Protein AF-0000000081360089 (afdb_homodimer)

Organism: Iris pallida (NCBI:txid29817)

pLDDT: mean 93.0, std 11.01, range [40.81, 98.88]

Structure (mmCIF, N/CA/C/O backbone):
data_AF-0000000081360089-model_v1
#
loop_
_entity.id
_entity.type
_entity.pdbx_description
1 polymer 'Alliin lyase-like'
#
loop_
_atom_site.group_PDB
_atom_site.id
_atom_site.type_symbol
_atom_site.label_atom_id
_atom_site.label_alt_id
_atom_site.label_comp_id
_atom_site.label_asym_id
_atom_site.label_entity_id
_atom_site.label_seq_id
_atom_site.pdbx_PDB_ins_code
_atom_site.Cartn_x
_atom_site.Cartn_y
_atom_site.Cartn_z
_atom_site.occupancy
_atom_site.B_iso_or_equiv
_atom_site.auth_seq_id
_atom_site.auth_comp_id
_atom_site.auth_asym_id
_atom_site.auth_atom_id
_atom_site.pdbx_PDB_model_num
ATOM 1 N N . MET A 1 1 ? -73.75 -19.266 24.547 1 65.75 1 MET A N 1
ATOM 2 C CA . MET A 1 1 ? -72.562 -20.047 24.141 1 65.75 1 MET A CA 1
ATOM 3 C C . MET A 1 1 ? -71.812 -19.359 23 1 65.75 1 MET A C 1
ATOM 5 O O . MET A 1 1 ? -70.562 -19.297 23 1 65.75 1 MET A O 1
ATOM 9 N N . GLU A 1 2 ? -72.562 -18.625 22.344 1 74.5 2 GLU A N 1
ATOM 10 C CA . GLU A 1 2 ? -72 -18.016 21.156 1 74.5 2 GLU A CA 1
ATOM 11 C C . GLU A 1 2 ? -71.312 -16.703 21.5 1 74.5 2 GLU A C 1
ATOM 13 O O . GLU A 1 2 ? -70.188 -16.438 20.969 1 74.5 2 GLU A O 1
ATOM 18 N N . GLU A 1 3 ? -71.75 -16 22.484 1 76.94 3 GLU A N 1
ATOM 19 C CA . GLU A 1 3 ? -71.125 -14.727 22.844 1 76.94 3 GLU A CA 1
ATOM 20 C C . GLU A 1 3 ? -69.812 -14.93 23.594 1 76.94 3 GLU A C 1
ATOM 22 O O . GLU A 1 3 ? -68.875 -14.18 23.391 1 76.94 3 GLU A O 1
ATOM 27 N N . LYS A 1 4 ? -69.688 -15.945 24.281 1 77.31 4 LYS A N 1
ATOM 28 C CA . LYS A 1 4 ? -68.438 -16.266 25.031 1 77.31 4 LYS A CA 1
ATOM 29 C C . LYS A 1 4 ? -67.375 -16.734 24.094 1 77.31 4 LYS A C 1
ATOM 31 O O . LYS A 1 4 ? -66.188 -16.359 24.266 1 77.31 4 LYS A O 1
ATOM 36 N N . ARG A 1 5 ? -67.688 -17.438 23.094 1 76.12 5 ARG A N 1
ATOM 37 C CA . ARG A 1 5 ? -66.688 -17.875 22.094 1 76.12 5 ARG A CA 1
ATOM 38 C C . ARG A 1 5 ? -66.188 -16.703 21.297 1 76.12 5 ARG A C 1
ATOM 40 O O . ARG A 1 5 ? -64.938 -16.625 21.047 1 76.12 5 ARG A O 1
ATOM 47 N N . LEU A 1 6 ? -67.062 -15.805 21.047 1 78.62 6 LEU A N 1
ATOM 48 C CA . LEU A 1 6 ? -66.625 -14.625 20.297 1 78.62 6 LEU A CA 1
ATOM 49 C C . LEU A 1 6 ? -65.688 -13.758 21.125 1 78.62 6 LEU A C 1
ATOM 51 O O . LEU A 1 6 ? -64.688 -13.219 20.594 1 78.62 6 LEU A O 1
ATOM 55 N N . LYS A 1 7 ? -65.875 -13.617 22.297 1 79.62 7 LYS A N 1
ATOM 56 C CA . LYS A 1 7 ? -65.062 -12.844 23.203 1 79.62 7 LYS A CA 1
ATOM 57 C C . LYS A 1 7 ? -63.688 -13.508 23.391 1 79.62 7 LYS A C 1
ATOM 59 O O . LYS A 1 7 ? -62.656 -12.828 23.438 1 79.62 7 LYS A O 1
ATOM 64 N N . LEU A 1 8 ? -63.812 -14.773 23.391 1 82 8 LEU A N 1
ATOM 65 C CA . LEU A 1 8 ? -62.562 -15.516 23.516 1 82 8 LEU A CA 1
ATOM 66 C C . LEU A 1 8 ? -61.719 -15.367 22.266 1 82 8 LEU A C 1
ATOM 68 O O . LEU A 1 8 ? -60.5 -15.188 22.359 1 82 8 LEU A O 1
ATOM 72 N N . VAL A 1 9 ? -62.312 -15.445 21.156 1 79.88 9 VAL A N 1
ATOM 73 C CA . VAL A 1 9 ? -61.562 -15.289 19.906 1 79.88 9 VAL A CA 1
ATOM 74 C C . VAL A 1 9 ? -61.094 -13.852 19.766 1 79.88 9 VAL A C 1
ATOM 76 O O . VAL A 1 9 ? -59.969 -13.617 19.312 1 79.88 9 VAL A O 1
ATOM 79 N N . LEU A 1 10 ? -61.875 -12.969 20.188 1 81.62 10 LEU A N 1
ATOM 80 C CA . LEU A 1 10 ? -61.438 -11.57 20.172 1 81.62 10 LEU A CA 1
ATOM 81 C C . LEU A 1 10 ? -60.25 -11.352 21.109 1 81.62 10 LEU A C 1
ATOM 83 O O . LEU A 1 10 ? -59.312 -10.664 20.766 1 81.62 10 LEU A O 1
ATOM 87 N N . LEU A 1 11 ? -60.375 -11.82 22.219 1 81.56 11 LEU A N 1
ATOM 88 C CA . LEU A 1 11 ? -59.25 -11.695 23.172 1 81.56 11 LEU A CA 1
ATOM 89 C C . LEU A 1 11 ? -58 -12.305 22.594 1 81.56 11 LEU A C 1
ATOM 91 O O . LEU A 1 11 ? -56.906 -11.727 22.719 1 81.56 11 LEU A O 1
ATOM 95 N N . ALA A 1 12 ? -58.156 -13.461 22.031 1 79.62 12 ALA A N 1
ATOM 96 C CA . ALA A 1 12 ? -57 -14.094 21.406 1 79.62 12 ALA A CA 1
ATOM 97 C C . ALA A 1 12 ? -56.438 -13.227 20.281 1 79.62 12 ALA A C 1
ATOM 99 O O . ALA A 1 12 ? -55.219 -13.094 20.141 1 79.62 12 ALA A O 1
ATOM 100 N N . SER A 1 13 ? -57.344 -12.641 19.5 1 77.88 13 SER A N 1
ATOM 101 C CA . SER A 1 13 ? -56.906 -11.773 18.406 1 77.88 13 SER A CA 1
ATOM 102 C C . SER A 1 13 ? -56.25 -10.5 18.938 1 77.88 13 SER A C 1
ATOM 104 O O . SER A 1 13 ? -55.25 -10.039 18.391 1 77.88 13 SER A O 1
ATOM 106 N N . LEU A 1 14 ? -56.75 -10.008 19.953 1 78.94 14 LEU A N 1
ATOM 107 C CA . LEU A 1 14 ? -56.188 -8.812 20.562 1 78.94 14 LEU A CA 1
ATOM 108 C C . LEU A 1 14 ? -54.812 -9.109 21.203 1 78.94 14 LEU A C 1
ATOM 110 O O . LEU A 1 14 ? -53.906 -8.289 21.141 1 78.94 14 LEU A O 1
ATOM 114 N N . LEU A 1 15 ? -54.719 -10.203 21.75 1 78.06 15 LEU A N 1
ATOM 115 C CA . LEU A 1 15 ? -53.406 -10.617 22.297 1 78.06 15 LEU A CA 1
ATOM 116 C C . LEU A 1 15 ? -52.375 -10.805 21.172 1 78.06 15 LEU A C 1
ATOM 118 O O . LEU A 1 15 ? -51.219 -10.453 21.344 1 78.06 15 LEU A O 1
ATOM 122 N N . LEU A 1 16 ? -52.844 -11.328 20.125 1 79.25 16 LEU A N 1
ATOM 123 C CA . LEU A 1 16 ? -51.969 -11.477 18.969 1 79.25 16 LEU A CA 1
ATOM 124 C C . LEU A 1 16 ? -51.594 -10.117 18.406 1 79.25 16 LEU A C 1
ATOM 126 O O . LEU A 1 16 ? -50.438 -9.906 18.016 1 79.25 16 LEU A O 1
ATOM 130 N N . ASN A 1 17 ? -52.5 -9.266 18.375 1 75.88 17 ASN A N 1
ATOM 131 C CA . ASN A 1 17 ? -52.219 -7.891 17.984 1 75.88 17 ASN A CA 1
ATOM 132 C C . ASN A 1 17 ? -51.188 -7.242 18.922 1 75.88 17 ASN A C 1
ATOM 134 O O . ASN A 1 17 ? -50.281 -6.547 18.484 1 75.88 17 ASN A O 1
ATOM 138 N N . LEU A 1 18 ? -51.406 -7.43 20.094 1 76 18 LEU A N 1
ATOM 139 C CA . LEU A 1 18 ? -50.469 -6.906 21.094 1 76 18 LEU A CA 1
ATOM 140 C C . LEU A 1 18 ? -49.094 -7.547 20.938 1 76 18 LEU A C 1
ATOM 142 O O . LEU A 1 18 ? -48.094 -6.867 21.047 1 76 18 LEU A O 1
ATOM 146 N N . TYR A 1 19 ? -49.094 -8.766 20.766 1 71.88 19 TYR A N 1
ATOM 147 C CA . TYR A 1 19 ? -47.844 -9.477 20.531 1 71.88 19 TYR A CA 1
ATOM 148 C C . TYR A 1 19 ? -47.125 -8.922 19.312 1 71.88 19 TYR A C 1
ATOM 150 O O . TYR A 1 19 ? -45.906 -8.656 19.359 1 71.88 19 TYR A O 1
ATOM 158 N N . TYR A 1 20 ? -47.844 -8.773 18.25 1 70.12 20 TYR A N 1
ATOM 159 C CA . TYR A 1 20 ? -47.219 -8.25 17.031 1 70.12 20 TYR A CA 1
ATOM 160 C C . TYR A 1 20 ? -46.781 -6.801 17.219 1 70.12 20 TYR A C 1
ATOM 162 O O . TYR A 1 20 ? -45.719 -6.406 16.766 1 70.12 20 TYR A O 1
ATOM 170 N N . SER A 1 21 ? -47.5 -6.109 17.891 1 69.5 21 SER A N 1
ATOM 171 C CA . SER A 1 21 ? -47.156 -4.723 18.156 1 69.5 21 SER A CA 1
ATOM 172 C C . SER A 1 21 ? -45.906 -4.637 19.062 1 69.5 21 SER A C 1
ATOM 174 O O . SER A 1 21 ? -45.031 -3.801 18.844 1 69.5 21 SER A O 1
ATOM 176 N N . CYS A 1 22 ? -45.844 -5.453 19.953 1 65.19 22 CYS A N 1
ATOM 177 C CA . CYS A 1 22 ? -44.656 -5.504 20.828 1 65.19 22 CYS A CA 1
ATOM 178 C C . CYS A 1 22 ? -43.438 -6.039 20.078 1 65.19 22 CYS A C 1
ATOM 180 O O . CYS A 1 22 ? -42.344 -5.543 20.266 1 65.19 22 CYS A O 1
ATOM 182 N N . SER A 1 23 ? -43.656 -6.992 19.266 1 61.12 23 SER A N 1
ATOM 183 C CA . SER A 1 23 ? -42.562 -7.562 18.484 1 61.12 23 SER A CA 1
ATOM 184 C C . SER A 1 23 ? -42.031 -6.555 17.469 1 61.12 23 SER A C 1
ATOM 186 O O . SER A 1 23 ? -40.812 -6.453 17.281 1 61.12 23 SER A O 1
ATOM 188 N N . ILE A 1 24 ? -42.906 -5.949 16.828 1 56.25 24 ILE A N 1
ATOM 189 C CA . ILE A 1 24 ? -42.5 -4.883 15.914 1 56.25 24 ILE A CA 1
ATOM 190 C C . ILE A 1 24 ? -41.812 -3.758 16.703 1 56.25 24 ILE A C 1
ATOM 192 O O . ILE A 1 24 ? -40.812 -3.207 16.281 1 56.25 24 ILE A O 1
ATOM 196 N N . PHE A 1 25 ? -42.406 -3.457 17.766 1 55.53 25 PHE A N 1
ATOM 197 C CA . PHE A 1 25 ? -41.844 -2.445 18.641 1 55.53 25 PHE A CA 1
ATOM 198 C C . PHE A 1 25 ? -40.469 -2.904 19.188 1 55.53 25 PHE A C 1
ATOM 200 O O . PHE A 1 25 ? -39.531 -2.121 19.25 1 55.53 25 PHE A O 1
ATOM 207 N N . TRP A 1 26 ? -40.406 -4.102 19.594 1 51.5 26 TRP A N 1
ATOM 208 C CA . TRP A 1 26 ? -39.125 -4.645 20.078 1 51.5 26 TRP A CA 1
ATOM 209 C C . TRP A 1 26 ? -38.156 -4.848 18.938 1 51.5 26 TRP A C 1
ATOM 211 O O . TRP A 1 26 ? -36.969 -4.57 19.078 1 51.5 26 TRP A O 1
ATOM 221 N N . THR A 1 27 ? -38.625 -5.426 17.875 1 49.12 27 THR A N 1
ATOM 222 C CA . THR A 1 27 ? -37.75 -5.598 16.719 1 49.12 27 THR A CA 1
ATOM 223 C C . THR A 1 27 ? -37.375 -4.246 16.125 1 49.12 27 THR A C 1
ATOM 225 O O . THR A 1 27 ? -36.219 -4.039 15.719 1 49.12 27 THR A O 1
ATOM 228 N N . THR A 1 28 ? -38.375 -3.436 15.93 1 46.91 28 THR A N 1
ATOM 229 C CA . THR A 1 28 ? -38.094 -2.078 15.477 1 46.91 28 THR A CA 1
ATOM 230 C C . THR A 1 28 ? -37.281 -1.314 16.531 1 46.91 28 THR A C 1
ATOM 232 O O . THR A 1 28 ? -36.438 -0.488 16.203 1 46.91 28 THR A O 1
ATOM 235 N N . ASN A 1 29 ? -37.688 -1.449 17.766 1 44.44 29 ASN A N 1
ATOM 236 C CA . ASN A 1 29 ? -37 -0.773 18.859 1 44.44 29 ASN A CA 1
ATOM 237 C C . ASN A 1 29 ? -35.781 -1.553 19.312 1 44.44 29 ASN A C 1
ATOM 239 O O . ASN A 1 29 ? -34.938 -1.025 20.047 1 44.44 29 ASN A O 1
ATOM 243 N N . THR A 1 30 ? -35.844 -2.805 19.219 1 41.72 30 THR A N 1
ATOM 244 C CA . THR A 1 30 ? -34.656 -3.602 19.562 1 41.72 30 THR A CA 1
ATOM 245 C C . THR A 1 30 ? -33.844 -3.922 18.328 1 41.72 30 THR A C 1
ATOM 247 O O . THR A 1 30 ? -32.75 -4.504 18.438 1 41.72 30 THR A O 1
ATOM 250 N N . SER A 1 31 ? -34.5 -4.082 17.141 1 40.81 31 SER A N 1
ATOM 251 C CA . SER A 1 31 ? -33.625 -4.184 15.984 1 40.81 31 SER A CA 1
ATOM 252 C C . SER A 1 31 ? -32.719 -2.959 15.859 1 40.81 31 SER A C 1
ATOM 254 O O . SER A 1 31 ? -33.219 -1.828 15.797 1 40.81 31 SER A O 1
ATOM 256 N N . PRO A 1 32 ? -31.547 -2.988 16.281 1 41.12 32 PRO A N 1
ATOM 257 C CA . PRO A 1 32 ? -30.719 -1.795 16.109 1 41.12 32 PRO A CA 1
ATOM 258 C C . PRO A 1 32 ? -30.922 -1.108 14.766 1 41.12 32 PRO A C 1
ATOM 260 O O . PRO A 1 32 ? -31.062 -1.781 13.734 1 41.12 32 PRO A O 1
ATOM 263 N N . GLN A 1 33 ? -31.953 -0.147 14.523 1 45.19 33 GLN A N 1
ATOM 264 C CA . GLN A 1 33 ? -31.953 0.692 13.328 1 45.19 33 GLN A CA 1
ATOM 265 C C . GLN A 1 33 ? -30.594 0.674 12.641 1 45.19 33 GLN A C 1
ATOM 267 O O . GLN A 1 33 ? -29.562 0.865 13.289 1 45.19 33 GLN A O 1
ATOM 272 N N . PRO A 1 34 ? -30.609 -0.021 11.539 1 53.81 34 PRO A N 1
ATOM 273 C CA . PRO A 1 34 ? -29.297 -0.166 10.93 1 53.81 34 PRO A CA 1
ATOM 274 C C . PRO A 1 34 ? -28.5 1.145 10.891 1 53.81 34 PRO A C 1
ATOM 276 O O . PRO A 1 34 ? -29.047 2.182 10.5 1 53.81 34 PRO A O 1
ATOM 279 N N . GLY A 1 35 ? -27.453 1.36 11.789 1 79.38 35 GLY A N 1
ATOM 280 C CA . GLY A 1 35 ? -26.422 2.352 12.062 1 79.38 35 GLY A CA 1
ATOM 281 C C . GLY A 1 35 ? -25.797 2.932 10.812 1 79.38 35 GLY A C 1
ATOM 282 O O . GLY A 1 35 ? -26.406 2.893 9.734 1 79.38 35 GLY A O 1
ATOM 283 N N . TRP A 1 36 ? -24.938 3.719 10.773 1 93.5 36 TRP A N 1
ATOM 284 C CA . TRP A 1 36 ? -24.188 4.434 9.742 1 93.5 36 TRP A CA 1
ATOM 285 C C . TRP A 1 36 ? -23.641 3.469 8.703 1 93.5 36 TRP A C 1
ATOM 287 O O . TRP A 1 36 ? -23.172 3.891 7.641 1 93.5 36 TRP A O 1
ATOM 297 N N . SER A 1 37 ? -23.922 2.037 8.867 1 95.75 37 SER A N 1
ATOM 298 C CA . SER A 1 37 ? -23.312 1.031 8.008 1 95.75 37 SER A CA 1
ATOM 299 C C . SER A 1 37 ? -24.297 0.514 6.969 1 95.75 37 SER A C 1
ATOM 301 O O . SER A 1 37 ? -23.922 -0.252 6.078 1 95.75 37 SER A O 1
ATOM 303 N N . ARG A 1 38 ? -25.531 0.828 6.977 1 94.75 38 ARG A N 1
ATOM 304 C CA . ARG A 1 38 ? -26.594 0.222 6.191 1 94.75 38 ARG A CA 1
ATOM 305 C C . ARG A 1 38 ? -26.359 0.408 4.699 1 94.75 38 ARG A C 1
ATOM 307 O O . ARG A 1 38 ? -26.453 -0.547 3.924 1 94.75 38 ARG A O 1
ATOM 314 N N . GLU A 1 39 ? -26.078 1.614 4.34 1 95.56 39 GLU A N 1
ATOM 315 C CA . GLU A 1 39 ? -25.906 1.916 2.92 1 95.56 39 GLU A CA 1
ATOM 316 C C . GLU A 1 39 ? -24.719 1.172 2.332 1 95.56 39 GLU A C 1
ATOM 318 O O . GLU A 1 39 ? -24.797 0.652 1.217 1 95.56 39 GLU A O 1
ATOM 323 N N . ALA A 1 40 ? -23.656 1.159 3.061 1 97.12 40 ALA A N 1
ATOM 324 C CA . ALA A 1 40 ? -22.453 0.463 2.598 1 97.12 40 ALA A CA 1
ATOM 325 C C . ALA A 1 40 ? -22.719 -1.031 2.436 1 97.12 40 ALA A C 1
ATOM 327 O O . ALA A 1 40 ? -22.25 -1.648 1.476 1 97.12 40 ALA A O 1
ATOM 328 N N . SER A 1 41 ? -23.438 -1.614 3.389 1 96.25 41 SER A N 1
ATOM 329 C CA . SER A 1 41 ? -23.797 -3.025 3.322 1 96.25 41 SER A CA 1
ATOM 330 C C . SER A 1 41 ? -24.672 -3.311 2.104 1 96.25 41 SER A C 1
ATOM 332 O O . SER A 1 41 ? -24.453 -4.285 1.383 1 96.25 41 SER A O 1
ATOM 334 N N . ALA A 1 42 ? -25.641 -2.455 1.934 1 95.19 42 ALA A N 1
ATOM 335 C CA . ALA A 1 42 ? -26.547 -2.623 0.8 1 95.19 42 ALA A CA 1
ATOM 336 C C . ALA A 1 42 ? -25.781 -2.521 -0.523 1 95.19 42 ALA A C 1
ATOM 338 O O . ALA A 1 42 ? -26.047 -3.285 -1.455 1 95.19 42 ALA A O 1
ATOM 339 N N . GLU A 1 43 ? -24.922 -1.586 -0.6 1 95.88 43 GLU A N 1
ATOM 340 C CA . GLU A 1 43 ? -24.141 -1.39 -1.816 1 95.88 43 GLU A CA 1
ATOM 341 C C . GLU A 1 43 ? -23.281 -2.613 -2.123 1 95.88 43 GLU A C 1
ATOM 343 O O . GLU A 1 43 ? -23.203 -3.055 -3.273 1 95.88 43 GLU A O 1
ATOM 348 N N . ALA A 1 44 ? -22.625 -3.123 -1.131 1 97 44 ALA A N 1
ATOM 349 C CA . ALA A 1 44 ? -21.75 -4.289 -1.301 1 97 44 ALA A CA 1
ATOM 350 C C . ALA A 1 44 ? -22.562 -5.508 -1.743 1 97 44 ALA A C 1
ATOM 352 O O . ALA A 1 44 ? -22.141 -6.246 -2.639 1 97 44 ALA A O 1
ATOM 353 N N . GLU A 1 45 ? -23.703 -5.703 -1.14 1 95.75 45 GLU A N 1
ATOM 354 C CA . GLU A 1 45 ? -24.547 -6.84 -1.479 1 95.75 45 GLU A CA 1
ATOM 355 C C . GLU A 1 45 ? -25.141 -6.691 -2.883 1 95.75 45 GLU A C 1
ATOM 357 O O . GLU A 1 45 ? -25.234 -7.672 -3.623 1 95.75 45 GLU A O 1
ATOM 362 N N . ALA A 1 46 ? -25.484 -5.457 -3.195 1 94.88 46 ALA A N 1
ATOM 363 C CA . ALA A 1 46 ? -26.047 -5.207 -4.523 1 94.88 46 ALA A CA 1
ATOM 364 C C . ALA A 1 46 ? -25.016 -5.512 -5.613 1 94.88 46 ALA A C 1
ATOM 366 O O . ALA A 1 46 ? -25.344 -6.133 -6.625 1 94.88 46 ALA A O 1
ATOM 367 N N . ALA A 1 47 ? -23.781 -5.055 -5.445 1 95.19 47 ALA A N 1
ATOM 368 C CA . ALA A 1 47 ? -22.734 -5.324 -6.422 1 95.19 47 ALA A CA 1
ATOM 369 C C . ALA A 1 47 ? -22.469 -6.82 -6.562 1 95.19 47 ALA A C 1
ATOM 371 O O . ALA A 1 47 ? -22.359 -7.34 -7.676 1 95.19 47 ALA A O 1
ATOM 372 N N . ALA A 1 48 ? -22.422 -7.5 -5.449 1 93.75 48 ALA A N 1
ATOM 373 C CA . ALA A 1 48 ? -22.125 -8.93 -5.43 1 93.75 48 ALA A CA 1
ATOM 374 C C . ALA A 1 48 ? -23.234 -9.734 -6.082 1 93.75 48 ALA A C 1
ATOM 376 O O . ALA A 1 48 ? -23.016 -10.844 -6.559 1 93.75 48 ALA A O 1
ATOM 377 N N . ALA A 1 49 ? -24.453 -9.164 -6.148 1 92.69 49 ALA A N 1
ATOM 378 C CA . ALA A 1 49 ? -25.625 -9.898 -6.613 1 92.69 49 ALA A CA 1
ATOM 379 C C . ALA A 1 49 ? -25.797 -9.766 -8.125 1 92.69 49 ALA A C 1
ATOM 381 O O . ALA A 1 49 ? -26.562 -10.5 -8.742 1 92.69 49 ALA A O 1
ATOM 382 N N . ILE A 1 50 ? -25.094 -8.836 -8.734 1 94.06 50 ILE A N 1
ATOM 383 C CA . ILE A 1 50 ? -25.203 -8.656 -10.18 1 94.06 50 ILE A CA 1
ATOM 384 C C . ILE A 1 50 ? -24.688 -9.906 -10.891 1 94.06 50 ILE A C 1
ATOM 386 O O . ILE A 1 50 ? -23.547 -10.312 -10.695 1 94.06 50 ILE A O 1
ATOM 390 N N . PRO A 1 51 ? -25.484 -10.484 -11.719 1 93.88 51 PRO A N 1
ATOM 391 C CA . PRO A 1 51 ? -25.078 -11.727 -12.367 1 93.88 51 PRO A CA 1
ATOM 392 C C . PRO A 1 51 ? -24.109 -11.5 -13.523 1 93.88 51 PRO A C 1
ATOM 394 O O . PRO A 1 51 ? -24.359 -10.641 -14.375 1 93.88 51 PRO A O 1
ATOM 397 N N . CYS A 1 52 ? -23.078 -12.148 -13.508 1 97.12 52 CYS A N 1
ATOM 398 C CA . CYS A 1 52 ? -22.109 -12.141 -14.586 1 97.12 52 CYS A CA 1
ATOM 399 C C . CYS A 1 52 ? -21.812 -13.555 -15.07 1 97.12 52 CYS A C 1
ATOM 401 O O . CYS A 1 52 ? -20.656 -13.914 -15.305 1 97.12 52 CYS A O 1
ATOM 403 N N . SER A 1 53 ? -23.109 -14.328 -15.289 1 91.5 53 SER A N 1
ATOM 404 C CA . SER A 1 53 ? -23.078 -15.734 -15.672 1 91.5 53 SER A CA 1
ATOM 405 C C . SER A 1 53 ? -22.125 -16.531 -14.797 1 91.5 53 SER A C 1
ATOM 407 O O . SER A 1 53 ? -22.219 -16.469 -13.562 1 91.5 53 SER A O 1
ATOM 409 N N . THR A 1 54 ? -21 -16.812 -14.336 1 91.31 54 THR A N 1
ATOM 410 C CA . THR A 1 54 ? -19.906 -17.422 -13.586 1 91.31 54 THR A CA 1
ATOM 411 C C . THR A 1 54 ? -18.562 -17.078 -14.227 1 91.31 54 THR A C 1
ATOM 413 O O . THR A 1 54 ? -17.516 -17.469 -13.711 1 91.31 54 THR A O 1
ATOM 416 N N . HIS A 1 55 ? -18.641 -16.312 -15.25 1 97.06 55 HIS A N 1
ATOM 417 C CA . HIS A 1 55 ? -17.438 -16.016 -16 1 97.06 55 HIS A CA 1
ATOM 418 C C . HIS A 1 55 ? -17.047 -14.547 -15.875 1 97.06 55 HIS A C 1
ATOM 420 O O . HIS A 1 55 ? -16.375 -14 -16.75 1 97.06 55 HIS A O 1
ATOM 426 N N . GLY A 1 56 ? -17.484 -13.922 -14.867 1 96.12 56 GLY A N 1
ATOM 427 C CA . GLY A 1 56 ? -17.172 -12.539 -14.555 1 96.12 56 GLY A CA 1
ATOM 428 C C . GLY A 1 56 ? -17.609 -12.117 -13.172 1 96.12 56 GLY A C 1
ATOM 429 O O . GLY A 1 56 ? -18.188 -12.93 -12.43 1 96.12 56 GLY A O 1
ATOM 430 N N . ARG A 1 57 ? -17.266 -10.875 -12.836 1 96.12 57 ARG A N 1
ATOM 431 C CA . ARG A 1 57 ? -17.594 -10.328 -11.523 1 96.12 57 ARG A CA 1
ATOM 432 C C . ARG A 1 57 ? -17.906 -8.836 -11.609 1 96.12 57 ARG A C 1
ATOM 434 O O . ARG A 1 57 ? -17.453 -8.156 -12.539 1 96.12 57 ARG A O 1
ATOM 441 N N . VAL A 1 58 ? -18.734 -8.438 -10.688 1 97 58 VAL A N 1
ATOM 442 C CA . VAL A 1 58 ? -18.875 -7.008 -10.43 1 97 58 VAL A CA 1
ATOM 443 C C . VAL A 1 58 ? -18.312 -6.664 -9.055 1 97 58 VAL A C 1
ATOM 445 O O . VAL A 1 58 ? -18.531 -7.387 -8.086 1 97 58 VAL A O 1
ATOM 448 N N . PHE A 1 59 ? -17.5 -5.641 -9.016 1 97.56 59 PHE A N 1
ATOM 449 C CA . PHE A 1 59 ? -16.922 -5.129 -7.777 1 97.56 59 PHE A CA 1
ATOM 450 C C . PHE A 1 59 ? -17.422 -3.721 -7.484 1 97.56 59 PHE A C 1
ATOM 452 O O . PHE A 1 59 ? -18.031 -3.082 -8.344 1 97.56 59 PHE A O 1
ATOM 459 N N . LEU A 1 60 ? -17.188 -3.262 -6.277 1 97.31 60 LEU A N 1
ATOM 460 C CA . LEU A 1 60 ? -17.625 -1.938 -5.852 1 97.31 60 LEU A CA 1
ATOM 461 C C . LEU A 1 60 ? -16.953 -0.849 -6.684 1 97.31 60 LEU A C 1
ATOM 463 O O . LEU A 1 60 ? -17.484 0.25 -6.824 1 97.31 60 LEU A O 1
ATOM 467 N N . ASP A 1 61 ? -15.75 -1.149 -7.207 1 97.31 61 ASP A N 1
ATOM 468 C CA . ASP A 1 61 ? -15.008 -0.149 -7.973 1 97.31 61 ASP A CA 1
ATOM 469 C C . ASP A 1 61 ? -15.016 -0.486 -9.461 1 97.31 61 ASP A C 1
ATOM 471 O O . ASP A 1 61 ? -14.156 -0.015 -10.211 1 97.31 61 ASP A O 1
ATOM 475 N N . SER A 1 62 ? -15.891 -1.375 -9.914 1 98 62 SER A N 1
ATOM 476 C CA . SER A 1 62 ? -16.031 -1.634 -11.344 1 98 62 SER A CA 1
ATOM 477 C C . SER A 1 62 ? -16.484 -0.383 -12.086 1 98 62 SER A C 1
ATOM 479 O O . SER A 1 62 ? -17.125 0.495 -11.5 1 98 62 SER A O 1
ATOM 481 N N . PRO A 1 63 ? -16.109 -0.292 -13.367 1 96.94 63 PRO A N 1
ATOM 482 C CA . PRO A 1 63 ? -16.578 0.855 -14.141 1 96.94 63 PRO A CA 1
ATOM 483 C C . PRO A 1 63 ? -18.094 0.975 -14.156 1 96.94 63 PRO A C 1
ATOM 485 O O . PRO A 1 63 ? -18.797 -0.037 -14.219 1 96.94 63 PRO A O 1
ATOM 488 N N . VAL A 1 64 ? -18.562 2.195 -14.094 1 95.62 64 VAL A N 1
ATOM 489 C CA . VAL A 1 64 ? -20 2.469 -14.047 1 95.62 64 VAL A CA 1
ATOM 490 C C . VAL A 1 64 ? -20.484 2.928 -15.422 1 95.62 64 VAL A C 1
ATOM 492 O O . VAL A 1 64 ? -19.922 3.859 -16 1 95.62 64 VAL A O 1
ATOM 495 N N . VAL A 1 65 ? -21.406 2.23 -15.945 1 92.81 65 VAL A N 1
ATOM 496 C CA .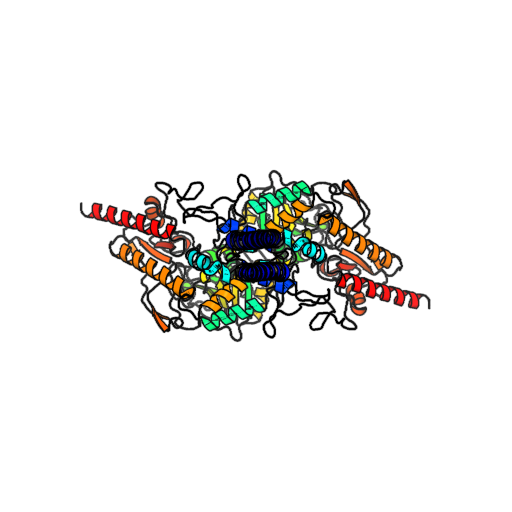 VAL A 1 65 ? -22.109 2.584 -17.188 1 92.81 65 VAL A CA 1
ATOM 497 C C . VAL A 1 65 ? -23.609 2.717 -16.906 1 92.81 65 VAL A C 1
ATOM 499 O O . VAL A 1 65 ? -24.219 1.806 -16.359 1 92.81 65 VAL A O 1
ATOM 502 N N . ASP A 1 66 ? -24.203 3.801 -17.219 1 90.94 66 ASP A N 1
ATOM 503 C CA . ASP A 1 66 ? -25.609 4.098 -17.031 1 90.94 66 ASP A CA 1
ATOM 504 C C . ASP A 1 66 ? -26 3.945 -15.555 1 90.94 66 ASP A C 1
ATOM 506 O O . ASP A 1 66 ? -27.016 3.32 -15.242 1 90.94 66 ASP A O 1
ATOM 510 N N . GLY A 1 67 ? -25.109 4.258 -14.68 1 88.69 67 GLY A N 1
ATOM 511 C CA . GLY A 1 67 ? -25.391 4.363 -13.258 1 88.69 67 GLY A CA 1
ATOM 512 C C . GLY A 1 67 ? -25.172 3.064 -12.5 1 88.69 67 GLY A C 1
ATOM 513 O O . GLY A 1 67 ? -25.375 3.002 -11.289 1 88.69 67 GLY A O 1
ATOM 514 N N . ALA A 1 68 ? -24.75 2.072 -13.234 1 90.62 68 ALA A N 1
ATOM 515 C CA . ALA A 1 68 ? -24.531 0.786 -12.578 1 90.62 68 ALA A CA 1
ATOM 516 C C . ALA A 1 68 ? -23.156 0.228 -12.906 1 90.62 68 ALA A C 1
ATOM 518 O O . ALA A 1 68 ? -22.656 0.41 -14.023 1 90.62 68 ALA A O 1
ATOM 519 N N . PRO A 1 69 ? -22.609 -0.448 -11.875 1 95.25 69 PRO A N 1
ATOM 520 C CA . PRO A 1 69 ? -21.344 -1.104 -12.188 1 95.25 69 PRO A CA 1
ATOM 521 C C . PRO A 1 69 ? -21.5 -2.229 -13.211 1 95.25 69 PRO A C 1
ATOM 523 O O . PRO A 1 69 ? -22.516 -2.908 -13.234 1 95.25 69 PRO A O 1
ATOM 526 N N . THR A 1 70 ? -20.469 -2.428 -14.016 1 96.19 70 THR A N 1
ATOM 527 C CA . THR A 1 70 ? -20.531 -3.396 -15.102 1 96.19 70 THR A CA 1
ATOM 528 C C . THR A 1 70 ? -19.688 -4.621 -14.781 1 96.19 70 THR A C 1
ATOM 530 O O . THR A 1 70 ? -18.734 -4.535 -14.008 1 96.19 70 THR A O 1
ATOM 533 N N . CYS A 1 71 ? -20.047 -5.73 -15.469 1 97.5 71 CYS A N 1
ATOM 534 C CA . CYS A 1 71 ? -19.328 -6.984 -15.305 1 97.5 71 CYS A CA 1
ATOM 535 C C . CYS A 1 71 ? -17.906 -6.867 -15.852 1 97.5 71 CYS A C 1
ATOM 537 O O . CYS A 1 71 ? -17.703 -6.371 -16.969 1 97.5 71 CYS A O 1
ATOM 539 N N . GLU A 1 72 ? -16.969 -7.25 -15.047 1 97.31 72 GLU A N 1
ATOM 540 C CA . GLU A 1 72 ? -15.609 -7.535 -15.5 1 97.31 72 GLU A CA 1
ATOM 541 C C . GLU A 1 72 ? -15.453 -9.008 -15.867 1 97.31 72 GLU A C 1
ATOM 543 O O . GLU A 1 72 ? -15.43 -9.875 -14.992 1 97.31 72 GLU A O 1
ATOM 548 N N . CYS A 1 73 ? -15.32 -9.242 -17.141 1 97.44 73 CYS A N 1
ATOM 549 C CA . CYS A 1 73 ? -15.367 -10.617 -17.625 1 97.44 73 CYS A CA 1
ATOM 550 C C . CYS A 1 73 ? -14.023 -11.312 -17.453 1 97.44 73 CYS A C 1
ATOM 552 O O . CYS A 1 73 ? -12.977 -10.664 -17.562 1 97.44 73 CYS A O 1
ATOM 554 N N . ASN A 1 74 ? -14.023 -12.656 -17.156 1 96.81 74 ASN A N 1
ATOM 555 C CA . ASN A 1 74 ? -12.82 -13.477 -17.219 1 96.81 74 ASN A CA 1
ATOM 556 C C . ASN A 1 74 ? -12.234 -13.516 -18.625 1 96.81 74 ASN A C 1
ATOM 558 O O . ASN A 1 74 ? -12.906 -13.164 -19.594 1 96.81 74 ASN A O 1
ATOM 562 N N . THR A 1 75 ? -10.984 -13.938 -18.672 1 94.81 75 THR A N 1
ATOM 563 C CA . THR A 1 75 ? -10.305 -14.07 -19.953 1 94.81 75 THR A CA 1
ATOM 564 C C . THR A 1 75 ? -11.164 -14.859 -20.938 1 94.81 75 THR A C 1
ATOM 566 O O . THR A 1 75 ? -11.727 -15.898 -20.594 1 94.81 75 THR A O 1
ATOM 569 N N . CYS A 1 76 ? -11.383 -14.414 -22.219 1 97.06 76 CYS A N 1
ATOM 570 C CA . CYS A 1 76 ? -12 -15.055 -23.375 1 97.06 76 CYS A CA 1
ATOM 571 C C . CYS A 1 76 ? -13.523 -14.984 -23.281 1 97.06 76 CYS A C 1
ATOM 573 O O . CYS A 1 76 ? -14.219 -15.516 -24.156 1 97.06 76 CYS A O 1
ATOM 575 N N . TYR A 1 77 ? -14.086 -14.367 -22.234 1 97.5 77 TYR A N 1
ATOM 576 C CA . TYR A 1 77 ? -15.531 -14.172 -22.141 1 97.5 77 TYR A CA 1
ATOM 577 C C . TYR A 1 77 ? -15.906 -12.711 -22.359 1 97.5 77 TYR A C 1
ATOM 579 O O . TYR A 1 77 ? -15.156 -11.812 -21.969 1 97.5 77 TYR A O 1
ATOM 587 N N . VAL A 1 78 ? -17 -12.562 -23.031 1 96.75 78 VAL A N 1
ATOM 588 C CA . VAL A 1 78 ? -17.438 -11.211 -23.375 1 96.75 78 VAL A CA 1
ATOM 589 C C . VAL A 1 78 ? -18.953 -11.102 -23.219 1 96.75 78 VAL A C 1
ATOM 591 O O . VAL A 1 78 ? -19.609 -12.047 -22.766 1 96.75 78 VAL A O 1
ATOM 594 N N . GLY A 1 79 ? -19.469 -9.859 -23.516 1 95.44 79 GLY A N 1
ATOM 595 C CA . GLY A 1 79 ? -20.891 -9.594 -23.359 1 95.44 79 GLY A CA 1
ATOM 596 C C . GLY A 1 79 ? -21.234 -8.875 -22.062 1 95.44 79 GLY A C 1
ATOM 597 O O . GLY A 1 79 ? -20.391 -8.797 -21.156 1 95.44 79 GLY A O 1
ATOM 598 N N . ALA A 1 80 ? -22.453 -8.477 -21.938 1 94.44 80 ALA A N 1
ATOM 599 C CA . ALA A 1 80 ? -22.891 -7.684 -20.797 1 94.44 80 ALA A CA 1
ATOM 600 C C . ALA A 1 80 ? -22.859 -8.516 -19.516 1 94.44 80 ALA A C 1
ATOM 602 O O . ALA A 1 80 ? -22.609 -7.988 -18.422 1 94.44 80 ALA A O 1
ATOM 603 N N . ASP A 1 81 ? -23.047 -9.82 -19.688 1 96.38 81 ASP A N 1
ATOM 604 C CA . ASP A 1 81 ? -23.062 -10.68 -18.5 1 96.38 81 ASP A CA 1
ATOM 605 C C . ASP A 1 81 ? -21.953 -11.711 -18.562 1 96.38 81 ASP A C 1
ATOM 607 O O . ASP A 1 81 ? -21.969 -12.703 -17.828 1 96.38 81 ASP A O 1
ATOM 611 N N . CYS A 1 82 ? -21.031 -11.539 -19.453 1 97.88 82 CYS A N 1
ATOM 612 C CA . CYS A 1 82 ? -19.859 -12.375 -19.609 1 97.88 82 CYS A CA 1
ATOM 613 C C . CYS A 1 82 ? -20.234 -13.797 -20 1 97.88 82 CYS A C 1
ATOM 615 O O . CYS A 1 82 ? -19.578 -14.758 -19.609 1 97.88 82 CYS A O 1
ATOM 617 N N . SER A 1 83 ? -21.328 -13.953 -20.781 1 97.06 83 SER A N 1
ATOM 618 C CA . SER A 1 83 ? -21.812 -15.289 -21.078 1 97.06 83 SER A CA 1
ATOM 619 C C . SER A 1 83 ? -21.281 -15.781 -22.422 1 97.06 83 SER A C 1
ATOM 621 O O . SER A 1 83 ? -21.391 -16.969 -22.75 1 97.06 83 SER A O 1
ATOM 623 N N . GLU A 1 84 ? -20.688 -14.875 -23.156 1 97.12 84 GLU A N 1
ATOM 624 C CA . GLU A 1 84 ? -20.25 -15.234 -24.5 1 97.12 84 GLU A CA 1
ATOM 625 C C . GLU A 1 84 ? -18.766 -15.547 -24.531 1 97.12 84 GLU A C 1
ATOM 627 O O . GLU A 1 84 ? -17.938 -14.75 -24.078 1 97.12 84 GLU A O 1
ATOM 632 N N . LEU A 1 85 ? -18.484 -16.719 -25.062 1 95.94 85 LEU A N 1
ATOM 633 C CA . LEU A 1 85 ? -17.094 -17.094 -25.25 1 95.94 85 LEU A CA 1
ATOM 634 C C . LEU A 1 85 ? -16.547 -16.547 -26.547 1 95.94 85 LEU A C 1
ATOM 636 O O . LEU A 1 85 ? -17.156 -16.719 -27.609 1 95.94 85 LEU A O 1
ATOM 640 N N . SER A 1 86 ? -15.43 -15.828 -26.5 1 95.44 86 SER A N 1
ATOM 641 C CA . SER A 1 86 ? -14.789 -15.305 -27.703 1 95.44 86 SER A CA 1
ATOM 642 C C . SER A 1 86 ? -14.18 -16.422 -28.547 1 95.44 86 SER A C 1
ATOM 644 O O . SER A 1 86 ? -13.453 -17.266 -28.016 1 95.44 86 SER A O 1
ATOM 646 N N . PRO A 1 87 ? -14.492 -16.375 -29.828 1 91.88 87 PRO A N 1
ATOM 647 C CA . PRO A 1 87 ? -13.914 -17.422 -30.672 1 91.88 87 PRO A CA 1
ATOM 648 C C . PRO A 1 87 ? -12.398 -17.297 -30.812 1 91.88 87 PRO A C 1
ATOM 650 O O . PRO A 1 87 ? -11.867 -16.188 -30.844 1 91.88 87 PRO A O 1
ATOM 653 N N . ASN A 1 88 ? -11.719 -18.359 -30.891 1 90.81 88 ASN A N 1
ATOM 654 C CA . ASN A 1 88 ? -10.289 -18.453 -31.156 1 90.81 88 ASN A CA 1
ATOM 655 C C . ASN A 1 88 ? -9.461 -17.75 -30.078 1 90.81 88 ASN A C 1
ATOM 657 O O . ASN A 1 88 ? -8.359 -17.281 -30.359 1 90.81 88 ASN A O 1
ATOM 661 N N . CYS A 1 89 ? -10.078 -17.531 -28.953 1 96.88 89 CYS A N 1
ATOM 662 C CA . CYS A 1 89 ? -9.344 -16.938 -27.844 1 96.88 89 CYS A CA 1
ATOM 663 C C . CYS A 1 89 ? -8.227 -17.844 -27.359 1 96.88 89 CYS A C 1
ATOM 665 O O . CYS A 1 89 ? -8.414 -19.062 -27.266 1 96.88 89 CYS A O 1
ATOM 667 N N . SER A 1 90 ? -7.062 -17.234 -27.031 1 97.94 90 SER A N 1
ATOM 668 C CA . SER A 1 90 ? -5.934 -18 -26.516 1 97.94 90 SER A CA 1
ATOM 669 C C . SER A 1 90 ? -6.098 -18.297 -25.031 1 97.94 90 SER A C 1
ATOM 671 O O . SER A 1 90 ? -6.668 -17.484 -24.297 1 97.94 90 SER A O 1
ATOM 673 N N . ALA A 1 91 ? -5.668 -19.484 -24.641 1 97.94 91 ALA A N 1
ATOM 674 C CA . ALA A 1 91 ? -5.555 -19.766 -23.203 1 97.94 91 ALA A CA 1
ATOM 675 C C . ALA A 1 91 ? -4.395 -18.984 -22.594 1 97.94 91 ALA A C 1
ATOM 677 O O . ALA A 1 91 ? -3.236 -19.188 -22.969 1 97.94 91 ALA A O 1
ATOM 678 N N . ASP A 1 92 ? -4.719 -18.109 -21.672 1 97.94 92 ASP A N 1
ATOM 679 C CA . ASP A 1 92 ? -3.674 -17.312 -21.047 1 97.94 92 ASP A CA 1
ATOM 680 C C . ASP A 1 92 ? -3.258 -17.922 -19.703 1 97.94 92 ASP A C 1
ATOM 682 O O . ASP A 1 92 ? -3.922 -17.703 -18.688 1 97.94 92 ASP A O 1
ATOM 686 N N . VAL A 1 93 ? -2.162 -18.531 -19.672 1 98.31 93 VAL A N 1
ATOM 687 C CA . VAL A 1 93 ? -1.649 -19.141 -18.453 1 98.31 93 VAL A CA 1
ATOM 688 C C . VAL A 1 93 ? -0.255 -18.594 -18.141 1 98.31 93 VAL A C 1
ATOM 690 O O . VAL A 1 93 ? 0.605 -19.312 -17.641 1 98.31 93 VAL A O 1
ATOM 693 N N . GLY A 1 94 ? -0.038 -17.312 -18.453 1 97.5 94 GLY A N 1
ATOM 694 C CA . GLY A 1 94 ? 1.268 -16.703 -18.281 1 97.5 94 GLY A CA 1
ATOM 695 C C . GLY A 1 94 ? 1.474 -16.125 -16.891 1 97.5 94 GLY A C 1
ATOM 696 O O . GLY A 1 94 ? 2.504 -16.375 -16.266 1 97.5 94 GLY A O 1
ATOM 697 N N . SER A 1 95 ? 0.5 -15.414 -16.422 1 95.75 95 SER A N 1
ATOM 698 C CA . SER A 1 95 ? 0.683 -14.656 -15.188 1 95.75 95 SER A CA 1
ATOM 699 C C . SER A 1 95 ? 0.522 -15.547 -13.961 1 95.75 95 SER A C 1
ATOM 701 O O . SER A 1 95 ? -0.043 -16.641 -14.047 1 95.75 95 SER A O 1
ATOM 703 N N . GLY A 1 96 ? 1.083 -15.117 -12.836 1 96.56 96 GLY A N 1
ATOM 704 C CA . GLY A 1 96 ? 0.906 -15.789 -11.562 1 96.56 96 GLY A CA 1
ATOM 705 C C . GLY A 1 96 ? -0.252 -15.242 -10.75 1 96.56 96 GLY A C 1
ATOM 706 O O . GLY A 1 96 ? -0.187 -15.188 -9.523 1 96.56 96 GLY A O 1
ATOM 707 N N . ASP A 1 97 ? -1.288 -14.789 -11.438 1 96.81 97 ASP A N 1
ATOM 708 C CA . ASP A 1 97 ? -2.459 -14.234 -10.766 1 96.81 97 ASP A CA 1
ATOM 709 C C . ASP A 1 97 ? -3.262 -15.32 -10.055 1 96.81 97 ASP A C 1
ATOM 711 O O . ASP A 1 97 ? -3.85 -16.188 -10.711 1 96.81 97 ASP A O 1
ATOM 715 N N . PRO A 1 98 ? -3.297 -15.258 -8.719 1 96.88 98 PRO A N 1
ATOM 716 C CA . PRO A 1 98 ? -3.805 -16.391 -7.957 1 96.88 98 PRO A CA 1
ATOM 717 C C . PRO A 1 98 ? -5.309 -16.312 -7.695 1 96.88 98 PRO A C 1
ATOM 719 O O . PRO A 1 98 ? -5.738 -16.328 -6.543 1 96.88 98 PRO A O 1
ATOM 722 N N . VAL A 1 99 ? -6.109 -16.516 -8.711 1 96.94 99 VAL A N 1
ATOM 723 C CA . VAL A 1 99 ? -7.543 -16.297 -8.539 1 96.94 99 VAL A CA 1
ATOM 724 C C . VAL A 1 99 ? -8.266 -17.625 -8.406 1 96.94 99 VAL A C 1
ATOM 726 O O . VAL A 1 99 ? -9.484 -17.672 -8.25 1 96.94 99 VAL A O 1
ATOM 729 N N . PHE A 1 100 ? -7.539 -18.734 -8.312 1 98.06 100 PHE A N 1
ATOM 730 C CA . PHE A 1 100 ? -8.164 -20.047 -8.18 1 98.06 100 PHE A CA 1
ATOM 731 C C . PHE A 1 100 ? -8.844 -20.188 -6.828 1 98.06 100 PHE A C 1
ATOM 733 O O . PHE A 1 100 ? -9.695 -21.062 -6.645 1 98.06 100 PHE A O 1
ATOM 740 N N . LEU A 1 101 ? -8.594 -19.312 -5.891 1 97.69 101 LEU A N 1
ATOM 741 C CA . LEU A 1 101 ? -9.164 -19.375 -4.547 1 97.69 101 LEU A CA 1
ATOM 742 C C . LEU A 1 101 ? -10.445 -18.562 -4.453 1 97.69 101 LEU A C 1
ATOM 744 O O . LEU A 1 101 ? -11.133 -18.578 -3.432 1 97.69 101 LEU A O 1
ATOM 748 N N . GLU A 1 102 ? -10.789 -17.844 -5.492 1 97.06 102 GLU A N 1
ATOM 749 C CA . GLU A 1 102 ? -11.945 -16.953 -5.48 1 97.06 102 GLU A CA 1
ATOM 750 C C . GLU A 1 102 ? -13.211 -17.688 -5.086 1 97.06 102 GLU A C 1
ATOM 752 O O . GLU A 1 102 ? -13.984 -17.219 -4.25 1 97.06 102 GLU A O 1
ATOM 757 N N . PRO A 1 103 ? -13.469 -18.938 -5.602 1 96.38 103 PRO A N 1
ATOM 758 C CA . PRO A 1 103 ? -14.688 -19.656 -5.207 1 96.38 103 PRO A CA 1
ATOM 759 C C . PRO A 1 103 ? -14.742 -19.938 -3.707 1 96.38 103 PRO A C 1
ATOM 761 O O . PRO A 1 103 ? -15.82 -19.906 -3.107 1 96.38 103 PRO A O 1
ATOM 764 N N . TYR A 1 104 ? -13.648 -20.234 -3.107 1 96.62 104 TYR A N 1
ATOM 765 C CA . TYR A 1 104 ? -13.609 -20.469 -1.668 1 96.62 104 TYR A CA 1
ATOM 766 C C . TYR A 1 104 ? -14.102 -19.234 -0.909 1 96.62 104 TYR A C 1
ATOM 768 O O . TYR A 1 104 ? -14.938 -19.344 -0.013 1 96.62 104 TYR A O 1
ATOM 776 N N . TRP A 1 105 ? -13.594 -18.078 -1.269 1 97.19 105 TRP A N 1
ATOM 777 C CA . TRP A 1 105 ? -13.906 -16.859 -0.547 1 97.19 105 TRP A CA 1
ATOM 778 C C . TRP A 1 105 ? -15.336 -16.406 -0.836 1 97.19 105 TRP A C 1
ATOM 780 O O . TRP A 1 105 ? -15.969 -15.75 -0.003 1 97.19 105 TRP A O 1
ATOM 790 N N . GLN A 1 106 ? -15.828 -16.75 -2.051 1 95.69 106 GLN A N 1
ATOM 791 C CA . GLN A 1 106 ? -17.234 -16.484 -2.332 1 95.69 106 GLN A CA 1
ATOM 792 C C . GLN A 1 106 ? -18.141 -17.234 -1.364 1 95.69 106 GLN A C 1
ATOM 794 O O . GLN A 1 106 ? -19.141 -16.688 -0.887 1 95.69 106 GLN A O 1
ATOM 799 N N . LYS A 1 107 ? -17.734 -18.453 -1.071 1 94.38 107 LYS A N 1
ATOM 800 C CA . LYS A 1 107 ? -18.5 -19.281 -0.132 1 94.38 107 LYS A CA 1
ATOM 801 C C . LYS A 1 107 ? -18.344 -18.766 1.296 1 94.38 107 LYS A C 1
ATOM 803 O O . LYS A 1 107 ? -19.188 -19.031 2.152 1 94.38 107 LYS A O 1
ATOM 808 N N . HIS A 1 108 ? -17.328 -18.031 1.521 1 95.25 108 HIS A N 1
ATOM 809 C CA . HIS A 1 108 ? -17.016 -17.547 2.865 1 95.25 108 HIS A CA 1
ATOM 810 C C . HIS A 1 108 ? -17.078 -16.031 2.938 1 95.25 108 HIS A C 1
ATOM 812 O O . HIS A 1 108 ? -16.25 -15.406 3.615 1 95.25 108 HIS A O 1
ATOM 818 N N . ALA A 1 109 ? -17.969 -15.461 2.209 1 96.69 109 ALA A N 1
ATOM 819 C CA . ALA A 1 109 ? -18.094 -14.008 2.135 1 96.69 109 ALA A CA 1
ATOM 820 C C . ALA A 1 109 ? -18.391 -13.414 3.508 1 96.69 109 ALA A C 1
ATOM 822 O O . ALA A 1 109 ? -17.781 -12.414 3.9 1 96.69 109 ALA A O 1
ATOM 823 N N . ALA A 1 110 ? -19.203 -14.023 4.289 1 96.19 110 ALA A N 1
ATOM 824 C CA . ALA A 1 110 ? -19.625 -13.469 5.566 1 96.19 110 ALA A CA 1
ATOM 825 C C . ALA A 1 110 ? -18.484 -13.445 6.57 1 96.19 110 ALA A C 1
ATOM 827 O O . ALA A 1 110 ? -18.219 -12.422 7.207 1 96.19 110 ALA A O 1
ATOM 828 N N . SER A 1 111 ? -17.75 -14.531 6.664 1 95.5 111 SER A N 1
ATOM 829 C CA . SER A 1 111 ? -16.719 -14.656 7.684 1 95.5 111 SER A CA 1
ATOM 830 C C . SER A 1 111 ? -15.5 -13.805 7.336 1 95.5 111 SER A C 1
ATOM 832 O O . SER A 1 111 ? -14.664 -13.516 8.203 1 95.5 111 SER A O 1
ATOM 834 N N . SER A 1 112 ? -15.43 -13.375 6.078 1 97.69 112 SER A N 1
ATOM 835 C CA . SER A 1 112 ? -14.242 -12.633 5.648 1 97.69 112 SER A CA 1
ATOM 836 C C . SER A 1 112 ? -14.586 -11.18 5.352 1 97.69 112 SER A C 1
ATOM 838 O O . SER A 1 112 ? -13.766 -10.445 4.793 1 97.69 112 SER A O 1
ATOM 840 N N . ALA A 1 113 ? -15.75 -10.711 5.676 1 98.31 113 ALA A N 1
ATOM 841 C CA . ALA A 1 113 ? -16.203 -9.359 5.348 1 98.31 113 ALA A CA 1
ATOM 842 C C . ALA A 1 113 ? -15.711 -8.352 6.375 1 98.31 113 ALA A C 1
ATOM 844 O O . ALA A 1 113 ? -15.602 -8.664 7.562 1 98.31 113 ALA A O 1
ATOM 845 N N . VAL A 1 114 ? -15.383 -7.168 5.93 1 98.38 114 VAL A N 1
ATOM 846 C CA . VAL A 1 114 ? -14.992 -6.059 6.797 1 98.38 114 VAL A CA 1
ATOM 847 C C . VAL A 1 114 ? -15.656 -4.77 6.312 1 98.38 114 VAL A C 1
ATOM 849 O O . VAL A 1 114 ? -15.805 -4.559 5.105 1 98.38 114 VAL A O 1
ATOM 852 N N . LEU A 1 115 ? -16.156 -3.98 7.211 1 98.12 115 LEU A N 1
ATOM 853 C CA . LEU A 1 115 ? -16.766 -2.686 6.922 1 98.12 115 LEU A CA 1
ATOM 854 C C . LEU A 1 115 ? -16.047 -1.57 7.676 1 98.12 115 LEU A C 1
ATOM 856 O O . LEU A 1 115 ? -15.797 -1.687 8.875 1 98.12 115 LEU A O 1
ATOM 860 N N . VAL A 1 116 ? -15.641 -0.51 6.91 1 97.62 116 VAL A N 1
ATOM 861 C CA . VAL A 1 116 ? -15.023 0.655 7.539 1 97.62 116 VAL A CA 1
ATOM 862 C C . VAL A 1 116 ? -15.703 1.93 7.035 1 97.62 116 VAL A C 1
ATOM 864 O O . VAL A 1 116 ? -16.281 1.947 5.941 1 97.62 116 VAL A O 1
ATOM 867 N N . SER A 1 117 ? -15.703 2.979 7.863 1 96.75 117 SER A N 1
ATOM 868 C CA . SER A 1 117 ? -16.109 4.305 7.418 1 96.75 117 SER A CA 1
ATOM 869 C C . SER A 1 117 ? -14.914 5.215 7.195 1 96.75 117 SER A C 1
ATOM 871 O O . SER A 1 117 ? -13.766 4.789 7.363 1 96.75 117 SER A O 1
ATOM 873 N N . GLY A 1 118 ? -15.227 6.488 6.789 1 96.56 118 GLY A N 1
ATOM 874 C CA . GLY A 1 118 ? -14.188 7.477 6.531 1 96.56 118 GLY A CA 1
ATOM 875 C C . GLY A 1 118 ? -13.398 7.852 7.77 1 96.56 118 GLY A C 1
ATOM 876 O O . GLY A 1 118 ? -12.273 8.344 7.668 1 96.56 118 GLY A O 1
ATOM 877 N N . TRP A 1 119 ? -13.906 7.637 8.914 1 96.75 119 TRP A N 1
ATOM 878 C CA . TRP A 1 119 ? -13.172 8.07 10.102 1 96.75 119 TRP A CA 1
ATOM 879 C C . TRP A 1 119 ? -12.336 6.934 10.672 1 96.75 119 TRP A C 1
ATOM 881 O O . TRP A 1 119 ? -11.555 7.137 11.609 1 96.75 119 TRP A O 1
ATOM 891 N N . HIS A 1 120 ? -12.477 5.738 10.109 1 97.31 120 HIS A N 1
ATOM 892 C CA . HIS A 1 120 ? -11.727 4.602 10.633 1 97.31 120 HIS A CA 1
ATOM 893 C C . HIS A 1 120 ? -10.219 4.801 10.453 1 97.31 120 HIS A C 1
ATOM 895 O O . HIS A 1 120 ? -9.742 4.922 9.32 1 97.31 120 HIS A O 1
ATOM 901 N N . ARG A 1 121 ? -9.461 4.809 11.516 1 97.19 121 ARG A N 1
ATOM 902 C CA . ARG A 1 121 ? -8.008 4.816 11.586 1 97.19 121 ARG A CA 1
ATOM 903 C C . ARG A 1 121 ? -7.414 5.719 10.508 1 97.19 121 ARG A C 1
ATOM 905 O O . ARG A 1 121 ? -6.715 5.242 9.609 1 97.19 121 ARG A O 1
ATOM 912 N N . MET A 1 122 ? -7.469 7.012 10.617 1 97.88 122 MET A N 1
ATOM 913 C CA . MET A 1 122 ? -7 8.008 9.664 1 97.88 122 MET A CA 1
ATOM 914 C C . MET A 1 122 ? -5.52 8.305 9.867 1 97.88 122 MET A C 1
ATOM 916 O O . MET A 1 122 ? -4.805 8.617 8.914 1 97.88 122 MET A O 1
ATOM 920 N N . SER A 1 123 ? -4.934 8.102 10.977 1 97.25 123 SER A N 1
ATOM 921 C CA . SER A 1 123 ? -3.605 8.492 11.43 1 97.25 123 SER A CA 1
ATOM 922 C C . SER A 1 123 ? -2.52 7.664 10.758 1 97.25 123 SER A C 1
ATOM 924 O O . SER A 1 123 ? -2.734 6.492 10.438 1 97.25 123 SER A O 1
ATOM 926 N N . TYR A 1 124 ? -1.312 8.281 10.633 1 95.88 124 TYR A N 1
ATOM 927 C CA . TYR A 1 124 ? -0.137 7.492 10.266 1 95.88 124 TYR A CA 1
ATOM 928 C C . TYR A 1 124 ? 0.124 6.398 11.289 1 95.88 124 TYR A C 1
ATOM 930 O O . TYR A 1 124 ? 0.677 5.348 10.953 1 95.88 124 TYR A O 1
ATOM 938 N N . LYS A 1 125 ? -0.259 6.652 12.445 1 92.56 125 LYS A N 1
ATOM 939 C CA . LYS A 1 125 ? 0.079 5.777 13.562 1 92.56 125 LYS A CA 1
ATOM 940 C C . LYS A 1 125 ? -0.722 4.477 13.508 1 92.56 125 LYS A C 1
ATOM 942 O O . LYS A 1 125 ? -1.909 4.488 13.172 1 92.56 125 LYS A O 1
ATOM 947 N N . ALA A 1 126 ? 0.039 3.439 13.734 1 93.25 126 ALA A N 1
ATOM 948 C CA . ALA A 1 126 ? -0.567 2.131 13.969 1 93.25 126 ALA A CA 1
ATOM 949 C C . ALA A 1 126 ? -0.424 1.711 15.43 1 93.25 126 ALA A C 1
ATOM 951 O O . ALA A 1 126 ? -0.003 2.506 16.266 1 93.25 126 ALA A O 1
ATOM 952 N N . THR A 1 127 ? -0.849 0.547 15.758 1 94.69 127 THR A N 1
ATOM 953 C CA . THR A 1 127 ? -0.834 0.074 17.141 1 94.69 127 THR A CA 1
ATOM 954 C C . THR A 1 127 ? 0.564 -0.389 17.531 1 94.69 127 THR A C 1
ATOM 956 O O . THR A 1 127 ? 0.912 -0.384 18.719 1 94.69 127 THR A O 1
ATOM 959 N N . GLY A 1 128 ? 1.308 -0.773 16.609 1 92.88 128 GLY A N 1
ATOM 960 C CA . GLY A 1 128 ? 2.674 -1.198 16.859 1 92.88 128 GLY A CA 1
ATOM 961 C C . GLY A 1 128 ? 3.713 -0.241 16.312 1 92.88 128 GLY A C 1
ATOM 962 O O . GLY A 1 128 ? 3.367 0.796 15.742 1 92.88 128 GLY A O 1
ATOM 963 N N . ASP A 1 129 ? 4.988 -0.558 16.469 1 91.81 129 ASP A N 1
ATOM 964 C CA . ASP A 1 129 ? 6.094 0.208 15.906 1 91.81 129 ASP A CA 1
ATOM 965 C C . ASP A 1 129 ? 6.148 0.052 14.391 1 91.81 129 ASP A C 1
ATOM 967 O O . ASP A 1 129 ? 5.566 -0.883 13.836 1 91.81 129 ASP A O 1
ATOM 971 N N . ASN A 1 130 ? 6.699 1.021 13.688 1 92.5 130 ASN A N 1
ATOM 972 C CA . ASN A 1 130 ? 6.973 0.959 12.258 1 92.5 130 ASN A CA 1
ATOM 973 C C . ASN A 1 130 ? 5.691 0.787 11.453 1 92.5 130 ASN A C 1
ATOM 975 O O . ASN A 1 130 ? 5.672 0.06 10.453 1 92.5 130 ASN A O 1
ATOM 979 N N . TYR A 1 131 ? 4.598 1.338 11.977 1 94.69 131 TYR A N 1
ATOM 980 C CA . TYR A 1 131 ? 3.32 1.446 11.281 1 94.69 131 TYR A CA 1
ATOM 981 C C . TYR A 1 131 ? 2.693 0.072 11.078 1 94.69 131 TYR A C 1
ATOM 983 O O . TYR A 1 131 ? 1.998 -0.157 10.086 1 94.69 131 TYR A O 1
ATOM 991 N N . ILE A 1 132 ? 2.959 -0.868 12.008 1 96.38 132 ILE A N 1
ATOM 992 C CA . ILE A 1 132 ? 2.439 -2.225 11.883 1 96.38 132 ILE A CA 1
ATOM 993 C C . ILE A 1 132 ? 1.29 -2.432 12.867 1 96.38 132 ILE A C 1
ATOM 995 O O . ILE A 1 132 ? 1.288 -1.861 13.961 1 96.38 132 ILE A O 1
ATOM 999 N N . SER A 1 133 ? 0.276 -3.17 12.492 1 97.44 133 SER A N 1
ATOM 1000 C CA . SER A 1 133 ? -0.792 -3.631 13.375 1 97.44 133 SER A CA 1
ATOM 1001 C C . SER A 1 133 ? -0.312 -4.762 14.273 1 97.44 133 SER A C 1
ATOM 1003 O O . SER A 1 133 ? 0.125 -5.809 13.789 1 97.44 133 SER A O 1
ATOM 1005 N N . VAL A 1 134 ? -0.43 -4.594 15.562 1 97.69 134 VAL A N 1
ATOM 1006 C CA . VAL A 1 134 ? 0.001 -5.621 16.5 1 97.69 134 VAL A CA 1
ATOM 1007 C C . VAL A 1 134 ? -0.872 -6.863 16.344 1 97.69 134 VAL A C 1
ATOM 1009 O O . VAL A 1 134 ? -0.382 -7.992 16.453 1 97.69 134 VAL A O 1
ATOM 1012 N N . GLU A 1 135 ? -2.152 -6.648 16.094 1 98.44 135 GLU A N 1
ATOM 1013 C CA . GLU A 1 135 ? -3.064 -7.773 15.914 1 98.44 135 GLU A CA 1
ATOM 1014 C C . GLU A 1 135 ? -2.732 -8.555 14.648 1 98.44 135 GLU A C 1
ATOM 1016 O O . GLU A 1 135 ? -2.822 -9.789 14.633 1 98.44 135 GLU A O 1
ATOM 1021 N N . LEU A 1 136 ? -2.414 -7.859 13.578 1 98.62 136 LEU A N 1
ATOM 1022 C CA . LEU A 1 136 ? -2.041 -8.562 12.352 1 98.62 136 LEU A CA 1
ATOM 1023 C C . LEU A 1 136 ? -0.758 -9.359 12.555 1 98.62 136 LEU A C 1
ATOM 1025 O O . LEU A 1 136 ? -0.663 -10.508 12.117 1 98.62 136 LEU A O 1
ATOM 1029 N N . GLU A 1 137 ? 0.261 -8.742 13.164 1 98.5 137 GLU A N 1
ATOM 1030 C CA . GLU A 1 137 ? 1.497 -9.469 13.453 1 98.5 137 GLU A CA 1
ATOM 1031 C C . GLU A 1 137 ? 1.224 -10.727 14.266 1 98.5 137 GLU A C 1
ATOM 1033 O O . GLU A 1 137 ? 1.767 -11.797 13.969 1 98.5 137 GLU A O 1
ATOM 1038 N N . LYS A 1 138 ? 0.384 -10.578 15.258 1 98.25 138 LYS A N 1
ATOM 1039 C CA . LYS A 1 138 ? -0.007 -11.711 16.094 1 98.25 138 LYS A CA 1
ATOM 1040 C C . LYS A 1 138 ? -0.635 -12.82 15.258 1 98.25 138 LYS A C 1
ATOM 1042 O O . LYS A 1 138 ? -0.3 -14 15.422 1 98.25 138 LYS A O 1
ATOM 1047 N N . HIS A 1 139 ? -1.472 -12.5 14.375 1 98.56 139 HIS A N 1
ATOM 1048 C CA . HIS A 1 139 ? -2.197 -13.5 13.602 1 98.56 139 HIS A CA 1
ATOM 1049 C C . HIS A 1 139 ? -1.304 -14.117 12.531 1 98.56 139 HIS A C 1
ATOM 1051 O O . HIS A 1 139 ? -1.515 -15.266 12.125 1 98.56 139 HIS A O 1
ATOM 1057 N N . ILE A 1 140 ? -0.28 -13.383 12.055 1 98.75 140 ILE A N 1
ATOM 1058 C CA . ILE A 1 140 ? 0.724 -13.977 11.18 1 98.75 140 ILE A CA 1
ATOM 1059 C C . ILE A 1 140 ? 1.451 -15.102 11.914 1 98.75 140 ILE A C 1
ATOM 1061 O O . ILE A 1 140 ? 1.609 -16.203 11.383 1 98.75 140 ILE A O 1
ATOM 1065 N N . ARG A 1 141 ? 1.859 -14.836 13.141 1 98.75 141 ARG A N 1
ATOM 1066 C CA . ARG A 1 141 ? 2.547 -15.836 13.945 1 98.75 141 ARG A CA 1
ATOM 1067 C C . ARG A 1 141 ? 1.634 -17.031 14.227 1 98.75 141 ARG A C 1
ATOM 1069 O O . ARG A 1 141 ? 2.064 -18.188 14.156 1 98.75 141 ARG A O 1
ATOM 1076 N N . LEU A 1 142 ? 0.365 -16.734 14.555 1 98.38 142 LEU A N 1
ATOM 1077 C CA . LEU A 1 142 ? -0.598 -17.797 14.812 1 98.38 142 LEU A CA 1
ATOM 1078 C C . LEU A 1 142 ? -0.785 -18.672 13.578 1 98.38 142 LEU A C 1
ATOM 1080 O O . LEU A 1 142 ? -0.887 -19.891 13.688 1 98.38 142 LEU A O 1
ATOM 1084 N N . LEU A 1 143 ? -0.857 -18.031 12.445 1 98.25 143 LEU A N 1
ATOM 1085 C CA . LEU A 1 143 ? -1.052 -18.766 11.203 1 98.25 143 LEU A CA 1
ATOM 1086 C C . LEU A 1 143 ? 0.131 -19.688 10.93 1 98.25 143 LEU A C 1
ATOM 1088 O O . LEU A 1 143 ? -0.055 -20.859 10.578 1 98.25 143 LEU A O 1
ATOM 1092 N N . HIS A 1 144 ? 1.359 -19.172 11.047 1 98.69 144 HIS A N 1
ATOM 1093 C CA . HIS A 1 144 ? 2.547 -20 10.852 1 98.69 144 HIS A CA 1
ATOM 1094 C C . HIS A 1 144 ? 2.582 -21.156 11.852 1 98.69 144 HIS A C 1
ATOM 1096 O O . HIS A 1 144 ? 2.951 -22.281 11.492 1 98.69 144 HIS A O 1
ATOM 1102 N N . ALA A 1 145 ? 2.236 -20.891 13.047 1 97.75 145 ALA A N 1
ATOM 1103 C CA . ALA A 1 145 ? 2.211 -21.922 14.078 1 97.75 145 ALA A CA 1
ATOM 1104 C C . ALA A 1 145 ? 1.19 -23 13.734 1 97.75 145 ALA A C 1
ATOM 1106 O O . ALA A 1 145 ? 1.466 -24.203 13.891 1 97.75 145 ALA A O 1
ATOM 1107 N N . ALA A 1 146 ? 0.033 -22.547 13.312 1 96.38 146 ALA A N 1
ATOM 1108 C CA . ALA A 1 146 ? -1.041 -23.484 12.984 1 96.38 146 ALA A CA 1
ATOM 1109 C C . ALA A 1 146 ? -0.66 -24.375 11.797 1 96.38 146 ALA A C 1
ATOM 1111 O O . ALA A 1 146 ? -0.987 -25.562 11.766 1 96.38 146 ALA A O 1
ATOM 1112 N N . VAL A 1 147 ? -0.019 -23.828 10.836 1 96.94 147 VAL A N 1
ATOM 1113 C CA . VAL A 1 147 ? 0.354 -24.547 9.633 1 96.94 147 VAL A CA 1
ATOM 1114 C C . VAL A 1 147 ? 1.612 -25.375 9.898 1 96.94 147 VAL A C 1
ATOM 1116 O O . VAL A 1 147 ? 1.763 -26.484 9.359 1 96.94 147 VAL A O 1
ATOM 1119 N N . GLY A 1 148 ? 2.539 -24.812 10.664 1 97.38 148 GLY A N 1
ATOM 1120 C CA . GLY A 1 148 ? 3.799 -25.469 10.969 1 97.38 148 GLY A CA 1
ATOM 1121 C C . GLY A 1 148 ? 4.824 -25.328 9.859 1 97.38 148 GLY A C 1
ATOM 1122 O O . GLY A 1 148 ? 5.648 -26.219 9.648 1 97.38 148 GLY A O 1
ATOM 1123 N N . ASN A 1 149 ? 4.766 -24.203 9.141 1 98.12 149 ASN A N 1
ATOM 1124 C CA . ASN A 1 149 ? 5.621 -24.125 7.961 1 98.12 149 ASN A CA 1
ATOM 1125 C C . ASN A 1 149 ? 6.84 -23.234 8.211 1 98.12 149 ASN A C 1
ATOM 1127 O O . ASN A 1 149 ? 7.789 -23.25 7.426 1 98.12 149 ASN A O 1
ATOM 1131 N N . ALA A 1 150 ? 6.859 -22.453 9.297 1 98.75 150 ALA A N 1
ATOM 1132 C CA . ALA A 1 150 ? 8.008 -21.578 9.547 1 98.75 150 ALA A CA 1
ATOM 1133 C C . ALA A 1 150 ? 8.188 -21.328 11.039 1 98.75 150 ALA A C 1
ATOM 1135 O O . ALA A 1 150 ? 7.203 -21.219 11.781 1 98.75 150 ALA A O 1
ATOM 1136 N N . VAL A 1 151 ? 9.414 -21.203 11.461 1 98.38 151 VAL A N 1
ATOM 1137 C CA . VAL A 1 151 ? 9.75 -20.781 12.82 1 98.38 151 VAL A CA 1
ATOM 1138 C C . VAL A 1 151 ? 9.602 -19.266 12.938 1 98.38 151 VAL A C 1
ATOM 1140 O O . VAL A 1 151 ? 10.211 -18.516 12.172 1 98.38 151 VAL A O 1
ATOM 1143 N N . THR A 1 152 ? 8.781 -18.844 13.898 1 98.44 152 THR A N 1
ATOM 1144 C CA . THR A 1 152 ? 8.594 -17.406 14.055 1 98.44 152 THR A CA 1
ATOM 1145 C C . THR A 1 152 ? 9.133 -16.938 15.398 1 98.44 152 THR A C 1
ATOM 1147 O O . THR A 1 152 ? 9.289 -15.727 15.617 1 98.44 152 THR A O 1
ATOM 1150 N N . ASP A 1 153 ? 9.438 -17.859 16.328 1 97.31 153 ASP A N 1
ATOM 1151 C CA . ASP A 1 153 ? 9.984 -17.469 17.625 1 97.31 153 ASP A CA 1
ATOM 1152 C C . ASP A 1 153 ? 11.312 -16.734 17.469 1 97.31 153 ASP A C 1
ATOM 1154 O O . ASP A 1 153 ? 12.164 -17.141 16.688 1 97.31 153 ASP A O 1
ATOM 1158 N N . ASP A 1 154 ? 11.516 -15.695 18.125 1 96.31 154 ASP A N 1
ATOM 1159 C CA . ASP A 1 154 ? 12.727 -14.883 18.156 1 96.31 154 ASP A CA 1
ATOM 1160 C C . ASP A 1 154 ? 13.008 -14.273 16.781 1 96.31 154 ASP A C 1
ATOM 1162 O O . ASP A 1 154 ? 14.172 -14.047 16.422 1 96.31 154 ASP A O 1
ATOM 1166 N N . MET A 1 155 ? 12.023 -14.227 15.969 1 98.12 155 MET A N 1
ATOM 1167 C CA . MET A 1 155 ? 12.141 -13.57 14.672 1 98.12 155 MET A CA 1
ATOM 1168 C C . MET A 1 155 ? 11.492 -12.188 14.703 1 98.12 155 MET A C 1
ATOM 1170 O O . MET A 1 155 ? 10.453 -12 15.328 1 98.12 155 MET A O 1
ATOM 1174 N N . PHE A 1 156 ? 12.125 -11.211 14.031 1 98.44 156 PHE A N 1
ATOM 1175 C CA . PHE A 1 156 ? 11.5 -9.922 13.758 1 98.44 156 PHE A CA 1
ATOM 1176 C C . PHE A 1 156 ? 10.648 -9.992 12.5 1 98.44 156 PHE A C 1
ATOM 1178 O O . PHE A 1 156 ? 10.938 -10.773 11.594 1 98.44 156 PHE A O 1
ATOM 1185 N N . ILE A 1 157 ? 9.586 -9.25 12.492 1 98.69 157 ILE A N 1
ATOM 1186 C CA . ILE A 1 157 ? 8.703 -9.25 11.328 1 98.69 157 ILE A CA 1
ATOM 1187 C C . ILE A 1 157 ? 8.672 -7.855 10.703 1 98.69 157 ILE A C 1
ATOM 1189 O O . ILE A 1 157 ? 8.516 -6.855 11.406 1 98.69 157 ILE A O 1
ATOM 1193 N N . VAL A 1 158 ? 8.859 -7.777 9.391 1 98.69 158 VAL A N 1
ATOM 1194 C CA . VAL A 1 158 ? 8.727 -6.551 8.617 1 98.69 158 VAL A CA 1
ATOM 1195 C C . VAL A 1 158 ? 7.605 -6.703 7.594 1 98.69 158 VAL A C 1
ATOM 1197 O O . VAL A 1 158 ? 7.531 -7.711 6.887 1 98.69 158 VAL A O 1
ATOM 1200 N N . PHE A 1 159 ? 6.684 -5.723 7.586 1 98.75 159 PHE A N 1
ATOM 1201 C CA . PHE A 1 159 ? 5.629 -5.707 6.582 1 98.75 159 PHE A CA 1
ATOM 1202 C C . PHE A 1 159 ? 6.102 -5 5.312 1 98.75 159 PHE A C 1
ATOM 1204 O O . PHE A 1 159 ? 6.93 -4.09 5.375 1 98.75 159 PHE A O 1
ATOM 1211 N N . GLY A 1 160 ? 5.555 -5.438 4.168 1 98.75 160 GLY A N 1
ATOM 1212 C CA . GLY A 1 160 ? 5.832 -4.773 2.906 1 98.75 160 GLY A CA 1
ATOM 1213 C C . GLY A 1 160 ? 4.613 -4.668 2.008 1 98.75 160 GLY A C 1
ATOM 1214 O O . GLY A 1 160 ? 3.662 -5.441 2.15 1 98.75 160 GLY A O 1
ATOM 1215 N N . THR A 1 161 ? 4.613 -3.637 1.117 1 98.56 161 THR A N 1
ATOM 1216 C CA . THR A 1 161 ? 3.623 -3.562 0.048 1 98.56 161 THR A CA 1
ATOM 1217 C C . THR A 1 161 ? 3.863 -4.66 -0.988 1 98.56 161 THR A C 1
ATOM 1219 O O . THR A 1 161 ? 4.441 -4.402 -2.047 1 98.56 161 THR A O 1
ATOM 1222 N N . GLY A 1 162 ? 3.316 -5.797 -0.607 1 97.69 162 GLY A N 1
ATOM 1223 C CA . GLY A 1 162 ? 3.723 -7.012 -1.3 1 97.69 162 GLY A CA 1
ATOM 1224 C C . GLY A 1 162 ? 5.129 -7.461 -0.945 1 97.69 162 GLY A C 1
ATOM 1225 O O . GLY A 1 162 ? 5.887 -6.707 -0.331 1 97.69 162 GLY A O 1
ATOM 1226 N N . SER A 1 163 ? 5.422 -8.734 -1.313 1 97.62 163 SER A N 1
ATOM 1227 C CA . SER A 1 163 ? 6.793 -9.195 -1.133 1 97.62 163 SER A CA 1
ATOM 1228 C C . SER A 1 163 ? 7.742 -8.492 -2.102 1 97.62 163 SER A C 1
ATOM 1230 O O . SER A 1 163 ? 8.953 -8.445 -1.87 1 97.62 163 SER A O 1
ATOM 1232 N N . THR A 1 164 ? 7.148 -7.926 -3.152 1 98 164 THR A N 1
ATOM 1233 C CA . THR A 1 164 ? 7.945 -7.23 -4.156 1 98 164 THR A CA 1
ATOM 1234 C C . THR A 1 164 ? 8.742 -6.098 -3.523 1 98 164 THR A C 1
ATOM 1236 O O . THR A 1 164 ? 9.938 -5.949 -3.787 1 98 164 THR A O 1
ATOM 1239 N N . GLN A 1 165 ? 8.148 -5.301 -2.676 1 98.69 165 GLN A N 1
ATOM 1240 C CA . GLN A 1 165 ? 8.852 -4.223 -1.995 1 98.69 165 GLN A CA 1
ATOM 1241 C C . GLN A 1 165 ? 9.938 -4.773 -1.071 1 98.69 165 GLN A C 1
ATOM 1243 O O . GLN A 1 165 ? 11.016 -4.18 -0.947 1 98.69 165 GLN A O 1
ATOM 1248 N N . LEU A 1 166 ? 9.656 -5.863 -0.437 1 98.81 166 LEU A N 1
ATOM 1249 C CA . LEU A 1 166 ? 10.555 -6.445 0.554 1 98.81 166 LEU A CA 1
ATOM 1250 C C . LEU A 1 166 ? 11.797 -7.031 -0.114 1 98.81 166 LEU A C 1
ATOM 1252 O O . LEU A 1 166 ? 12.875 -7.062 0.486 1 98.81 166 LEU A O 1
ATOM 1256 N N . ILE A 1 167 ? 11.664 -7.484 -1.379 1 98.75 167 ILE A N 1
ATOM 1257 C CA . ILE A 1 167 ? 12.805 -8.031 -2.107 1 98.75 167 ILE A CA 1
ATOM 1258 C C . ILE A 1 167 ? 13.938 -7.004 -2.121 1 98.75 167 ILE A C 1
ATOM 1260 O O . ILE A 1 167 ? 15.055 -7.297 -1.68 1 98.75 167 ILE A O 1
ATOM 1264 N N . ASN A 1 168 ? 13.664 -5.828 -2.52 1 97.69 168 ASN A N 1
ATOM 1265 C CA . ASN A 1 168 ? 14.719 -4.824 -2.602 1 97.69 168 ASN A CA 1
ATOM 1266 C C . ASN A 1 168 ? 15.109 -4.309 -1.22 1 97.69 168 ASN A C 1
ATOM 1268 O O . ASN A 1 168 ? 16.281 -3.982 -0.982 1 97.69 168 ASN A O 1
ATOM 1272 N N . ALA A 1 169 ? 14.117 -4.211 -0.326 1 98.56 169 ALA A N 1
ATOM 1273 C CA . ALA A 1 169 ? 14.43 -3.807 1.042 1 98.56 169 ALA A CA 1
ATOM 1274 C C . ALA A 1 169 ? 15.484 -4.723 1.656 1 98.56 169 ALA A C 1
ATOM 1276 O O . ALA A 1 169 ? 16.406 -4.258 2.316 1 98.56 169 ALA A O 1
ATOM 1277 N N . LEU A 1 170 ? 15.32 -6 1.415 1 98.69 170 LEU A N 1
ATOM 1278 C CA . LEU A 1 170 ? 16.219 -6.98 2.029 1 98.69 170 LEU A CA 1
ATOM 1279 C C . LEU A 1 170 ? 17.578 -6.98 1.35 1 98.69 170 LEU A C 1
ATOM 1281 O O . LEU A 1 170 ? 18.609 -7.145 2.012 1 98.69 170 LEU A O 1
ATOM 1285 N N . VAL A 1 171 ? 17.594 -6.828 0.015 1 98.06 171 VAL A N 1
ATOM 1286 C CA . VAL A 1 171 ? 18.875 -6.695 -0.681 1 98.06 171 VAL A CA 1
ATOM 1287 C C . VAL A 1 171 ? 19.656 -5.512 -0.115 1 98.06 171 VAL A C 1
ATOM 1289 O O . VAL A 1 171 ? 20.844 -5.633 0.199 1 98.06 171 VAL A O 1
ATOM 1292 N N . ARG A 1 172 ? 19 -4.402 0.038 1 96.88 172 ARG A N 1
ATOM 1293 C CA . ARG A 1 172 ? 19.656 -3.227 0.6 1 96.88 172 ARG A CA 1
ATOM 1294 C C . ARG A 1 172 ? 20.094 -3.479 2.037 1 96.88 172 ARG A C 1
ATOM 1296 O O . ARG A 1 172 ? 21.188 -3.078 2.436 1 96.88 172 ARG A O 1
ATOM 1303 N N . ALA A 1 173 ? 19.219 -4.07 2.803 1 97.31 173 ALA A N 1
ATOM 1304 C CA . ALA A 1 173 ? 19.484 -4.297 4.223 1 97.31 173 ALA A CA 1
ATOM 1305 C C . ALA A 1 173 ? 20.703 -5.184 4.418 1 97.31 173 ALA A C 1
ATOM 1307 O O . ALA A 1 173 ? 21.438 -5.035 5.402 1 97.31 173 ALA A O 1
ATOM 1308 N N . LEU A 1 174 ? 20.953 -6.094 3.516 1 96.81 174 LEU A N 1
ATOM 1309 C CA . LEU A 1 174 ? 22.031 -7.059 3.633 1 96.81 174 LEU A CA 1
ATOM 1310 C C . LEU A 1 174 ? 23.297 -6.543 2.951 1 96.81 174 LEU A C 1
ATOM 1312 O O . LEU A 1 174 ? 24.359 -7.16 3.055 1 96.81 174 LEU A O 1
ATOM 1316 N N . SER A 1 175 ? 23.188 -5.441 2.203 1 95.12 175 SER A N 1
ATOM 1317 C CA . SER A 1 175 ? 24.312 -4.867 1.484 1 95.12 175 SER A CA 1
ATOM 1318 C C . SER A 1 175 ? 25.188 -4.023 2.41 1 95.12 175 SER A C 1
ATOM 1320 O O . SER A 1 175 ? 24.719 -3.539 3.441 1 95.12 175 SER A O 1
ATOM 1322 N N . PRO A 1 176 ? 26.453 -3.896 2.018 1 89.69 176 PRO A N 1
ATOM 1323 C CA . PRO A 1 176 ? 27.312 -3.031 2.822 1 89.69 176 PRO A CA 1
ATOM 1324 C C . PRO A 1 176 ? 26.922 -1.558 2.729 1 89.69 176 PRO A C 1
ATOM 1326 O O . PRO A 1 176 ? 26.328 -1.134 1.735 1 89.69 176 PRO A O 1
ATOM 1329 N N . ASP A 1 177 ? 27.109 -0.826 3.873 1 77.31 177 ASP A N 1
ATOM 1330 C CA . ASP A 1 177 ? 26.891 0.617 3.836 1 77.31 177 ASP A CA 1
ATOM 1331 C C . ASP A 1 177 ? 27.938 1.311 2.979 1 77.31 177 ASP A C 1
ATOM 1333 O O . ASP A 1 177 ? 29.078 0.845 2.889 1 77.31 177 ASP A O 1
ATOM 1337 N N . ASN A 1 178 ? 27.547 2.156 1.952 1 64.25 178 ASN A N 1
ATOM 1338 C CA . ASN A 1 178 ? 28.453 2.84 1.024 1 64.25 178 ASN A CA 1
ATOM 1339 C C . ASN A 1 178 ? 29.641 3.449 1.746 1 64.25 178 ASN A C 1
ATOM 1341 O O . ASN A 1 178 ? 29.906 4.648 1.621 1 64.25 178 ASN A O 1
ATOM 1345 N N . THR A 1 179 ? 29.984 2.926 2.824 1 57.5 179 THR A N 1
ATOM 1346 C CA . THR A 1 179 ? 31.266 3.537 3.203 1 57.5 179 THR A CA 1
ATOM 1347 C C . THR A 1 179 ? 32.344 3.193 2.191 1 57.5 179 THR A C 1
ATOM 1349 O O . THR A 1 179 ? 32.25 2.178 1.499 1 57.5 179 THR A O 1
ATOM 1352 N N . SER A 1 180 ? 33.125 4.156 1.633 1 54.25 180 SER A N 1
ATOM 1353 C CA . SER A 1 180 ? 34.156 4.348 0.615 1 54.25 180 SER A CA 1
ATOM 1354 C C . SER A 1 180 ? 34.844 3.031 0.277 1 54.25 180 SER A C 1
ATOM 1356 O O . SER A 1 180 ? 35.438 2.895 -0.794 1 54.25 180 SER A O 1
ATOM 1358 N N . SER A 1 181 ? 34.906 2.08 1.195 1 59.88 181 SER A N 1
ATOM 1359 C CA . SER A 1 181 ? 35.938 1.123 0.837 1 59.88 181 SER A CA 1
ATOM 1360 C C . SER A 1 181 ? 35.344 -0.242 0.504 1 59.88 181 SER A C 1
ATOM 1362 O O . SER A 1 181 ? 36.062 -1.115 -0.021 1 59.88 181 SER A O 1
ATOM 1364 N N . SER A 1 182 ? 33.969 -0.35 0.482 1 72.69 182 SER A N 1
ATOM 1365 C CA . SER A 1 182 ? 33.531 -1.734 0.285 1 72.69 182 SER A CA 1
ATOM 1366 C C . SER A 1 182 ? 32.906 -1.93 -1.089 1 72.69 182 SER A C 1
ATOM 1368 O O . SER A 1 182 ? 32.219 -1.042 -1.592 1 72.69 182 SER A O 1
ATOM 1370 N N . SER A 1 183 ? 33.312 -2.986 -1.817 1 86.75 183 SER A N 1
ATOM 1371 C CA . SER A 1 183 ? 32.688 -3.385 -3.076 1 86.75 183 SER A CA 1
ATOM 1372 C C . SER A 1 183 ? 31.203 -3.666 -2.893 1 86.75 183 SER A C 1
ATOM 1374 O O . SER A 1 183 ? 30.781 -4.129 -1.83 1 86.75 183 SER A O 1
ATOM 1376 N N . PRO A 1 184 ? 30.344 -3.279 -3.863 1 92.5 184 PRO A N 1
ATOM 1377 C CA . PRO A 1 184 ? 28.922 -3.566 -3.773 1 92.5 184 PRO A CA 1
ATOM 1378 C C . PRO A 1 184 ? 28.625 -5.051 -3.549 1 92.5 184 PRO A C 1
ATOM 1380 O O . PRO A 1 184 ? 29.422 -5.906 -3.939 1 92.5 184 PRO A O 1
ATOM 1383 N N . ALA A 1 185 ? 27.578 -5.32 -2.873 1 94.88 185 ALA A N 1
ATOM 1384 C CA . ALA A 1 185 ? 27.125 -6.703 -2.752 1 94.88 185 ALA A CA 1
ATOM 1385 C C . ALA A 1 185 ? 26.719 -7.27 -4.109 1 94.88 185 ALA A C 1
ATOM 1387 O O . ALA A 1 185 ? 26.141 -6.562 -4.938 1 94.88 185 ALA A O 1
ATOM 1388 N N . ARG A 1 186 ? 27.078 -8.477 -4.289 1 95.44 186 ARG A N 1
ATOM 1389 C CA . ARG A 1 186 ? 26.719 -9.18 -5.516 1 95.44 186 ARG A CA 1
ATOM 1390 C C . ARG A 1 186 ? 25.5 -10.078 -5.293 1 95.44 186 ARG A C 1
ATOM 1392 O O . ARG A 1 186 ? 25.562 -11.023 -4.5 1 95.44 186 ARG A O 1
ATOM 1399 N N . VAL A 1 187 ? 24.406 -9.859 -5.996 1 97.56 187 VAL A N 1
ATOM 1400 C CA . VAL A 1 187 ? 23.141 -10.586 -5.844 1 97.56 187 VAL A CA 1
ATOM 1401 C C . VAL A 1 187 ? 23.062 -11.711 -6.871 1 97.56 187 VAL A C 1
ATOM 1403 O O . VAL A 1 187 ? 23.297 -11.484 -8.062 1 97.56 187 VAL A O 1
ATOM 1406 N N . VAL A 1 188 ? 22.734 -12.953 -6.441 1 97.56 188 VAL A N 1
ATOM 1407 C CA . VAL A 1 188 ? 22.734 -14.117 -7.328 1 97.56 188 VAL A CA 1
ATOM 1408 C C . VAL A 1 188 ? 21.547 -15.016 -6.988 1 97.56 188 VAL A C 1
ATOM 1410 O O . VAL A 1 188 ? 20.938 -14.875 -5.922 1 97.56 188 VAL A O 1
ATOM 1413 N N . ALA A 1 189 ? 21.219 -15.914 -7.859 1 98.12 189 ALA A N 1
ATOM 1414 C CA . ALA A 1 189 ? 20.219 -16.969 -7.672 1 98.12 189 ALA A CA 1
ATOM 1415 C C . ALA A 1 189 ? 20.547 -18.188 -8.539 1 98.12 189 ALA A C 1
ATOM 1417 O O . ALA A 1 189 ? 21.297 -18.078 -9.508 1 98.12 189 ALA A O 1
ATOM 1418 N N . SER A 1 190 ? 20.062 -19.312 -8.156 1 97.81 190 SER A N 1
ATOM 1419 C CA . SER A 1 190 ? 20.203 -20.5 -8.984 1 97.81 190 SER A CA 1
ATOM 1420 C C . SER A 1 190 ? 19.188 -20.5 -10.133 1 97.81 190 SER A C 1
ATOM 1422 O O . SER A 1 190 ? 18.031 -20.141 -9.938 1 97.81 190 SER A O 1
ATOM 1424 N N . ILE A 1 191 ? 19.562 -20.922 -11.281 1 97.81 191 ILE A N 1
ATOM 1425 C CA . ILE A 1 191 ? 18.734 -20.953 -12.484 1 97.81 191 ILE A CA 1
ATOM 1426 C C . ILE A 1 191 ? 17.906 -22.234 -12.516 1 97.81 191 ILE A C 1
ATOM 1428 O O . ILE A 1 191 ? 18.422 -23.312 -12.258 1 97.81 191 ILE A O 1
ATOM 1432 N N . PRO A 1 192 ? 16.656 -22.25 -12.906 1 98 192 PRO A N 1
ATOM 1433 C CA . PRO A 1 192 ? 15.859 -21.062 -13.234 1 98 192 PRO A CA 1
ATOM 1434 C C . PRO A 1 192 ? 15.375 -20.328 -11.992 1 98 192 PRO A C 1
ATOM 1436 O O . PRO A 1 192 ? 15.195 -20.938 -10.93 1 98 192 PRO A O 1
ATOM 1439 N N . PHE A 1 193 ? 15.203 -18.984 -12.07 1 98.12 193 PHE A N 1
ATOM 1440 C CA . PHE A 1 193 ? 14.766 -18.203 -10.914 1 98.12 193 PHE A CA 1
ATOM 1441 C C . PHE A 1 193 ? 13.719 -17.172 -11.312 1 98.12 193 PHE A C 1
ATOM 1443 O O . PHE A 1 193 ? 13.531 -16.906 -12.508 1 98.12 193 PHE A O 1
ATOM 1450 N N . TYR A 1 194 ? 12.992 -16.719 -10.367 1 97.75 194 TYR A N 1
ATOM 1451 C CA . TYR A 1 194 ? 12.016 -15.641 -10.516 1 97.75 194 TYR A CA 1
ATOM 1452 C C . TYR A 1 194 ? 12.688 -14.375 -11.031 1 97.75 194 TYR A C 1
ATOM 1454 O O . TYR A 1 194 ? 13.586 -13.836 -10.383 1 97.75 194 TYR A O 1
ATOM 1462 N N . PRO A 1 195 ? 12.227 -13.797 -12.148 1 97.38 195 PRO A N 1
ATOM 1463 C CA . PRO A 1 195 ? 12.977 -12.75 -12.852 1 97.38 195 PRO A CA 1
ATOM 1464 C C . PRO A 1 195 ? 13.008 -11.43 -12.094 1 97.38 195 PRO A C 1
ATOM 1466 O O . PRO A 1 195 ? 13.891 -10.602 -12.336 1 97.38 195 PRO A O 1
ATOM 1469 N N . GLU A 1 196 ? 12.086 -11.195 -11.195 1 97.62 196 GLU A N 1
ATOM 1470 C CA . GLU A 1 196 ? 11.969 -9.914 -10.492 1 97.62 196 GLU A CA 1
ATOM 1471 C C . GLU A 1 196 ? 13.227 -9.602 -9.695 1 97.62 196 GLU A C 1
ATOM 1473 O O . GLU A 1 196 ? 13.57 -8.438 -9.492 1 97.62 196 GLU A O 1
ATOM 1478 N N . TYR A 1 197 ? 13.992 -10.586 -9.219 1 98.25 197 TYR A N 1
ATOM 1479 C CA . TYR A 1 197 ? 15.219 -10.367 -8.453 1 98.25 197 TYR A CA 1
ATOM 1480 C C . TYR A 1 197 ? 16.234 -9.57 -9.266 1 98.25 197 TYR A C 1
ATOM 1482 O O . TYR A 1 197 ? 16.766 -8.57 -8.789 1 98.25 197 TYR A O 1
ATOM 1490 N N . GLU A 1 198 ? 16.422 -10.016 -10.461 1 98 198 GLU A N 1
ATOM 1491 C CA . GLU A 1 198 ? 17.359 -9.344 -11.359 1 98 198 GLU A CA 1
ATOM 1492 C C . GLU A 1 198 ? 16.797 -8.016 -11.852 1 98 198 GLU A C 1
ATOM 1494 O O . GLU A 1 198 ? 17.5 -7.004 -11.867 1 98 198 GLU A O 1
ATOM 1499 N N . LEU A 1 199 ? 15.547 -8.031 -12.25 1 97.5 199 LEU A N 1
ATOM 1500 C CA . LEU A 1 199 ? 14.93 -6.832 -12.812 1 97.5 199 LEU A CA 1
ATOM 1501 C C . LEU A 1 199 ? 14.984 -5.676 -11.82 1 97.5 199 LEU A C 1
ATOM 1503 O O . LEU A 1 199 ? 15.312 -4.551 -12.195 1 97.5 199 LEU A O 1
ATOM 1507 N N . GLN A 1 200 ? 14.68 -5.93 -10.555 1 97.31 200 GLN A N 1
ATOM 1508 C CA . GLN A 1 200 ? 14.719 -4.891 -9.531 1 97.31 200 GLN A CA 1
ATOM 1509 C C . GLN A 1 200 ? 16.156 -4.418 -9.289 1 97.31 200 GLN A C 1
ATOM 1511 O O . GLN A 1 200 ? 16.406 -3.217 -9.211 1 97.31 200 GLN A O 1
ATOM 1516 N N . THR A 1 201 ? 17.016 -5.402 -9.07 1 97.12 201 THR A N 1
ATOM 1517 C CA . THR A 1 201 ? 18.406 -5.07 -8.758 1 97.12 201 THR A CA 1
ATOM 1518 C C . THR A 1 201 ? 19 -4.168 -9.844 1 97.12 201 THR A C 1
ATOM 1520 O O . THR A 1 201 ? 19.656 -3.17 -9.539 1 97.12 201 THR A O 1
ATOM 1523 N N . ASP A 1 202 ? 18.703 -4.508 -11.109 1 95.5 202 ASP A N 1
ATOM 1524 C CA . ASP A 1 202 ? 19.219 -3.734 -12.234 1 95.5 202 ASP A CA 1
ATOM 1525 C C . ASP A 1 202 ? 18.547 -2.365 -12.32 1 95.5 202 ASP A C 1
ATOM 1527 O O . ASP A 1 202 ? 19.219 -1.354 -12.547 1 95.5 202 ASP A O 1
ATOM 1531 N N . PHE A 1 203 ? 17.328 -2.33 -12.117 1 95.75 203 PHE A N 1
ATOM 1532 C CA . PHE A 1 203 ? 16.547 -1.106 -12.297 1 95.75 203 PHE A CA 1
ATOM 1533 C C . PHE A 1 203 ? 16.938 -0.069 -11.25 1 95.75 203 PHE A C 1
ATOM 1535 O O . PHE A 1 203 ? 17.094 1.111 -11.562 1 95.75 203 PHE A O 1
ATOM 1542 N N . PHE A 1 204 ? 17 -0.438 -9.969 1 92.88 204 PHE A N 1
ATOM 1543 C CA . PHE A 1 204 ? 17.234 0.527 -8.898 1 92.88 204 PHE A CA 1
ATOM 1544 C C . PHE A 1 204 ? 18.703 0.969 -8.898 1 92.88 204 PHE A C 1
ATOM 1546 O O . PHE A 1 204 ? 19.031 2.027 -8.359 1 92.88 204 PHE A O 1
ATOM 1553 N N . ASP A 1 205 ? 19.578 0.17 -9.516 1 90.81 205 ASP A N 1
ATOM 1554 C CA . ASP A 1 205 ? 20.953 0.552 -9.859 1 90.81 205 ASP A CA 1
ATOM 1555 C C . ASP A 1 205 ? 21.625 1.282 -8.703 1 90.81 205 ASP A C 1
ATOM 1557 O O . ASP A 1 205 ? 22.125 2.396 -8.875 1 90.81 205 ASP A O 1
ATOM 1561 N N . SER A 1 206 ? 21.609 0.722 -7.535 1 91.88 206 SER A N 1
ATOM 1562 C CA . SER A 1 206 ? 22.203 1.272 -6.324 1 91.88 206 SER A CA 1
ATOM 1563 C C . SER A 1 206 ? 23.734 1.153 -6.352 1 91.88 206 SER A C 1
ATOM 1565 O O . SER A 1 206 ? 24.281 0.271 -7.016 1 91.88 206 SER A O 1
ATOM 1567 N N . ARG A 1 207 ? 24.391 2.045 -5.68 1 92.69 207 ARG A N 1
ATOM 1568 C CA . ARG A 1 207 ? 25.844 1.952 -5.508 1 92.69 207 ARG A CA 1
ATOM 1569 C C . ARG A 1 207 ? 26.203 0.815 -4.562 1 92.69 207 ARG A C 1
ATOM 1571 O O . ARG A 1 207 ? 27.344 0.335 -4.57 1 92.69 207 ARG A O 1
ATOM 1578 N N . GLU A 1 208 ? 25.234 0.255 -3.799 1 93.5 208 GLU A N 1
ATOM 1579 C CA . GLU A 1 208 ? 25.5 -0.679 -2.709 1 93.5 208 GLU A CA 1
ATOM 1580 C C . GLU A 1 208 ? 25.375 -2.125 -3.178 1 93.5 208 GLU A C 1
ATOM 1582 O O . GLU A 1 208 ? 25.828 -3.047 -2.502 1 93.5 208 GLU A O 1
ATOM 1587 N N . TYR A 1 209 ? 24.797 -2.432 -4.27 1 95.5 209 TYR A N 1
ATOM 1588 C CA . TYR A 1 209 ? 24.594 -3.791 -4.758 1 95.5 209 TYR A CA 1
ATOM 1589 C C . TYR A 1 209 ? 24.469 -3.812 -6.277 1 95.5 209 TYR A C 1
ATOM 1591 O O . TYR A 1 209 ? 24.188 -2.785 -6.902 1 95.5 209 TYR A O 1
ATOM 1599 N N . GLU A 1 210 ? 24.688 -4.977 -6.879 1 95.56 210 GLU A N 1
ATOM 1600 C CA . GLU A 1 210 ? 24.531 -5.219 -8.312 1 95.56 210 GLU A CA 1
ATOM 1601 C C . GLU A 1 210 ? 24.188 -6.68 -8.586 1 95.56 210 GLU A C 1
ATOM 1603 O O . GLU A 1 210 ? 24.484 -7.559 -7.777 1 95.56 210 GLU A O 1
ATOM 1608 N N . TRP A 1 211 ? 23.516 -6.922 -9.656 1 97 211 TRP A N 1
ATOM 1609 C CA . TRP A 1 211 ? 23.234 -8.289 -10.07 1 97 211 TRP A CA 1
ATOM 1610 C C . TRP A 1 211 ? 24.469 -8.961 -10.648 1 97 211 TRP A C 1
ATOM 1612 O O . TRP A 1 211 ? 25.172 -8.367 -11.484 1 97 211 TRP A O 1
ATOM 1622 N N . GLU A 1 212 ? 24.734 -10.133 -10.195 1 95 212 GLU A N 1
ATOM 1623 C CA . GLU A 1 212 ? 25.859 -10.898 -10.727 1 95 212 GLU A CA 1
ATOM 1624 C C . GLU A 1 212 ? 25.406 -11.891 -11.789 1 95 212 GLU A C 1
ATOM 1626 O O . GLU A 1 212 ? 24.578 -12.758 -11.516 1 95 212 GLU A O 1
ATOM 1631 N N . GLU A 1 213 ? 25.984 -11.703 -12.906 1 92.88 213 GLU A N 1
ATOM 1632 C CA . GLU A 1 213 ? 25.641 -12.625 -13.984 1 92.88 213 GLU A CA 1
ATOM 1633 C C . GLU A 1 213 ? 26.125 -14.031 -13.68 1 92.88 213 GLU A C 1
ATOM 1635 O O . GLU A 1 213 ? 27.219 -14.211 -13.133 1 92.88 213 GLU A O 1
ATOM 1640 N N . GLY A 1 214 ? 25.25 -15.031 -14.047 1 89.25 214 GLY A N 1
ATOM 1641 C CA . GLY A 1 214 ? 25.578 -16.422 -13.789 1 89.25 214 GLY A CA 1
ATOM 1642 C C . GLY A 1 214 ? 24.719 -17.062 -12.719 1 89.25 214 GLY A C 1
ATOM 1643 O O . GLY A 1 214 ? 23.891 -16.375 -12.102 1 89.25 214 GLY A O 1
ATOM 1644 N N . ALA A 1 215 ? 24.938 -18.359 -12.57 1 92.94 215 ALA A N 1
ATOM 1645 C CA . ALA A 1 215 ? 24.203 -19.094 -11.547 1 92.94 215 ALA A CA 1
ATOM 1646 C C . ALA A 1 215 ? 24.938 -19.031 -10.203 1 92.94 215 ALA A C 1
ATOM 1648 O O . ALA A 1 215 ? 26.172 -18.922 -10.164 1 92.94 215 ALA A O 1
ATOM 1649 N N . ALA A 1 216 ? 24.203 -19.141 -9.133 1 93.5 216 ALA A N 1
ATOM 1650 C CA . ALA A 1 216 ? 24.781 -19.125 -7.797 1 93.5 216 ALA A CA 1
ATOM 1651 C C . ALA A 1 216 ? 25.891 -20.172 -7.672 1 93.5 216 ALA A C 1
ATOM 1653 O O . ALA A 1 216 ? 26.891 -19.938 -7 1 93.5 216 ALA A O 1
ATOM 1654 N N . SER A 1 217 ? 25.703 -21.281 -8.312 1 92.69 217 SER A N 1
ATOM 1655 C CA . SER A 1 217 ? 26.656 -22.391 -8.234 1 92.69 217 SER A CA 1
ATOM 1656 C C . SER A 1 217 ? 28.031 -21.969 -8.781 1 92.69 217 SER A C 1
ATOM 1658 O O . SER A 1 217 ? 29.047 -22.547 -8.398 1 92.69 217 SER A O 1
ATOM 1660 N N . ASP A 1 218 ? 28.047 -21 -9.672 1 92.81 218 ASP A N 1
ATOM 1661 C CA . ASP A 1 218 ? 29.281 -20.516 -10.258 1 92.81 218 ASP A CA 1
ATOM 1662 C C . ASP A 1 218 ? 30.172 -19.859 -9.203 1 92.81 218 ASP A C 1
ATOM 1664 O O . ASP A 1 218 ? 31.375 -19.672 -9.414 1 92.81 218 ASP A O 1
ATOM 1668 N N . PHE A 1 219 ? 29.578 -19.594 -8.055 1 90.75 219 PHE A N 1
ATOM 1669 C CA . PHE A 1 219 ? 30.297 -18.828 -7.039 1 90.75 219 PHE A CA 1
ATOM 1670 C C . PHE A 1 219 ? 30.406 -19.625 -5.742 1 90.75 219 PHE A C 1
ATOM 1672 O O . PHE A 1 219 ? 30.75 -19.078 -4.695 1 90.75 219 PHE A O 1
ATOM 1679 N N . ALA A 1 220 ? 30.094 -20.859 -5.77 1 88.19 220 ALA A N 1
ATOM 1680 C CA . ALA A 1 220 ? 30.062 -21.688 -4.578 1 88.19 220 ALA A CA 1
ATOM 1681 C C . ALA A 1 220 ? 31.438 -21.766 -3.926 1 88.19 220 ALA A C 1
ATOM 1683 O O . ALA A 1 220 ? 31.562 -21.906 -2.707 1 88.19 220 ALA A O 1
ATOM 1684 N N . ASN A 1 221 ? 32.469 -21.594 -4.73 1 82 221 ASN A N 1
ATOM 1685 C CA . ASN A 1 221 ? 33.812 -21.719 -4.203 1 82 221 ASN A CA 1
ATOM 1686 C C . ASN A 1 221 ? 34.5 -20.359 -4.105 1 82 221 ASN A C 1
ATOM 1688 O O . ASN A 1 221 ? 35.719 -20.297 -3.885 1 82 221 ASN A O 1
ATOM 1692 N N . ALA A 1 222 ? 33.688 -19.422 -4.332 1 78.5 222 ALA A N 1
ATOM 1693 C CA . ALA A 1 222 ? 34.281 -18.094 -4.273 1 78.5 222 ALA A CA 1
ATOM 1694 C C . ALA A 1 222 ? 34.594 -17.688 -2.836 1 78.5 222 ALA A C 1
ATOM 1696 O O . ALA A 1 222 ? 33.75 -17.859 -1.942 1 78.5 222 ALA A O 1
ATOM 1697 N N . SER A 1 223 ? 35.812 -17.578 -2.477 1 65.94 223 SER A N 1
ATOM 1698 C CA . SER A 1 223 ? 36.25 -17.281 -1.12 1 65.94 223 SER A CA 1
ATOM 1699 C C . SER A 1 223 ? 36.031 -15.812 -0.778 1 65.94 223 SER A C 1
ATOM 1701 O O . SER A 1 223 ? 35.938 -15.453 0.397 1 65.94 223 SER A O 1
ATOM 1703 N N . ASN A 1 224 ? 36 -14.953 -1.79 1 65.44 224 ASN A N 1
ATOM 1704 C CA . ASN A 1 224 ? 36.031 -13.516 -1.558 1 65.44 224 ASN A CA 1
ATOM 1705 C C . ASN A 1 224 ? 34.844 -12.812 -2.205 1 65.44 224 ASN A C 1
ATOM 1707 O O . ASN A 1 224 ? 34.344 -13.266 -3.24 1 65.44 224 ASN A O 1
ATOM 1711 N N . GLY A 1 225 ? 33.688 -12.523 -1.429 1 75.31 225 GLY A N 1
ATOM 1712 C CA . GLY A 1 225 ? 32.656 -11.68 -2.021 1 75.31 225 GLY A CA 1
ATOM 1713 C C . GLY A 1 225 ? 31.438 -11.484 -1.129 1 75.31 225 GLY A C 1
ATOM 1714 O O . GLY A 1 225 ? 31.188 -12.297 -0.237 1 75.31 225 GLY A O 1
ATOM 1715 N N . ASN A 1 226 ? 31.062 -10.367 -1.185 1 88.44 226 ASN A N 1
ATOM 1716 C CA . ASN A 1 226 ? 29.797 -10.031 -0.533 1 88.44 226 ASN A CA 1
ATOM 1717 C C . ASN A 1 226 ? 28.609 -10.438 -1.389 1 88.44 226 ASN A C 1
ATOM 1719 O O . ASN A 1 226 ? 28.203 -9.695 -2.281 1 88.44 226 ASN A O 1
ATOM 1723 N N . PHE A 1 227 ? 28.203 -11.758 -1.127 1 94.25 227 PHE A N 1
ATOM 1724 C CA . PHE A 1 227 ? 27.109 -12.258 -1.946 1 94.25 227 PHE A CA 1
ATOM 1725 C C . PHE A 1 227 ? 25.797 -12.242 -1.167 1 94.25 227 PHE A C 1
ATOM 1727 O O . PHE A 1 227 ? 25.781 -12.5 0.039 1 94.25 227 PHE A O 1
ATOM 1734 N N . ILE A 1 228 ? 24.781 -11.922 -1.816 1 97.12 228 ILE A N 1
ATOM 1735 C CA . ILE A 1 228 ? 23.406 -12.117 -1.377 1 97.12 228 ILE A CA 1
ATOM 1736 C C . ILE A 1 228 ? 22.703 -13.117 -2.297 1 97.12 228 ILE A C 1
ATOM 1738 O O . ILE A 1 228 ? 22.594 -12.883 -3.502 1 97.12 228 ILE A O 1
ATOM 1742 N N . GLU A 1 229 ? 22.281 -14.234 -1.812 1 97.81 229 GLU A N 1
ATOM 1743 C CA . GLU A 1 229 ? 21.672 -15.289 -2.613 1 97.81 229 GLU A CA 1
ATOM 1744 C C . GLU A 1 229 ? 20.156 -15.336 -2.396 1 97.81 229 GLU A C 1
ATOM 1746 O O . GLU A 1 229 ? 19.688 -15.398 -1.257 1 97.81 229 GLU A O 1
ATOM 1751 N N . PHE A 1 230 ? 19.406 -15.289 -3.482 1 98.56 230 PHE A N 1
ATOM 1752 C CA . PHE A 1 230 ? 17.984 -15.602 -3.414 1 98.56 230 PHE A CA 1
ATOM 1753 C C . PHE A 1 230 ? 17.75 -17.094 -3.58 1 98.56 230 PHE A C 1
ATOM 1755 O O . PHE A 1 230 ? 18.297 -17.719 -4.488 1 98.56 230 PHE A O 1
ATOM 1762 N N . VAL A 1 231 ? 16.938 -17.656 -2.734 1 98.5 231 VAL A N 1
ATOM 1763 C CA . VAL A 1 231 ? 16.5 -19.047 -2.828 1 98.5 231 VAL A CA 1
ATOM 1764 C C . VAL A 1 231 ? 14.984 -19.125 -2.744 1 98.5 231 VAL A C 1
ATOM 1766 O O . VAL A 1 231 ? 14.406 -19.016 -1.659 1 98.5 231 VAL A O 1
ATOM 1769 N N . THR A 1 232 ? 14.367 -19.328 -3.867 1 98.12 232 THR A N 1
ATOM 1770 C CA . THR A 1 232 ? 12.93 -19.547 -3.869 1 98.12 232 THR A CA 1
ATOM 1771 C C . THR A 1 232 ? 12.609 -21.031 -3.66 1 98.12 232 THR A C 1
ATOM 1773 O O . THR A 1 232 ? 13.07 -21.891 -4.414 1 98.12 232 THR A O 1
ATOM 1776 N N . SER A 1 233 ? 11.797 -21.328 -2.645 1 97.88 233 SER A N 1
ATOM 1777 C CA . SER A 1 233 ? 11.5 -22.719 -2.285 1 97.88 233 SER A CA 1
ATOM 1778 C C . SER A 1 233 ? 10.102 -22.844 -1.687 1 97.88 233 SER A C 1
ATOM 1780 O O . SER A 1 233 ? 9.859 -22.406 -0.557 1 97.88 233 SER A O 1
ATOM 1782 N N . PRO A 1 234 ? 9.148 -23.531 -2.43 1 97.62 234 PRO A N 1
ATOM 1783 C CA . PRO A 1 234 ? 9.234 -24.109 -3.773 1 97.62 234 PRO A CA 1
ATOM 1784 C C . PRO A 1 234 ? 9.555 -23.062 -4.844 1 97.62 234 PRO A C 1
ATOM 1786 O O . PRO A 1 234 ? 9.062 -21.938 -4.777 1 97.62 234 PRO A O 1
ATOM 1789 N N . ASN A 1 235 ? 10.328 -23.453 -5.789 1 98.25 235 ASN A N 1
ATOM 1790 C CA . ASN A 1 235 ? 10.883 -22.516 -6.762 1 98.25 235 ASN A CA 1
ATOM 1791 C C . ASN A 1 235 ? 9.859 -22.141 -7.824 1 98.25 235 ASN A C 1
ATOM 1793 O O . ASN A 1 235 ? 8.984 -22.938 -8.164 1 98.25 235 ASN A O 1
ATOM 1797 N N . ASN A 1 236 ? 9.805 -20.953 -8.242 1 98.06 236 ASN A N 1
ATOM 1798 C CA . ASN A 1 236 ? 9.211 -20.438 -9.469 1 98.06 236 ASN A CA 1
ATOM 1799 C C . ASN A 1 236 ? 10.242 -20.328 -10.594 1 98.06 236 ASN A C 1
ATOM 1801 O O . ASN A 1 236 ? 11.117 -19.469 -10.555 1 98.06 236 ASN A O 1
ATOM 1805 N N . PRO A 1 237 ? 10.227 -21.281 -11.5 1 98.12 237 PRO A N 1
ATOM 1806 C CA . PRO A 1 237 ? 8.992 -21.812 -12.07 1 98.12 237 PRO A CA 1
ATOM 1807 C C . PRO A 1 237 ? 8.828 -23.312 -11.844 1 98.12 237 PRO A C 1
ATOM 1809 O O . PRO A 1 237 ? 7.758 -23.859 -12.094 1 98.12 237 PRO A O 1
ATOM 1812 N N . ASP A 1 238 ? 9.812 -23.984 -11.344 1 98 238 ASP A N 1
ATOM 1813 C CA . ASP A 1 238 ? 9.828 -25.438 -11.484 1 98 238 ASP A CA 1
ATOM 1814 C C . ASP A 1 238 ? 9.258 -26.125 -10.25 1 98 238 ASP A C 1
ATOM 1816 O O . ASP A 1 238 ? 9.188 -27.344 -10.18 1 98 238 ASP A O 1
ATOM 1820 N N . SER A 1 239 ? 8.859 -25.359 -9.211 1 97.44 239 SER A N 1
ATOM 1821 C CA . SER A 1 239 ? 8.133 -25.781 -8.016 1 97.44 239 SER A CA 1
ATOM 1822 C C . SER A 1 239 ? 8.961 -26.75 -7.18 1 97.44 239 SER A C 1
ATOM 1824 O O . SER A 1 239 ? 8.422 -27.469 -6.336 1 97.44 239 SER A O 1
ATOM 1826 N N . LEU A 1 240 ? 10.258 -26.781 -7.414 1 96.94 240 LEU A N 1
ATOM 1827 C CA . LEU A 1 240 ? 11.125 -27.672 -6.645 1 96.94 240 LEU A CA 1
ATOM 1828 C C . LEU A 1 240 ? 11.516 -27.031 -5.32 1 96.94 240 LEU A C 1
ATOM 1830 O O . LEU A 1 240 ? 11.688 -25.812 -5.242 1 96.94 240 LEU A O 1
ATOM 1834 N N . LEU A 1 241 ? 11.617 -27.875 -4.25 1 96.75 241 LEU A N 1
ATOM 1835 C CA . LEU A 1 241 ? 12.211 -27.406 -3.002 1 96.75 241 LEU A CA 1
ATOM 1836 C C . LEU A 1 241 ? 13.719 -27.234 -3.154 1 96.75 241 LEU A C 1
ATOM 1838 O O . LEU A 1 241 ? 14.406 -28.125 -3.666 1 96.75 241 LEU A O 1
ATOM 1842 N N . ARG A 1 242 ? 14.211 -26.062 -2.807 1 97.06 242 ARG A N 1
ATOM 1843 C CA . ARG A 1 242 ? 15.617 -25.734 -3.016 1 97.06 242 ARG A CA 1
ATOM 1844 C C . ARG A 1 242 ? 16.281 -25.297 -1.71 1 97.06 242 ARG A C 1
ATOM 1846 O O . ARG A 1 242 ? 15.594 -24.906 -0.763 1 97.06 242 ARG A O 1
ATOM 1853 N N . ARG A 1 243 ? 17.578 -25.453 -1.677 1 96.19 243 ARG A N 1
ATOM 1854 C CA . ARG A 1 243 ? 18.422 -24.938 -0.604 1 96.19 243 ARG A CA 1
ATOM 1855 C C . ARG A 1 243 ? 19.484 -23.984 -1.146 1 96.19 243 ARG A C 1
ATOM 1857 O O . ARG A 1 243 ? 19.719 -23.938 -2.354 1 96.19 243 ARG A O 1
ATOM 1864 N N . SER A 1 244 ? 20.031 -23.25 -0.241 1 97.06 244 SER A N 1
ATOM 1865 C CA . SER A 1 244 ? 21.094 -22.344 -0.639 1 97.06 244 SER A CA 1
ATOM 1866 C C . SER A 1 244 ? 22.312 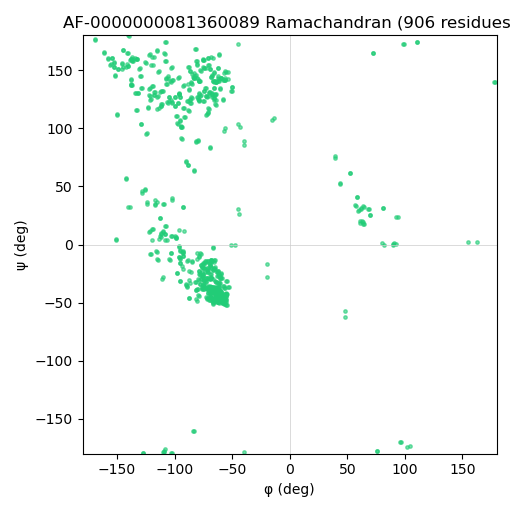-23.109 -1.137 1 97.06 244 SER A C 1
ATOM 1868 O O . SER A 1 244 ? 22.656 -24.156 -0.598 1 97.06 244 SER A O 1
ATOM 1870 N N . VAL A 1 245 ? 22.906 -22.547 -2.174 1 95.81 245 VAL A N 1
ATOM 1871 C CA . VAL A 1 245 ? 24.141 -23.109 -2.699 1 95.81 245 VAL A CA 1
ATOM 1872 C C . VAL A 1 245 ? 25.344 -22.469 -2.008 1 95.81 245 VAL A C 1
ATOM 1874 O O . VAL A 1 245 ? 26.359 -23.125 -1.771 1 95.81 245 VAL A O 1
ATOM 1877 N N . LEU A 1 246 ? 25.234 -21.219 -1.677 1 93.44 246 LEU A N 1
ATOM 1878 C CA . LEU A 1 246 ? 26.344 -20.453 -1.106 1 93.44 246 LEU A CA 1
ATOM 1879 C C . LEU A 1 246 ? 26.344 -20.578 0.414 1 93.44 246 LEU A C 1
ATOM 1881 O O . LEU A 1 246 ? 27.422 -20.547 1.034 1 93.44 246 LEU A O 1
ATOM 1885 N N . GLY A 1 247 ? 25.203 -20.625 0.99 1 88.19 247 GLY A N 1
ATOM 1886 C CA . GLY A 1 247 ? 25.109 -20.672 2.441 1 88.19 247 GLY A CA 1
ATOM 1887 C C . GLY A 1 247 ? 25.375 -19.328 3.102 1 88.19 247 GLY A C 1
ATOM 1888 O O . GLY A 1 247 ? 25.422 -18.297 2.428 1 88.19 247 GLY A O 1
ATOM 1889 N N . GLY A 1 248 ? 25.344 -19.375 4.43 1 84.69 248 GLY A N 1
ATOM 1890 C CA . GLY A 1 248 ? 25.641 -18.172 5.195 1 84.69 248 GLY A CA 1
ATOM 1891 C C . GLY A 1 248 ? 24.391 -17.406 5.605 1 84.69 248 GLY A C 1
ATOM 1892 O O . GLY A 1 248 ? 23.281 -17.891 5.457 1 84.69 248 GLY A O 1
ATOM 1893 N N . SER A 1 249 ? 24.672 -16.188 6.121 1 82.31 249 SER A N 1
ATOM 1894 C CA . SER A 1 249 ? 23.594 -15.383 6.695 1 82.31 249 SER A CA 1
ATOM 1895 C C . SER A 1 249 ? 23 -14.43 5.668 1 82.31 249 SER A C 1
ATOM 1897 O O . SER A 1 249 ? 21.984 -13.781 5.926 1 82.31 249 SER A O 1
ATOM 1899 N N . SER A 1 250 ? 23.578 -14.344 4.516 1 93.69 250 SER A N 1
ATOM 1900 C CA . SER A 1 250 ? 23.094 -13.422 3.498 1 93.69 250 SER A CA 1
ATOM 1901 C C . SER A 1 250 ? 22.281 -14.156 2.428 1 93.69 250 SER A C 1
ATOM 1903 O O . SER A 1 250 ? 22.5 -13.953 1.231 1 93.69 250 SER A O 1
ATOM 1905 N N . VAL A 1 251 ? 21.516 -15.125 2.885 1 97.5 251 VAL A N 1
ATOM 1906 C CA . VAL A 1 251 ? 20.578 -15.844 2.029 1 97.5 251 VAL A CA 1
ATOM 1907 C C . VAL A 1 251 ? 19.156 -15.352 2.297 1 97.5 251 VAL A C 1
ATOM 1909 O O . VAL A 1 251 ? 18.703 -15.305 3.449 1 97.5 251 VAL A O 1
ATOM 1912 N N . ILE A 1 252 ? 18.484 -14.906 1.274 1 98.69 252 ILE A N 1
ATOM 1913 C CA . ILE A 1 252 ? 17.078 -14.562 1.348 1 98.69 252 ILE A CA 1
ATOM 1914 C C . ILE A 1 252 ? 16.234 -15.719 0.815 1 98.69 252 ILE A C 1
ATOM 1916 O O . ILE A 1 252 ? 16.219 -15.992 -0.388 1 98.69 252 ILE A O 1
ATOM 1920 N N . TYR A 1 253 ? 15.531 -16.375 1.669 1 98.75 253 TYR A N 1
ATOM 1921 C CA . TYR A 1 253 ? 14.617 -17.438 1.249 1 98.75 253 TYR A CA 1
ATOM 1922 C C . TYR A 1 253 ? 13.258 -16.859 0.874 1 98.75 253 TYR A C 1
ATOM 1924 O O . TYR A 1 253 ? 12.617 -16.172 1.681 1 98.75 253 TYR A O 1
ATOM 1932 N N . ASP A 1 254 ? 12.844 -17.094 -0.313 1 98.75 254 ASP A N 1
ATOM 1933 C CA . ASP A 1 254 ? 11.516 -16.734 -0.787 1 98.75 254 ASP A CA 1
ATOM 1934 C C . ASP A 1 254 ? 10.547 -17.906 -0.673 1 98.75 254 ASP A C 1
ATOM 1936 O O . ASP A 1 254 ? 10.562 -18.812 -1.511 1 98.75 254 ASP A O 1
ATOM 1940 N N . HIS A 1 255 ? 9.648 -17.781 0.306 1 98.75 255 HIS A N 1
ATOM 1941 C CA . HIS A 1 255 ? 8.734 -18.875 0.645 1 98.75 255 HIS A CA 1
ATOM 1942 C C . HIS A 1 255 ? 7.305 -18.531 0.249 1 98.75 255 HIS A C 1
ATOM 1944 O O . HIS A 1 255 ? 6.355 -18.938 0.925 1 98.75 255 HIS A O 1
ATOM 1950 N N . CYS A 1 256 ? 7.168 -17.812 -0.844 1 98.06 256 CYS A N 1
ATOM 1951 C CA . CYS A 1 256 ? 5.855 -17.406 -1.335 1 98.06 256 CYS A CA 1
ATOM 1952 C C . CYS A 1 256 ? 4.941 -18.609 -1.522 1 98.06 256 CYS A C 1
ATOM 1954 O O . CYS A 1 256 ? 3.73 -18.516 -1.33 1 98.06 256 CYS A O 1
ATOM 1956 N N . TYR A 1 257 ? 5.496 -19.781 -1.863 1 98.5 257 TYR A N 1
ATOM 1957 C CA . TYR A 1 257 ? 4.691 -20.938 -2.203 1 98.5 257 TYR A CA 1
ATOM 1958 C C . TYR A 1 257 ? 4.836 -22.031 -1.147 1 98.5 257 TYR A C 1
ATOM 1960 O O . TYR A 1 257 ? 4.348 -23.156 -1.328 1 98.5 257 TYR A O 1
ATOM 1968 N N . TYR A 1 258 ? 5.508 -21.766 -0.053 1 98.62 258 TYR A N 1
ATOM 1969 C CA . TYR A 1 258 ? 5.738 -22.766 0.976 1 98.62 258 TYR A CA 1
ATOM 1970 C C . TYR A 1 258 ? 4.539 -22.875 1.91 1 98.62 258 TYR A C 1
ATOM 1972 O O . TYR A 1 258 ? 4.664 -22.656 3.117 1 98.62 258 TYR A O 1
ATOM 1980 N N . TRP A 1 259 ? 3.453 -23.297 1.337 1 98.31 259 TRP A N 1
ATOM 1981 C CA . TRP A 1 259 ? 2.158 -23.484 1.983 1 98.31 259 TRP A CA 1
ATOM 1982 C C . TRP A 1 259 ? 1.513 -24.781 1.539 1 98.31 259 TRP A C 1
ATOM 1984 O O . TRP A 1 259 ? 1.778 -25.281 0.437 1 98.31 259 TRP A O 1
ATOM 1994 N N . PRO A 1 260 ? 0.595 -25.375 2.273 1 96 260 PRO A N 1
ATOM 1995 C CA . PRO A 1 260 ? 0.092 -26.734 2.049 1 96 260 PRO A CA 1
ATOM 1996 C C . PRO A 1 260 ? -0.625 -26.875 0.708 1 96 260 PRO A C 1
ATOM 1998 O O . PRO A 1 260 ? -0.703 -27.984 0.165 1 96 260 PRO A O 1
ATOM 2001 N N . HIS A 1 261 ? -1.165 -25.812 0.096 1 95.12 261 HIS A N 1
ATOM 2002 C CA . HIS A 1 261 ? -1.877 -25.953 -1.17 1 95.12 261 HIS A CA 1
ATOM 2003 C C . HIS A 1 261 ? -0.906 -26.156 -2.328 1 95.12 261 HIS A C 1
ATOM 2005 O O . HIS A 1 261 ? -1.287 -26.672 -3.377 1 95.12 261 HIS A O 1
ATOM 2011 N N . TYR A 1 262 ? 0.375 -25.766 -2.121 1 98.12 262 TYR A N 1
ATOM 2012 C CA . TYR A 1 262 ? 1.276 -25.734 -3.268 1 98.12 262 TYR A CA 1
ATOM 2013 C C . TYR A 1 262 ? 2.328 -26.828 -3.154 1 98.12 262 TYR A C 1
ATOM 2015 O O . TYR A 1 262 ? 2.871 -27.297 -4.164 1 98.12 262 TYR A O 1
ATOM 2023 N N . THR A 1 263 ? 2.662 -27.172 -1.917 1 98.12 263 THR A N 1
ATOM 2024 C CA . THR A 1 263 ? 3.719 -28.156 -1.688 1 98.12 263 THR A CA 1
ATOM 2025 C C . THR A 1 263 ? 3.535 -28.844 -0.338 1 98.12 263 THR A C 1
ATOM 2027 O O . THR A 1 263 ? 2.852 -28.312 0.544 1 98.12 263 THR A O 1
ATOM 2030 N N . ALA A 1 264 ? 4.086 -30.062 -0.264 1 97.38 264 ALA A N 1
ATOM 2031 C CA . ALA A 1 264 ? 4.172 -30.703 1.049 1 97.38 264 ALA A CA 1
ATOM 2032 C C . ALA A 1 264 ? 5.117 -29.922 1.968 1 97.38 264 ALA A C 1
ATOM 2034 O O . ALA A 1 264 ? 6.18 -29.484 1.536 1 97.38 264 ALA A O 1
ATOM 2035 N N . ILE A 1 265 ? 4.652 -29.719 3.211 1 97.38 265 ILE A N 1
ATOM 2036 C CA . ILE A 1 265 ? 5.492 -29.078 4.223 1 97.38 265 ILE A CA 1
ATOM 2037 C C . ILE A 1 265 ? 6.203 -30.156 5.043 1 97.38 265 ILE A C 1
ATOM 2039 O O . ILE A 1 265 ? 5.633 -30.703 5.988 1 97.38 265 ILE A O 1
ATOM 2043 N N . PRO A 1 266 ? 7.457 -30.359 4.719 1 95.12 266 PRO A N 1
ATOM 2044 C CA . PRO A 1 266 ? 8.148 -31.422 5.465 1 95.12 266 PRO A CA 1
ATOM 2045 C C . PRO A 1 266 ? 8.539 -30.984 6.875 1 95.12 266 PRO A C 1
ATOM 2047 O O . PRO A 1 266 ? 8.555 -31.812 7.797 1 95.12 266 PRO A O 1
ATOM 2050 N N . ALA A 1 267 ? 8.938 -29.766 7.043 1 96.38 267 ALA A N 1
ATOM 2051 C CA . ALA A 1 267 ? 9.367 -29.188 8.312 1 96.38 267 ALA A CA 1
ATOM 2052 C C . ALA A 1 267 ? 9.242 -27.656 8.281 1 96.38 267 ALA A C 1
ATOM 2054 O O . ALA A 1 267 ? 9.117 -27.062 7.207 1 96.38 267 ALA A O 1
ATOM 2055 N N . PRO A 1 268 ? 9.195 -27.062 9.484 1 98.06 268 PRO A N 1
ATOM 2056 C CA . PRO A 1 268 ? 9.188 -25.594 9.492 1 98.06 268 PRO A CA 1
ATOM 2057 C C . PRO A 1 268 ? 10.477 -25 8.945 1 98.06 268 PRO A C 1
ATOM 2059 O O . PRO A 1 268 ? 11.57 -25.438 9.305 1 98.06 268 PRO A O 1
ATOM 2062 N N . ALA A 1 269 ? 10.312 -24.062 7.992 1 98.19 269 ALA A N 1
ATOM 2063 C CA . ALA A 1 269 ? 11.477 -23.312 7.512 1 98.19 269 ALA A CA 1
ATOM 2064 C C . ALA A 1 269 ? 12.102 -22.5 8.641 1 98.19 269 ALA A C 1
ATOM 2066 O O . ALA A 1 269 ? 11.398 -21.953 9.484 1 98.19 269 ALA A O 1
ATOM 2067 N N . ASP A 1 270 ? 13.445 -22.375 8.633 1 97.56 270 ASP A N 1
ATOM 2068 C CA . ASP A 1 270 ? 14.148 -21.719 9.727 1 97.56 270 ASP A CA 1
ATOM 2069 C C . ASP A 1 270 ? 15.289 -20.859 9.203 1 97.56 270 ASP A C 1
ATOM 2071 O O . ASP A 1 270 ? 16.344 -20.766 9.82 1 97.56 270 ASP A O 1
ATOM 2075 N N . GLY A 1 271 ? 15.133 -20.281 8.023 1 97.19 271 GLY A N 1
ATOM 2076 C CA . GLY A 1 271 ? 16.141 -19.406 7.461 1 97.19 271 GLY A CA 1
ATOM 2077 C C . GLY A 1 271 ? 16.312 -18.109 8.234 1 97.19 271 GLY A C 1
ATOM 2078 O O . GLY A 1 271 ? 15.43 -17.719 9 1 97.19 271 GLY A O 1
ATOM 2079 N N . ASP A 1 272 ? 17.484 -17.422 8.047 1 97.69 272 ASP A N 1
ATOM 2080 C CA . ASP A 1 272 ? 17.781 -16.172 8.742 1 97.69 272 ASP A CA 1
ATOM 2081 C C . ASP A 1 272 ? 16.906 -15.039 8.227 1 97.69 272 ASP A C 1
ATOM 2083 O O . ASP A 1 272 ? 16.594 -14.102 8.969 1 97.69 272 ASP A O 1
ATOM 2087 N N . VAL A 1 273 ? 16.641 -15.062 6.953 1 98.56 273 VAL A N 1
ATOM 2088 C CA . VAL A 1 273 ? 15.773 -14.102 6.273 1 98.56 273 VAL A CA 1
ATOM 2089 C C . VAL A 1 273 ? 14.797 -14.844 5.363 1 98.56 273 VAL A C 1
ATOM 2091 O O . VAL A 1 273 ? 15.211 -15.523 4.418 1 98.56 273 VAL A O 1
ATOM 2094 N N . MET A 1 274 ? 13.477 -14.734 5.676 1 98.81 274 MET A N 1
ATOM 2095 C CA . MET A 1 274 ? 12.461 -15.453 4.918 1 98.81 274 MET A CA 1
ATOM 2096 C C . MET A 1 274 ? 11.352 -14.508 4.465 1 98.81 274 MET A C 1
ATOM 2098 O O . MET A 1 274 ? 10.867 -13.688 5.25 1 98.81 274 MET A O 1
ATOM 2102 N N . LEU A 1 275 ? 10.961 -14.633 3.213 1 98.69 275 LEU A N 1
ATOM 2103 C CA . LEU A 1 275 ? 9.922 -13.805 2.605 1 98.69 275 LEU A CA 1
ATOM 2104 C C . LEU A 1 275 ? 8.641 -14.609 2.402 1 98.69 275 LEU A C 1
ATOM 2106 O O . LEU A 1 275 ? 8.688 -15.766 1.988 1 98.69 275 LEU A O 1
ATOM 2110 N N . PHE A 1 276 ? 7.539 -13.945 2.715 1 98.75 276 PHE A N 1
ATOM 2111 C CA . PHE A 1 276 ? 6.215 -14.5 2.463 1 98.75 276 PHE A CA 1
ATOM 2112 C C . PHE A 1 276 ? 5.312 -13.469 1.796 1 98.75 276 PHE A C 1
ATOM 2114 O O . PHE A 1 276 ? 5.602 -12.273 1.823 1 98.75 276 PHE A O 1
ATOM 2121 N N . SER A 1 277 ? 4.27 -13.914 1.148 1 97.56 277 SER A N 1
ATOM 2122 C CA . SER A 1 277 ? 3.324 -13.055 0.442 1 97.56 277 SER A CA 1
ATOM 2123 C C . SER A 1 277 ? 1.887 -13.508 0.673 1 97.56 277 SER A C 1
ATOM 2125 O O . SER A 1 277 ? 1.597 -14.711 0.633 1 97.56 277 SER A O 1
ATOM 2127 N N . ASN A 1 278 ? 1.03 -12.562 0.898 1 97.31 278 ASN A N 1
ATOM 2128 C CA . ASN A 1 278 ? -0.377 -12.914 1.06 1 97.31 278 ASN A CA 1
ATOM 2129 C C . ASN A 1 278 ? -1.033 -13.234 -0.28 1 97.31 278 ASN A C 1
ATOM 2131 O O . ASN A 1 278 ? -2.084 -13.875 -0.323 1 97.31 278 ASN A O 1
ATOM 2135 N N . SER A 1 279 ? -0.466 -12.82 -1.385 1 97.81 279 SER A N 1
ATOM 2136 C CA . SER A 1 279 ? -1.03 -13.078 -2.707 1 97.81 279 SER A CA 1
ATOM 2137 C C . SER A 1 279 ? -1.227 -14.57 -2.947 1 97.81 279 SER A C 1
ATOM 2139 O O . SER A 1 279 ? -2.199 -14.977 -3.586 1 97.81 279 SER A O 1
ATOM 2141 N N . LYS A 1 280 ? -0.284 -15.328 -2.447 1 97.62 280 LYS A N 1
ATOM 2142 C CA . LYS A 1 280 ? -0.31 -16.734 -2.822 1 97.62 280 LYS A CA 1
ATOM 2143 C C . LYS A 1 280 ? -0.977 -17.578 -1.739 1 97.62 280 LYS A C 1
ATOM 2145 O O . LYS A 1 280 ? -1.506 -18.656 -2.021 1 97.62 280 LYS A O 1
ATOM 2150 N N . ILE A 1 281 ? -0.995 -17.156 -0.542 1 97.38 281 ILE A N 1
ATOM 2151 C CA . ILE A 1 281 ? -1.561 -17.969 0.526 1 97.38 281 ILE A CA 1
ATOM 2152 C C . ILE A 1 281 ? -3.084 -17.875 0.494 1 97.38 281 ILE A C 1
ATOM 2154 O O . ILE A 1 281 ? -3.775 -18.906 0.573 1 97.38 281 ILE A O 1
ATOM 2158 N N . SER A 1 282 ? -3.6 -16.688 0.334 1 97.94 282 SER A N 1
ATOM 2159 C CA . SER A 1 282 ? -5.047 -16.516 0.396 1 97.94 282 SER A CA 1
ATOM 2160 C C . SER A 1 282 ? -5.605 -16.047 -0.944 1 97.94 282 SER A C 1
ATOM 2162 O O . SER A 1 282 ? -6.824 -15.953 -1.118 1 97.94 282 SER A O 1
ATOM 2164 N N . GLY A 1 283 ? -4.762 -15.766 -1.875 1 98.31 283 GLY A N 1
ATOM 2165 C CA . GLY A 1 283 ? -5.199 -15.336 -3.193 1 98.31 283 GLY A CA 1
ATOM 2166 C C . GLY A 1 283 ? -5.363 -13.828 -3.305 1 98.31 283 GLY A C 1
ATOM 2167 O O . GLY A 1 283 ? -5.676 -13.312 -4.379 1 98.31 283 GLY A O 1
ATOM 2168 N N . HIS A 1 284 ? -5.105 -13.117 -2.27 1 98.5 284 HIS A N 1
ATOM 2169 C CA . HIS A 1 284 ? -5.375 -11.68 -2.232 1 98.5 284 HIS A CA 1
ATOM 2170 C C . HIS A 1 284 ? -4.188 -10.883 -2.754 1 98.5 284 HIS A C 1
ATOM 2172 O O . HIS A 1 284 ? -3.594 -10.086 -2.018 1 98.5 284 HIS A O 1
ATOM 2178 N N . ALA A 1 285 ? -3.943 -11.008 -4.059 1 98.31 285 ALA A N 1
ATOM 2179 C CA . ALA A 1 285 ? -2.84 -10.312 -4.719 1 98.31 285 ALA A CA 1
ATOM 2180 C C . ALA A 1 285 ? -3.086 -8.812 -4.758 1 98.31 285 ALA A C 1
ATOM 2182 O O . ALA A 1 285 ? -2.143 -8.016 -4.668 1 98.31 285 ALA A O 1
ATOM 2183 N N . SER A 1 286 ? -4.309 -8.367 -4.789 1 97.88 286 SER A N 1
ATOM 2184 C CA . SER A 1 286 ? -4.676 -6.961 -4.938 1 97.88 286 SER A CA 1
ATOM 2185 C C . SER A 1 286 ? -4.348 -6.168 -3.678 1 97.88 286 SER A C 1
ATOM 2187 O O . SER A 1 286 ? -4.164 -4.953 -3.734 1 97.88 286 SER A O 1
ATOM 2189 N N . SER A 1 287 ? -4.266 -6.832 -2.551 1 98.5 287 SER A N 1
ATOM 2190 C CA . SER A 1 287 ? -4.055 -6.137 -1.287 1 98.5 287 SER A CA 1
ATOM 2191 C C . SER A 1 287 ? -2.607 -5.676 -1.146 1 98.5 287 SER A C 1
ATOM 2193 O O . SER A 1 287 ? -2.303 -4.812 -0.32 1 98.5 287 SER A O 1
ATOM 2195 N N . ARG A 1 288 ? -1.678 -6.242 -1.962 1 98.25 288 ARG A N 1
ATOM 2196 C CA . ARG A 1 288 ? -0.267 -5.867 -1.938 1 98.25 288 ARG A CA 1
ATOM 2197 C C . ARG A 1 288 ? 0.297 -5.949 -0.523 1 98.25 288 ARG A C 1
ATOM 2199 O O . ARG A 1 288 ? 0.775 -4.953 0.021 1 98.25 288 ARG A O 1
ATOM 2206 N N . PHE A 1 289 ? 0.25 -7.16 0.017 1 98.75 289 PHE A N 1
ATOM 2207 C CA . PHE A 1 289 ? 0.759 -7.348 1.37 1 98.75 289 PHE A CA 1
ATOM 2208 C C . PHE A 1 289 ? 1.697 -8.547 1.436 1 98.75 289 PHE A C 1
ATOM 2210 O O . PHE A 1 289 ? 1.388 -9.609 0.901 1 98.75 289 PHE A O 1
ATOM 2217 N N . GLY A 1 290 ? 2.838 -8.367 2.008 1 98.75 290 GLY A N 1
ATOM 2218 C CA . GLY A 1 290 ? 3.816 -9.391 2.328 1 98.75 290 GLY A CA 1
ATOM 2219 C C . GLY A 1 290 ? 4.562 -9.125 3.621 1 98.75 290 GLY A C 1
ATOM 2220 O O . GLY A 1 290 ? 4.41 -8.055 4.223 1 98.75 290 GLY A O 1
ATOM 2221 N N . TRP A 1 291 ? 5.262 -10.102 4.102 1 98.88 291 TRP A N 1
ATOM 2222 C CA . TRP A 1 291 ? 6.051 -9.906 5.312 1 98.88 291 TRP A CA 1
ATOM 2223 C C . TRP A 1 291 ? 7.34 -10.719 5.262 1 98.88 291 TRP A C 1
ATOM 2225 O O . TRP A 1 291 ? 7.457 -11.664 4.48 1 98.88 291 TRP A O 1
ATOM 2235 N N . ALA A 1 292 ? 8.312 -10.305 5.984 1 98.88 292 ALA A N 1
ATOM 2236 C CA . ALA A 1 292 ? 9.586 -11.008 6.141 1 98.88 292 ALA A CA 1
ATOM 2237 C C . ALA A 1 292 ? 9.828 -11.375 7.602 1 98.88 292 ALA A C 1
ATOM 2239 O O . ALA A 1 292 ? 9.508 -10.602 8.508 1 98.88 292 ALA A O 1
ATOM 2240 N N . LEU A 1 293 ? 10.273 -12.539 7.836 1 98.88 293 LEU A N 1
ATOM 2241 C CA . LEU A 1 293 ? 10.828 -12.977 9.109 1 98.88 293 LEU A CA 1
ATOM 2242 C C . LEU A 1 293 ? 12.344 -12.852 9.117 1 98.88 293 LEU A C 1
ATOM 2244 O O . LEU A 1 293 ? 13.023 -13.359 8.219 1 98.88 293 LEU A O 1
ATOM 2248 N N . ILE A 1 294 ? 12.883 -12.188 10.094 1 98.81 294 ILE A N 1
ATOM 2249 C CA . ILE A 1 294 ? 14.305 -11.852 10.109 1 98.81 294 ILE A CA 1
ATOM 2250 C C . ILE A 1 294 ? 14.891 -12.164 11.492 1 98.81 294 ILE A C 1
ATOM 2252 O O . ILE A 1 294 ? 14.352 -11.734 12.508 1 98.81 294 ILE A O 1
ATOM 2256 N N . LYS A 1 295 ? 16.016 -12.883 11.562 1 98.19 295 LYS A N 1
ATOM 2257 C CA . LYS A 1 295 ? 16.656 -13.234 12.828 1 98.19 295 LYS A CA 1
ATOM 2258 C C . LYS A 1 295 ? 17.484 -12.07 13.367 1 98.19 295 LYS A C 1
ATOM 2260 O O . LYS A 1 295 ? 17.391 -11.727 14.547 1 98.19 295 LYS A O 1
ATOM 2265 N N . ASP A 1 296 ? 18.312 -11.484 12.484 1 98.06 296 ASP A N 1
ATOM 2266 C CA . ASP A 1 296 ? 19.297 -10.484 12.883 1 98.06 296 ASP A CA 1
ATOM 2267 C C . ASP A 1 296 ? 18.641 -9.109 13.062 1 98.06 296 ASP A C 1
ATOM 2269 O O . ASP A 1 296 ? 18.016 -8.594 12.141 1 98.06 296 ASP A O 1
ATOM 2273 N N . LYS A 1 297 ? 18.844 -8.516 14.195 1 98.19 297 LYS A N 1
ATOM 2274 C CA . LYS A 1 297 ? 18.234 -7.238 14.539 1 98.19 297 LYS A CA 1
ATOM 2275 C C . LYS A 1 297 ? 18.703 -6.133 13.602 1 98.19 297 LYS A C 1
ATOM 2277 O O . LYS A 1 297 ? 17.938 -5.258 13.227 1 98.19 297 LYS A O 1
ATOM 2282 N N . ARG A 1 298 ? 19.969 -6.129 13.281 1 97.38 298 ARG A N 1
ATOM 2283 C CA . ARG A 1 298 ? 20.516 -5.098 12.406 1 97.38 298 ARG A CA 1
ATOM 2284 C C . ARG A 1 298 ? 19.844 -5.145 11.031 1 97.38 298 ARG A C 1
ATOM 2286 O O . ARG A 1 298 ? 19.531 -4.105 10.453 1 97.38 298 ARG A O 1
ATOM 2293 N N . VAL A 1 299 ? 19.688 -6.34 10.453 1 98.12 299 VAL A N 1
ATOM 2294 C CA . VAL A 1 299 ? 19.016 -6.52 9.164 1 98.12 299 VAL A CA 1
ATOM 2295 C C . VAL A 1 299 ? 17.578 -6.039 9.266 1 98.12 299 VAL A C 1
ATOM 2297 O O . VAL A 1 299 ? 17.078 -5.34 8.375 1 98.12 299 VAL A O 1
ATOM 2300 N N . TYR A 1 300 ? 16.953 -6.387 10.383 1 98.5 300 TYR A N 1
ATOM 2301 C CA . TYR A 1 300 ? 15.578 -5.965 10.648 1 98.5 300 TYR A CA 1
ATOM 2302 C C . TYR A 1 300 ? 15.469 -4.445 10.648 1 98.5 300 TYR A C 1
ATOM 2304 O O . TYR A 1 300 ? 14.586 -3.881 9.992 1 98.5 300 TYR A O 1
ATOM 2312 N N . GLU A 1 301 ? 16.297 -3.766 11.352 1 98.31 301 GLU A N 1
ATOM 2313 C CA . GLU A 1 301 ? 16.25 -2.312 11.484 1 98.31 301 GLU A CA 1
ATOM 2314 C C . GLU A 1 301 ? 16.516 -1.63 10.141 1 98.31 301 GLU A C 1
ATOM 2316 O O . GLU A 1 301 ? 15.867 -0.635 9.812 1 98.31 301 GLU A O 1
ATOM 2321 N N . ARG A 1 302 ? 17.422 -2.145 9.352 1 97.69 302 ARG A N 1
ATOM 2322 C CA . ARG A 1 302 ? 17.734 -1.578 8.039 1 97.69 302 ARG A CA 1
ATOM 2323 C C . ARG A 1 302 ? 16.578 -1.779 7.07 1 97.69 302 ARG A C 1
ATOM 2325 O O . ARG A 1 302 ? 16.266 -0.886 6.281 1 97.69 302 ARG A O 1
ATOM 2332 N N . ALA A 1 303 ? 15.969 -3 7.129 1 98.5 303 ALA A N 1
ATOM 2333 C CA . ALA A 1 303 ? 14.805 -3.256 6.289 1 98.5 303 ALA A CA 1
ATOM 2334 C C . ALA A 1 303 ? 13.648 -2.328 6.656 1 98.5 303 ALA A C 1
ATOM 2336 O O . ALA A 1 303 ? 12.969 -1.796 5.773 1 98.5 303 ALA A O 1
ATOM 2337 N N . THR A 1 304 ? 13.477 -2.125 7.918 1 98.38 304 THR A N 1
ATOM 2338 C CA . THR A 1 304 ? 12.406 -1.251 8.406 1 98.38 304 THR A CA 1
ATOM 2339 C C . THR A 1 304 ? 12.656 0.191 7.969 1 98.38 304 THR A C 1
ATOM 2341 O O . THR A 1 304 ? 11.719 0.899 7.598 1 98.38 304 THR A O 1
ATOM 2344 N N . LYS A 1 305 ? 13.875 0.621 8.023 1 97.94 305 LYS A N 1
ATOM 2345 C CA . LYS A 1 305 ? 14.227 1.964 7.57 1 97.94 305 LYS A CA 1
ATOM 2346 C C . LYS A 1 305 ? 13.938 2.135 6.082 1 97.94 305 LYS A C 1
ATOM 2348 O O . LYS A 1 305 ? 13.461 3.188 5.652 1 97.94 305 LYS A O 1
ATOM 2353 N N . TYR A 1 306 ? 14.25 1.119 5.281 1 98.06 306 TYR A N 1
ATOM 2354 C CA . TYR A 1 306 ? 13.914 1.138 3.863 1 98.06 306 TYR A CA 1
ATOM 2355 C C . TYR A 1 306 ? 12.422 1.338 3.656 1 98.06 306 TYR A C 1
ATOM 2357 O O . TYR A 1 306 ? 12.008 2.189 2.865 1 98.06 306 TYR A O 1
ATOM 2365 N N . ILE A 1 307 ? 11.633 0.527 4.383 1 98.56 307 ILE A N 1
ATOM 2366 C CA . ILE A 1 307 ? 10.18 0.6 4.238 1 98.56 307 ILE A CA 1
ATOM 2367 C C . ILE A 1 307 ? 9.695 1.994 4.625 1 98.56 307 ILE A C 1
ATOM 2369 O O . ILE A 1 307 ? 8.867 2.584 3.93 1 98.56 307 ILE A O 1
ATOM 2373 N N . GLU A 1 308 ? 10.18 2.488 5.672 1 97.94 308 GLU A N 1
ATOM 2374 C CA . GLU A 1 308 ? 9.789 3.803 6.172 1 97.94 308 GLU A CA 1
ATOM 2375 C C . GLU A 1 308 ? 10.078 4.895 5.145 1 97.94 308 GLU A C 1
ATOM 2377 O O . GLU A 1 308 ? 9.203 5.703 4.828 1 97.94 308 GLU A O 1
ATOM 2382 N N . LEU A 1 309 ? 11.25 4.922 4.59 1 97.94 309 LEU A N 1
ATOM 2383 C CA . LEU A 1 309 ? 11.664 5.996 3.693 1 97.94 309 LEU A CA 1
ATOM 2384 C C . LEU A 1 309 ? 11.07 5.797 2.301 1 97.94 309 LEU A C 1
ATOM 2386 O O . LEU A 1 309 ? 10.898 6.762 1.552 1 97.94 309 LEU A O 1
ATOM 2390 N N . ASN A 1 310 ? 10.734 4.547 2.025 1 98.25 310 ASN A N 1
ATOM 2391 C CA . ASN A 1 310 ? 10.195 4.246 0.705 1 98.25 310 ASN A CA 1
ATOM 2392 C C . ASN A 1 310 ? 8.703 4.578 0.622 1 98.25 310 ASN A C 1
ATOM 2394 O O . ASN A 1 310 ? 8.234 5.098 -0.392 1 98.25 310 ASN A O 1
ATOM 2398 N N . SER A 1 311 ? 7.949 4.285 1.718 1 97.88 311 SER A N 1
ATOM 2399 C CA . SER A 1 311 ? 6.504 4.43 1.599 1 97.88 311 SER A CA 1
ATOM 2400 C C . SER A 1 311 ? 5.871 4.777 2.941 1 97.88 311 SER A C 1
ATOM 2402 O O . SER A 1 311 ? 4.648 4.922 3.041 1 97.88 311 SER A O 1
ATOM 2404 N N . MET A 1 312 ? 6.645 4.992 4 1 96.5 312 MET A N 1
ATOM 2405 C CA . MET A 1 312 ? 6.164 5.227 5.359 1 96.5 312 MET A CA 1
ATOM 2406 C C . MET A 1 312 ? 5.332 4.051 5.852 1 96.5 312 MET A C 1
ATOM 2408 O O . MET A 1 312 ? 4.332 4.238 6.551 1 96.5 312 MET A O 1
ATOM 2412 N N . GLY A 1 313 ? 5.613 2.867 5.359 1 96.81 313 GLY A N 1
ATOM 2413 C CA . GLY A 1 313 ? 4.922 1.66 5.789 1 96.81 313 GLY A CA 1
ATOM 2414 C C . GLY A 1 313 ? 3.908 1.16 4.777 1 96.81 313 GLY A C 1
ATOM 2415 O O . GLY A 1 313 ? 3.861 1.646 3.645 1 96.81 313 GLY A O 1
ATOM 2416 N N . VAL A 1 314 ? 3.135 0.111 5.219 1 98.06 314 VAL A N 1
ATOM 2417 C CA . VAL A 1 314 ? 2.094 -0.51 4.406 1 98.06 314 VAL A CA 1
ATOM 2418 C C . VAL A 1 314 ? 0.733 0.079 4.773 1 98.06 314 VAL A C 1
ATOM 2420 O O . VAL A 1 314 ? 0.478 0.387 5.941 1 98.06 314 VAL A O 1
ATOM 2423 N N . SER A 1 315 ? -0.147 0.25 3.764 1 97.94 315 SER A N 1
ATOM 2424 C CA . SER A 1 315 ? -1.488 0.775 3.998 1 97.94 315 SER A CA 1
ATOM 2425 C C . SER A 1 315 ? -2.186 0.026 5.129 1 97.94 315 SER A C 1
ATOM 2427 O O . SER A 1 315 ? -2.141 -1.205 5.184 1 97.94 315 SER A O 1
ATOM 2429 N N . ARG A 1 316 ? -2.828 0.747 6.023 1 98.06 316 ARG A N 1
ATOM 2430 C CA . ARG A 1 316 ? -3.561 0.091 7.102 1 98.06 316 ARG A CA 1
ATOM 2431 C C . ARG A 1 316 ? -4.883 -0.476 6.598 1 98.06 316 ARG A C 1
ATOM 2433 O O . ARG A 1 316 ? -5.473 -1.354 7.23 1 98.06 316 ARG A O 1
ATOM 2440 N N . ASP A 1 317 ? -5.352 0.014 5.402 1 98.25 317 ASP A N 1
ATOM 2441 C CA . ASP A 1 317 ? -6.492 -0.624 4.754 1 98.25 317 ASP A CA 1
ATOM 2442 C C . ASP A 1 317 ? -6.191 -2.086 4.426 1 98.25 317 ASP A C 1
ATOM 2444 O O . ASP A 1 317 ? -6.996 -2.971 4.727 1 98.25 317 ASP A O 1
ATOM 2448 N N . SER A 1 318 ? -5.027 -2.268 3.84 1 98.44 318 SER A N 1
ATOM 2449 C CA . SER A 1 318 ? -4.613 -3.619 3.477 1 98.44 318 SER A CA 1
ATOM 2450 C C . SER A 1 318 ? -4.355 -4.469 4.715 1 98.44 318 SER A C 1
ATOM 2452 O O . SER A 1 318 ? -4.711 -5.648 4.75 1 98.44 318 SER A O 1
ATOM 2454 N N . GLN A 1 319 ? -3.719 -3.844 5.719 1 98.69 319 GLN A N 1
ATOM 2455 C CA . GLN A 1 319 ? -3.441 -4.594 6.938 1 98.69 319 GLN A CA 1
ATOM 2456 C C . GLN A 1 319 ? -4.73 -5.078 7.594 1 98.69 319 GLN A C 1
ATOM 2458 O O . GLN A 1 319 ? -4.801 -6.207 8.078 1 98.69 319 GLN A O 1
ATOM 2463 N N . LEU A 1 320 ? -5.738 -4.227 7.594 1 98.69 320 LEU A N 1
ATOM 2464 C CA . LEU A 1 320 ? -7.02 -4.605 8.18 1 98.69 320 LEU A CA 1
ATOM 2465 C C . LEU A 1 320 ? -7.672 -5.73 7.383 1 98.69 320 LEU A C 1
ATOM 2467 O O . LEU A 1 320 ? -8.195 -6.688 7.961 1 98.69 320 LEU A O 1
ATOM 2471 N N . ARG A 1 321 ? -7.699 -5.605 6.074 1 98.56 321 ARG A N 1
ATOM 2472 C CA . ARG A 1 321 ? -8.297 -6.648 5.246 1 98.56 321 ARG A CA 1
ATOM 2473 C C . ARG A 1 321 ? -7.602 -7.988 5.461 1 98.56 321 ARG A C 1
ATOM 2475 O O . ARG A 1 321 ? -8.258 -9.016 5.645 1 98.56 321 ARG A O 1
ATOM 2482 N N . ILE A 1 322 ? -6.289 -7.973 5.473 1 98.75 322 ILE A N 1
ATOM 2483 C CA . ILE A 1 322 ? -5.516 -9.203 5.602 1 98.75 322 ILE A CA 1
ATOM 2484 C C . ILE A 1 322 ? -5.703 -9.789 7 1 98.75 322 ILE A C 1
ATOM 2486 O O . ILE A 1 322 ? -5.758 -11.008 7.168 1 98.75 322 ILE A O 1
ATOM 2490 N N . LEU A 1 323 ? -5.797 -8.875 7.996 1 98.75 323 LEU A N 1
ATOM 2491 C CA . LEU A 1 323 ? -6.121 -9.352 9.336 1 98.75 323 LEU A CA 1
ATOM 2492 C C . LEU A 1 323 ? -7.422 -10.148 9.328 1 98.75 323 LEU A C 1
ATOM 2494 O O . LEU A 1 323 ? -7.488 -11.242 9.891 1 98.75 323 LEU A O 1
ATOM 2498 N N . LYS A 1 324 ? -8.445 -9.617 8.695 1 98.62 324 LYS A N 1
ATOM 2499 C CA . LYS A 1 324 ? -9.742 -10.297 8.633 1 98.62 324 LYS A CA 1
ATOM 2500 C C . LYS A 1 324 ? -9.625 -11.625 7.883 1 98.62 324 LYS A C 1
ATOM 2502 O O . LYS A 1 324 ? -10.195 -12.625 8.305 1 98.62 324 LYS A O 1
ATOM 2507 N N . VAL A 1 325 ? -8.938 -11.641 6.824 1 98.38 325 VAL A N 1
ATOM 2508 C CA . VAL A 1 325 ? -8.742 -12.836 6.02 1 98.38 325 VAL A CA 1
ATOM 2509 C C . VAL A 1 325 ? -8.031 -13.906 6.848 1 98.38 325 VAL A C 1
ATOM 2511 O O . VAL A 1 325 ? -8.445 -15.07 6.859 1 98.38 325 VAL A O 1
ATOM 2514 N N . MET A 1 326 ? -6.988 -13.523 7.582 1 98.25 326 MET A N 1
ATOM 2515 C CA . MET A 1 326 ? -6.23 -14.477 8.383 1 98.25 326 MET A CA 1
ATOM 2516 C C . MET A 1 326 ? -7.074 -15.008 9.539 1 98.25 326 MET A C 1
ATOM 2518 O O . MET A 1 326 ? -6.98 -16.188 9.891 1 98.25 326 MET A O 1
ATOM 2522 N N . LYS A 1 327 ? -7.863 -14.117 10.117 1 97.19 327 LYS A N 1
ATOM 2523 C CA . LYS A 1 327 ? -8.789 -14.578 11.148 1 97.19 327 LYS A CA 1
ATOM 2524 C C . LYS A 1 327 ? -9.742 -15.641 10.594 1 97.19 327 LYS A C 1
ATOM 2526 O O . LYS A 1 327 ?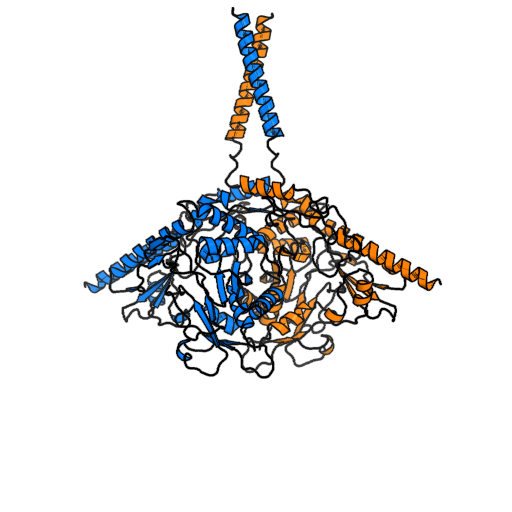 -9.992 -16.656 11.242 1 97.19 327 LYS A O 1
ATOM 2531 N N . ALA A 1 328 ? -10.258 -15.383 9.414 1 96.88 328 ALA A N 1
ATOM 2532 C CA . ALA A 1 328 ? -11.164 -16.328 8.773 1 96.88 328 ALA A CA 1
ATOM 2533 C C . ALA A 1 328 ? -10.453 -17.656 8.484 1 96.88 328 ALA A C 1
ATOM 2535 O O . ALA A 1 328 ? -11.016 -18.734 8.703 1 96.88 328 ALA A O 1
ATOM 2536 N N . MET A 1 329 ? -9.25 -17.594 8.008 1 97.38 329 MET A N 1
ATOM 2537 C CA . MET A 1 329 ? -8.469 -18.781 7.715 1 97.38 329 MET A CA 1
ATOM 2538 C C . MET A 1 329 ? -8.242 -19.609 8.977 1 97.38 329 MET A C 1
ATOM 2540 O O . MET A 1 329 ? -8.422 -20.828 8.969 1 97.38 329 MET A O 1
ATOM 2544 N N . LEU A 1 330 ? -7.828 -18.938 10.016 1 96.88 330 LEU A N 1
ATOM 2545 C CA . LEU A 1 330 ? -7.535 -19.609 11.281 1 96.88 330 LEU A CA 1
ATOM 2546 C C . LEU A 1 330 ? -8.789 -20.25 11.867 1 96.88 330 LEU A C 1
ATOM 2548 O O . LEU A 1 330 ? -8.734 -21.344 12.414 1 96.88 330 LEU A O 1
ATOM 2552 N N . ALA A 1 331 ? -9.883 -19.578 11.688 1 94.5 331 ALA A N 1
ATOM 2553 C CA . ALA A 1 331 ? -11.148 -20.094 12.219 1 94.5 331 ALA A CA 1
ATOM 2554 C C . ALA A 1 331 ? -11.594 -21.344 11.461 1 94.5 331 ALA A C 1
ATOM 2556 O O . ALA A 1 331 ? -12.188 -22.25 12.039 1 94.5 331 ALA A O 1
ATOM 2557 N N . GLU A 1 332 ? -11.258 -21.438 10.266 1 88.44 332 GLU A N 1
ATOM 2558 C CA . GLU A 1 332 ? -11.766 -22.516 9.406 1 88.44 332 GLU A CA 1
ATOM 2559 C C . GLU A 1 332 ? -10.789 -23.688 9.359 1 88.44 332 GLU A C 1
ATOM 2561 O O . GLU A 1 332 ? -11.117 -24.75 8.844 1 88.44 332 GLU A O 1
ATOM 2566 N N . MET A 1 333 ? -9.641 -23.531 9.812 1 84.56 333 MET A N 1
ATOM 2567 C CA . MET A 1 333 ? -8.648 -24.594 9.781 1 84.56 333 MET A CA 1
ATOM 2568 C C . MET A 1 333 ? -9.078 -25.766 10.656 1 84.56 333 MET A C 1
ATOM 2570 O O . MET A 1 333 ? -8.648 -26.906 10.438 1 84.56 333 MET A O 1
ATOM 2574 N N . LYS A 1 334 ? -9.953 -25.578 11.539 1 68.94 334 LYS A N 1
ATOM 2575 C CA . LYS A 1 334 ? -10.445 -26.609 12.43 1 68.94 334 LYS A CA 1
ATOM 2576 C C . LYS A 1 334 ? -11.492 -27.484 11.734 1 68.94 334 LYS A C 1
ATOM 2578 O O . LYS A 1 334 ? -11.727 -28.625 12.141 1 68.94 334 LYS A O 1
ATOM 2583 N N . GLY A 1 335 ? -11.867 -26.969 10.648 1 66.56 335 GLY A N 1
ATOM 2584 C CA . GLY A 1 335 ? -12.898 -27.719 9.945 1 66.56 335 GLY A CA 1
ATOM 2585 C C . GLY A 1 335 ? -12.391 -28.391 8.68 1 66.56 335 GLY A C 1
ATOM 2586 O O . GLY A 1 335 ? -11.211 -28.281 8.344 1 66.56 335 GLY A O 1
ATOM 2587 N N . GLU A 1 336 ? -13.172 -29.344 8.148 1 64.88 336 GLU A N 1
ATOM 2588 C CA . GLU A 1 336 ? -12.836 -30.125 6.957 1 64.88 336 GLU A CA 1
ATOM 2589 C C . GLU A 1 336 ? -12.805 -29.234 5.711 1 64.88 336 GLU A C 1
ATOM 2591 O O . GLU A 1 336 ? -12.312 -29.656 4.66 1 64.88 336 GLU A O 1
ATOM 2596 N N . GLU A 1 337 ? -13.133 -28 5.926 1 82.44 337 GLU A N 1
ATOM 2597 C CA . GLU A 1 337 ? -13.273 -27.234 4.688 1 82.44 337 GLU A CA 1
ATOM 2598 C C . GLU A 1 337 ? -12.461 -25.938 4.738 1 82.44 337 GLU A C 1
ATOM 2600 O O . GLU A 1 337 ? -12.922 -24.891 4.289 1 82.44 337 GLU A O 1
ATOM 2605 N N . GLY A 1 338 ? -11.234 -26.078 5.188 1 93.31 338 GLY A N 1
ATOM 2606 C CA . GLY A 1 338 ? -10.414 -24.875 5.254 1 93.31 338 GLY A CA 1
ATOM 2607 C C . GLY A 1 338 ? -9.781 -24.516 3.922 1 93.31 338 GLY A C 1
ATOM 2608 O O . GLY A 1 338 ? -9.867 -25.281 2.957 1 93.31 338 GLY A O 1
ATOM 2609 N N . VAL A 1 339 ? -9.242 -23.359 3.846 1 95.81 339 VAL A N 1
ATOM 2610 C CA . VAL A 1 339 ? -8.719 -22.812 2.6 1 95.81 339 VAL A CA 1
ATOM 2611 C C . VAL A 1 339 ? -7.598 -23.703 2.07 1 95.81 339 VAL A C 1
ATOM 2613 O O . VAL A 1 339 ? -7.453 -23.875 0.858 1 95.81 339 VAL A O 1
ATOM 2616 N N . PHE A 1 340 ? -6.785 -24.344 2.945 1 96.44 340 PHE A N 1
ATOM 2617 C CA . PHE A 1 340 ? -5.664 -25.172 2.523 1 96.44 340 PHE A CA 1
ATOM 2618 C C . PHE A 1 340 ? -6.152 -26.484 1.928 1 96.44 340 PHE A C 1
ATOM 2620 O O . PHE A 1 340 ? -5.562 -27 0.976 1 96.44 340 PHE A O 1
ATOM 2627 N N . GLU A 1 341 ? -7.203 -27.062 2.471 1 95.44 341 GLU A N 1
ATOM 2628 C CA . GLU A 1 341 ? -7.809 -28.25 1.893 1 95.44 341 GLU A CA 1
ATOM 2629 C C . GLU A 1 341 ? -8.398 -27.969 0.517 1 95.44 341 GLU A C 1
ATOM 2631 O O . GLU A 1 341 ? -8.18 -28.719 -0.433 1 95.44 341 GLU A O 1
ATOM 2636 N N . PHE A 1 342 ? -9.148 -26.891 0.485 1 96.56 342 PHE A N 1
ATOM 2637 C CA . PHE A 1 342 ? -9.742 -26.484 -0.783 1 96.56 342 PHE A CA 1
ATOM 2638 C C . PHE A 1 342 ? -8.664 -26.25 -1.835 1 96.56 342 PHE A C 1
ATOM 2640 O O . PHE A 1 342 ? -8.766 -26.75 -2.959 1 96.56 342 PHE A O 1
ATOM 2647 N N . GLY A 1 343 ? -7.652 -25.453 -1.435 1 97 343 GLY A N 1
ATOM 2648 C CA . GLY A 1 343 ? -6.562 -25.156 -2.352 1 97 343 GLY A CA 1
ATOM 2649 C C . GLY A 1 343 ? -5.82 -26.406 -2.82 1 97 343 GLY A C 1
ATOM 2650 O O . GLY A 1 343 ? -5.566 -26.562 -4.016 1 97 343 GLY A O 1
ATOM 2651 N N . TYR A 1 344 ? -5.516 -27.25 -1.902 1 97 344 TYR A N 1
ATOM 2652 C CA . TYR A 1 344 ? -4.801 -28.469 -2.242 1 97 344 TYR A CA 1
ATOM 2653 C C . TYR A 1 344 ? -5.621 -29.344 -3.188 1 97 344 TYR A C 1
ATOM 2655 O O . TYR A 1 344 ? -5.098 -29.859 -4.184 1 97 344 TYR A O 1
ATOM 2663 N N . ALA A 1 345 ? -6.832 -29.5 -2.883 1 96.94 345 ALA A N 1
ATOM 2664 C CA . ALA A 1 345 ? -7.695 -30.328 -3.723 1 96.94 345 ALA A CA 1
ATOM 2665 C C . ALA A 1 345 ? -7.758 -29.781 -5.148 1 96.94 345 ALA A C 1
ATOM 2667 O O . ALA A 1 345 ? -7.68 -30.547 -6.113 1 96.94 345 ALA A O 1
ATOM 2668 N N . THR A 1 346 ? -7.906 -28.5 -5.25 1 98.25 346 THR A N 1
ATOM 2669 C CA . THR A 1 346 ? -7.996 -27.844 -6.555 1 98.25 346 THR A CA 1
ATOM 2670 C C . THR A 1 346 ? -6.691 -28.016 -7.328 1 98.25 346 THR A C 1
ATOM 2672 O O . THR A 1 346 ? -6.699 -28.438 -8.492 1 98.25 346 THR A O 1
ATOM 2675 N N . MET A 1 347 ? -5.602 -27.734 -6.691 1 98.44 347 MET A N 1
ATOM 2676 C CA . MET A 1 347 ? -4.301 -27.75 -7.355 1 98.44 347 MET A CA 1
ATOM 2677 C C . MET A 1 347 ? -3.879 -29.172 -7.703 1 98.44 347 MET A C 1
ATOM 2679 O O . MET A 1 347 ? -3.264 -29.406 -8.75 1 98.44 347 MET A O 1
ATOM 2683 N N . ARG A 1 348 ? -4.18 -30.062 -6.844 1 98.5 348 ARG A N 1
ATOM 2684 C CA . ARG A 1 348 ? -3.879 -31.469 -7.109 1 98.5 348 ARG A CA 1
ATOM 2685 C C . ARG A 1 348 ? -4.625 -31.969 -8.344 1 98.5 348 ARG A C 1
ATOM 2687 O O . ARG A 1 348 ? -4.047 -32.656 -9.188 1 98.5 348 ARG A O 1
ATOM 2694 N N . GLU A 1 349 ? -5.84 -31.641 -8.398 1 98.75 349 GLU A N 1
ATOM 2695 C CA . GLU A 1 349 ? -6.648 -32.062 -9.539 1 98.75 349 GLU A CA 1
ATOM 2696 C C . GLU A 1 349 ? -6.129 -31.453 -10.836 1 98.75 349 GLU A C 1
ATOM 2698 O O . GLU A 1 349 ? -6.027 -32.125 -11.859 1 98.75 349 GLU A O 1
ATOM 2703 N N . ARG A 1 350 ? -5.852 -30.203 -10.82 1 98.88 350 ARG A N 1
ATOM 2704 C CA . ARG A 1 350 ? -5.32 -29.531 -12 1 98.88 350 ARG A CA 1
ATOM 2705 C C . ARG A 1 350 ? -4 -30.156 -12.438 1 98.88 350 ARG A C 1
ATOM 2707 O O . ARG A 1 350 ? -3.785 -30.391 -13.633 1 98.88 350 ARG A O 1
ATOM 2714 N N . TRP A 1 351 ? -3.15 -30.453 -11.5 1 98.81 351 TRP A N 1
ATOM 2715 C CA . TRP A 1 351 ? -1.867 -31.078 -11.812 1 98.81 351 TRP A CA 1
ATOM 2716 C C . TRP A 1 351 ? -2.066 -32.469 -12.391 1 98.81 351 TRP A C 1
ATOM 2718 O O . TRP A 1 351 ? -1.427 -32.844 -13.383 1 98.81 351 TRP A O 1
ATOM 2728 N N . ARG A 1 352 ? -2.9 -33.219 -11.773 1 98.62 352 ARG A N 1
ATOM 2729 C CA . ARG A 1 352 ? -3.176 -34.594 -12.242 1 98.62 352 ARG A CA 1
ATOM 2730 C C . ARG A 1 352 ? -3.658 -34.562 -13.688 1 98.62 352 ARG A C 1
ATOM 2732 O O . ARG A 1 352 ? -3.176 -35.344 -14.516 1 98.62 352 ARG A O 1
ATOM 2739 N N . ARG A 1 353 ? -4.57 -33.719 -14.008 1 98.81 353 ARG A N 1
ATOM 2740 C CA . ARG A 1 353 ? -5.125 -33.625 -15.352 1 98.81 353 ARG A CA 1
ATOM 2741 C C . ARG A 1 353 ? -4.062 -33.219 -16.359 1 98.81 353 ARG A C 1
ATOM 2743 O O . ARG A 1 353 ? -3.949 -33.812 -17.438 1 98.81 353 ARG A O 1
ATOM 2750 N N . LEU A 1 354 ? -3.314 -32.188 -16.016 1 98.81 354 LEU A N 1
ATOM 2751 C CA . LEU A 1 354 ? -2.279 -31.719 -16.922 1 98.81 354 LEU A CA 1
ATOM 2752 C C . LEU A 1 354 ? -1.208 -32.781 -17.141 1 98.81 354 LEU A C 1
ATOM 2754 O O . LEU A 1 354 ? -0.787 -33.031 -18.281 1 98.81 354 LEU A O 1
ATOM 2758 N N . SER A 1 355 ? -0.766 -33.375 -16.031 1 98.56 355 SER A N 1
ATOM 2759 C CA . SER A 1 355 ? 0.282 -34.375 -16.109 1 98.56 355 SER A CA 1
ATOM 2760 C C . SER A 1 355 ? -0.162 -35.562 -16.938 1 98.56 355 SER A C 1
ATOM 2762 O O . SER A 1 355 ? 0.629 -36.125 -17.703 1 98.56 355 SER A O 1
ATOM 2764 N N . SER A 1 356 ? -1.352 -35.969 -16.734 1 98.38 356 SER A N 1
ATOM 2765 C CA . SER A 1 356 ? -1.896 -37.094 -17.5 1 98.38 356 SER A CA 1
ATOM 2766 C C . SER A 1 356 ? -1.938 -36.75 -19 1 98.38 356 SER A C 1
ATOM 2768 O O . SER A 1 356 ? -1.548 -37.594 -19.828 1 98.38 356 SER A O 1
ATOM 2770 N N . LEU A 1 357 ? -2.416 -35.594 -19.281 1 98.19 357 LEU A N 1
ATOM 2771 C CA . LEU A 1 357 ? -2.504 -35.188 -20.688 1 98.19 357 LEU A CA 1
ATOM 2772 C C . LEU A 1 357 ? -1.119 -35.125 -21.312 1 98.19 357 LEU A C 1
ATOM 2774 O O . LEU A 1 357 ? -0.909 -35.625 -22.422 1 98.19 357 LEU A O 1
ATOM 2778 N N . VAL A 1 358 ? -0.169 -34.531 -20.703 1 97.94 358 VAL A N 1
ATOM 2779 C CA . VAL A 1 358 ? 1.187 -34.344 -21.219 1 97.94 358 VAL A CA 1
ATOM 2780 C C . VAL A 1 358 ? 1.852 -35.719 -21.406 1 97.94 358 VAL A C 1
ATOM 2782 O O . VAL A 1 358 ? 2.57 -35.906 -22.391 1 97.94 358 VAL A O 1
ATOM 2785 N N . SER A 1 359 ? 1.578 -36.625 -20.5 1 96.56 359 SER A N 1
ATOM 2786 C CA . SER A 1 359 ? 2.201 -37.938 -20.531 1 96.56 359 SER A CA 1
ATOM 2787 C C . SER A 1 359 ? 1.628 -38.781 -21.656 1 96.56 359 SER A C 1
ATOM 2789 O O . SER A 1 359 ? 2.205 -39.812 -22.016 1 96.56 359 SER A O 1
ATOM 2791 N N . SER A 1 360 ? 0.592 -38.406 -22.203 1 95.69 360 SER A N 1
ATOM 2792 C CA . SER A 1 360 ? -0.053 -39.188 -23.25 1 95.69 360 SER A CA 1
ATOM 2793 C C . SER A 1 360 ? 0.637 -38.969 -24.594 1 95.69 360 SER A C 1
ATOM 2795 O O . SER A 1 360 ? 0.316 -39.625 -25.578 1 95.69 360 SER A O 1
ATOM 2797 N N . SER A 1 361 ? 1.553 -38.062 -24.641 1 92.62 361 SER A N 1
ATOM 2798 C CA . SER A 1 361 ? 2.289 -37.781 -25.875 1 92.62 361 SER A CA 1
ATOM 2799 C C . SER A 1 361 ? 3.773 -37.594 -25.609 1 92.62 361 SER A C 1
ATOM 2801 O O . SER A 1 361 ? 4.168 -37.312 -24.469 1 92.62 361 SER A O 1
ATOM 2803 N N . ASN A 1 362 ? 4.574 -37.719 -26.641 1 93.94 362 ASN A N 1
ATOM 2804 C CA . ASN A 1 362 ? 6.012 -37.531 -26.5 1 93.94 362 ASN A CA 1
ATOM 2805 C C . ASN A 1 362 ? 6.406 -36.094 -26.891 1 93.94 362 ASN A C 1
ATOM 2807 O O . ASN A 1 362 ? 7.594 -35.781 -26.969 1 93.94 362 ASN A O 1
ATOM 2811 N N . LEU A 1 363 ? 5.441 -35.25 -27.031 1 95.56 363 LEU A N 1
ATOM 2812 C CA . LEU A 1 363 ? 5.688 -33.906 -27.484 1 95.56 363 LEU A CA 1
ATOM 2813 C C . LEU A 1 363 ? 6.238 -33.031 -26.359 1 95.56 363 LEU A C 1
ATOM 2815 O O . LEU A 1 363 ? 6.996 -32.094 -26.594 1 95.56 363 LEU A O 1
ATOM 2819 N N . PHE A 1 364 ? 5.746 -33.344 -25.188 1 97.75 364 PHE A N 1
ATOM 2820 C CA . PHE A 1 364 ? 6.051 -32.5 -24.031 1 97.75 364 PHE A CA 1
ATOM 2821 C C . PHE A 1 364 ? 6.449 -33.375 -22.828 1 97.75 364 PHE A C 1
ATOM 2823 O O . PHE A 1 364 ? 6.199 -34.594 -22.812 1 97.75 364 PHE A O 1
ATOM 2830 N N . SER A 1 365 ? 7.105 -32.781 -21.906 1 98.25 365 SER A N 1
ATOM 2831 C CA . SER A 1 365 ? 7.332 -33.344 -20.578 1 98.25 365 SER A CA 1
ATOM 2832 C C . SER A 1 365 ? 7.184 -32.281 -19.5 1 98.25 365 SER A C 1
ATOM 2834 O O . SER A 1 365 ? 7.199 -31.078 -19.797 1 98.25 365 SER A O 1
ATOM 2836 N N . LEU A 1 366 ? 6.949 -32.688 -18.328 1 98.5 366 LEU A N 1
ATOM 2837 C CA . LEU A 1 366 ? 6.844 -31.828 -17.156 1 98.5 366 LEU A CA 1
ATOM 2838 C C . LEU A 1 366 ? 7.91 -32.156 -16.125 1 98.5 366 LEU A C 1
ATOM 2840 O O . LEU A 1 366 ? 8.508 -33.25 -16.172 1 98.5 366 LEU A O 1
ATOM 2844 N N . GLN A 1 367 ? 8.117 -31.172 -15.219 1 98.06 367 GLN A N 1
ATOM 2845 C CA . GLN A 1 367 ? 9.016 -31.438 -14.102 1 98.06 367 GLN A CA 1
ATOM 2846 C C . GLN A 1 367 ? 8.562 -32.656 -13.305 1 98.06 367 GLN A C 1
ATOM 2848 O O . GLN A 1 367 ? 7.359 -32.938 -13.211 1 98.06 367 GLN A O 1
ATOM 2853 N N . ARG A 1 368 ? 9.531 -33.375 -12.75 1 96.12 368 ARG A N 1
ATOM 2854 C CA . ARG A 1 368 ? 9.242 -34.562 -11.945 1 96.12 368 ARG A CA 1
ATOM 2855 C C . ARG A 1 368 ? 9.008 -34.188 -10.484 1 96.12 368 ARG A C 1
ATOM 2857 O O . ARG A 1 368 ? 9.898 -33.656 -9.828 1 96.12 368 ARG A O 1
ATOM 2864 N N . LEU A 1 369 ? 7.812 -34.406 -10.055 1 97.06 369 LEU A N 1
ATOM 2865 C CA . LEU A 1 369 ? 7.426 -34.188 -8.664 1 97.06 369 LEU A CA 1
ATOM 2866 C C . LEU A 1 369 ? 6.895 -35.5 -8.039 1 97.06 369 LEU A C 1
ATOM 2868 O O . LEU A 1 369 ? 6.168 -36.25 -8.688 1 97.06 369 LEU A O 1
ATOM 2872 N N . SER A 1 370 ? 7.316 -35.812 -6.867 1 95.75 370 SER A N 1
ATOM 2873 C CA . SER A 1 370 ? 6.887 -37.031 -6.188 1 95.75 370 SER A CA 1
ATOM 2874 C C . SER A 1 370 ? 6.066 -36.719 -4.945 1 95.75 370 SER A C 1
ATOM 2876 O O . SER A 1 370 ? 6.234 -35.656 -4.336 1 95.75 370 SER A O 1
ATOM 2878 N N . PRO A 1 371 ? 5.145 -37.594 -4.648 1 96.94 371 PRO A N 1
ATOM 2879 C CA . PRO A 1 371 ? 4.434 -37.438 -3.383 1 96.94 371 PRO A CA 1
ATOM 2880 C C . PRO A 1 371 ? 5.375 -37.344 -2.186 1 96.94 371 PRO A C 1
ATOM 2882 O O . PRO A 1 371 ? 6.426 -37.969 -2.162 1 96.94 371 PRO A O 1
ATOM 2885 N N . GLN A 1 372 ? 5.031 -36.531 -1.264 1 96.62 372 GLN A N 1
ATOM 2886 C CA . GLN A 1 372 ? 5.84 -36.312 -0.07 1 96.62 372 GLN A CA 1
ATOM 2887 C C . GLN A 1 372 ? 4.961 -36.125 1.163 1 96.62 372 GLN A C 1
ATOM 2889 O O . GLN A 1 372 ? 3.822 -35.656 1.057 1 96.62 372 GLN A O 1
ATOM 2894 N N . TYR A 1 373 ? 5.496 -36.469 2.301 1 97.31 373 TYR A N 1
ATOM 2895 C CA . TYR A 1 373 ? 4.781 -36.25 3.555 1 97.31 373 TYR A CA 1
ATOM 2896 C C . TYR A 1 373 ? 4.625 -34.781 3.871 1 97.31 373 TYR A C 1
ATOM 2898 O O . TYR A 1 373 ? 5.566 -34 3.701 1 97.31 373 TYR A O 1
ATOM 2906 N N . CYS A 1 374 ? 3.428 -34.406 4.188 1 97.06 374 CYS A N 1
ATOM 2907 C CA . CYS A 1 374 ? 3.109 -33.062 4.586 1 97.06 374 CYS A CA 1
ATOM 2908 C C . CYS A 1 374 ? 2.721 -33 6.059 1 97.06 374 CYS A C 1
ATOM 2910 O O . CYS A 1 374 ? 1.721 -33.594 6.465 1 97.06 374 CYS A O 1
ATOM 2912 N N . THR A 1 375 ? 3.42 -32.25 6.859 1 95.88 375 THR A N 1
ATOM 2913 C CA . THR A 1 375 ? 3.193 -32.156 8.297 1 95.88 375 THR A CA 1
ATOM 2914 C C . THR A 1 375 ? 1.834 -31.531 8.602 1 95.88 375 THR A C 1
ATOM 2916 O O . THR A 1 375 ? 1.181 -31.906 9.578 1 95.88 375 THR A O 1
ATOM 2919 N N . TYR A 1 376 ? 1.382 -30.672 7.777 1 95.31 376 TYR A N 1
ATOM 2920 C CA . TYR A 1 376 ? 0.094 -30.031 8 1 95.31 376 TYR A CA 1
ATOM 2921 C C . TYR A 1 376 ? -1.051 -31.016 7.824 1 95.31 376 TYR A C 1
ATOM 2923 O O . TYR A 1 376 ? -1.949 -31.094 8.664 1 95.31 376 TYR A O 1
ATOM 2931 N N . PHE A 1 377 ? -0.929 -31.719 6.734 1 94.12 377 PHE A N 1
ATOM 2932 C CA . PHE A 1 377 ? -1.988 -32.688 6.434 1 94.12 377 PHE A CA 1
ATOM 2933 C C . PHE A 1 377 ? -1.742 -34 7.148 1 94.12 377 PHE A C 1
ATOM 2935 O O . PHE A 1 377 ? -2.617 -34.875 7.18 1 94.12 377 PHE A O 1
ATOM 2942 N N . ARG A 1 378 ? -0.631 -34.375 7.703 1 94.5 378 ARG A N 1
ATOM 2943 C CA . ARG A 1 378 ? -0.237 -35.594 8.43 1 94.5 378 ARG A CA 1
ATOM 2944 C C . ARG A 1 378 ? -0.426 -36.844 7.566 1 94.5 378 ARG A C 1
ATOM 2946 O O . ARG A 1 378 ? -0.952 -37.844 8.031 1 94.5 378 ARG A O 1
ATOM 2953 N N . LYS A 1 379 ? -0.016 -36.562 6.32 1 96.06 379 LYS A N 1
ATOM 2954 C CA . LYS A 1 379 ? -0.059 -37.656 5.359 1 96.06 379 LYS A CA 1
ATOM 2955 C C . LYS A 1 379 ? 0.818 -37.375 4.148 1 96.06 379 LYS A C 1
ATOM 2957 O O . LYS A 1 379 ? 1.264 -36.25 3.959 1 96.06 379 LYS A O 1
ATOM 2962 N N . ILE A 1 380 ? 1.044 -38.438 3.42 1 97.38 380 ILE A N 1
ATOM 2963 C CA . ILE A 1 380 ? 1.687 -38.281 2.123 1 97.38 380 ILE A CA 1
ATOM 2964 C C . ILE A 1 380 ? 0.701 -37.656 1.139 1 97.38 380 ILE A C 1
ATOM 2966 O O . ILE A 1 380 ? -0.437 -38.094 1.013 1 97.38 380 ILE A O 1
ATOM 2970 N N . ARG A 1 381 ? 1.079 -36.688 0.562 1 95.31 381 ARG A N 1
ATOM 2971 C CA . ARG A 1 381 ? 0.178 -36.031 -0.378 1 95.31 381 ARG A CA 1
ATOM 2972 C C . ARG A 1 381 ? 0.764 -36 -1.786 1 95.31 381 ARG A C 1
ATOM 2974 O O . ARG A 1 381 ? 1.984 -35.969 -1.956 1 95.31 381 ARG A O 1
ATOM 2981 N N . ASP A 1 382 ? -0.042 -35.938 -2.748 1 97.75 382 ASP A N 1
ATOM 2982 C CA . ASP A 1 382 ? 0.337 -35.844 -4.152 1 97.75 382 ASP A CA 1
ATOM 2983 C C . ASP A 1 382 ? 0.814 -34.438 -4.488 1 97.75 382 ASP A C 1
ATOM 2985 O O . ASP A 1 382 ? 0.504 -33.469 -3.77 1 97.75 382 ASP A O 1
ATOM 2989 N N . PRO A 1 383 ? 1.579 -34.312 -5.574 1 98.19 383 PRO A N 1
ATOM 2990 C CA . PRO A 1 383 ? 2.029 -33 -6 1 98.19 383 PRO A CA 1
ATOM 2991 C C . PRO A 1 383 ? 0.871 -32.062 -6.355 1 98.19 383 PRO A C 1
ATOM 2993 O O . PRO A 1 383 ? -0.124 -32.5 -6.938 1 98.19 383 PRO A O 1
ATOM 2996 N N . SER A 1 384 ? 0.976 -30.812 -6 1 98.62 384 SER A N 1
ATOM 2997 C CA . SER A 1 384 ? 0.013 -29.75 -6.301 1 98.62 384 SER A CA 1
ATOM 2998 C C . SER A 1 384 ? 0.714 -28.438 -6.605 1 98.62 384 SER A C 1
ATOM 3000 O O . SER A 1 384 ? 0.395 -27.406 -6.012 1 98.62 384 SER A O 1
ATOM 3002 N N . PRO A 1 385 ? 1.617 -28.453 -7.613 1 98.62 385 PRO A N 1
ATOM 3003 C CA . PRO A 1 385 ? 2.438 -27.266 -7.867 1 98.62 385 PRO A CA 1
ATOM 3004 C C . PRO A 1 385 ? 1.624 -26.094 -8.422 1 98.62 385 PRO A C 1
ATOM 3006 O O . PRO A 1 385 ? 0.617 -26.297 -9.102 1 98.62 385 PRO A O 1
ATOM 3009 N N . ALA A 1 386 ? 2.078 -24.891 -8.133 1 98.62 386 ALA A N 1
ATOM 3010 C CA . ALA A 1 386 ? 1.447 -23.688 -8.656 1 98.62 386 ALA A CA 1
ATOM 3011 C C . ALA A 1 386 ? 1.659 -23.578 -10.164 1 98.62 386 ALA A C 1
ATOM 3013 O O . ALA A 1 386 ? 0.854 -22.969 -10.867 1 98.62 386 ALA A O 1
ATOM 3014 N N . TYR A 1 387 ? 2.768 -24.219 -10.656 1 98.81 387 TYR A N 1
ATOM 3015 C CA . TYR A 1 387 ? 3.15 -24.047 -12.055 1 98.81 387 TYR A CA 1
ATOM 3016 C C . TYR A 1 387 ? 3.584 -25.375 -12.664 1 98.81 387 TYR A C 1
ATOM 3018 O O . TYR A 1 387 ? 4.203 -26.203 -11.992 1 98.81 387 TYR A O 1
ATOM 3026 N N . GLY A 1 388 ? 3.193 -25.547 -13.914 1 98.81 388 GLY A N 1
ATOM 3027 C CA . GLY A 1 388 ? 3.836 -26.562 -14.734 1 98.81 388 GLY A CA 1
ATOM 3028 C C . GLY A 1 388 ? 5.059 -26.047 -15.469 1 98.81 388 GLY A C 1
ATOM 3029 O O . GLY A 1 388 ? 5 -25 -16.141 1 98.81 388 GLY A O 1
ATOM 3030 N N . TRP A 1 389 ? 6.152 -26.688 -15.25 1 98.81 389 TRP A N 1
ATOM 3031 C CA . TRP A 1 389 ? 7.379 -26.391 -15.984 1 98.81 389 TRP A CA 1
ATOM 3032 C C . TRP A 1 389 ? 7.523 -27.328 -17.188 1 98.81 389 TRP A C 1
ATOM 3034 O O . TRP A 1 389 ? 8.148 -28.375 -17.078 1 98.81 389 TRP A O 1
ATOM 3044 N N . LEU A 1 390 ? 7 -26.859 -18.312 1 98.81 390 LEU A N 1
ATOM 3045 C CA . LEU A 1 390 ? 6.809 -27.688 -19.484 1 98.81 390 LEU A CA 1
ATOM 3046 C C . LEU A 1 390 ? 8.016 -27.609 -20.422 1 98.81 390 LEU A C 1
ATOM 3048 O O . LEU A 1 390 ? 8.555 -26.516 -20.641 1 98.81 390 LEU A O 1
ATOM 3052 N N . LYS A 1 391 ? 8.445 -28.703 -20.938 1 98.62 391 LYS A N 1
ATOM 3053 C CA . LYS A 1 391 ? 9.516 -28.781 -21.922 1 98.62 391 LYS A CA 1
ATOM 3054 C C . LYS A 1 391 ? 9 -29.312 -23.25 1 98.62 391 LYS A C 1
ATOM 3056 O O . LYS A 1 391 ? 8.305 -30.312 -23.312 1 98.62 391 LYS A O 1
ATOM 3061 N N . CYS A 1 392 ? 9.266 -28.578 -24.266 1 98.12 392 CYS A N 1
ATOM 3062 C CA . CYS A 1 392 ? 9.031 -29.094 -25.625 1 98.12 392 CYS A CA 1
ATOM 3063 C C . CYS A 1 392 ? 10.148 -30.031 -26.047 1 98.12 392 CYS A C 1
ATOM 3065 O O . CYS A 1 392 ? 11.305 -29.625 -26.156 1 98.12 392 CYS A O 1
ATOM 3067 N N . GLU A 1 393 ? 9.789 -31.25 -26.438 1 96.94 393 GLU A N 1
ATOM 3068 C CA . GLU A 1 393 ? 10.797 -32.281 -26.656 1 96.94 393 GLU A CA 1
ATOM 3069 C C . GLU A 1 393 ? 11.242 -32.344 -28.109 1 96.94 393 GLU A C 1
ATOM 3071 O O . GLU A 1 393 ? 12.328 -32.812 -28.422 1 96.94 393 GLU A O 1
ATOM 3076 N N . MET A 1 394 ? 10.477 -31.797 -28.984 1 94.88 394 MET A N 1
ATOM 3077 C CA . MET A 1 394 ? 10.805 -31.859 -30.406 1 94.88 394 MET A CA 1
ATOM 3078 C C . MET A 1 394 ? 11.703 -30.688 -30.812 1 94.88 394 MET A C 1
ATOM 3080 O O . MET A 1 394 ? 11.445 -29.547 -30.422 1 94.88 394 MET A O 1
ATOM 3084 N N . GLU A 1 395 ? 12.68 -30.969 -31.625 1 93.5 395 GLU A N 1
ATOM 3085 C CA . GLU A 1 395 ? 13.648 -29.969 -32.031 1 93.5 395 GLU A CA 1
ATOM 3086 C C . GLU A 1 395 ? 12.969 -28.844 -32.844 1 93.5 395 GLU A C 1
ATOM 3088 O O . GLU A 1 395 ? 13.367 -27.688 -32.75 1 93.5 395 GLU A O 1
ATOM 3093 N N . GLN A 1 396 ? 11.969 -29.156 -33.562 1 92.38 396 GLN A N 1
ATOM 3094 C CA . GLN A 1 396 ? 11.273 -28.172 -34.406 1 92.38 396 GLN A CA 1
ATOM 3095 C C . GLN A 1 396 ? 10.508 -27.172 -33.531 1 92.38 396 GLN A C 1
ATOM 3097 O O . GLN A 1 396 ? 10.125 -26.109 -34 1 92.38 396 GLN A O 1
ATOM 3102 N N . HIS A 1 397 ? 10.336 -27.547 -32.281 1 94.06 397 HIS A N 1
ATOM 3103 C CA . HIS A 1 397 ? 9.602 -26.703 -31.359 1 94.06 397 HIS A CA 1
ATOM 3104 C C . HIS A 1 397 ? 10.5 -26.234 -30.219 1 94.06 397 HIS A C 1
ATOM 3106 O O . HIS A 1 397 ? 10.07 -26.172 -29.062 1 94.06 397 HIS A O 1
ATOM 3112 N N . ARG A 1 398 ? 11.719 -25.938 -30.531 1 94.44 398 ARG A N 1
ATOM 3113 C CA . ARG A 1 398 ? 12.711 -25.594 -29.516 1 94.44 398 ARG A CA 1
ATOM 3114 C C . ARG A 1 398 ? 12.305 -24.344 -28.75 1 94.44 398 ARG A C 1
ATOM 3116 O O . ARG A 1 398 ? 12.508 -24.266 -27.531 1 94.44 398 ARG A O 1
ATOM 3123 N N . ASP A 1 399 ? 11.758 -23.375 -29.484 1 98 399 ASP A N 1
ATOM 3124 C CA . ASP A 1 399 ? 11.141 -22.234 -28.812 1 98 399 ASP A CA 1
ATOM 3125 C C . ASP A 1 399 ? 9.719 -22.578 -28.359 1 98 399 ASP A C 1
ATOM 3127 O O . ASP A 1 399 ? 8.75 -22.234 -29.047 1 98 399 ASP A O 1
ATOM 3131 N N . CYS A 1 400 ? 9.648 -23.109 -27.172 1 98.5 400 CYS A N 1
ATOM 3132 C CA . CYS A 1 400 ? 8.406 -23.703 -26.672 1 98.5 400 CYS A CA 1
ATOM 3133 C C . CYS A 1 400 ? 7.328 -22.641 -26.516 1 98.5 400 CYS A C 1
ATOM 3135 O O . CYS A 1 400 ? 6.156 -22.875 -26.812 1 98.5 400 CYS A O 1
ATOM 3137 N N . GLU A 1 401 ? 7.691 -21.453 -25.984 1 98.56 401 GLU A N 1
ATOM 3138 C CA . GLU A 1 401 ? 6.734 -20.375 -25.812 1 98.56 401 GLU A CA 1
ATOM 3139 C C . GLU A 1 401 ? 6.121 -19.953 -27.156 1 98.56 401 GLU A C 1
ATOM 3141 O O . GLU A 1 401 ? 4.906 -19.781 -27.266 1 98.56 401 GLU A O 1
ATOM 3146 N N . ALA A 1 402 ? 6.957 -19.75 -28.156 1 98.31 402 ALA A N 1
ATOM 3147 C CA . ALA A 1 402 ? 6.484 -19.359 -29.484 1 98.31 402 ALA A CA 1
ATOM 3148 C C . ALA A 1 402 ? 5.582 -20.422 -30.094 1 98.31 402 ALA A C 1
ATOM 3150 O O . ALA A 1 402 ? 4.566 -20.109 -30.719 1 98.31 402 ALA A O 1
ATOM 3151 N N . PHE A 1 403 ? 6.031 -21.688 -29.969 1 97.81 403 PHE A N 1
ATOM 3152 C CA . PHE A 1 403 ? 5.25 -22.797 -30.5 1 97.81 403 PHE A CA 1
ATOM 3153 C C . PHE A 1 403 ? 3.855 -22.812 -29.891 1 97.81 403 PHE A C 1
ATOM 3155 O O . PHE A 1 403 ? 2.855 -22.812 -30.609 1 97.81 403 PHE A O 1
ATOM 3162 N N . LEU A 1 404 ? 3.793 -22.75 -28.531 1 98.38 404 LEU A N 1
ATOM 3163 C CA . LEU A 1 404 ? 2.506 -22.797 -27.859 1 98.38 404 LEU A CA 1
ATOM 3164 C C . LEU A 1 404 ? 1.661 -21.578 -28.188 1 98.38 404 LEU A C 1
ATOM 3166 O O . LEU A 1 404 ? 0.439 -21.672 -28.328 1 98.38 404 LEU A O 1
ATOM 3170 N N . ARG A 1 405 ? 2.312 -20.453 -28.266 1 98.38 405 ARG A N 1
ATOM 3171 C CA . ARG A 1 405 ? 1.591 -19.25 -28.656 1 98.38 405 ARG A CA 1
ATOM 3172 C C . ARG A 1 405 ? 0.922 -19.406 -30.016 1 98.38 405 ARG A C 1
ATOM 3174 O O . ARG A 1 405 ? -0.215 -18.984 -30.219 1 98.38 405 ARG A O 1
ATOM 3181 N N . SER A 1 406 ? 1.646 -20 -31.016 1 97.38 406 SER A N 1
ATOM 3182 C CA . SER A 1 406 ? 1.096 -20.219 -32.344 1 97.38 406 SER A CA 1
ATOM 3183 C C . SER A 1 406 ? -0.098 -21.172 -32.281 1 97.38 406 SER A C 1
ATOM 3185 O O . SER A 1 406 ? -0.948 -21.156 -33.188 1 97.38 406 SER A O 1
ATOM 3187 N N . GLU A 1 407 ? -0.133 -21.969 -31.25 1 96.44 407 GLU A N 1
ATOM 3188 C CA . GLU A 1 407 ? -1.224 -22.922 -31.094 1 96.44 407 GLU A CA 1
ATOM 3189 C C . GLU A 1 407 ? -2.287 -22.391 -30.141 1 96.44 407 GLU A C 1
ATOM 3191 O O . GLU A 1 407 ? -3.17 -23.141 -29.703 1 96.44 407 GLU A O 1
ATOM 3196 N N . GLY A 1 408 ? -2.168 -21.156 -29.703 1 97.69 408 GLY A N 1
ATOM 3197 C CA . GLY A 1 408 ? -3.217 -20.5 -28.938 1 97.69 408 GLY A CA 1
ATOM 3198 C C . GLY A 1 408 ? -3.041 -20.625 -27.438 1 97.69 408 GLY A C 1
ATOM 3199 O O . GLY A 1 408 ? -4.02 -20.578 -26.688 1 97.69 408 GLY A O 1
ATOM 3200 N N . VAL A 1 409 ? -1.878 -20.844 -26.953 1 98.56 409 VAL A N 1
ATOM 3201 C CA . VAL A 1 409 ? -1.597 -20.906 -25.516 1 98.56 409 VAL A CA 1
ATOM 3202 C C . VAL A 1 409 ? -0.52 -19.891 -25.156 1 98.56 409 VAL A C 1
ATOM 3204 O O . VAL A 1 409 ? 0.606 -19.969 -25.656 1 98.56 409 VAL A O 1
ATOM 3207 N N . ILE A 1 410 ? -0.859 -18.922 -24.312 1 98.69 410 ILE A N 1
ATOM 3208 C CA . ILE A 1 410 ? 0.073 -17.891 -23.875 1 98.69 410 ILE A CA 1
ATOM 3209 C C . ILE A 1 410 ? 0.762 -18.328 -22.578 1 98.69 410 ILE A C 1
ATOM 3211 O O . ILE A 1 410 ? 0.1 -18.609 -21.578 1 98.69 410 ILE A O 1
ATOM 3215 N N . THR A 1 411 ? 2.014 -18.484 -22.609 1 98.62 411 THR A N 1
ATOM 3216 C CA . THR A 1 411 ? 2.826 -18.938 -21.484 1 98.62 411 THR A CA 1
ATOM 3217 C C . THR A 1 411 ? 3.979 -17.984 -21.219 1 98.62 411 THR A C 1
ATOM 3219 O O . THR A 1 411 ? 4.035 -16.891 -21.797 1 98.62 411 THR A O 1
ATOM 3222 N N . ARG A 1 412 ? 4.801 -18.266 -20.25 1 98.38 412 ARG A N 1
ATOM 3223 C CA . ARG A 1 412 ? 6.047 -17.547 -20.016 1 98.38 412 ARG A CA 1
ATOM 3224 C C . ARG A 1 412 ? 7.254 -18.438 -20.297 1 98.38 412 ARG A C 1
ATOM 3226 O O . ARG A 1 412 ? 7.5 -19.406 -19.594 1 98.38 412 ARG A O 1
ATOM 3233 N N . GLY A 1 413 ? 8.031 -18.016 -21.219 1 98.44 413 GLY A N 1
ATOM 3234 C CA . GLY A 1 413 ? 9.109 -18.844 -21.719 1 98.44 413 GLY A CA 1
ATOM 3235 C C . GLY A 1 413 ? 10.281 -18.953 -20.766 1 98.44 413 GLY A C 1
ATOM 3236 O O . GLY A 1 413 ? 10.477 -18.078 -19.922 1 98.44 413 GLY A O 1
ATOM 3237 N N . GLY A 1 414 ? 11.055 -20 -20.969 1 98.12 414 GLY A N 1
ATOM 3238 C CA . GLY A 1 414 ? 12.188 -20.281 -20.109 1 98.12 414 GLY A CA 1
ATOM 3239 C C . GLY A 1 414 ? 13.219 -19.172 -20.078 1 98.12 414 GLY A C 1
ATOM 3240 O O . GLY A 1 414 ? 13.898 -18.969 -19.078 1 98.12 414 GLY A O 1
ATOM 3241 N N . ALA A 1 415 ? 13.289 -18.391 -21.094 1 96.75 415 ALA A N 1
ATOM 3242 C CA . ALA A 1 415 ? 14.32 -17.359 -21.234 1 96.75 415 ALA A CA 1
ATOM 3243 C C . ALA A 1 415 ? 14.203 -16.312 -20.125 1 96.75 415 ALA A C 1
ATOM 3245 O O . ALA A 1 415 ? 15.211 -15.82 -19.625 1 96.75 415 ALA A O 1
ATOM 3246 N N . ILE A 1 416 ? 12.984 -15.945 -19.75 1 96.94 416 ILE A N 1
ATOM 3247 C CA . ILE A 1 416 ? 12.797 -14.906 -18.734 1 96.94 416 ILE A CA 1
ATOM 3248 C C . ILE A 1 416 ? 13.273 -15.406 -17.375 1 96.94 416 ILE A C 1
ATOM 3250 O O . ILE A 1 416 ? 13.562 -14.609 -16.484 1 96.94 416 ILE A O 1
ATOM 3254 N N . PHE A 1 417 ? 13.383 -16.703 -17.203 1 98.06 417 PHE A N 1
ATOM 3255 C CA . PHE A 1 417 ? 13.875 -17.344 -15.984 1 98.06 417 PHE A CA 1
ATOM 3256 C C . PHE A 1 417 ? 15.336 -17.734 -16.141 1 98.06 417 PHE A C 1
ATOM 3258 O O . PHE A 1 417 ? 15.867 -18.516 -15.328 1 98.06 417 PHE A O 1
ATOM 3265 N N . HIS A 1 418 ? 15.984 -17.344 -17.266 1 96.81 418 HIS A N 1
ATOM 3266 C CA . HIS A 1 418 ? 17.375 -17.625 -17.594 1 96.81 418 HIS A CA 1
ATOM 3267 C C . HIS A 1 418 ? 17.594 -19.109 -17.891 1 96.81 418 HIS A C 1
ATOM 3269 O O . HIS A 1 418 ? 18.672 -19.641 -17.641 1 96.81 418 HIS A O 1
ATOM 3275 N N . SER A 1 419 ? 16.578 -19.719 -18.297 1 97.19 419 SER A N 1
ATOM 3276 C CA . SER A 1 419 ? 16.625 -21.141 -18.656 1 97.19 419 SER A CA 1
ATOM 3277 C C . SER A 1 419 ? 16.516 -21.328 -20.156 1 97.19 419 SER A C 1
ATOM 3279 O O . SER A 1 419 ? 16.359 -20.344 -20.906 1 97.19 419 SER A O 1
ATOM 3281 N N . ASP A 1 420 ? 16.672 -22.578 -20.578 1 96.94 420 ASP A N 1
ATOM 3282 C CA . ASP A 1 420 ? 16.578 -22.953 -22 1 96.94 420 ASP A CA 1
ATOM 3283 C C . ASP A 1 420 ? 15.211 -22.609 -22.578 1 96.94 420 ASP A C 1
ATOM 3285 O O . ASP A 1 420 ? 14.195 -22.781 -21.891 1 96.94 420 ASP A O 1
ATOM 3289 N N . SER A 1 421 ? 15.18 -22.188 -23.828 1 97.69 421 SER A N 1
ATOM 3290 C CA . SER A 1 421 ? 13.945 -21.781 -24.5 1 97.69 421 SER A CA 1
ATOM 3291 C C . SER A 1 421 ? 13.023 -22.984 -24.719 1 97.69 421 SER A C 1
ATOM 3293 O O . SER A 1 421 ? 11.844 -22.812 -25.031 1 97.69 421 SER A O 1
ATOM 3295 N N . ARG A 1 422 ? 13.578 -24.156 -24.547 1 98.12 422 ARG A N 1
ATOM 3296 C CA . ARG A 1 422 ? 12.758 -25.359 -24.688 1 98.12 422 ARG A CA 1
ATOM 3297 C C . ARG A 1 422 ? 11.734 -25.453 -23.562 1 98.12 422 ARG A C 1
ATOM 3299 O O . ARG A 1 422 ? 10.781 -26.234 -23.656 1 98.12 422 ARG A O 1
ATOM 3306 N N . TYR A 1 423 ? 11.945 -24.672 -22.547 1 98.56 423 TYR A N 1
ATOM 3307 C CA . TYR A 1 423 ? 11.047 -24.703 -21.406 1 98.56 423 TYR A CA 1
ATOM 3308 C C . TYR A 1 423 ? 10.078 -23.531 -21.422 1 98.56 423 TYR A C 1
ATOM 3310 O O . TYR A 1 423 ? 10.375 -22.484 -22 1 98.56 423 TYR A O 1
ATOM 3318 N N . THR A 1 424 ? 8.906 -23.703 -20.828 1 98.75 424 THR A N 1
ATOM 3319 C CA . THR A 1 424 ? 7.961 -22.625 -20.578 1 98.75 424 THR A CA 1
ATOM 3320 C C . THR A 1 424 ? 7.148 -22.906 -19.312 1 98.75 424 THR A C 1
ATOM 3322 O O . THR A 1 424 ? 6.977 -24.062 -18.938 1 98.75 424 THR A O 1
ATOM 3325 N N . ARG A 1 425 ? 6.723 -21.906 -18.641 1 98.88 425 ARG A N 1
ATOM 3326 C CA . ARG A 1 425 ? 5.938 -22.031 -17.422 1 98.88 425 ARG A CA 1
ATOM 3327 C C . ARG A 1 425 ? 4.445 -21.922 -17.719 1 98.88 425 ARG A C 1
ATOM 3329 O O . ARG A 1 425 ? 4.004 -20.984 -18.375 1 98.88 425 ARG A O 1
ATOM 3336 N N . LEU A 1 426 ? 3.684 -22.828 -17.25 1 98.88 426 LEU A N 1
ATOM 3337 C CA . LEU A 1 426 ? 2.227 -22.797 -17.297 1 98.88 426 LEU A CA 1
ATOM 3338 C C . LEU A 1 426 ? 1.653 -22.5 -15.906 1 98.88 426 LEU A C 1
ATOM 3340 O O . LEU A 1 426 ? 1.871 -23.266 -14.961 1 98.88 426 LEU A O 1
ATOM 3344 N N . SER A 1 427 ? 0.904 -21.484 -15.812 1 98.75 427 SER A N 1
ATOM 3345 C CA . SER A 1 427 ? 0.28 -21.141 -14.539 1 98.75 427 SER A CA 1
ATOM 3346 C C . SER A 1 427 ? -0.942 -22.016 -14.266 1 98.75 427 SER A C 1
ATOM 3348 O O . SER A 1 427 ? -1.831 -22.125 -15.117 1 98.75 427 SER A O 1
ATOM 3350 N N . LEU A 1 428 ? -1.008 -22.594 -13.086 1 98.81 428 LEU A N 1
ATOM 3351 C CA . LEU A 1 428 ? -2.146 -23.422 -12.703 1 98.81 428 LEU A CA 1
ATOM 3352 C C . LEU A 1 428 ? -3.008 -22.703 -11.664 1 98.81 428 LEU A C 1
ATOM 3354 O O . LEU A 1 428 ? -4.008 -23.25 -11.203 1 98.81 428 LEU A O 1
ATOM 3358 N N . ILE A 1 429 ? -2.658 -21.453 -11.336 1 98.62 429 ILE A N 1
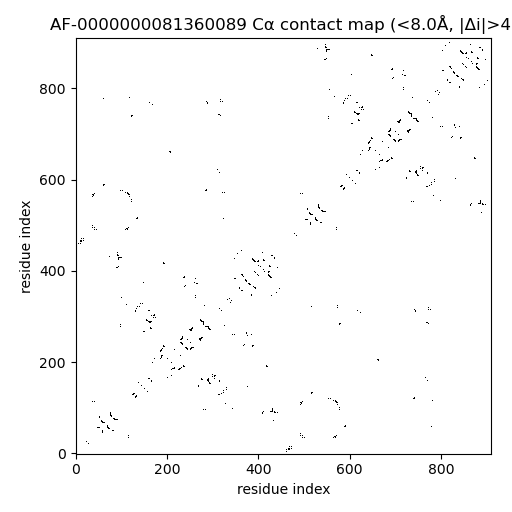ATOM 3359 C CA . ILE A 1 429 ? -3.285 -20.828 -10.18 1 98.62 429 ILE A CA 1
ATOM 3360 C C . ILE A 1 429 ? -4.223 -19.719 -10.641 1 98.62 429 ILE A C 1
ATOM 3362 O O . ILE A 1 429 ? -4.652 -18.875 -9.836 1 98.62 429 ILE A O 1
ATOM 3366 N N . LYS A 1 430 ? -4.516 -19.625 -11.938 1 98.06 430 LYS A N 1
ATOM 3367 C CA . LYS A 1 430 ? -5.492 -18.656 -12.445 1 98.06 430 LYS A CA 1
ATOM 3368 C C . LYS A 1 430 ? -6.914 -19.203 -12.305 1 98.06 430 LYS A C 1
ATOM 3370 O O . LYS A 1 430 ? -7.18 -20.062 -11.469 1 98.06 430 LYS A O 1
ATOM 3375 N N . THR A 1 431 ? -7.906 -18.688 -13.023 1 97.06 431 THR A N 1
ATOM 3376 C CA . THR A 1 431 ? -9.305 -19.078 -12.891 1 97.06 431 THR A CA 1
ATOM 3377 C C . THR A 1 431 ? -9.523 -20.484 -13.453 1 97.06 431 THR A C 1
ATOM 3379 O O . THR A 1 431 ? -8.688 -21 -14.203 1 97.06 431 THR A O 1
ATOM 3382 N N . GLN A 1 432 ? -10.641 -21.062 -13 1 97.38 432 GLN A N 1
ATOM 3383 C CA . GLN A 1 432 ? -11.039 -22.344 -13.586 1 97.38 432 GLN A CA 1
ATOM 3384 C C . GLN A 1 432 ? -11.219 -22.219 -15.102 1 97.38 432 GLN A C 1
ATOM 3386 O O . GLN A 1 432 ? -10.898 -23.141 -15.844 1 97.38 432 GLN A O 1
ATOM 3391 N N . ASP A 1 433 ? -11.719 -21.047 -15.523 1 97.38 433 ASP A N 1
ATOM 3392 C CA . ASP A 1 433 ? -11.883 -20.797 -16.953 1 97.38 433 ASP A CA 1
ATOM 3393 C C . ASP A 1 433 ? -10.547 -20.891 -17.688 1 97.38 433 ASP A C 1
ATOM 3395 O O . ASP A 1 433 ? -10.461 -21.5 -18.75 1 97.38 433 ASP A O 1
ATOM 3399 N N . ASP A 1 434 ? -9.547 -20.281 -17.141 1 97.88 434 ASP A N 1
ATOM 3400 C CA . ASP A 1 434 ? -8.227 -20.312 -17.75 1 97.88 434 ASP A CA 1
ATOM 3401 C C . ASP A 1 434 ? -7.688 -21.734 -17.828 1 97.88 434 ASP A C 1
ATOM 3403 O O . ASP A 1 434 ? -7.102 -22.125 -18.828 1 97.88 434 ASP A O 1
ATOM 3407 N N . PHE A 1 435 ? -7.914 -22.516 -16.812 1 98.44 435 PHE A N 1
ATOM 3408 C CA . PHE A 1 435 ? -7.398 -23.875 -16.781 1 98.44 435 PHE A CA 1
ATOM 3409 C C . PHE A 1 435 ? -8.102 -24.75 -17.797 1 98.44 435 PHE A C 1
ATOM 3411 O O . PHE A 1 435 ? -7.461 -25.531 -18.516 1 98.44 435 PHE A O 1
ATOM 3418 N N . GLU A 1 436 ? -9.383 -24.625 -17.828 1 97.81 436 GLU A N 1
ATOM 3419 C CA . GLU A 1 436 ? -10.141 -25.438 -18.766 1 97.81 436 GLU A CA 1
ATOM 3420 C C . GLU A 1 436 ? -9.742 -25.109 -20.203 1 97.81 436 GLU A C 1
ATOM 3422 O O . GLU A 1 436 ? -9.648 -26 -21.047 1 97.81 436 GLU A O 1
ATOM 3427 N N . LEU A 1 437 ? -9.555 -23.859 -20.484 1 97.75 437 LEU A N 1
ATOM 3428 C CA . LEU A 1 437 ? -9.133 -23.469 -21.828 1 97.75 437 LEU A CA 1
ATOM 3429 C C . LEU A 1 437 ? -7.738 -24 -22.125 1 97.75 437 LEU A C 1
ATOM 3431 O O . LEU A 1 437 ? -7.453 -24.406 -23.266 1 97.75 437 LEU A O 1
ATOM 3435 N N . LEU A 1 438 ? -6.863 -23.969 -21.156 1 98.69 438 LEU A N 1
ATOM 3436 C CA . LEU A 1 438 ? -5.547 -24.578 -21.328 1 98.69 438 LEU A CA 1
ATOM 3437 C C . LEU A 1 438 ? -5.676 -26.047 -21.719 1 98.69 438 LEU A C 1
ATOM 3439 O O . LEU A 1 438 ? -5.047 -26.5 -22.672 1 98.69 438 LEU A O 1
ATOM 3443 N N . MET A 1 439 ? -6.469 -26.812 -21 1 98.44 439 MET A N 1
ATOM 3444 C CA . MET A 1 439 ? -6.629 -28.234 -21.234 1 98.44 439 MET A CA 1
ATOM 3445 C C . MET A 1 439 ? -7.199 -28.5 -22.625 1 98.44 439 MET A C 1
ATOM 3447 O O . MET A 1 439 ? -6.75 -29.406 -23.328 1 98.44 439 MET A O 1
ATOM 3451 N N . LEU A 1 440 ? -8.125 -27.688 -22.969 1 97.31 440 LEU A N 1
ATOM 3452 C CA . LEU A 1 440 ? -8.742 -27.828 -24.281 1 97.31 440 LEU A CA 1
ATOM 3453 C C . LEU A 1 440 ? -7.707 -27.609 -25.375 1 97.31 440 LEU A C 1
ATOM 3455 O O . LEU A 1 440 ? -7.633 -28.406 -26.328 1 97.31 440 LEU A O 1
ATOM 3459 N N . LYS A 1 441 ? -6.969 -26.562 -25.297 1 97.75 441 LYS A N 1
ATOM 3460 C CA . LYS A 1 441 ? -5.977 -26.234 -26.312 1 97.75 441 LYS A CA 1
ATOM 3461 C C . LYS A 1 441 ? -4.863 -27.266 -26.359 1 97.75 441 LYS A C 1
ATOM 3463 O O . LYS A 1 441 ? -4.418 -27.656 -27.438 1 97.75 441 LYS A O 1
ATOM 3468 N N . MET A 1 442 ? -4.41 -27.734 -25.25 1 98 442 MET A N 1
ATOM 3469 C CA . MET A 1 442 ? -3.338 -28.719 -25.188 1 98 442 MET A CA 1
ATOM 3470 C C . MET A 1 442 ? -3.795 -30.047 -25.75 1 98 442 MET A C 1
ATOM 3472 O O . MET A 1 442 ? -3.027 -30.734 -26.438 1 98 442 MET A O 1
ATOM 3476 N N . GLU A 1 443 ? -4.984 -30.422 -25.422 1 97.38 443 GLU A N 1
ATOM 3477 C CA . GLU A 1 443 ? -5.531 -31.656 -25.984 1 97.38 443 GLU A CA 1
ATOM 3478 C C . GLU A 1 443 ? -5.598 -31.609 -27.5 1 97.38 443 GLU A C 1
ATOM 3480 O O . GLU A 1 443 ? -5.227 -32.562 -28.172 1 97.38 443 GLU A O 1
ATOM 3485 N N . ALA A 1 444 ? -6.086 -30.531 -27.984 1 96.25 444 ALA A N 1
ATOM 3486 C CA . ALA A 1 444 ? -6.168 -30.344 -29.422 1 96.25 444 ALA A CA 1
ATOM 3487 C C . ALA A 1 444 ? -4.785 -30.406 -30.062 1 96.25 444 ALA A C 1
ATOM 3489 O O . ALA A 1 444 ? -4.613 -31 -31.141 1 96.25 444 ALA A O 1
ATOM 3490 N N . LEU A 1 445 ? -3.918 -29.766 -29.453 1 95.56 445 LEU A N 1
ATOM 3491 C CA . LEU A 1 445 ? -2.547 -29.734 -29.938 1 95.56 445 LEU A CA 1
ATOM 3492 C C . LEU A 1 445 ? -1.938 -31.125 -29.969 1 95.56 445 LEU A C 1
ATOM 3494 O O . LEU A 1 445 ? -1.316 -31.516 -30.969 1 95.56 445 LEU A O 1
ATOM 3498 N N . ILE A 1 446 ? -2.102 -31.875 -28.984 1 94.94 446 ILE A N 1
ATOM 3499 C CA . ILE A 1 446 ? -1.535 -33.219 -28.875 1 94.94 446 ILE A CA 1
ATOM 3500 C C . ILE A 1 446 ? -2.193 -34.156 -29.891 1 94.94 446 ILE A C 1
ATOM 3502 O O . ILE A 1 446 ? -1.515 -34.938 -30.547 1 94.94 446 ILE A O 1
ATOM 3506 N N . ASN A 1 447 ? -3.438 -34 -30.078 1 93.31 447 ASN A N 1
ATOM 3507 C CA . ASN A 1 447 ? -4.156 -34.812 -31.047 1 93.31 447 ASN A CA 1
ATOM 3508 C C . ASN A 1 447 ? -3.734 -34.469 -32.469 1 93.31 447 ASN A C 1
ATOM 3510 O O . ASN A 1 447 ? -3.65 -35.375 -33.344 1 93.31 447 ASN A O 1
ATOM 3514 N N . LYS A 1 448 ? -3.574 -33.25 -32.688 1 90.56 448 LYS A N 1
ATOM 3515 C CA . LYS A 1 448 ? -3.143 -32.812 -34 1 90.56 448 LYS A CA 1
ATOM 3516 C C . LYS A 1 448 ? -1.767 -33.344 -34.375 1 90.56 448 LYS A C 1
ATOM 3518 O O . LYS A 1 448 ? -1.541 -33.781 -35.5 1 90.56 448 LYS A O 1
ATOM 3523 N N . GLU A 1 449 ? -0.866 -33.375 -33.531 1 83.06 449 GLU A N 1
ATOM 3524 C CA . GLU A 1 449 ? 0.516 -33.75 -33.75 1 83.06 449 GLU A CA 1
ATOM 3525 C C . GLU A 1 449 ? 0.647 -35.281 -33.812 1 83.06 449 GLU A C 1
ATOM 3527 O O . GLU A 1 449 ? 1.525 -35.812 -34.5 1 83.06 449 GLU A O 1
ATOM 3532 N N . THR A 1 450 ? -0.179 -35.969 -33.125 1 76.62 450 THR A N 1
ATOM 3533 C CA . THR A 1 450 ? -0.149 -37.406 -33.156 1 76.62 450 THR A CA 1
ATOM 3534 C C . THR A 1 450 ? -0.731 -37.938 -34.438 1 76.62 450 THR A C 1
ATOM 3536 O O . THR A 1 450 ? -0.312 -39 -34.938 1 76.62 450 THR A O 1
ATOM 3539 N N . SER A 1 451 ? -1.644 -37.219 -34.969 1 74.06 451 SER A N 1
ATOM 3540 C CA . SER A 1 451 ? -2.207 -37.594 -36.25 1 74.06 451 SER A CA 1
ATOM 3541 C C . SER A 1 451 ? -1.213 -37.344 -37.406 1 74.06 451 SER A C 1
ATOM 3543 O O . SER A 1 451 ? -1.202 -38.094 -38.375 1 74.06 451 SER A O 1
ATOM 3545 N N . HIS A 1 452 ? -0.426 -36.375 -37.25 1 66.88 452 HIS A N 1
ATOM 3546 C CA . HIS A 1 452 ? 0.564 -36.062 -38.25 1 66.88 452 HIS A CA 1
ATOM 3547 C C . HIS A 1 452 ? 1.718 -37.062 -38.219 1 66.88 452 HIS A C 1
ATOM 3549 O O . HIS A 1 452 ? 2.342 -37.344 -39.25 1 66.88 452 HIS A O 1
ATOM 3555 N N . THR A 1 453 ? 2.07 -37.562 -37.062 1 57.34 453 THR A N 1
ATOM 3556 C CA . THR A 1 453 ? 3.162 -38.531 -36.969 1 57.34 453 THR A CA 1
ATOM 3557 C C . THR A 1 453 ? 2.713 -39.906 -37.469 1 57.34 453 THR A C 1
ATOM 3559 O O . THR A 1 453 ? 3.543 -40.781 -37.75 1 57.34 453 THR A O 1
ATOM 3562 N N . SER A 1 454 ? 1.435 -40.25 -37.406 1 50.88 454 SER A N 1
ATOM 3563 C CA . SER A 1 454 ? 0.938 -41.531 -37.875 1 50.88 454 SER A CA 1
ATOM 3564 C C . SER A 1 454 ? 0.84 -41.531 -39.406 1 50.88 454 SER A C 1
ATOM 3566 O O . SER A 1 454 ? 0.56 -42.594 -40 1 50.88 454 SER A O 1
ATOM 3568 N N . PHE A 1 455 ? 1.036 -40.438 -40 1 41.47 455 PHE A N 1
ATOM 3569 C CA . PHE A 1 455 ? 1.105 -40.5 -41.469 1 41.47 455 PHE A CA 1
ATOM 3570 C C . PHE A 1 455 ? 2.553 -40.469 -41.938 1 41.47 455 PHE A C 1
ATOM 3572 O O . PHE A 1 455 ? 3.375 -39.75 -41.406 1 41.47 455 PHE A O 1
ATOM 3579 N N . MET B 1 1 ? -77.375 -5.195 20 1 65.75 1 MET B N 1
ATOM 3580 C CA . MET B 1 1 ? -76.438 -4.078 19.781 1 65.75 1 MET B CA 1
ATOM 3581 C C . MET B 1 1 ? -75.062 -4.422 20.297 1 65.75 1 MET B C 1
ATOM 3583 O O . MET B 1 1 ? -74.062 -4.137 19.625 1 65.75 1 MET B O 1
ATOM 3587 N N . GLU B 1 2 ? -75.062 -5.277 21.172 1 74.5 2 GLU B N 1
ATOM 3588 C CA . GLU B 1 2 ? -73.812 -5.602 21.828 1 74.5 2 GLU B CA 1
ATOM 3589 C C . GLU B 1 2 ? -73.062 -6.664 21.031 1 74.5 2 GLU B C 1
ATOM 3591 O O . GLU B 1 2 ? -71.812 -6.566 20.875 1 74.5 2 GLU B O 1
ATOM 3596 N N . GLU B 1 3 ? -73.688 -7.574 20.375 1 76.56 3 GLU B N 1
ATOM 3597 C CA . GLU B 1 3 ? -73.062 -8.648 19.641 1 76.56 3 GLU B CA 1
ATOM 3598 C C . GLU B 1 3 ? -72.5 -8.133 18.328 1 76.56 3 GLU B C 1
ATOM 3600 O O . GLU B 1 3 ? -71.375 -8.555 17.906 1 76.56 3 GLU B O 1
ATOM 3605 N N . LYS B 1 4 ? -73 -7.184 17.781 1 77.38 4 LYS B N 1
ATOM 3606 C CA . LYS B 1 4 ? -72.562 -6.586 16.531 1 77.38 4 LYS B CA 1
ATOM 3607 C C . LYS B 1 4 ? -71.312 -5.746 16.766 1 77.38 4 LYS B C 1
ATOM 3609 O O . LYS B 1 4 ? -70.375 -5.773 15.953 1 77.38 4 LYS B O 1
ATOM 3614 N N . ARG B 1 5 ? -71.25 -5.074 17.828 1 76 5 ARG B N 1
ATOM 3615 C CA . ARG B 1 5 ? -70.062 -4.281 18.172 1 76 5 ARG B CA 1
ATOM 3616 C C . ARG B 1 5 ? -68.875 -5.18 18.453 1 76 5 ARG B C 1
ATOM 3618 O O . ARG B 1 5 ? -67.75 -4.883 18 1 76 5 ARG B O 1
ATOM 3625 N N . LEU B 1 6 ? -69.125 -6.289 19.078 1 78.81 6 LEU B N 1
ATOM 3626 C CA . LEU B 1 6 ? -68.062 -7.234 19.375 1 78.81 6 LEU B CA 1
ATOM 3627 C C . LEU B 1 6 ? -67.5 -7.863 18.109 1 78.81 6 LEU B C 1
ATOM 3629 O O . LEU B 1 6 ? -66.312 -8.039 17.969 1 78.81 6 LEU B O 1
ATOM 3633 N N . LYS B 1 7 ? -68.312 -8.148 17.219 1 79.56 7 LYS B N 1
ATOM 3634 C CA . LYS B 1 7 ? -67.875 -8.719 15.938 1 79.56 7 LYS B CA 1
ATOM 3635 C C . LYS B 1 7 ? -67.062 -7.711 15.109 1 79.56 7 LYS B C 1
ATOM 3637 O O . LYS B 1 7 ? -66.125 -8.07 14.445 1 79.56 7 LYS B O 1
ATOM 3642 N N . LEU B 1 8 ? -67.562 -6.551 15.289 1 82.12 8 LEU B N 1
ATOM 3643 C CA . LEU B 1 8 ? -66.875 -5.488 14.578 1 82.12 8 LEU B CA 1
ATOM 3644 C C . LEU B 1 8 ? -65.5 -5.277 15.148 1 82.12 8 LEU B C 1
ATOM 3646 O O . LEU B 1 8 ? -64.5 -5.105 14.398 1 82.12 8 LEU B O 1
ATOM 3650 N N . VAL B 1 9 ? -65.375 -5.266 16.391 1 80 9 VAL B N 1
ATOM 3651 C CA . VAL B 1 9 ? -64.062 -5.098 17.031 1 80 9 VAL B CA 1
ATOM 3652 C C . VAL B 1 9 ? -63.188 -6.312 16.75 1 80 9 VAL B C 1
ATOM 3654 O O . VAL B 1 9 ? -61.969 -6.176 16.5 1 80 9 VAL B O 1
ATOM 3657 N N . LEU B 1 10 ? -63.781 -7.422 16.734 1 81.81 10 LEU B N 1
ATOM 3658 C CA . LEU B 1 10 ? -63.031 -8.633 16.391 1 81.81 10 LEU B CA 1
ATOM 3659 C C . LEU B 1 10 ? -62.531 -8.578 14.945 1 81.81 10 LEU B C 1
ATOM 3661 O O . LEU B 1 10 ? -61.406 -8.93 14.664 1 81.81 10 LEU B O 1
ATOM 3665 N N . LEU B 1 11 ? -63.375 -8.25 14.117 1 81.75 11 LEU B N 1
ATOM 3666 C CA . LEU B 1 11 ? -62.969 -8.125 12.719 1 81.75 11 LEU B CA 1
ATOM 3667 C C . LEU B 1 11 ? -61.812 -7.125 12.562 1 81.75 11 LEU B C 1
ATOM 3669 O O . LEU B 1 11 ? -60.875 -7.379 11.82 1 81.75 11 LEU B O 1
ATOM 3673 N N . ALA B 1 12 ? -61.969 -6.039 13.242 1 79.44 12 ALA B N 1
ATOM 3674 C CA . ALA B 1 12 ? -60.906 -5.047 13.203 1 79.44 12 ALA B CA 1
ATOM 3675 C C . ALA B 1 12 ? -59.625 -5.613 13.766 1 79.44 12 ALA B C 1
ATOM 3677 O O . ALA B 1 12 ? -58.531 -5.383 13.219 1 79.44 12 ALA B O 1
ATOM 3678 N N . SER B 1 13 ? -59.688 -6.367 14.836 1 78 13 SER B N 1
ATOM 3679 C CA . SER B 1 13 ? -58.531 -6.984 15.445 1 78 13 SER B CA 1
ATOM 3680 C C . SER B 1 13 ? -57.938 -8.047 14.539 1 78 13 SER B C 1
ATOM 3682 O O . SER B 1 13 ? -56.719 -8.156 14.422 1 78 13 SER B O 1
ATOM 3684 N N . LEU B 1 14 ? -58.719 -8.734 13.898 1 78.94 14 LEU B N 1
ATOM 3685 C CA . LEU B 1 14 ? -58.281 -9.773 12.977 1 78.94 14 LEU B CA 1
ATOM 3686 C C . LEU B 1 14 ? -57.625 -9.148 11.742 1 78.94 14 LEU B C 1
ATOM 3688 O O . LEU B 1 14 ? -56.625 -9.664 11.227 1 78.94 14 LEU B O 1
ATOM 3692 N N . LEU B 1 15 ? -58.156 -8.125 11.328 1 78 15 LEU B N 1
ATOM 3693 C CA . LEU B 1 15 ? -57.531 -7.402 10.211 1 78 15 LEU B CA 1
ATOM 3694 C C . LEU B 1 15 ? -56.188 -6.832 10.609 1 78 15 LEU B C 1
ATOM 3696 O O . LEU B 1 15 ? -55.25 -6.848 9.812 1 78 15 LEU B O 1
ATOM 3700 N N . LEU B 1 16 ? -56.125 -6.367 11.781 1 79.12 16 LEU B N 1
ATOM 3701 C CA . LEU B 1 16 ? -54.844 -5.871 12.289 1 79.12 16 LEU B CA 1
ATOM 3702 C C . LEU B 1 16 ? -53.844 -7.012 12.438 1 79.12 16 LEU B C 1
ATOM 3704 O O . LEU B 1 16 ? -52.656 -6.848 12.125 1 79.12 16 LEU B O 1
ATOM 3708 N N . ASN B 1 17 ? -54.312 -8.086 12.883 1 76 17 ASN B N 1
ATOM 3709 C CA . ASN B 1 17 ? -53.469 -9.273 12.93 1 76 17 ASN B CA 1
ATOM 3710 C C . ASN B 1 17 ? -53 -9.688 11.539 1 76 17 ASN B C 1
ATOM 3712 O O . ASN B 1 17 ? -51.844 -10.047 11.359 1 76 17 ASN B O 1
ATOM 3716 N N . LEU B 1 18 ? -53.844 -9.656 10.672 1 75.88 18 LEU B N 1
ATOM 3717 C CA . LEU B 1 18 ? -53.5 -9.977 9.297 1 75.88 18 LEU B CA 1
ATOM 3718 C C . LEU B 1 18 ? -52.5 -8.961 8.742 1 75.88 18 LEU B C 1
ATOM 3720 O O . LEU B 1 18 ? -51.562 -9.32 8.039 1 75.88 18 LEU B O 1
ATOM 3724 N N . TYR B 1 19 ? -52.719 -7.773 8.992 1 70.75 19 TYR B N 1
ATOM 3725 C CA . TYR B 1 19 ? -51.781 -6.719 8.578 1 70.75 19 TYR B CA 1
ATOM 3726 C C . TYR B 1 19 ? -50.406 -6.945 9.164 1 70.75 19 TYR B C 1
ATOM 3728 O O . TYR B 1 19 ? -49.406 -6.859 8.453 1 70.75 19 TYR B O 1
ATOM 3736 N N . TYR B 1 20 ? -50.375 -7.191 10.445 1 69.81 20 TYR B N 1
ATOM 3737 C CA . TYR B 1 20 ? -49.094 -7.422 11.094 1 69.81 20 TYR B CA 1
ATOM 3738 C C . TYR B 1 20 ? -48.438 -8.695 10.57 1 69.81 20 TYR B C 1
ATOM 3740 O O . TYR B 1 20 ? -47.219 -8.727 10.344 1 69.81 20 TYR B O 1
ATOM 3748 N N . SER B 1 21 ? -49.156 -9.609 10.328 1 69.62 21 SER B N 1
ATOM 3749 C CA . SER B 1 21 ? -48.625 -10.852 9.781 1 69.62 21 SER B CA 1
ATOM 3750 C C . SER B 1 21 ? -48.125 -10.656 8.359 1 69.62 21 SER B C 1
ATOM 3752 O O . SER B 1 21 ? -47.062 -11.188 7.992 1 69.62 21 SER B O 1
ATOM 3754 N N . CYS B 1 22 ? -48.781 -9.914 7.648 1 65.19 22 CYS B N 1
ATOM 3755 C CA . CYS B 1 22 ? -48.344 -9.609 6.293 1 65.19 22 CYS B CA 1
ATOM 3756 C C . CYS B 1 22 ? -47.125 -8.688 6.309 1 65.19 22 CYS B C 1
ATOM 3758 O O . CYS B 1 22 ? -46.188 -8.859 5.516 1 65.19 22 CYS B O 1
ATOM 3760 N N . SER B 1 23 ? -47.094 -7.77 7.191 1 60.97 23 SER B N 1
ATOM 3761 C CA . SER B 1 23 ? -45.969 -6.852 7.316 1 60.97 23 SER B CA 1
ATOM 3762 C C . SER B 1 23 ? -44.719 -7.578 7.773 1 60.97 23 SER B C 1
ATOM 3764 O O . SER B 1 23 ? -43.625 -7.324 7.266 1 60.97 23 SER B O 1
ATOM 3766 N N . ILE B 1 24 ? -44.906 -8.352 8.742 1 56.5 24 ILE B N 1
ATOM 3767 C CA . ILE B 1 24 ? -43.781 -9.188 9.188 1 56.5 24 ILE B CA 1
ATOM 3768 C C . ILE B 1 24 ? -43.375 -10.133 8.062 1 56.5 24 ILE B C 1
ATOM 3770 O O . ILE B 1 24 ? -42.188 -10.336 7.82 1 56.5 24 ILE B O 1
ATOM 3774 N N . PHE B 1 25 ? -44.312 -10.664 7.465 1 55.56 25 PHE B N 1
ATOM 3775 C CA . PHE B 1 25 ? -44.031 -11.531 6.328 1 55.56 25 PHE B CA 1
ATOM 3776 C C . PHE B 1 25 ? -43.406 -10.75 5.188 1 55.56 25 PHE B C 1
ATOM 3778 O O . PHE B 1 25 ? -42.469 -11.242 4.547 1 55.56 25 PHE B O 1
ATOM 3785 N N . TRP B 1 26 ? -43.875 -9.625 4.922 1 51.28 26 TRP B N 1
ATOM 3786 C CA . TRP B 1 26 ? -43.312 -8.789 3.883 1 51.28 26 TRP B CA 1
ATOM 3787 C C . TRP B 1 26 ? -41.969 -8.227 4.332 1 51.28 26 TRP B C 1
ATOM 3789 O O . TRP B 1 26 ? -41 -8.156 3.545 1 51.28 26 TRP B O 1
ATOM 3799 N N . THR B 1 27 ? -41.906 -7.707 5.523 1 49 27 THR B N 1
ATOM 3800 C CA . THR B 1 27 ? -40.625 -7.207 6.039 1 49 27 THR B CA 1
ATOM 3801 C C . THR B 1 27 ? -39.625 -8.344 6.207 1 49 27 THR B C 1
ATOM 3803 O O . THR B 1 27 ? -38.438 -8.18 5.914 1 49 27 THR B O 1
ATOM 3806 N N . THR B 1 28 ? -40.094 -9.398 6.82 1 46.97 28 THR B N 1
ATOM 3807 C CA . THR B 1 28 ? -39.25 -10.578 6.91 1 46.97 28 THR B CA 1
ATOM 3808 C C . THR B 1 28 ? -38.969 -11.148 5.523 1 46.97 28 THR B C 1
ATOM 3810 O O . THR B 1 28 ? -37.875 -11.672 5.266 1 46.97 28 THR B O 1
ATOM 3813 N N . ASN B 1 29 ? -40 -11.227 4.727 1 44.81 29 ASN B N 1
ATOM 3814 C CA . ASN B 1 29 ? -39.844 -11.742 3.371 1 44.81 29 ASN B CA 1
ATOM 3815 C C . ASN B 1 29 ? -39.312 -10.672 2.42 1 44.81 29 ASN B C 1
ATOM 3817 O O . ASN B 1 29 ? -38.875 -10.977 1.306 1 44.81 29 ASN B O 1
ATOM 3821 N N . THR B 1 30 ? -39.656 -9.508 2.658 1 41.53 30 THR 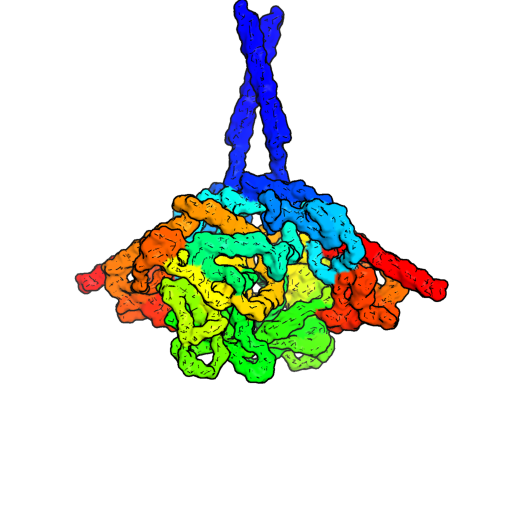B N 1
ATOM 3822 C CA . THR B 1 30 ? -39.156 -8.422 1.837 1 41.53 30 THR B CA 1
ATOM 3823 C C . THR B 1 30 ? -37.938 -7.789 2.496 1 41.53 30 THR B C 1
ATOM 3825 O O . THR B 1 30 ? -37.281 -6.918 1.909 1 41.53 30 THR B O 1
ATOM 3828 N N . SER B 1 31 ? -37.875 -7.781 3.861 1 40.97 31 SER B N 1
ATOM 3829 C CA . SER B 1 31 ? -36.625 -7.344 4.422 1 40.97 31 SER B CA 1
ATOM 3830 C C . SER B 1 31 ? -35.469 -8.195 3.896 1 40.97 31 SER B C 1
ATOM 3832 O O . SER B 1 31 ? -35.469 -9.422 4.023 1 40.97 31 SER B O 1
ATOM 3834 N N . PRO B 1 32 ? -34.719 -7.777 2.967 1 41.69 32 PRO B N 1
ATOM 3835 C CA . PRO B 1 32 ? -33.625 -8.609 2.49 1 41.69 32 PRO B CA 1
ATOM 3836 C C . PRO B 1 32 ? -32.906 -9.336 3.621 1 41.69 32 PRO B C 1
ATOM 3838 O O . PRO B 1 32 ? -32.688 -8.766 4.695 1 41.69 32 PRO B O 1
ATOM 3841 N N . GLN B 1 33 ? -33.312 -10.633 4.105 1 45.41 33 GLN B N 1
ATOM 3842 C CA . GLN B 1 33 ? -32.438 -11.438 4.973 1 45.41 33 GLN B CA 1
ATOM 3843 C C . GLN B 1 33 ? -31.016 -10.891 4.992 1 45.41 33 GLN B C 1
ATOM 3845 O O . GLN B 1 33 ? -30.438 -10.609 3.941 1 45.41 33 GLN B O 1
ATOM 3850 N N . PRO B 1 34 ? -30.719 -10.32 6.156 1 54.28 34 PRO B N 1
ATOM 3851 C CA . PRO B 1 34 ? -29.391 -9.695 6.191 1 54.28 34 PRO B CA 1
ATOM 3852 C C . PRO B 1 34 ? -28.312 -10.562 5.551 1 54.28 34 PRO B C 1
ATOM 3854 O O . PRO B 1 34 ? -28.203 -11.75 5.859 1 54.28 34 PRO B O 1
ATOM 3857 N N . GLY B 1 35 ? -27.844 -10.312 4.25 1 80.25 35 GLY B N 1
ATOM 3858 C CA . GLY B 1 35 ? -26.859 -10.859 3.342 1 80.25 35 GLY B CA 1
ATOM 3859 C C . GLY B 1 35 ? -25.531 -11.148 4.008 1 80.25 35 GLY B C 1
ATOM 3860 O O . GLY B 1 35 ? -25.453 -11.242 5.234 1 80.25 35 GLY B O 1
ATOM 3861 N N . TRP B 1 36 ? -24.625 -11.695 3.518 1 93.81 36 TRP B N 1
ATOM 3862 C CA . TRP B 1 36 ? -23.281 -12.078 3.932 1 93.81 36 TRP B CA 1
ATOM 3863 C C . TRP B 1 36 ? -22.562 -10.914 4.602 1 93.81 36 TRP B C 1
ATOM 3865 O O . TRP B 1 36 ? -21.516 -11.102 5.223 1 93.81 36 TRP B O 1
ATOM 3875 N N . SER B 1 37 ? -23.297 -9.656 4.719 1 95.94 37 SER B N 1
ATOM 3876 C CA . SER B 1 37 ? -22.641 -8.445 5.203 1 95.94 37 SER B CA 1
ATOM 3877 C C . SER B 1 37 ? -23.031 -8.148 6.648 1 95.94 37 SER B C 1
ATOM 3879 O O . SER B 1 37 ? -22.484 -7.234 7.266 1 95.94 37 SER B O 1
ATOM 3881 N N . ARG B 1 38 ? -23.922 -8.805 7.262 1 94.88 38 ARG B N 1
ATOM 3882 C CA . ARG B 1 38 ? -24.531 -8.469 8.539 1 94.88 38 ARG B CA 1
ATOM 3883 C C . ARG B 1 38 ? -23.5 -8.445 9.664 1 94.88 38 ARG B C 1
ATOM 3885 O O . ARG B 1 38 ? -23.438 -7.5 10.445 1 94.88 38 ARG B O 1
ATOM 3892 N N . GLU B 1 39 ? -22.75 -9.484 9.711 1 95.69 39 GLU B N 1
ATOM 3893 C CA . GLU B 1 39 ? -21.781 -9.602 10.797 1 95.69 39 GLU B CA 1
ATOM 3894 C C . GLU B 1 39 ? -20.719 -8.5 10.727 1 95.69 39 GLU B C 1
ATOM 3896 O O . GLU B 1 39 ? -20.344 -7.934 11.75 1 95.69 39 GLU B O 1
ATOM 3901 N N . ALA B 1 40 ? -20.266 -8.258 9.562 1 97.19 40 ALA B N 1
ATOM 3902 C CA . ALA B 1 40 ? -19.266 -7.211 9.375 1 97.19 40 ALA B CA 1
ATOM 3903 C C . ALA B 1 40 ? -19.812 -5.844 9.773 1 97.19 40 ALA B C 1
ATOM 3905 O O . ALA B 1 40 ? -19.109 -5.039 10.391 1 97.19 40 ALA B O 1
ATOM 3906 N N . SER B 1 41 ? -21.047 -5.566 9.391 1 96.25 41 SER B N 1
ATOM 3907 C CA . SER B 1 41 ? -21.719 -4.32 9.758 1 96.25 41 SER B CA 1
ATOM 3908 C C . SER B 1 41 ? -21.844 -4.191 11.273 1 96.25 41 SER B C 1
ATOM 3910 O O . SER B 1 41 ? -21.562 -3.135 11.836 1 96.25 41 SER B O 1
ATOM 3912 N N . ALA B 1 42 ? -22.266 -5.262 11.852 1 95.19 42 ALA B N 1
ATOM 3913 C CA . ALA B 1 42 ? -22.453 -5.266 13.297 1 95.19 42 ALA B CA 1
ATOM 3914 C C . ALA B 1 42 ? -21.109 -5.035 14.016 1 95.19 42 ALA B C 1
ATOM 3916 O O . ALA B 1 42 ? -21.062 -4.305 15.008 1 95.19 42 ALA B O 1
ATOM 3917 N N . GLU B 1 43 ? -20.125 -5.68 13.547 1 95.94 43 GLU B N 1
ATOM 3918 C CA . GLU B 1 43 ? -18.797 -5.543 14.148 1 95.94 43 GLU B CA 1
ATOM 3919 C C . GLU B 1 43 ? -18.297 -4.102 14.062 1 95.94 43 GLU B C 1
ATOM 3921 O O . GLU B 1 43 ? -17.75 -3.566 15.031 1 95.94 43 GLU B O 1
ATOM 3926 N N . ALA B 1 44 ? -18.438 -3.512 12.906 1 97 44 ALA B N 1
ATOM 3927 C CA . ALA B 1 44 ? -17.984 -2.139 12.695 1 97 44 ALA B CA 1
ATOM 3928 C C . ALA B 1 44 ? -18.75 -1.168 13.594 1 97 44 ALA B C 1
ATOM 3930 O O . ALA B 1 44 ? -18.156 -0.271 14.188 1 97 44 ALA B O 1
ATOM 3931 N N . GLU B 1 45 ? -20.031 -1.362 13.703 1 95.75 45 GLU B N 1
ATOM 3932 C CA . GLU B 1 45 ? -20.844 -0.49 14.539 1 95.75 45 GLU B CA 1
ATOM 3933 C C . GLU B 1 45 ? -20.531 -0.68 16.016 1 95.75 45 GLU B C 1
ATOM 3935 O O . GLU B 1 45 ? -20.5 0.288 16.781 1 95.75 45 GLU B O 1
ATOM 3940 N N . ALA B 1 46 ? -20.297 -1.931 16.359 1 94.94 46 ALA B N 1
ATOM 3941 C CA . ALA B 1 46 ? -19.984 -2.217 17.766 1 94.94 46 ALA B CA 1
ATOM 3942 C C . ALA B 1 46 ? -18.672 -1.546 18.172 1 94.94 46 ALA B C 1
ATOM 3944 O O . ALA B 1 46 ? -18.578 -0.963 19.25 1 94.94 46 ALA B O 1
ATOM 3945 N N . ALA B 1 47 ? -17.641 -1.65 17.344 1 95.19 47 ALA B N 1
ATOM 3946 C CA . ALA B 1 47 ? -16.359 -1.014 17.641 1 95.19 47 ALA B CA 1
ATOM 3947 C C . ALA B 1 47 ? -16.516 0.501 17.75 1 95.19 47 ALA B C 1
ATOM 3949 O O . ALA B 1 47 ? -15.977 1.12 18.672 1 95.19 47 ALA B O 1
ATOM 3950 N N . ALA B 1 48 ? -17.25 1.078 16.828 1 93.69 48 ALA B N 1
ATOM 3951 C CA . ALA B 1 48 ? -17.422 2.525 16.781 1 93.69 48 ALA B CA 1
ATOM 3952 C C . ALA B 1 48 ? -18.203 3.025 18 1 93.69 48 ALA B C 1
ATOM 3954 O O . ALA B 1 48 ? -18.094 4.191 18.375 1 93.69 48 ALA B O 1
ATOM 3955 N N . ALA B 1 49 ? -18.984 2.139 18.641 1 92.62 49 ALA B N 1
ATOM 3956 C CA . ALA B 1 49 ? -19.875 2.539 19.719 1 92.62 49 ALA B CA 1
ATOM 3957 C C . ALA B 1 49 ? -19.172 2.494 21.062 1 92.62 49 ALA B C 1
ATOM 3959 O O . ALA B 1 49 ? -19.672 3.031 22.062 1 92.62 49 ALA B O 1
ATOM 3960 N N . ILE B 1 50 ? -18.016 1.871 21.141 1 94.12 50 ILE B N 1
ATOM 3961 C CA . ILE B 1 50 ? -17.297 1.795 22.406 1 94.12 50 ILE B CA 1
ATOM 3962 C C . ILE B 1 50 ? -16.859 3.193 22.828 1 94.12 50 ILE B C 1
ATOM 3964 O O . ILE B 1 50 ? -16.156 3.887 22.094 1 94.12 50 ILE B O 1
ATOM 3968 N N . PRO B 1 51 ? -17.234 3.604 23.984 1 93.94 51 PRO B N 1
ATOM 3969 C CA . PRO B 1 51 ? -16.906 4.965 24.422 1 93.94 51 PRO B CA 1
ATOM 3970 C C . PRO B 1 51 ? -15.461 5.113 24.875 1 93.94 51 PRO B C 1
ATOM 3972 O O . PRO B 1 51 ? -14.969 4.297 25.641 1 93.94 51 PRO B O 1
ATOM 3975 N N . CYS B 1 52 ? -14.828 6.027 24.375 1 97.19 52 CYS B N 1
ATOM 3976 C CA . CYS B 1 52 ? -13.477 6.387 24.766 1 97.19 52 CYS B CA 1
ATOM 3977 C C . CYS B 1 52 ? -13.391 7.859 25.141 1 97.19 52 CYS B C 1
ATOM 3979 O O . CYS B 1 52 ? -12.445 8.547 24.766 1 97.19 52 CYS B O 1
ATOM 3981 N N . SER B 1 53 ? -14.539 8.266 26.078 1 91.62 53 SER B N 1
ATOM 3982 C CA . SER B 1 53 ? -14.711 9.641 26.516 1 91.62 53 SER B CA 1
ATOM 3983 C C . SER B 1 53 ? -14.633 10.609 25.344 1 91.62 53 SER B C 1
ATOM 3985 O O . SER B 1 53 ? -15.438 10.539 24.422 1 91.62 53 SER B O 1
ATOM 3987 N N . THR B 1 54 ? -14.039 11.109 24.359 1 91.31 54 THR B N 1
ATOM 3988 C CA . THR B 1 54 ? -13.727 11.938 23.203 1 91.31 54 THR B CA 1
ATOM 3989 C C . THR B 1 54 ? -12.219 12.062 23.016 1 91.31 54 THR B C 1
ATOM 3991 O O . THR B 1 54 ? -11.758 12.695 22.062 1 91.31 54 THR B O 1
ATOM 3994 N N . HIS B 1 55 ? -11.539 11.391 23.859 1 97.12 55 HIS B N 1
ATOM 3995 C CA . HIS B 1 55 ? -10.086 11.516 23.828 1 97.12 55 HIS B CA 1
ATOM 3996 C C . HIS B 1 55 ? -9.43 10.211 23.391 1 97.12 55 HIS B C 1
ATOM 3998 O O . HIS B 1 55 ? -8.273 9.953 23.734 1 97.12 55 HIS B O 1
ATOM 4004 N N . GLY B 1 56 ? -10.141 9.414 22.719 1 96.19 56 GLY B N 1
ATOM 4005 C CA . GLY B 1 56 ? -9.656 8.156 22.172 1 96.19 56 GLY B CA 1
ATOM 4006 C C . GLY B 1 56 ? -10.633 7.512 21.188 1 96.19 56 GLY B C 1
ATOM 4007 O O . GLY B 1 56 ? -11.703 8.055 20.938 1 96.19 56 GLY B O 1
ATOM 4008 N N . ARG B 1 57 ? -10.172 6.398 20.625 1 96.19 57 ARG B N 1
ATOM 4009 C CA . ARG B 1 57 ? -10.977 5.672 19.641 1 96.19 57 ARG B CA 1
ATOM 4010 C C . ARG B 1 57 ? -10.758 4.168 19.766 1 96.19 57 ARG B C 1
ATOM 4012 O O . ARG B 1 57 ? -9.719 3.723 20.266 1 96.19 57 ARG B O 1
ATOM 4019 N N . VAL B 1 58 ? -11.789 3.477 19.375 1 97.06 58 VAL B N 1
ATOM 4020 C CA . VAL B 1 58 ? -11.648 2.045 19.125 1 97.06 58 VAL B CA 1
ATOM 4021 C C . VAL B 1 58 ? -11.82 1.761 17.641 1 97.06 58 VAL B C 1
ATOM 4023 O O . VAL B 1 58 ? -12.719 2.309 17 1 97.06 58 VAL B O 1
ATOM 4026 N N . PHE B 1 59 ? -10.906 1 17.094 1 97.56 59 PHE B N 1
ATOM 4027 C CA . PHE B 1 59 ? -10.953 0.571 15.695 1 97.56 59 PHE B CA 1
ATOM 4028 C C . PHE B 1 59 ? -11.117 -0.942 15.602 1 97.56 59 PHE B C 1
ATOM 4030 O O . PHE B 1 59 ? -10.961 -1.651 16.594 1 97.56 59 PHE B O 1
ATOM 4037 N N . LEU B 1 60 ? -11.422 -1.409 14.414 1 97.31 60 LEU B N 1
ATOM 4038 C CA . LEU B 1 60 ? -11.617 -2.834 14.172 1 97.31 60 LEU B CA 1
ATOM 4039 C C . LEU B 1 60 ? -10.328 -3.611 14.43 1 97.31 60 LEU B C 1
ATOM 4041 O O . LEU B 1 60 ? -10.375 -4.801 14.75 1 97.31 60 LEU B O 1
ATOM 4045 N N . ASP B 1 61 ? -9.18 -2.945 14.273 1 97.38 61 ASP B N 1
ATOM 4046 C CA . ASP B 1 61 ? -7.898 -3.625 14.453 1 97.38 61 ASP B CA 1
ATOM 4047 C C . ASP B 1 61 ? -7.207 -3.176 15.734 1 97.38 61 ASP B C 1
ATOM 4049 O O . ASP B 1 61 ? -5.992 -3.314 15.875 1 97.38 61 ASP B O 1
ATOM 4053 N N . SER B 1 62 ? -7.922 -2.535 16.656 1 98 62 SER B N 1
ATOM 4054 C CA . SER B 1 62 ? -7.359 -2.209 17.953 1 98 62 SER B CA 1
ATOM 4055 C C . SER B 1 62 ? -6.977 -3.471 18.719 1 98 62 SER B C 1
ATOM 4057 O O . SER B 1 62 ? -7.543 -4.539 18.5 1 98 62 SER B O 1
ATOM 4059 N N . PRO B 1 63 ? -5.969 -3.344 19.594 1 96.94 63 PRO B N 1
ATOM 4060 C CA . PRO B 1 63 ? -5.605 -4.508 20.406 1 96.94 63 PRO B CA 1
ATOM 4061 C C . PRO B 1 63 ? -6.781 -5.059 21.203 1 96.94 63 PRO B C 1
ATOM 4063 O O . PRO B 1 63 ? -7.602 -4.289 21.719 1 96.94 63 PRO B O 1
ATOM 4066 N N . VAL B 1 64 ? -6.844 -6.363 21.297 1 95.62 64 VAL B N 1
ATOM 4067 C CA . VAL B 1 64 ? -7.938 -7.035 22 1 95.62 64 VAL B CA 1
ATOM 4068 C C . VAL B 1 64 ? -7.465 -7.496 23.375 1 95.62 64 VAL B C 1
ATOM 4070 O O . VAL B 1 64 ? -6.445 -8.18 23.5 1 95.62 64 VAL B O 1
ATOM 4073 N N . VAL B 1 65 ? -8.133 -7.051 24.359 1 92.88 65 VAL B N 1
ATOM 4074 C CA . VAL B 1 65 ? -7.938 -7.48 25.75 1 92.88 65 VAL B CA 1
ATOM 4075 C C . VAL B 1 65 ? -9.242 -8.055 26.297 1 92.88 65 VAL B C 1
ATOM 4077 O O . VAL B 1 65 ? -10.289 -7.414 26.219 1 92.88 65 VAL B O 1
ATOM 4080 N N . ASP B 1 66 ? -9.242 -9.234 26.781 1 91.06 66 ASP B N 1
ATOM 4081 C CA . ASP B 1 66 ? -10.398 -9.938 27.344 1 91.06 66 ASP B CA 1
ATOM 4082 C C . ASP B 1 66 ? -11.523 -10.031 26.312 1 91.06 66 ASP B C 1
ATOM 4084 O O . ASP B 1 66 ? -12.688 -9.758 26.641 1 91.06 66 ASP B O 1
ATOM 4088 N N . GLY B 1 67 ? -11.18 -10.141 25.078 1 88.81 67 GLY B N 1
ATOM 4089 C CA . GLY B 1 67 ? -12.125 -10.445 24.016 1 88.81 67 GLY B CA 1
ATOM 4090 C C . GLY B 1 67 ? -12.711 -9.203 23.359 1 88.81 67 GLY B C 1
ATOM 4091 O O . GLY B 1 67 ? -13.531 -9.305 22.453 1 88.81 67 GLY B O 1
ATOM 4092 N N . ALA B 1 68 ? -12.281 -8.07 23.828 1 90.62 68 ALA B N 1
ATOM 4093 C CA . ALA B 1 68 ? -12.82 -6.836 23.266 1 90.62 68 ALA B CA 1
ATOM 4094 C C . ALA B 1 68 ? -11.695 -5.883 22.875 1 90.62 68 ALA B C 1
ATOM 4096 O O . ALA B 1 68 ? -10.656 -5.82 23.531 1 90.62 68 ALA B O 1
ATOM 4097 N N . PRO B 1 69 ? -12 -5.172 21.766 1 95.31 69 PRO B N 1
ATOM 4098 C CA . PRO B 1 69 ? -11.008 -4.156 21.422 1 95.31 69 PRO B CA 1
ATOM 4099 C C . PRO B 1 69 ? -10.906 -3.043 22.453 1 95.31 69 PRO B C 1
ATOM 4101 O O . PRO B 1 69 ? -11.914 -2.678 23.078 1 95.31 69 PRO B O 1
ATOM 4104 N N . THR B 1 70 ? -9.727 -2.492 22.625 1 96.31 70 THR B N 1
ATOM 4105 C CA . THR B 1 70 ? -9.484 -1.493 23.656 1 96.31 70 THR B CA 1
ATOM 4106 C C . THR B 1 70 ? -9.305 -0.108 23.047 1 96.31 70 THR B C 1
ATOM 4108 O O . THR B 1 70 ? -8.922 0.016 21.875 1 96.31 70 THR B O 1
ATOM 4111 N N . CYS B 1 71 ? -9.547 0.894 23.906 1 97.56 71 CYS B N 1
ATOM 4112 C CA . CYS B 1 71 ? -9.414 2.283 23.484 1 97.56 71 CYS B CA 1
ATOM 4113 C C . CYS B 1 71 ? -7.953 2.621 23.188 1 97.56 71 CYS B C 1
ATOM 4115 O O . CYS B 1 71 ? -7.066 2.299 23.969 1 97.56 71 CYS B O 1
ATOM 4117 N N . GLU B 1 72 ? -7.738 3.195 22.047 1 97.31 72 GLU B N 1
ATOM 4118 C CA . GLU B 1 72 ? -6.492 3.891 21.734 1 97.31 72 GLU B CA 1
ATOM 4119 C C . GLU B 1 72 ? -6.59 5.375 22.078 1 97.31 72 GLU B C 1
ATOM 4121 O O . GLU B 1 72 ? -7.285 6.133 21.406 1 97.31 72 GLU B O 1
ATOM 4126 N N . CYS B 1 73 ? -5.883 5.75 23.094 1 97.5 73 CYS B N 1
ATOM 4127 C CA . CYS B 1 73 ? -6.059 7.086 23.656 1 97.5 73 CYS B CA 1
ATOM 4128 C C . CYS B 1 73 ? -5.262 8.117 22.859 1 97.5 73 CYS B C 1
ATOM 4130 O O . CYS B 1 73 ? -4.188 7.805 22.344 1 97.5 73 CYS B O 1
ATOM 4132 N N . ASN B 1 74 ? -5.797 9.367 22.719 1 96.88 74 ASN B N 1
ATOM 4133 C CA . ASN B 1 74 ? -5.035 10.5 22.203 1 96.88 74 ASN B CA 1
ATOM 4134 C C . ASN B 1 74 ? -3.836 10.82 23.094 1 96.88 74 ASN B C 1
ATOM 4136 O O . ASN B 1 74 ? -3.768 10.375 24.234 1 96.88 74 ASN B O 1
ATOM 4140 N N . THR B 1 75 ? -2.941 11.602 22.516 1 94.88 75 THR B N 1
ATOM 4141 C CA . THR B 1 75 ? -1.758 12.023 23.25 1 94.88 75 THR B CA 1
ATOM 4142 C C . THR B 1 75 ? -2.146 12.609 24.609 1 94.88 75 THR B C 1
ATOM 4144 O O . THR B 1 75 ? -3.076 13.414 24.688 1 94.88 75 THR B O 1
ATOM 4147 N N . CYS B 1 76 ? -1.522 12.227 25.766 1 97.06 76 CYS B N 1
ATOM 4148 C CA . CYS B 1 76 ? -1.59 12.766 27.109 1 97.06 76 CYS B CA 1
ATOM 4149 C C . CYS B 1 76 ? -2.826 12.25 27.844 1 97.06 76 CYS B C 1
ATOM 4151 O O . CYS B 1 76 ? -3.074 12.617 29 1 97.06 76 CYS B O 1
ATOM 4153 N N . TYR B 1 77 ? -3.672 11.406 27.203 1 97.56 77 TYR B N 1
ATOM 4154 C CA . TYR B 1 77 ? -4.816 10.805 27.875 1 97.56 77 TYR B CA 1
ATOM 4155 C C . TYR B 1 77 ? -4.578 9.32 28.125 1 97.56 77 TYR B C 1
ATOM 4157 O O . TYR B 1 77 ? -3.926 8.641 27.328 1 97.56 77 TYR B O 1
ATOM 4165 N N . VAL B 1 78 ? -5.059 8.906 29.25 1 96.75 78 VAL B N 1
ATOM 4166 C CA . VAL B 1 78 ? -4.848 7.52 29.656 1 96.75 78 VAL B CA 1
ATOM 4167 C C . VAL B 1 78 ? -6.113 6.973 30.312 1 96.75 78 VAL B C 1
ATOM 4169 O O . VAL B 1 78 ? -7.137 7.656 30.359 1 96.75 78 VAL B O 1
ATOM 4172 N N . GLY B 1 79 ? -6.02 5.66 30.734 1 95.5 79 GLY B N 1
ATOM 4173 C CA . GLY B 1 79 ? -7.164 4.988 31.328 1 95.5 79 GLY B CA 1
ATOM 4174 C C . GLY B 1 79 ? -7.914 4.105 30.344 1 95.5 79 GLY B C 1
ATOM 4175 O O . GLY B 1 79 ? -7.699 4.195 29.125 1 95.5 79 GLY B O 1
ATOM 4176 N N . ALA B 1 80 ? -8.844 3.363 30.844 1 94.56 80 ALA B N 1
ATOM 4177 C CA . ALA B 1 80 ? -9.578 2.389 30.031 1 94.56 80 ALA B CA 1
ATOM 4178 C C . ALA B 1 80 ? -10.469 3.086 29.016 1 94.56 80 ALA B C 1
ATOM 4180 O O . ALA B 1 80 ? -10.688 2.564 27.922 1 94.56 80 ALA B O 1
ATOM 4181 N N . ASP B 1 81 ? -10.898 4.293 29.375 1 96.38 81 ASP B N 1
ATOM 4182 C CA . ASP B 1 81 ? -11.773 5.016 28.453 1 96.38 81 ASP B CA 1
ATOM 4183 C C . ASP B 1 81 ? -11.141 6.328 28.016 1 96.38 81 ASP B C 1
ATOM 4185 O O . ASP B 1 81 ? -11.82 7.207 27.484 1 96.38 81 ASP B O 1
ATOM 4189 N N . CYS B 1 82 ? -9.883 6.496 28.266 1 97.94 82 CYS B N 1
ATOM 4190 C CA . CYS B 1 82 ? -9.102 7.648 27.844 1 97.94 82 CYS B CA 1
ATOM 4191 C C . CYS B 1 82 ? -9.602 8.922 28.516 1 97.94 82 CYS B C 1
ATOM 4193 O O . CYS B 1 82 ? -9.555 10 27.922 1 97.94 82 CYS B O 1
ATOM 4195 N N . SER B 1 83 ? -10.109 8.836 29.75 1 97.06 83 SER B N 1
ATOM 4196 C CA . SER B 1 83 ? -10.727 9.992 30.391 1 97.06 83 SER B CA 1
ATOM 4197 C C . SER B 1 83 ? -9.734 10.727 31.281 1 97.06 83 SER B C 1
ATOM 4199 O O . SER B 1 83 ? -9.984 11.852 31.719 1 97.06 83 SER B O 1
ATOM 4201 N N . GLU B 1 84 ? -8.609 10.086 31.5 1 97.19 84 GLU B N 1
ATOM 4202 C CA . GLU B 1 84 ? -7.648 10.656 32.438 1 97.19 84 GLU B CA 1
ATOM 4203 C C . GLU B 1 84 ? -6.531 11.383 31.703 1 97.19 84 GLU B C 1
ATOM 4205 O O . GLU B 1 84 ? -5.887 10.82 30.812 1 97.19 84 GLU B O 1
ATOM 4210 N N . LEU B 1 85 ? -6.371 12.617 32.125 1 95.94 85 LEU B N 1
ATOM 4211 C CA . LEU B 1 85 ? -5.266 13.398 31.562 1 95.94 85 LEU B CA 1
ATOM 4212 C C . LEU B 1 85 ? -3.979 13.141 32.344 1 95.94 85 LEU B C 1
ATOM 4214 O O . LEU B 1 85 ? -3.965 13.211 33.562 1 95.94 85 LEU B O 1
ATOM 4218 N N . SER B 1 86 ? -2.908 12.781 31.656 1 95.44 86 SER B N 1
ATOM 4219 C CA . SER B 1 86 ? -1.609 12.57 32.281 1 95.44 86 SER B CA 1
ATOM 4220 C C . SER B 1 86 ? -1.006 13.891 32.75 1 95.44 86 SER B C 1
ATOM 4222 O O . SER B 1 86 ? -0.949 14.859 32 1 95.44 86 SER B O 1
ATOM 4224 N N . PRO B 1 87 ? -0.555 13.859 34 1 91.94 87 PRO B N 1
ATOM 4225 C CA . PRO B 1 87 ? 0.05 15.102 34.5 1 91.94 87 PRO B CA 1
ATOM 4226 C C . PRO B 1 87 ? 1.375 15.422 33.812 1 91.94 87 PRO B C 1
ATOM 4228 O O . PRO B 1 87 ? 2.133 14.508 33.469 1 91.94 87 PRO B O 1
ATOM 4231 N N . ASN B 1 88 ? 1.647 16.625 33.594 1 90.94 88 ASN B N 1
ATOM 4232 C CA . ASN B 1 88 ? 2.904 17.156 33.062 1 90.94 88 ASN B CA 1
ATOM 4233 C C . ASN B 1 88 ? 3.203 16.625 31.672 1 90.94 88 ASN B C 1
ATOM 4235 O O . ASN B 1 88 ? 4.367 16.516 31.281 1 90.94 88 ASN B O 1
ATOM 4239 N N . CYS B 1 89 ? 2.174 16.156 31.016 1 96.94 89 CYS B N 1
ATOM 4240 C CA . CYS B 1 89 ? 2.352 15.688 29.656 1 96.94 89 CYS B CA 1
ATOM 4241 C C . CYS B 1 89 ? 2.729 16.844 28.734 1 96.94 89 CYS B C 1
ATOM 4243 O O . CYS B 1 89 ? 2.189 17.938 28.859 1 96.94 89 CYS B O 1
ATOM 4245 N N . SER B 1 90 ? 3.67 16.578 27.797 1 97.94 90 SER B N 1
ATOM 4246 C CA . SER B 1 90 ? 4.082 17.578 26.828 1 97.94 90 SER B CA 1
ATOM 4247 C C . SER B 1 90 ? 3.084 17.688 25.672 1 97.94 90 SER B C 1
ATOM 4249 O O . SER B 1 90 ? 2.471 16.688 25.297 1 97.94 90 SER B O 1
ATOM 4251 N N . ALA B 1 91 ? 2.879 18.906 25.219 1 98 91 ALA B N 1
ATOM 4252 C CA . ALA B 1 91 ? 2.141 19.094 23.969 1 98 91 ALA B CA 1
ATOM 4253 C C . ALA B 1 91 ? 2.965 18.625 22.766 1 98 91 ALA B C 1
ATOM 4255 O O . ALA B 1 91 ? 4.031 19.172 22.5 1 98 91 ALA B O 1
ATOM 4256 N N . ASP B 1 92 ? 2.475 17.625 22.094 1 97.94 92 ASP B N 1
ATOM 4257 C CA . ASP B 1 92 ? 3.205 17.109 20.938 1 97.94 92 ASP B CA 1
ATOM 4258 C C . ASP B 1 92 ? 2.658 17.688 19.641 1 97.94 92 ASP B C 1
ATOM 4260 O O . ASP B 1 92 ? 1.647 17.219 19.125 1 97.94 92 ASP B O 1
ATOM 4264 N N . VAL B 1 93 ? 3.348 18.594 19.094 1 98.38 93 VAL B N 1
ATOM 4265 C CA . VAL B 1 93 ? 2.941 19.203 17.828 1 98.38 93 VAL B CA 1
ATOM 4266 C C . VAL B 1 93 ? 4.055 19.062 16.797 1 98.38 93 VAL B C 1
ATOM 4268 O O . VAL B 1 93 ? 4.27 19.953 15.977 1 98.38 93 VAL B O 1
ATOM 4271 N N . GLY B 1 94 ? 4.746 17.922 16.844 1 97.56 94 GLY B N 1
ATOM 4272 C CA . GLY B 1 94 ? 5.871 17.688 15.961 1 97.56 94 GLY B CA 1
ATOM 4273 C C . GLY B 1 94 ? 5.465 17.078 14.625 1 97.56 94 GLY B C 1
ATOM 4274 O O . GLY B 1 94 ? 5.898 17.547 13.57 1 97.56 94 GLY B O 1
ATOM 4275 N N . SER B 1 95 ? 4.629 16.094 14.68 1 95.94 95 SER B N 1
ATOM 4276 C CA . SER B 1 95 ? 4.34 15.312 13.477 1 95.94 95 SER B CA 1
ATOM 4277 C C . SER B 1 95 ? 3.312 16.016 12.602 1 95.94 95 SER B C 1
ATOM 4279 O O . SER B 1 95 ? 2.6 16.906 13.062 1 95.94 95 SER B O 1
ATOM 4281 N N . GLY B 1 96 ? 3.287 15.672 11.32 1 96.69 96 GLY B N 1
ATOM 4282 C CA . GLY B 1 96 ? 2.281 16.156 10.391 1 96.69 96 GLY B CA 1
ATOM 4283 C C . GLY B 1 96 ? 1.081 15.242 10.266 1 96.69 96 GLY B C 1
ATOM 4284 O O . GLY B 1 96 ? 0.5 15.109 9.188 1 96.69 96 GLY B O 1
ATOM 4285 N N . ASP B 1 97 ? 0.737 14.57 11.359 1 96.88 97 ASP B N 1
ATOM 4286 C CA . ASP B 1 97 ? -0.393 13.641 11.367 1 96.88 97 ASP B CA 1
ATOM 4287 C C . ASP B 1 97 ? -1.719 14.398 11.281 1 96.88 97 ASP B C 1
ATOM 4289 O O . ASP B 1 97 ? -2.096 15.109 12.211 1 96.88 97 ASP B O 1
ATOM 4293 N N . PRO B 1 98 ? -2.434 14.227 10.156 1 96.94 98 PRO B N 1
ATOM 4294 C CA . PRO B 1 98 ? -3.566 15.109 9.875 1 96.94 98 PRO B CA 1
ATOM 4295 C C . PRO B 1 98 ? -4.883 14.578 10.438 1 96.94 98 PRO B C 1
ATOM 4297 O O . PRO B 1 98 ? -5.852 14.398 9.695 1 96.94 98 PRO B O 1
ATOM 4300 N N . VAL B 1 99 ? -5.039 14.594 11.734 1 97 99 VAL B N 1
ATOM 4301 C CA . VAL B 1 99 ? -6.211 13.953 12.328 1 97 99 VAL B CA 1
ATOM 4302 C C . VAL B 1 99 ? -7.238 15.023 12.711 1 97 99 VAL B C 1
ATOM 4304 O O . VAL B 1 99 ? -8.312 14.703 13.227 1 97 99 VAL B O 1
ATOM 4307 N N . PHE B 1 100 ? -7.016 16.281 12.344 1 98.12 100 PHE B N 1
ATOM 4308 C CA . PHE B 1 100 ? -7.957 17.344 12.672 1 98.12 100 PHE B CA 1
ATOM 4309 C C . PHE B 1 100 ? -9.258 17.172 11.898 1 98.12 100 PHE B C 1
ATOM 4311 O O . PHE B 1 100 ? -10.281 17.75 12.258 1 98.12 100 PHE B O 1
ATOM 4318 N N . LEU B 1 101 ? -9.305 16.328 10.898 1 97.69 101 LEU B N 1
ATOM 4319 C CA . LEU B 1 101 ? -10.484 16.109 10.062 1 97.69 101 LEU B CA 1
ATOM 4320 C C . LEU B 1 101 ? -11.32 14.953 10.594 1 97.69 101 LEU B C 1
ATOM 4322 O O . LEU B 1 101 ? -12.422 14.703 10.086 1 97.69 101 LEU B O 1
ATOM 4326 N N . GLU B 1 102 ? -10.852 14.266 11.602 1 97.06 102 GLU B N 1
ATOM 4327 C CA . GLU B 1 102 ? -11.531 13.078 12.125 1 97.06 102 GLU B CA 1
ATOM 4328 C C . GLU B 1 102 ? -12.969 13.398 12.523 1 97.06 102 GLU B C 1
ATOM 4330 O O . GLU B 1 102 ? -13.891 12.648 12.18 1 97.06 102 GLU B O 1
ATOM 4335 N N . PRO B 1 103 ? -13.266 14.562 13.195 1 96.31 103 PRO B N 1
ATOM 4336 C CA . PRO B 1 103 ? -14.648 14.867 13.562 1 96.31 103 PRO B CA 1
ATOM 4337 C C . PRO B 1 103 ? -15.562 15 12.352 1 96.31 103 PRO B C 1
ATOM 4339 O O . PRO B 1 103 ? -16.734 14.609 12.406 1 96.31 103 PRO B O 1
ATOM 4342 N N . TYR B 1 104 ? -15.086 15.539 11.289 1 96.56 104 TYR B N 1
ATOM 4343 C CA . TYR B 1 104 ? -15.883 15.648 10.07 1 96.56 104 TYR B CA 1
ATOM 4344 C C . TYR B 1 104 ? -16.328 14.273 9.586 1 96.56 104 TYR B C 1
ATOM 4346 O O . TYR B 1 104 ? -17.5 14.062 9.273 1 96.56 104 TYR B O 1
ATOM 4354 N N . TRP B 1 105 ? -15.391 13.344 9.523 1 97.19 105 TRP B N 1
ATOM 4355 C CA . TRP B 1 105 ? -15.672 12.016 8.977 1 97.19 105 TRP B CA 1
ATOM 4356 C C . TRP B 1 105 ? -16.531 11.203 9.938 1 97.19 105 TRP B C 1
ATOM 4358 O O . TRP B 1 105 ? -17.297 10.336 9.516 1 97.19 105 TRP B O 1
ATOM 4368 N N . GLN B 1 106 ? -16.391 11.5 11.25 1 95.62 106 GLN B N 1
ATOM 4369 C CA . GLN B 1 106 ? -17.281 10.867 12.211 1 95.62 106 GLN B CA 1
ATOM 4370 C C . GLN B 1 106 ? -18.734 11.25 11.93 1 95.62 106 GLN B C 1
ATOM 4372 O O . GLN B 1 106 ? -19.641 10.406 12.008 1 95.62 106 GLN B O 1
ATOM 4377 N N . LYS B 1 107 ? -18.922 12.5 11.578 1 94.25 107 LYS B N 1
ATOM 4378 C CA . LYS B 1 107 ? -20.266 12.992 11.25 1 94.25 107 LYS B CA 1
ATOM 4379 C C . LYS B 1 107 ? -20.75 12.43 9.914 1 94.25 107 LYS B C 1
ATOM 4381 O O . LYS B 1 107 ? -21.953 12.375 9.656 1 94.25 107 LYS B O 1
ATOM 4386 N N . HIS B 1 108 ? -19.828 11.992 9.117 1 95.19 108 HIS B N 1
ATOM 4387 C CA . HIS B 1 108 ? -20.156 11.516 7.777 1 95.19 108 HIS B CA 1
ATOM 4388 C C . HIS B 1 108 ? -19.812 10.039 7.617 1 95.19 108 HIS B C 1
ATOM 4390 O O . HIS B 1 108 ? -19.312 9.625 6.562 1 95.19 108 HIS B O 1
ATOM 4396 N N . ALA B 1 109 ? -19.969 9.312 8.664 1 96.69 109 ALA B N 1
ATOM 4397 C CA . ALA B 1 109 ? -19.625 7.895 8.68 1 96.69 109 ALA B CA 1
ATOM 4398 C C . ALA B 1 109 ? -20.406 7.125 7.617 1 96.69 109 ALA B C 1
ATOM 4400 O O . ALA B 1 109 ? -19.844 6.316 6.879 1 96.69 109 ALA B O 1
ATOM 4401 N N . ALA B 1 110 ? -21.656 7.406 7.441 1 96.19 110 ALA B N 1
ATOM 4402 C CA . ALA B 1 110 ? -22.516 6.645 6.539 1 96.19 110 ALA B CA 1
ATOM 4403 C C . ALA B 1 110 ? -22.109 6.867 5.082 1 96.19 110 ALA B C 1
ATOM 4405 O O . ALA B 1 110 ? -21.938 5.906 4.328 1 96.19 110 ALA B O 1
ATOM 4406 N N . SER B 1 111 ? -21.891 8.102 4.707 1 95.5 111 SER B N 1
ATOM 4407 C CA . SER B 1 111 ? -21.625 8.43 3.311 1 95.5 111 SER B CA 1
ATOM 4408 C C . SER B 1 111 ? -20.234 7.996 2.895 1 95.5 111 SER B C 1
ATOM 4410 O O . SER B 1 111 ? -19.938 7.879 1.702 1 95.5 111 SER B O 1
ATOM 4412 N N . SER B 1 112 ? -19.391 7.711 3.883 1 97.69 112 SER B N 1
ATOM 4413 C CA . SER B 1 112 ? -18 7.375 3.564 1 97.69 112 SER B CA 1
ATOM 4414 C C . SER B 1 112 ? -17.703 5.91 3.865 1 97.69 112 SER B C 1
ATOM 4416 O O . SER B 1 112 ? -16.547 5.484 3.826 1 97.69 112 SER B O 1
ATOM 4418 N N . ALA B 1 113 ? -18.688 5.113 4.18 1 98.31 113 ALA B N 1
ATOM 4419 C CA . ALA B 1 113 ? -18.5 3.723 4.582 1 98.31 113 ALA B CA 1
ATOM 4420 C C . ALA B 1 113 ? -18.359 2.814 3.365 1 98.31 113 ALA B C 1
ATOM 4422 O O . ALA B 1 113 ? -18.984 3.051 2.328 1 98.31 113 ALA B O 1
ATOM 4423 N N . VAL B 1 114 ? -17.516 1.817 3.469 1 98.38 114 VAL B N 1
ATOM 4424 C CA . VAL B 1 114 ? -17.359 0.796 2.441 1 98.38 114 VAL B CA 1
ATOM 4425 C C . VAL B 1 114 ? -17.25 -0.582 3.092 1 98.38 114 VAL B C 1
ATOM 4427 O O . VAL B 1 114 ? -16.688 -0.727 4.172 1 98.38 114 VAL B O 1
ATOM 4430 N N . LEU B 1 115 ? -17.906 -1.549 2.523 1 98.12 115 LEU B N 1
ATOM 4431 C CA . LEU B 1 115 ? -17.875 -2.934 2.98 1 98.12 115 LEU B CA 1
ATOM 4432 C C . LEU B 1 115 ? -17.391 -3.859 1.871 1 98.12 115 LEU B C 1
ATOM 4434 O O . LEU B 1 115 ? -17.859 -3.779 0.735 1 98.12 115 LEU B O 1
ATOM 4438 N N . VAL B 1 116 ? -16.375 -4.703 2.223 1 97.69 116 VAL B N 1
ATOM 4439 C CA . VAL B 1 116 ? -15.875 -5.691 1.267 1 97.69 116 VAL B CA 1
ATOM 4440 C C . VAL B 1 116 ? -15.797 -7.059 1.936 1 97.69 116 VAL B C 1
ATOM 4442 O O . VAL B 1 116 ? -15.672 -7.156 3.158 1 97.69 116 VAL B O 1
ATOM 4445 N N . SER B 1 117 ? -15.945 -8.117 1.144 1 96.81 117 SER B N 1
ATOM 4446 C CA . SER B 1 117 ? -15.672 -9.469 1.622 1 96.81 117 SER B CA 1
ATOM 4447 C C . SER B 1 117 ? -14.32 -9.969 1.119 1 96.81 117 SER B C 1
ATOM 4449 O O . SER B 1 117 ? -13.609 -9.25 0.412 1 96.81 117 SER B O 1
ATOM 4451 N N . GLY B 1 118 ? -14 -11.242 1.525 1 96.62 118 GLY B N 1
ATOM 4452 C CA . GLY B 1 118 ? -12.742 -11.859 1.13 1 96.62 118 GLY B CA 1
ATOM 4453 C C . GLY B 1 118 ? -12.641 -12.109 -0.364 1 96.62 118 GLY B C 1
ATOM 4454 O O . GLY B 1 118 ? -11.539 -12.266 -0.9 1 96.62 118 GLY B O 1
ATOM 4455 N N . TRP B 1 119 ? -13.703 -12.148 -1.061 1 96.94 119 TRP B N 1
ATOM 4456 C CA . TRP B 1 119 ? -13.609 -12.453 -2.484 1 96.94 119 TRP B CA 1
ATOM 4457 C C . TRP B 1 119 ? -13.578 -11.18 -3.318 1 96.94 119 TRP B C 1
ATOM 4459 O O . TRP B 1 119 ? -13.406 -11.234 -4.539 1 96.94 119 TRP B O 1
ATOM 4469 N N . HIS B 1 120 ? -13.734 -10.031 -2.666 1 97.31 120 HIS B N 1
ATOM 4470 C CA . HIS B 1 120 ? -13.742 -8.773 -3.414 1 97.31 120 HIS B CA 1
ATOM 4471 C C . HIS B 1 120 ? -12.383 -8.523 -4.066 1 97.31 120 HIS B C 1
ATOM 4473 O O . HIS B 1 120 ? -11.367 -8.406 -3.375 1 97.31 120 HIS B O 1
ATOM 4479 N N . ARG B 1 121 ? -12.352 -8.406 -5.367 1 97.19 121 ARG B N 1
ATOM 4480 C CA . ARG B 1 121 ? -11.211 -8.008 -6.195 1 97.19 121 ARG B CA 1
ATOM 4481 C C . ARG B 1 121 ? -9.914 -8.609 -5.668 1 97.19 121 ARG B C 1
ATOM 4483 O O . ARG B 1 121 ? -9.023 -7.887 -5.211 1 97.19 121 ARG B O 1
ATOM 4490 N N . MET B 1 122 ? -9.633 -9.859 -5.863 1 97.81 122 MET B N 1
ATOM 4491 C CA . MET B 1 122 ? -8.469 -10.602 -5.383 1 97.81 122 MET B CA 1
ATOM 4492 C C . MET B 1 122 ? -7.305 -10.484 -6.359 1 97.81 122 MET B C 1
ATOM 4494 O O . MET B 1 122 ? -6.141 -10.508 -5.953 1 97.81 122 MET B O 1
ATOM 4498 N N . SER B 1 123 ? -7.469 -10.195 -7.59 1 97.19 123 SER B N 1
ATOM 4499 C CA . SER B 1 123 ? -6.527 -10.234 -8.703 1 97.19 123 SER B CA 1
ATOM 4500 C C . SER B 1 123 ? -5.543 -9.078 -8.641 1 97.19 123 SER B C 1
ATOM 4502 O O . SER B 1 123 ? -5.883 -7.992 -8.156 1 97.19 123 SER B O 1
ATOM 4504 N N . TYR B 1 124 ? -4.328 -9.312 -9.211 1 95.81 124 TYR B N 1
ATOM 4505 C CA . TYR B 1 124 ? -3.42 -8.195 -9.453 1 95.81 124 TYR B CA 1
ATOM 4506 C C . TYR B 1 124 ? -4.062 -7.16 -10.367 1 95.81 124 TYR B C 1
ATOM 4508 O O . TYR B 1 124 ? -3.746 -5.973 -10.289 1 95.81 124 TYR B O 1
ATOM 4516 N N . LYS B 1 125 ? -4.902 -7.605 -11.164 1 92.31 125 LYS B N 1
ATOM 4517 C CA . LYS B 1 125 ? -5.469 -6.766 -12.219 1 92.31 125 LYS B CA 1
ATOM 4518 C C . LYS B 1 125 ? -6.457 -5.758 -11.648 1 92.31 125 LYS B C 1
ATOM 4520 O O . LYS B 1 125 ? -7.234 -6.082 -10.742 1 92.31 125 LYS B O 1
ATOM 4525 N N . ALA B 1 126 ? -6.266 -4.574 -12.148 1 93.12 126 ALA B N 1
ATOM 4526 C CA . ALA B 1 126 ? -7.254 -3.52 -11.922 1 93.12 126 ALA B CA 1
ATOM 4527 C C . ALA B 1 126 ? -8.016 -3.197 -13.203 1 93.12 126 ALA B C 1
ATOM 4529 O O . ALA B 1 126 ? -7.859 -3.889 -14.219 1 93.12 126 ALA B O 1
ATOM 4530 N N . THR B 1 127 ? -8.883 -2.246 -13.156 1 94.5 127 THR B N 1
ATOM 4531 C CA . THR B 1 127 ? -9.719 -1.909 -14.297 1 94.5 127 THR B CA 1
ATOM 4532 C C . THR B 1 127 ? -8.938 -1.095 -15.328 1 94.5 127 THR B C 1
ATOM 4534 O O . THR B 1 127 ? -9.273 -1.102 -16.516 1 94.5 127 THR B O 1
ATOM 4537 N N . GLY B 1 128 ? -7.977 -0.424 -14.875 1 92.75 128 GLY B N 1
ATOM 4538 C CA . GLY B 1 128 ? -7.141 0.357 -15.773 1 92.75 128 GLY B CA 1
ATOM 4539 C C . GLY B 1 128 ? -5.746 -0.218 -15.938 1 92.75 128 GLY B C 1
ATOM 4540 O O . GLY B 1 128 ? -5.426 -1.258 -15.359 1 92.75 128 GLY B O 1
ATOM 4541 N N . ASP B 1 129 ? -4.898 0.422 -16.703 1 91.81 129 ASP B N 1
ATOM 4542 C CA . ASP B 1 129 ? -3.498 0.05 -16.875 1 91.81 129 ASP B CA 1
ATOM 4543 C C . ASP B 1 129 ? -2.695 0.334 -15.617 1 91.81 129 ASP B C 1
ATOM 4545 O O . ASP B 1 129 ? -3.131 1.104 -14.758 1 91.81 129 ASP B O 1
ATOM 4549 N N . ASN B 1 130 ? -1.615 -0.369 -15.406 1 92.5 130 ASN B N 1
ATOM 4550 C CA . ASN B 1 130 ? -0.656 -0.115 -14.336 1 92.5 130 ASN B CA 1
ATOM 4551 C C . ASN B 1 130 ? -1.301 -0.251 -12.961 1 92.5 130 ASN B C 1
ATOM 4553 O O . ASN B 1 130 ? -0.998 0.521 -12.055 1 92.5 130 ASN B O 1
ATOM 4557 N N . TYR B 1 131 ? -2.295 -1.129 -12.883 1 94.75 131 TYR B N 1
ATOM 4558 C CA . TYR B 1 131 ? -2.914 -1.543 -11.625 1 94.75 131 TYR B CA 1
ATOM 4559 C C . TYR B 1 131 ? -3.705 -0.398 -11 1 94.75 131 TYR B C 1
ATOM 4561 O O . TYR B 1 131 ? -3.812 -0.302 -9.781 1 94.75 131 TYR B O 1
ATOM 4569 N N . ILE B 1 132 ? -4.254 0.503 -11.859 1 96.44 132 ILE B N 1
ATOM 4570 C CA . ILE B 1 132 ? -4.992 1.651 -11.344 1 96.44 132 ILE B CA 1
ATOM 4571 C C . ILE B 1 132 ? -6.492 1.441 -11.555 1 96.44 132 ILE B C 1
ATOM 4573 O O . ILE B 1 132 ? -6.898 0.795 -12.523 1 96.44 132 ILE B O 1
ATOM 4577 N N . SER B 1 133 ? -7.32 1.899 -10.656 1 97.44 133 SER B N 1
ATOM 4578 C CA . SER B 1 133 ? -8.773 1.965 -10.812 1 97.44 133 SER B CA 1
ATOM 4579 C C . SER B 1 133 ? -9.18 3.109 -11.734 1 97.44 133 SER B C 1
ATOM 4581 O O . SER B 1 133 ? -8.875 4.27 -11.461 1 97.44 133 SER B O 1
ATOM 4583 N N . VAL B 1 134 ? -9.898 2.814 -12.781 1 97.69 134 VAL B N 1
ATOM 4584 C CA . VAL B 1 134 ? -10.336 3.842 -13.711 1 97.69 134 VAL B CA 1
ATOM 4585 C C . VAL B 1 134 ? -11.305 4.793 -13.016 1 97.69 134 VAL B C 1
ATOM 4587 O O . VAL B 1 134 ? -11.289 6 -13.266 1 97.69 134 VAL B O 1
ATOM 4590 N N . GLU B 1 135 ? -12.141 4.234 -12.141 1 98.44 135 GLU B N 1
ATOM 4591 C CA . GLU B 1 135 ? -13.094 5.066 -11.414 1 98.44 135 GLU B CA 1
ATOM 4592 C C . GLU B 1 135 ? -12.391 6.012 -10.453 1 98.44 135 GLU B C 1
ATOM 4594 O O . GLU B 1 135 ? -12.797 7.164 -10.289 1 98.44 135 GLU B O 1
ATOM 4599 N N . LEU B 1 136 ? -11.367 5.527 -9.773 1 98.62 136 LEU B N 1
ATOM 4600 C CA . LEU B 1 136 ? -10.625 6.402 -8.883 1 98.62 136 LEU B CA 1
ATOM 4601 C C . LEU B 1 136 ? -9.93 7.516 -9.656 1 98.62 136 LEU B C 1
ATOM 4603 O O . LEU B 1 136 ? -9.953 8.68 -9.242 1 98.62 136 LEU B O 1
ATOM 4607 N N . GLU B 1 137 ? -9.266 7.168 -10.766 1 98.5 137 GLU B N 1
ATOM 4608 C CA . GLU B 1 137 ? -8.633 8.188 -11.594 1 98.5 137 GLU B CA 1
ATOM 4609 C C . GLU B 1 137 ? -9.641 9.25 -12.031 1 98.5 137 GLU B C 1
ATOM 4611 O O . GLU B 1 137 ? -9.352 10.445 -11.977 1 98.5 137 GLU B O 1
ATOM 4616 N N . LYS B 1 138 ? -10.789 8.789 -12.438 1 98.19 138 LYS B N 1
ATOM 4617 C CA . LYS B 1 138 ? -11.867 9.695 -12.844 1 98.19 138 LYS B CA 1
ATOM 4618 C C . LYS B 1 138 ? -12.242 10.641 -11.711 1 98.19 138 LYS B C 1
ATOM 4620 O O . LYS B 1 138 ? -12.398 11.844 -11.93 1 98.19 138 LYS B O 1
ATOM 4625 N N . HIS B 1 139 ? -12.359 10.156 -10.555 1 98.56 139 HIS B N 1
ATOM 4626 C CA . HIS B 1 139 ? -12.812 10.969 -9.43 1 98.56 139 HIS B CA 1
ATOM 4627 C C . HIS B 1 139 ? -11.711 11.906 -8.945 1 98.56 139 HIS B C 1
ATOM 4629 O O . HIS B 1 139 ? -12 12.969 -8.398 1 98.56 139 HIS B O 1
ATOM 4635 N N . ILE B 1 140 ? -10.438 11.531 -9.156 1 98.75 140 ILE B N 1
ATOM 4636 C CA . ILE B 1 140 ? -9.336 12.461 -8.898 1 98.75 140 ILE B CA 1
ATOM 4637 C C . ILE B 1 140 ? -9.469 13.68 -9.805 1 98.75 140 ILE B C 1
ATOM 4639 O O . ILE B 1 140 ? -9.367 14.82 -9.344 1 98.75 140 ILE B O 1
ATOM 4643 N N . ARG B 1 141 ? -9.711 13.445 -11.062 1 98.75 141 ARG B N 1
ATOM 4644 C CA . ARG B 1 141 ? -9.867 14.539 -12.023 1 98.75 141 ARG B CA 1
ATOM 4645 C C . ARG B 1 141 ? -11.094 15.391 -11.68 1 98.75 141 ARG B C 1
ATOM 4647 O O . ARG B 1 141 ? -11.039 16.609 -11.758 1 98.75 141 ARG B O 1
ATOM 4654 N N . LEU B 1 142 ? -12.188 14.711 -11.32 1 98.38 142 LEU B N 1
ATOM 4655 C CA . LEU B 1 142 ? -13.398 15.43 -10.938 1 98.38 142 LEU B CA 1
ATOM 4656 C C . LEU B 1 142 ? -13.148 16.312 -9.719 1 98.38 142 LEU B C 1
ATOM 4658 O O . LEU B 1 142 ? -13.633 17.453 -9.664 1 98.38 142 LEU B O 1
ATOM 4662 N N . LEU B 1 143 ? -12.422 15.781 -8.781 1 98.25 143 LEU B N 1
ATOM 4663 C CA . LEU B 1 143 ? -12.133 16.531 -7.57 1 98.25 143 LEU B CA 1
ATOM 4664 C C . LEU B 1 143 ? -11.305 17.781 -7.887 1 98.25 143 LEU B C 1
ATOM 4666 O O . LEU B 1 143 ? -11.602 18.859 -7.391 1 98.25 143 LEU B O 1
ATOM 4670 N N . HIS B 1 144 ? -10.242 17.625 -8.68 1 98.69 144 HIS B N 1
ATOM 4671 C CA . HIS B 1 144 ? -9.422 18.766 -9.07 1 98.69 144 HIS B CA 1
ATOM 4672 C C . HIS B 1 144 ? -10.25 19.797 -9.836 1 98.69 144 HIS B C 1
ATOM 4674 O O . HIS B 1 144 ? -10.086 21 -9.633 1 98.69 144 HIS B O 1
ATOM 4680 N N . ALA B 1 145 ? -11.078 19.328 -10.688 1 97.62 145 ALA B N 1
ATOM 4681 C CA . ALA B 1 145 ? -11.938 20.234 -11.453 1 97.62 145 ALA B CA 1
ATOM 4682 C C . ALA B 1 145 ? -12.883 21 -10.539 1 97.62 145 ALA B C 1
ATOM 4684 O O . ALA B 1 145 ? -13.086 22.203 -10.711 1 97.62 145 ALA B O 1
ATOM 4685 N N . ALA B 1 146 ? -13.453 20.281 -9.609 1 96.25 146 ALA B N 1
ATOM 4686 C CA . ALA B 1 146 ? -14.406 20.891 -8.688 1 96.25 146 ALA B CA 1
ATOM 4687 C C . ALA B 1 146 ? -13.727 21.938 -7.809 1 96.25 146 ALA B C 1
ATOM 4689 O O . ALA B 1 146 ? -14.312 22.984 -7.508 1 96.25 146 ALA B O 1
ATOM 4690 N N . VAL B 1 147 ? -12.562 21.672 -7.379 1 96.88 147 VAL B N 1
ATOM 4691 C CA . VAL B 1 147 ? -11.828 22.578 -6.496 1 96.88 147 VAL B CA 1
ATOM 4692 C C . VAL B 1 147 ? -11.195 23.703 -7.316 1 96.88 147 VAL B C 1
ATOM 4694 O O . VAL B 1 147 ? -11.109 24.844 -6.852 1 96.88 147 VAL B O 1
ATOM 4697 N N . GLY B 1 148 ? -10.703 23.375 -8.508 1 97.25 148 GLY B N 1
ATOM 4698 C CA . GLY B 1 148 ? -10.047 24.328 -9.375 1 97.25 148 GLY B CA 1
ATOM 4699 C C . GLY B 1 148 ? -8.594 24.578 -9 1 97.25 148 GLY B C 1
ATOM 4700 O O . GLY B 1 148 ? -8.086 25.688 -9.172 1 97.25 148 GLY B O 1
ATOM 4701 N N . ASN B 1 149 ? -7.941 23.547 -8.461 1 98.12 149 ASN B N 1
ATOM 4702 C CA . ASN B 1 149 ? -6.613 23.812 -7.918 1 98.12 149 ASN B CA 1
ATOM 4703 C C . ASN B 1 149 ? -5.516 23.281 -8.844 1 98.12 149 ASN B C 1
ATOM 4705 O O . ASN B 1 149 ? -4.344 23.625 -8.68 1 98.12 149 ASN B O 1
ATOM 4709 N N . ALA B 1 150 ? -5.848 22.453 -9.836 1 98.69 150 ALA B N 1
ATOM 4710 C CA . ALA B 1 150 ? -4.816 21.922 -10.727 1 98.69 150 ALA B CA 1
ATOM 4711 C C . ALA B 1 150 ? -5.391 21.609 -12.109 1 98.69 150 ALA B C 1
ATOM 4713 O O . ALA B 1 150 ? -6.531 21.156 -12.219 1 98.69 150 ALA B O 1
ATOM 4714 N N . VAL B 1 151 ? -4.59 21.812 -13.125 1 98.38 151 VAL B N 1
ATOM 4715 C CA . VAL B 1 151 ? -4.914 21.391 -14.477 1 98.38 151 VAL B CA 1
ATOM 4716 C C . VAL B 1 151 ? -4.664 19.891 -14.633 1 98.38 151 VAL B C 1
ATOM 4718 O O . VAL B 1 151 ? -3.559 19.406 -14.367 1 98.38 151 VAL B O 1
ATOM 4721 N N . THR B 1 152 ? -5.707 19.188 -15.039 1 98.38 152 THR B N 1
ATOM 4722 C CA . THR B 1 152 ? -5.527 17.734 -15.188 1 98.38 152 THR B CA 1
ATOM 4723 C C . THR B 1 152 ? -5.668 17.328 -16.641 1 98.38 152 THR B C 1
ATOM 4725 O O . THR B 1 152 ? -5.312 16.203 -17.016 1 98.38 152 THR B O 1
ATOM 4728 N N . ASP B 1 153 ? -6.176 18.203 -17.516 1 97.31 153 ASP B N 1
ATOM 4729 C CA . ASP B 1 153 ? -6.32 17.891 -18.938 1 97.31 153 ASP B CA 1
ATOM 4730 C C . ASP B 1 153 ? -4.965 17.578 -19.562 1 97.31 153 ASP B C 1
ATOM 4732 O O . ASP B 1 153 ? -3.982 18.281 -19.312 1 97.31 153 ASP B O 1
ATOM 4736 N N . ASP B 1 154 ? -4.852 16.578 -20.312 1 96.25 154 ASP B N 1
ATOM 4737 C CA . ASP B 1 154 ? -3.662 16.141 -21.047 1 96.25 154 ASP B CA 1
ATOM 4738 C C . ASP B 1 154 ? -2.537 15.773 -20.078 1 96.25 154 ASP B C 1
ATOM 4740 O O . ASP B 1 154 ? -1.358 15.922 -20.406 1 96.25 154 ASP B O 1
ATOM 4744 N N . MET B 1 155 ? -2.883 15.508 -18.875 1 98.12 155 MET B N 1
ATOM 4745 C CA . MET B 1 155 ? -1.916 15.023 -17.906 1 98.12 155 MET B CA 1
ATOM 4746 C C . MET B 1 155 ? -2.057 13.523 -17.688 1 98.12 155 MET B C 1
ATOM 4748 O O . MET B 1 155 ? -3.17 12.992 -17.688 1 98.12 155 MET B O 1
ATOM 4752 N N . PHE B 1 156 ? -0.922 12.82 -17.562 1 98.44 156 PHE B N 1
ATOM 4753 C CA . PHE B 1 156 ? -0.915 11.438 -17.094 1 98.44 156 PHE B CA 1
ATOM 4754 C C . PHE B 1 156 ? -0.958 11.375 -15.57 1 98.44 156 PHE B C 1
ATOM 4756 O O . PHE B 1 156 ? -0.47 12.281 -14.898 1 98.44 156 PHE B O 1
ATOM 4763 N N . ILE B 1 157 ? -1.58 10.359 -15.07 1 98.69 157 ILE B N 1
ATOM 4764 C CA . ILE B 1 157 ? -1.675 10.203 -13.625 1 98.69 157 ILE B CA 1
ATOM 4765 C C . ILE B 1 157 ? -0.97 8.922 -13.195 1 98.69 157 ILE B C 1
ATOM 4767 O O . ILE B 1 157 ? -1.18 7.859 -13.789 1 98.69 157 ILE B O 1
ATOM 4771 N N . VAL B 1 158 ? -0.117 9.008 -12.188 1 98.69 158 VAL B N 1
ATOM 4772 C CA . VAL B 1 158 ? 0.539 7.859 -11.562 1 98.69 158 VAL B CA 1
ATOM 4773 C C . VAL B 1 158 ? 0.137 7.773 -10.094 1 98.69 158 VAL B C 1
ATOM 4775 O O . VAL B 1 158 ? 0.162 8.773 -9.375 1 98.69 158 VAL B O 1
ATOM 4778 N N . PHE B 1 159 ? -0.32 6.578 -9.68 1 98.75 159 PHE B N 1
ATOM 4779 C CA . PHE B 1 159 ? -0.628 6.348 -8.273 1 98.75 159 PHE B CA 1
ATOM 4780 C C . PHE B 1 159 ? 0.618 5.914 -7.512 1 98.75 159 PHE B C 1
ATOM 4782 O O . PHE B 1 159 ? 1.506 5.27 -8.07 1 98.75 159 PHE B O 1
ATOM 4789 N N . GLY B 1 160 ? 0.661 6.273 -6.219 1 98.75 160 GLY B N 1
ATOM 4790 C CA . GLY B 1 160 ? 1.739 5.824 -5.352 1 98.75 160 GLY B CA 1
ATOM 4791 C C . GLY B 1 160 ? 1.269 5.453 -3.957 1 98.75 160 GLY B C 1
ATOM 4792 O O . GLY B 1 160 ? 0.213 5.906 -3.512 1 98.75 160 GLY B O 1
ATOM 4793 N N . THR B 1 161 ? 2.033 4.539 -3.291 1 98.56 161 THR B N 1
ATOM 4794 C CA . THR B 1 161 ? 1.824 4.273 -1.872 1 98.56 161 THR B CA 1
ATOM 4795 C C . THR B 1 161 ? 2.248 5.473 -1.028 1 98.56 161 THR B C 1
ATOM 4797 O O . THR B 1 161 ? 3.342 5.48 -0.46 1 98.56 161 THR B O 1
ATOM 4800 N N . GLY B 1 162 ? 1.282 6.375 -0.955 1 97.69 162 GLY B N 1
ATOM 4801 C CA . GLY B 1 162 ? 1.624 7.707 -0.487 1 97.69 162 GLY B CA 1
ATOM 4802 C C . GLY B 1 162 ? 2.43 8.508 -1.494 1 97.69 162 GLY B C 1
ATOM 4803 O O . GLY B 1 162 ? 2.924 7.953 -2.48 1 97.69 162 GLY B O 1
ATOM 4804 N N . SER B 1 163 ? 2.49 9.836 -1.232 1 97.62 163 SER B N 1
ATOM 4805 C CA . SER B 1 163 ? 3.363 10.648 -2.076 1 97.62 163 SER B CA 1
ATOM 4806 C C . SER B 1 163 ? 4.832 10.336 -1.813 1 97.62 163 SER B C 1
ATOM 4808 O O . SER B 1 163 ? 5.691 10.617 -2.65 1 97.62 163 SER B O 1
ATOM 4810 N N . THR B 1 164 ? 5.078 9.703 -0.662 1 98.06 164 THR B N 1
ATOM 4811 C CA . THR B 1 164 ? 6.441 9.352 -0.291 1 98.06 164 THR B CA 1
ATOM 4812 C C . THR B 1 164 ? 7.074 8.445 -1.345 1 98.06 164 THR B C 1
ATOM 4814 O O . THR B 1 164 ? 8.211 8.672 -1.768 1 98.06 164 THR B O 1
ATOM 4817 N N . GLN B 1 165 ? 6.379 7.449 -1.814 1 98.69 165 GLN B N 1
ATOM 4818 C CA . GLN B 1 165 ? 6.898 6.562 -2.854 1 98.69 165 GLN B CA 1
ATOM 4819 C C . GLN B 1 165 ? 7.125 7.32 -4.16 1 98.69 165 GLN B C 1
ATOM 4821 O O . GLN B 1 165 ? 8.086 7.051 -4.879 1 98.69 165 GLN B O 1
ATOM 4826 N N . LEU B 1 166 ? 6.254 8.234 -4.461 1 98.81 166 LEU B N 1
ATOM 4827 C CA . LEU B 1 166 ? 6.289 8.969 -5.723 1 98.81 166 LEU B CA 1
ATOM 4828 C C . LEU B 1 166 ? 7.465 9.938 -5.758 1 98.81 166 LEU B C 1
ATOM 4830 O O . LEU B 1 166 ? 8 10.227 -6.832 1 98.81 166 LEU B O 1
ATOM 4834 N N . ILE B 1 167 ? 7.887 10.43 -4.582 1 98.75 167 ILE B N 1
ATOM 4835 C CA . ILE B 1 167 ? 9.031 11.336 -4.52 1 98.75 167 ILE B CA 1
ATOM 4836 C C . ILE B 1 167 ? 10.242 10.695 -5.191 1 98.75 167 ILE B C 1
ATOM 4838 O O . ILE B 1 167 ? 10.812 11.258 -6.129 1 98.75 167 ILE B O 1
ATOM 4842 N N . ASN B 1 168 ? 10.57 9.523 -4.809 1 97.75 168 ASN B N 1
ATOM 4843 C CA . ASN B 1 168 ? 11.75 8.875 -5.383 1 97.75 168 ASN B CA 1
ATOM 4844 C C . ASN B 1 168 ? 11.477 8.383 -6.797 1 97.75 168 ASN B C 1
ATOM 4846 O O . ASN B 1 168 ? 12.375 8.375 -7.641 1 97.75 168 ASN B O 1
ATOM 4850 N N . ALA B 1 169 ? 10.242 7.926 -7.031 1 98.56 169 ALA B N 1
ATOM 4851 C CA . ALA B 1 169 ? 9.883 7.512 -8.383 1 98.56 169 ALA B CA 1
ATOM 4852 C C . ALA B 1 169 ? 10.141 8.633 -9.391 1 98.56 169 ALA B C 1
ATOM 4854 O O . ALA B 1 169 ? 10.672 8.398 -10.477 1 98.56 169 ALA B O 1
ATOM 4855 N N . LEU B 1 170 ? 9.773 9.828 -9 1 98.69 170 LEU B N 1
ATOM 4856 C CA . LEU B 1 170 ? 9.883 10.969 -9.906 1 98.69 170 LEU B CA 1
ATOM 4857 C C . LEU B 1 170 ? 11.328 11.414 -10.055 1 98.69 170 LEU B C 1
ATOM 4859 O O . LEU B 1 170 ? 11.758 11.805 -11.141 1 98.69 170 LEU B O 1
ATOM 4863 N N . VAL B 1 171 ? 12.102 11.383 -8.945 1 98.12 171 VAL B N 1
ATOM 4864 C CA . VAL B 1 171 ? 13.531 11.68 -9.039 1 98.12 171 VAL B CA 1
ATOM 4865 C C . VAL B 1 171 ? 14.195 10.719 -10.023 1 98.12 171 VAL B C 1
ATOM 4867 O O . VAL B 1 171 ? 14.938 11.148 -10.906 1 98.12 171 VAL B O 1
ATOM 4870 N N . ARG B 1 172 ? 13.898 9.469 -9.906 1 96.94 172 ARG B N 1
ATOM 4871 C CA . ARG B 1 172 ? 14.461 8.484 -10.828 1 96.94 172 ARG B CA 1
ATOM 4872 C C . ARG B 1 172 ? 13.984 8.727 -12.25 1 96.94 172 ARG B C 1
ATOM 4874 O O . ARG B 1 172 ? 14.766 8.617 -13.203 1 96.94 172 ARG B O 1
ATOM 4881 N N . ALA B 1 173 ? 12.719 8.977 -12.391 1 97.38 173 ALA B N 1
ATOM 4882 C CA . ALA B 1 173 ? 12.109 9.156 -13.711 1 97.38 173 ALA B CA 1
ATOM 4883 C C . ALA B 1 173 ? 12.734 10.328 -14.453 1 97.38 173 ALA B C 1
ATOM 4885 O O . ALA B 1 173 ? 12.844 10.312 -15.68 1 97.38 173 ALA B O 1
ATOM 4886 N N . LEU B 1 174 ? 13.141 11.336 -13.742 1 96.88 174 LEU B N 1
ATOM 4887 C CA . LEU B 1 174 ? 13.672 12.562 -14.336 1 96.88 174 LEU B CA 1
ATOM 4888 C C . LEU B 1 174 ? 15.188 12.484 -14.469 1 96.88 174 LEU B C 1
ATOM 4890 O O . LEU B 1 174 ? 15.805 13.367 -15.07 1 96.88 174 LEU B O 1
ATOM 4894 N N . SER B 1 175 ? 15.805 11.461 -13.859 1 95.19 175 SER B N 1
ATOM 4895 C CA . SER B 1 175 ? 17.25 11.297 -13.898 1 95.19 175 SER B CA 1
ATOM 4896 C C . SER B 1 175 ? 17.703 10.664 -15.211 1 95.19 175 SER B C 1
ATOM 4898 O O . SER B 1 175 ? 16.922 9.977 -15.875 1 95.19 175 SER B O 1
ATOM 4900 N N . PRO B 1 176 ? 18.953 10.938 -15.57 1 89.88 176 PRO B N 1
ATOM 4901 C CA . PRO B 1 176 ? 19.469 10.289 -16.781 1 89.88 176 PRO B CA 1
ATOM 4902 C C . PRO B 1 176 ? 19.656 8.781 -16.609 1 89.88 176 PRO B C 1
ATOM 4904 O O . PRO B 1 176 ? 19.828 8.297 -15.492 1 89.88 176 PRO B O 1
ATOM 4907 N N . ASP B 1 177 ? 19.375 8.023 -17.734 1 77.69 177 ASP B N 1
ATOM 4908 C CA . ASP B 1 177 ? 19.656 6.59 -17.703 1 77.69 177 ASP B CA 1
ATOM 4909 C C . ASP B 1 177 ? 21.156 6.316 -17.594 1 77.69 177 ASP B C 1
ATOM 4911 O O . ASP B 1 177 ? 21.969 7.094 -18.109 1 77.69 177 ASP B O 1
ATOM 4915 N N . ASN B 1 178 ? 21.641 5.508 -16.594 1 64.5 178 ASN B N 1
ATOM 4916 C CA . ASN B 1 178 ? 23.047 5.207 -16.344 1 64.5 178 ASN B CA 1
ATOM 4917 C C . ASN B 1 178 ? 23.781 4.879 -17.641 1 64.5 178 ASN B C 1
ATOM 4919 O O . ASN B 1 178 ? 24.141 3.723 -17.875 1 64.5 178 ASN B O 1
ATOM 4923 N N . THR B 1 179 ? 23.391 5.414 -18.688 1 58.12 179 THR B N 1
ATOM 4924 C CA . THR B 1 179 ? 24.375 5.152 -19.734 1 58.12 179 THR B CA 1
ATOM 4925 C C . THR B 1 179 ? 25.703 5.852 -19.406 1 58.12 179 THR B C 1
ATOM 4927 O O . THR B 1 179 ? 25.719 6.867 -18.703 1 58.12 179 THR B O 1
ATOM 4930 N N . SER B 1 180 ? 26.875 5.145 -19.375 1 54.31 180 SER B N 1
ATOM 4931 C CA . SER B 1 180 ? 28.281 5.324 -19.062 1 54.31 180 SER B CA 1
ATOM 4932 C C . SER B 1 180 ? 28.672 6.793 -19.109 1 54.31 180 SER B C 1
ATOM 4934 O O . SER B 1 180 ? 29.703 7.188 -18.562 1 54.31 180 SER B O 1
ATOM 4936 N N . SER B 1 181 ? 27.844 7.672 -19.75 1 60.03 181 SER B N 1
ATOM 4937 C CA . SER B 1 181 ? 28.578 8.914 -19.969 1 60.03 181 SER B CA 1
ATOM 4938 C C . SER B 1 181 ? 27.891 10.086 -19.281 1 60.03 181 SER B C 1
ATOM 4940 O O . SER B 1 181 ? 28.469 11.164 -19.156 1 60.03 181 SER B O 1
ATOM 4942 N N . SER B 1 182 ? 26.766 9.789 -18.516 1 73.06 182 SER B N 1
ATOM 4943 C CA . SER B 1 182 ? 26.141 11.008 -18.016 1 73.06 182 SER B CA 1
ATOM 4944 C C . SER B 1 182 ? 26.312 11.141 -16.5 1 73.06 182 SER B C 1
ATOM 4946 O O . SER B 1 182 ? 26.266 10.141 -15.781 1 73.06 182 SER B O 1
ATOM 4948 N N . SER B 1 183 ? 26.734 12.328 -16.031 1 86.94 183 SER B N 1
ATOM 4949 C CA . SER B 1 183 ? 26.781 12.641 -14.602 1 86.94 183 SER B CA 1
ATOM 4950 C C . SER B 1 183 ? 25.406 12.469 -13.945 1 86.94 183 SER B C 1
ATOM 4952 O O . SER B 1 183 ? 24.375 12.703 -14.578 1 86.94 183 SER B O 1
ATOM 4954 N N . PRO B 1 184 ? 25.359 11.953 -12.703 1 92.56 184 PRO B N 1
ATOM 4955 C CA . PRO B 1 184 ? 24.078 11.812 -12 1 92.56 184 PRO B CA 1
ATOM 4956 C C . PRO B 1 184 ? 23.312 13.125 -11.906 1 92.56 184 PRO B C 1
ATOM 4958 O O . PRO B 1 184 ? 23.906 14.203 -11.922 1 92.56 184 PRO B O 1
ATOM 4961 N N . ALA B 1 185 ? 22.047 13.023 -11.906 1 94.94 185 ALA B N 1
ATOM 4962 C CA . ALA B 1 185 ? 21.219 14.203 -11.656 1 94.94 185 ALA B CA 1
ATOM 4963 C C . ALA B 1 185 ? 21.453 14.742 -10.242 1 94.94 185 ALA B C 1
ATOM 4965 O O . ALA B 1 185 ? 21.609 13.969 -9.297 1 94.94 185 ALA B O 1
ATOM 4966 N N . ARG B 1 186 ? 21.484 16.016 -10.18 1 95.5 186 ARG B N 1
ATOM 4967 C CA . ARG B 1 186 ? 21.641 16.688 -8.891 1 95.5 186 ARG B CA 1
ATOM 4968 C C . ARG B 1 186 ? 20.297 17.188 -8.367 1 95.5 186 ARG B C 1
ATOM 4970 O O . ARG B 1 186 ? 19.656 18.031 -8.992 1 95.5 186 ARG B O 1
ATOM 4977 N N . VAL B 1 187 ? 19.859 16.719 -7.203 1 97.62 187 VAL B N 1
ATOM 4978 C CA . VAL B 1 187 ? 18.562 17.031 -6.609 1 97.62 187 VAL B CA 1
ATOM 4979 C C . VAL B 1 187 ? 18.719 18.172 -5.605 1 97.62 187 VAL B C 1
ATOM 4981 O O . VAL B 1 187 ? 19.594 18.125 -4.73 1 97.62 187 VAL B O 1
ATOM 4984 N N . VAL B 1 188 ? 17.875 19.234 -5.695 1 97.62 188 VAL B N 1
ATOM 4985 C CA . VAL B 1 188 ? 18 20.422 -4.844 1 97.62 188 VAL B CA 1
ATOM 4986 C C . VAL B 1 188 ? 16.625 20.906 -4.434 1 97.62 188 VAL B C 1
ATOM 4988 O O . VAL B 1 188 ? 15.609 20.516 -5.027 1 97.62 188 VAL B O 1
ATOM 4991 N N . ALA B 1 189 ? 16.562 21.75 -3.445 1 98.12 189 ALA B N 1
ATOM 4992 C CA . ALA B 1 189 ? 15.367 22.453 -2.99 1 98.12 189 ALA B CA 1
ATOM 4993 C C . ALA B 1 189 ? 15.734 23.781 -2.328 1 98.12 189 ALA B C 1
ATOM 4995 O O . ALA B 1 189 ? 16.875 23.984 -1.917 1 98.12 189 ALA B O 1
ATOM 4996 N N . SER B 1 190 ? 14.828 24.688 -2.307 1 97.81 190 SER B N 1
ATOM 4997 C CA . SER B 1 190 ? 15.039 25.938 -1.579 1 97.81 190 SER B CA 1
ATOM 4998 C C . SER B 1 190 ? 14.836 25.75 -0.079 1 97.81 190 SER B C 1
ATOM 5000 O O . SER B 1 190 ? 13.914 25.047 0.345 1 97.81 190 SER B O 1
ATOM 5002 N N . ILE B 1 191 ? 15.633 26.359 0.742 1 97.75 191 ILE B N 1
ATOM 5003 C CA . ILE B 1 191 ? 15.602 26.234 2.195 1 97.75 191 ILE B CA 1
ATOM 5004 C C . ILE B 1 191 ? 14.586 27.219 2.77 1 97.75 191 ILE B C 1
ATOM 5006 O O . ILE B 1 191 ? 14.555 28.391 2.375 1 97.75 191 ILE B O 1
ATOM 5010 N N . PRO B 1 192 ? 13.766 26.922 3.762 1 98.06 192 PRO B N 1
ATOM 5011 C CA . PRO B 1 192 ? 13.641 25.594 4.352 1 98.06 192 PRO B CA 1
ATOM 5012 C C . PRO B 1 192 ? 12.805 24.641 3.498 1 98.06 192 PRO B C 1
ATOM 5014 O O . PRO B 1 192 ? 11.93 25.094 2.754 1 98.06 192 PRO B O 1
ATOM 5017 N N . PHE B 1 193 ? 13.094 23.328 3.549 1 98.12 193 PHE B N 1
ATOM 5018 C CA . PHE B 1 193 ? 12.352 22.359 2.734 1 98.12 193 PHE B CA 1
ATOM 5019 C C . PHE B 1 193 ? 12.023 21.109 3.539 1 98.12 193 PHE B C 1
ATOM 5021 O O . PHE B 1 193 ? 12.578 20.891 4.617 1 98.12 193 PHE B O 1
ATOM 5028 N N . TYR B 1 194 ? 11.062 20.391 3.082 1 97.75 194 TYR B N 1
ATOM 5029 C CA . TYR B 1 194 ? 10.672 19.109 3.631 1 97.75 194 TYR B CA 1
ATOM 5030 C C . TYR B 1 194 ? 11.844 18.125 3.605 1 97.75 194 TYR B C 1
ATOM 5032 O O . TYR B 1 194 ? 12.375 17.812 2.537 1 97.75 194 TYR B O 1
ATOM 5040 N N . PRO B 1 195 ? 12.219 17.531 4.738 1 97.44 195 PRO B N 1
ATOM 5041 C CA . PRO B 1 195 ? 13.492 16.812 4.855 1 97.44 195 PRO B CA 1
ATOM 5042 C C . PRO B 1 195 ? 13.492 15.492 4.086 1 97.44 195 PRO B C 1
ATOM 5044 O O . PRO B 1 195 ? 14.555 14.969 3.75 1 97.44 195 PRO B O 1
ATOM 5047 N N . GLU B 1 196 ? 12.344 14.93 3.797 1 97.69 196 GLU B N 1
ATOM 5048 C CA . GLU B 1 196 ? 12.242 13.617 3.168 1 97.69 196 GLU B CA 1
ATOM 5049 C C . GLU B 1 196 ? 12.922 13.602 1.803 1 97.69 196 GLU B C 1
ATOM 5051 O O . GLU B 1 196 ? 13.422 12.562 1.36 1 97.69 196 GLU B O 1
ATOM 5056 N N . TYR B 1 197 ? 13 14.711 1.069 1 98.31 197 TYR B N 1
ATOM 5057 C CA . TYR B 1 197 ? 13.633 14.789 -0.241 1 98.31 197 TYR B CA 1
ATOM 5058 C C . TYR B 1 197 ? 15.102 14.383 -0.159 1 98.31 197 TYR B C 1
ATOM 5060 O O . TYR B 1 197 ? 15.562 13.539 -0.929 1 98.31 197 TYR B O 1
ATOM 5068 N N . GLU B 1 198 ? 15.758 14.977 0.79 1 98.06 198 GLU B N 1
ATOM 5069 C CA . GLU B 1 198 ? 17.172 14.672 0.996 1 98.06 198 GLU B CA 1
ATOM 5070 C C . GLU B 1 198 ? 17.359 13.281 1.598 1 98.06 198 GLU B C 1
ATOM 5072 O O . GLU B 1 198 ? 18.219 12.523 1.157 1 98.06 198 GLU B O 1
ATOM 5077 N N . LEU B 1 199 ? 16.578 12.977 2.6 1 97.56 199 LEU B N 1
ATOM 5078 C CA . LEU B 1 199 ? 16.719 11.711 3.303 1 97.56 199 LEU B CA 1
ATOM 5079 C C . LEU B 1 199 ? 16.562 10.539 2.34 1 97.56 199 LEU B C 1
ATOM 5081 O O . LEU B 1 199 ? 17.359 9.586 2.385 1 97.56 199 LEU B O 1
ATOM 5085 N N . GLN B 1 200 ? 15.586 10.57 1.447 1 97.44 200 GLN B N 1
ATOM 5086 C CA . GLN B 1 200 ? 15.375 9.508 0.472 1 97.44 200 GLN B CA 1
ATOM 5087 C C . GLN B 1 200 ? 16.531 9.445 -0.531 1 97.44 200 GLN B C 1
ATOM 5089 O O . GLN B 1 200 ? 17.031 8.367 -0.835 1 97.44 200 GLN B O 1
ATOM 5094 N N . THR B 1 201 ? 16.828 10.625 -1.086 1 97.19 201 THR B N 1
ATOM 5095 C CA . THR B 1 201 ? 17.859 10.672 -2.107 1 97.19 201 THR B CA 1
ATOM 5096 C C . THR B 1 201 ? 19.172 10.078 -1.583 1 97.19 201 THR B C 1
ATOM 5098 O O . THR B 1 201 ? 19.812 9.281 -2.27 1 97.19 201 THR B O 1
ATOM 5101 N N . ASP B 1 202 ? 19.5 10.422 -0.333 1 95.56 202 ASP B N 1
ATOM 5102 C CA . ASP B 1 202 ? 20.734 9.93 0.278 1 95.56 202 ASP B CA 1
ATOM 5103 C C . ASP B 1 202 ? 20.625 8.438 0.589 1 95.56 202 ASP B C 1
ATOM 5105 O O . ASP B 1 202 ? 21.562 7.676 0.347 1 95.56 202 ASP B O 1
ATOM 5109 N N . PHE B 1 203 ? 19.562 8.031 1.064 1 95.75 203 PHE B N 1
ATOM 5110 C CA . PHE B 1 203 ? 19.375 6.656 1.518 1 95.75 203 PHE B CA 1
ATOM 5111 C C . PHE B 1 203 ? 19.438 5.688 0.342 1 95.75 203 PHE B C 1
ATOM 5113 O O . PHE B 1 203 ? 20.062 4.637 0.427 1 95.75 203 PHE B O 1
ATOM 5120 N N . PHE B 1 204 ? 18.703 5.949 -0.75 1 92.94 204 PHE B N 1
ATOM 5121 C CA . PHE B 1 204 ? 18.609 5.004 -1.858 1 92.94 204 PHE B CA 1
ATOM 5122 C C . PHE B 1 204 ? 19.891 5.004 -2.68 1 92.94 204 PHE B C 1
ATOM 5124 O O . PHE B 1 204 ? 20.172 4.043 -3.4 1 92.94 204 PHE B O 1
ATOM 5131 N N . ASP B 1 205 ? 20.688 6.078 -2.559 1 90.94 205 ASP B N 1
ATOM 5132 C CA . ASP B 1 205 ? 22.062 6.133 -3.02 1 90.94 205 ASP B CA 1
ATOM 5133 C C . ASP B 1 205 ? 22.219 5.512 -4.406 1 90.94 205 ASP B C 1
ATOM 5135 O O . ASP B 1 205 ? 23.031 4.609 -4.609 1 90.94 205 ASP B O 1
ATOM 5139 N N . SER B 1 206 ? 21.438 5.938 -5.34 1 91.94 206 SER B N 1
ATOM 5140 C CA . SER B 1 206 ? 21.438 5.469 -6.723 1 91.94 206 SER B CA 1
ATOM 5141 C C . SER B 1 206 ? 22.625 6.027 -7.488 1 91.94 206 SER B C 1
ATOM 5143 O O . SER B 1 206 ? 23.156 7.082 -7.141 1 91.94 206 SER B O 1
ATOM 5145 N N . ARG B 1 207 ? 23.062 5.32 -8.477 1 92.75 207 ARG B N 1
ATOM 5146 C CA . ARG B 1 207 ? 24.109 5.809 -9.375 1 92.75 207 ARG B CA 1
ATOM 5147 C C . ARG B 1 207 ? 23.578 6.922 -10.273 1 92.75 207 ARG B C 1
ATOM 5149 O O . ARG B 1 207 ? 24.359 7.703 -10.828 1 92.75 207 ARG B O 1
ATOM 5156 N N . GLU B 1 208 ? 22.234 7.109 -10.367 1 93.62 208 GLU B N 1
ATOM 5157 C CA . GLU B 1 208 ? 21.609 7.992 -11.344 1 93.62 208 GLU B CA 1
ATOM 5158 C C . GLU B 1 208 ? 21.344 9.375 -10.758 1 93.62 208 GLU B C 1
ATOM 5160 O O . GLU B 1 208 ? 21.094 10.328 -11.492 1 93.62 208 GLU B O 1
ATOM 5165 N N . TYR B 1 209 ? 21.375 9.586 -9.508 1 95.56 209 TYR B N 1
ATOM 5166 C CA . TYR B 1 209 ? 21.078 10.867 -8.867 1 95.56 209 TYR B CA 1
ATOM 5167 C C . TYR B 1 209 ? 21.781 10.984 -7.523 1 95.56 209 TYR B C 1
ATOM 5169 O O . TYR B 1 209 ? 22.188 9.977 -6.938 1 95.56 209 TYR B O 1
ATOM 5177 N N . GLU B 1 210 ? 21.938 12.203 -7.027 1 95.62 210 GLU B N 1
ATOM 5178 C CA . GLU B 1 210 ? 22.484 12.508 -5.715 1 95.62 210 GLU B CA 1
ATOM 5179 C C . GLU B 1 210 ? 21.953 13.828 -5.18 1 95.62 210 GLU B C 1
ATOM 5181 O O . GLU B 1 210 ? 21.516 14.688 -5.949 1 95.62 210 GLU B O 1
ATOM 5186 N N . TRP B 1 211 ? 21.906 13.961 -3.898 1 97.06 211 TRP B N 1
ATOM 5187 C CA . TRP B 1 211 ? 21.516 15.227 -3.283 1 97.06 211 TRP B CA 1
ATOM 5188 C C . TRP B 1 211 ? 22.625 16.266 -3.393 1 97.06 211 TRP B C 1
ATOM 5190 O O . TRP B 1 211 ? 23.781 15.969 -3.111 1 97.06 211 TRP B O 1
ATOM 5200 N N . GLU B 1 212 ? 22.266 17.422 -3.816 1 95.06 212 GLU B N 1
ATOM 5201 C CA . GLU B 1 212 ? 23.219 18.516 -3.902 1 95.06 212 GLU B CA 1
ATOM 5202 C C . GLU B 1 212 ? 23.125 19.422 -2.678 1 95.06 212 GLU B C 1
ATOM 5204 O O . GLU B 1 212 ? 22.078 20 -2.396 1 95.06 212 GLU B O 1
ATOM 5209 N N . GLU B 1 213 ? 24.234 19.5 -2.055 1 93.06 213 GLU B N 1
ATOM 5210 C CA . GLU B 1 213 ? 24.266 20.375 -0.885 1 93.06 213 GLU B CA 1
ATOM 5211 C C . GLU B 1 213 ? 24.094 21.844 -1.284 1 93.06 213 GLU B C 1
ATOM 5213 O O . GLU B 1 213 ? 24.625 22.266 -2.309 1 93.06 213 GLU B O 1
ATOM 5218 N N . GLY B 1 214 ? 23.297 22.578 -0.422 1 89.5 214 GLY B N 1
ATOM 5219 C CA . GLY B 1 214 ? 23.031 23.984 -0.697 1 89.5 214 GLY B CA 1
ATOM 5220 C C . GLY B 1 214 ? 21.594 24.25 -1.099 1 89.5 214 GLY B C 1
ATOM 5221 O O . GLY B 1 214 ? 20.797 23.328 -1.233 1 89.5 214 GLY B O 1
ATOM 5222 N N . ALA B 1 215 ? 21.328 25.547 -1.237 1 93.12 215 ALA B N 1
ATOM 5223 C CA . ALA B 1 215 ? 19.984 25.953 -1.663 1 93.12 215 ALA B CA 1
ATOM 5224 C C . ALA B 1 215 ? 19.891 26 -3.186 1 93.12 215 ALA B C 1
ATOM 5226 O O . ALA B 1 215 ? 20.875 26.234 -3.875 1 93.12 215 ALA B O 1
ATOM 5227 N N . ALA B 1 216 ? 18.703 25.797 -3.684 1 93.81 216 ALA B N 1
ATOM 5228 C CA . ALA B 1 216 ? 18.469 25.844 -5.125 1 93.81 216 ALA B CA 1
ATOM 5229 C C . ALA B 1 216 ? 19 27.141 -5.727 1 93.81 216 ALA B C 1
ATOM 5231 O O . ALA B 1 216 ? 19.516 27.156 -6.848 1 93.81 216 ALA B O 1
ATOM 5232 N N . SER B 1 217 ? 18.875 28.203 -4.996 1 92.88 217 SER B N 1
ATOM 5233 C CA . SER B 1 217 ? 19.297 29.516 -5.48 1 92.88 217 SER B CA 1
ATOM 5234 C C . SER B 1 217 ? 20.781 29.562 -5.77 1 92.88 217 SER B C 1
ATOM 5236 O O . SER B 1 217 ? 21.25 30.359 -6.59 1 92.88 217 SER B O 1
ATOM 5238 N N . ASP B 1 218 ? 21.547 28.703 -5.109 1 92.88 218 ASP B N 1
ATOM 5239 C CA . ASP B 1 218 ? 22.984 28.641 -5.312 1 92.88 218 ASP B CA 1
ATOM 5240 C C . ASP B 1 218 ? 23.328 28.172 -6.723 1 92.88 218 ASP B C 1
ATOM 5242 O O . ASP B 1 218 ? 24.453 28.344 -7.191 1 92.88 218 ASP B O 1
ATOM 5246 N N . PHE B 1 219 ? 22.312 27.656 -7.406 1 90.88 219 PHE B N 1
ATOM 5247 C CA . PHE B 1 219 ? 22.562 27.047 -8.703 1 90.88 219 PHE B CA 1
ATOM 5248 C C . PHE B 1 219 ? 21.75 27.719 -9.797 1 90.88 219 PHE B C 1
ATOM 5250 O O . PHE B 1 219 ? 21.625 27.203 -10.906 1 90.88 219 PHE B O 1
ATOM 5257 N N . ALA B 1 220 ? 21.172 28.797 -9.5 1 88.31 220 ALA B N 1
ATOM 5258 C CA . ALA B 1 220 ? 20.281 29.5 -10.422 1 88.31 220 ALA B CA 1
ATOM 5259 C C . ALA B 1 220 ? 21.016 29.906 -11.695 1 88.31 220 ALA B C 1
ATOM 5261 O O . ALA B 1 220 ? 20.422 29.969 -12.773 1 88.31 220 ALA B O 1
ATOM 5262 N N . ASN B 1 221 ? 22.312 30.094 -11.578 1 82 221 ASN B N 1
ATOM 5263 C CA . ASN B 1 221 ? 23.078 30.547 -12.727 1 82 221 ASN B CA 1
ATOM 5264 C C . ASN B 1 221 ? 23.969 29.438 -13.289 1 82 221 ASN B C 1
ATOM 5266 O O . ASN B 1 221 ? 24.844 29.703 -14.125 1 82 221 ASN B O 1
ATOM 5270 N N . ALA B 1 222 ? 23.703 28.328 -12.734 1 78.69 222 ALA B N 1
ATOM 5271 C CA . ALA B 1 222 ? 24.516 27.219 -13.211 1 78.69 222 ALA B CA 1
ATOM 5272 C C . ALA B 1 222 ? 24.125 26.797 -14.617 1 78.69 222 ALA B C 1
ATOM 5274 O O . ALA B 1 222 ? 22.938 26.641 -14.914 1 78.69 222 ALA B O 1
ATOM 5275 N N . SER B 1 223 ? 24.953 27 -15.594 1 66.12 223 SER B N 1
ATOM 5276 C CA . SER B 1 223 ? 24.672 26.719 -17 1 66.12 223 SER B CA 1
ATOM 5277 C C . SER B 1 223 ? 24.75 25.219 -17.281 1 66.12 223 SER B C 1
ATOM 5279 O O . SER B 1 223 ? 24.156 24.75 -18.25 1 66.12 223 SER B O 1
ATOM 5281 N N . ASN B 1 224 ? 25.484 24.516 -16.453 1 65.56 224 ASN B N 1
ATOM 5282 C CA . ASN B 1 224 ? 25.812 23.125 -16.781 1 65.56 224 ASN B CA 1
ATOM 5283 C C . ASN B 1 224 ? 25.391 22.172 -15.664 1 65.56 224 ASN B C 1
ATOM 5285 O O . ASN B 1 224 ? 25.406 22.547 -14.492 1 65.56 224 ASN B O 1
ATOM 5289 N N . GLY B 1 225 ? 24.125 21.516 -15.734 1 75.5 225 GLY B N 1
ATOM 5290 C CA . GLY B 1 225 ? 23.859 20.469 -14.766 1 75.5 225 GLY B CA 1
ATOM 5291 C C . GLY B 1 225 ? 22.469 19.875 -14.898 1 75.5 225 GLY B C 1
ATOM 5292 O O . GLY B 1 225 ? 21.562 20.5 -15.453 1 75.5 225 GLY B O 1
ATOM 5293 N N . ASN B 1 226 ? 22.5 18.703 -14.742 1 88.44 226 ASN B N 1
ATOM 5294 C CA . ASN B 1 226 ? 21.234 17.969 -14.656 1 88.44 226 ASN B CA 1
ATOM 5295 C C . ASN B 1 226 ? 20.625 18.094 -13.266 1 88.44 226 ASN B C 1
ATOM 5297 O O . ASN B 1 226 ? 20.984 17.344 -12.359 1 88.44 226 ASN B O 1
ATOM 5301 N N . PHE B 1 227 ? 19.781 19.203 -13.172 1 94.31 227 PHE B N 1
ATOM 5302 C CA . PHE B 1 227 ? 19.203 19.438 -11.859 1 94.31 227 PHE B CA 1
ATOM 5303 C C . PHE B 1 227 ? 17.75 19 -11.828 1 94.31 227 PHE B C 1
ATOM 5305 O O . PHE B 1 227 ? 17.031 19.141 -12.812 1 94.31 227 PHE B O 1
ATOM 5312 N N . ILE B 1 228 ? 17.359 18.438 -10.773 1 97.19 228 ILE B N 1
ATOM 5313 C CA . ILE B 1 228 ? 15.977 18.203 -10.398 1 97.19 228 ILE B CA 1
ATOM 5314 C C . ILE B 1 228 ? 15.617 19.031 -9.172 1 97.19 228 ILE B C 1
ATOM 5316 O O . ILE B 1 228 ? 16.234 18.875 -8.109 1 97.19 228 ILE B O 1
ATOM 5320 N N . GLU B 1 229 ? 14.703 19.938 -9.266 1 97.81 229 GLU B N 1
ATOM 5321 C CA . GLU B 1 229 ? 14.328 20.844 -8.18 1 97.81 229 GLU B CA 1
ATOM 5322 C C . GLU B 1 229 ? 12.992 20.438 -7.562 1 97.81 229 GLU B C 1
ATOM 5324 O O . GLU B 1 229 ? 12 20.266 -8.273 1 97.81 229 GLU B O 1
ATOM 5329 N N . PHE B 1 230 ? 12.969 20.266 -6.242 1 98.62 230 PHE B N 1
ATOM 5330 C CA . PHE B 1 230 ? 11.703 20.156 -5.527 1 98.62 230 PHE B CA 1
ATOM 5331 C C . PHE B 1 230 ? 11.18 21.531 -5.141 1 98.62 230 PHE B C 1
ATOM 5333 O O . PHE B 1 230 ? 11.93 22.359 -4.613 1 98.62 230 PHE B O 1
ATOM 5340 N N . VAL B 1 231 ? 9.922 21.766 -5.379 1 98.5 231 VAL B N 1
ATOM 5341 C CA . VAL B 1 231 ? 9.227 22.984 -4.957 1 98.5 231 VAL B CA 1
ATOM 5342 C C . VAL B 1 231 ? 7.945 22.609 -4.219 1 98.5 231 VAL B C 1
ATOM 5344 O O . VAL B 1 231 ? 6.941 22.25 -4.84 1 98.5 231 VAL B O 1
ATOM 5347 N N . THR B 1 232 ? 7.984 22.719 -2.932 1 98.12 232 THR B N 1
ATOM 5348 C CA . THR B 1 232 ? 6.77 22.516 -2.148 1 98.12 232 THR B CA 1
ATOM 5349 C C . THR B 1 232 ? 5.98 23.812 -2.029 1 98.12 232 THR B C 1
ATOM 5351 O O . THR B 1 232 ? 6.512 24.828 -1.566 1 98.12 232 THR B O 1
ATOM 5354 N N . SER B 1 233 ? 4.715 23.797 -2.416 1 97.88 233 SER B N 1
ATOM 5355 C CA . SER B 1 233 ? 3.895 25 -2.445 1 97.88 233 SER B CA 1
ATOM 5356 C C . SER B 1 233 ? 2.426 24.688 -2.199 1 97.88 233 SER B C 1
ATOM 5358 O O . SER B 1 233 ? 1.759 24.109 -3.062 1 97.88 233 SER B O 1
ATOM 5360 N N . PRO B 1 234 ? 1.861 25.125 -1.024 1 97.56 234 PRO B N 1
ATOM 5361 C CA . PRO B 1 234 ? 2.477 25.812 0.111 1 97.56 234 PRO B CA 1
ATOM 5362 C C . PRO B 1 234 ? 3.596 25 0.759 1 97.56 234 PRO B C 1
ATOM 5364 O O . PRO B 1 234 ? 3.49 23.781 0.871 1 97.56 234 PRO B O 1
ATOM 5367 N N . ASN B 1 235 ? 4.598 25.672 1.187 1 98.25 235 ASN B N 1
ATOM 5368 C CA . ASN B 1 235 ? 5.824 25.016 1.638 1 98.25 235 ASN B CA 1
ATOM 5369 C C . ASN B 1 235 ? 5.676 24.453 3.045 1 98.25 235 ASN B C 1
ATOM 5371 O O . ASN B 1 235 ? 4.926 25 3.861 1 98.25 235 ASN B O 1
ATOM 5375 N N . ASN B 1 236 ? 6.191 23.344 3.318 1 98.12 236 ASN B N 1
ATOM 5376 C CA . ASN B 1 236 ? 6.508 22.781 4.629 1 98.12 236 ASN B CA 1
ATOM 5377 C C . ASN B 1 236 ? 7.957 23.062 5.023 1 98.12 236 ASN B C 1
ATOM 5379 O O . ASN B 1 236 ? 8.883 22.484 4.453 1 98.12 236 ASN B O 1
ATOM 5383 N N . PRO B 1 237 ? 8.164 24.047 5.871 1 98.12 237 PRO B N 1
ATOM 5384 C CA . PRO B 1 237 ? 7.324 24.25 7.055 1 98.12 237 PRO B CA 1
ATOM 5385 C C . PRO B 1 237 ? 6.648 25.609 7.074 1 98.12 237 PRO B C 1
ATOM 5387 O O . PRO B 1 237 ? 5.77 25.859 7.902 1 98.12 237 PRO B O 1
ATOM 5390 N N . ASP B 1 238 ? 6.969 26.5 6.199 1 98 238 ASP B N 1
ATOM 5391 C CA . ASP B 1 238 ? 6.648 27.906 6.43 1 98 238 ASP B CA 1
ATOM 5392 C C . ASP B 1 238 ? 5.344 28.281 5.738 1 98 238 ASP B C 1
ATOM 5394 O O . ASP B 1 238 ? 4.902 29.438 5.824 1 98 238 ASP B O 1
ATOM 5398 N N . SER B 1 239 ? 4.699 27.344 5.008 1 97.38 239 SER B N 1
ATOM 5399 C CA . SER B 1 239 ? 3.367 27.453 4.418 1 97.38 239 SER B CA 1
ATOM 5400 C C . SER B 1 239 ? 3.311 28.547 3.357 1 97.38 239 SER B C 1
ATOM 5402 O O . SER B 1 239 ? 2.229 29 2.992 1 97.38 239 SER B O 1
ATOM 5404 N N . LEU B 1 240 ? 4.457 28.969 2.873 1 96.88 240 LEU B N 1
ATOM 5405 C CA . LEU B 1 240 ? 4.492 30 1.838 1 96.88 240 LEU B CA 1
ATOM 5406 C C . LEU B 1 240 ? 4.293 29.391 0.457 1 96.88 240 LEU B C 1
ATOM 5408 O O . LEU B 1 240 ? 4.734 28.266 0.202 1 96.88 240 LEU B O 1
ATOM 5412 N N . LEU B 1 241 ? 3.566 30.125 -0.424 1 96.62 241 LEU B N 1
ATOM 5413 C CA . LEU B 1 241 ? 3.521 29.75 -1.833 1 96.62 241 LEU B CA 1
ATOM 5414 C C . LEU B 1 241 ? 4.859 30.031 -2.512 1 96.62 241 LEU B C 1
ATOM 5416 O O . LEU B 1 241 ? 5.434 31.109 -2.35 1 96.62 241 LEU B O 1
ATOM 5420 N N . ARG B 1 242 ? 5.383 29.031 -3.178 1 97 242 ARG B N 1
ATOM 5421 C CA . ARG B 1 242 ? 6.711 29.125 -3.773 1 97 242 ARG B CA 1
ATOM 5422 C C . ARG B 1 242 ? 6.672 28.797 -5.262 1 97 242 ARG B C 1
ATOM 5424 O O . ARG B 1 242 ? 5.734 28.141 -5.73 1 97 242 ARG B O 1
ATOM 5431 N N . ARG B 1 243 ? 7.664 29.297 -5.961 1 96.12 243 ARG B N 1
ATOM 5432 C CA . ARG B 1 243 ? 7.922 28.953 -7.359 1 96.12 243 ARG B CA 1
ATOM 5433 C C . ARG B 1 243 ? 9.328 28.391 -7.535 1 96.12 243 ARG B C 1
ATOM 5435 O O . ARG B 1 243 ? 10.164 28.516 -6.645 1 96.12 243 ARG B O 1
ATOM 5442 N N . SER B 1 244 ? 9.5 27.766 -8.648 1 97.06 244 SER B N 1
ATOM 5443 C CA . SER B 1 244 ? 10.82 27.234 -8.953 1 97.06 244 SER B CA 1
ATOM 5444 C C . SER B 1 244 ? 11.844 28.359 -9.109 1 97.06 244 SER B C 1
ATOM 5446 O O . SER B 1 244 ? 11.531 29.422 -9.648 1 97.06 244 SER B O 1
ATOM 5448 N N . VAL B 1 245 ? 13.023 28.078 -8.594 1 95.88 245 VAL B N 1
ATOM 5449 C CA . VAL B 1 245 ? 14.141 29.016 -8.75 1 95.88 245 VAL B CA 1
ATOM 5450 C C . VAL B 1 245 ? 14.914 28.688 -10.023 1 95.88 245 VAL B C 1
ATOM 5452 O O . VAL B 1 245 ? 15.414 29.578 -10.703 1 95.88 245 VAL B O 1
ATOM 5455 N N . LEU B 1 246 ? 15 27.438 -10.352 1 93.5 246 LEU B N 1
ATOM 5456 C CA . LEU B 1 246 ? 15.797 26.984 -11.484 1 93.5 246 LEU B CA 1
ATOM 5457 C C . LEU B 1 246 ? 14.969 26.969 -12.766 1 93.5 246 LEU B C 1
ATOM 5459 O O . LEU B 1 246 ? 15.508 27.172 -13.852 1 93.5 246 LEU B O 1
ATOM 5463 N N . GLY B 1 247 ? 13.742 26.641 -12.641 1 88.25 247 GLY B N 1
ATOM 5464 C CA . GLY B 1 247 ? 12.883 26.531 -13.812 1 88.25 247 GLY B CA 1
ATOM 5465 C C . GLY B 1 247 ? 13.133 25.266 -14.625 1 88.25 247 GLY B C 1
ATOM 5466 O O . GLY B 1 247 ? 13.82 24.359 -14.164 1 88.25 247 GLY B O 1
ATOM 5467 N N . GLY B 1 248 ? 12.375 25.188 -15.719 1 84.81 248 GLY B N 1
ATOM 5468 C CA . GLY B 1 248 ? 12.555 24.062 -16.625 1 84.81 248 GLY B CA 1
ATOM 5469 C C . GLY B 1 248 ? 11.57 22.938 -16.375 1 84.81 248 GLY B C 1
ATOM 5470 O O . GLY B 1 248 ? 10.617 23.094 -15.617 1 84.81 248 GLY B O 1
ATOM 5471 N N . SER B 1 249 ? 11.875 21.812 -17.062 1 82.62 249 SER B N 1
ATOM 5472 C CA . SER B 1 249 ? 10.938 20.688 -17.047 1 82.62 249 SER B CA 1
ATOM 5473 C C . SER B 1 249 ? 11.273 19.703 -15.953 1 82.62 249 SER B C 1
ATOM 5475 O O . SER B 1 249 ? 10.508 18.766 -15.688 1 82.62 249 SER B O 1
ATOM 5477 N N . SER B 1 250 ? 12.367 19.891 -15.289 1 93.81 250 SER B N 1
ATOM 5478 C CA . SER B 1 250 ? 12.773 18.953 -14.242 1 93.81 250 SER B CA 1
ATOM 5479 C C . SER B 1 250 ? 12.484 19.516 -12.852 1 93.81 250 SER B C 1
ATOM 5481 O O . SER B 1 250 ? 13.352 19.484 -11.977 1 93.81 250 SER B O 1
ATOM 5483 N N . VAL B 1 251 ? 11.359 20.156 -12.758 1 97.56 251 VAL B N 1
ATOM 5484 C CA . VAL B 1 251 ? 10.852 20.656 -11.477 1 97.56 251 VAL B CA 1
ATOM 5485 C C . VAL B 1 251 ? 9.711 19.766 -10.992 1 97.56 251 VAL B C 1
ATOM 5487 O O . VAL B 1 251 ? 8.773 19.484 -11.742 1 97.56 251 VAL B O 1
ATOM 5490 N N . ILE B 1 252 ? 9.852 19.234 -9.805 1 98.69 252 ILE B N 1
ATOM 5491 C CA . ILE B 1 252 ? 8.773 18.5 -9.148 1 98.69 252 ILE B CA 1
ATOM 5492 C C . ILE B 1 252 ? 8.047 19.422 -8.164 1 98.69 252 ILE B C 1
ATOM 5494 O O . ILE B 1 252 ? 8.602 19.766 -7.117 1 98.69 252 ILE B O 1
ATOM 5498 N N . TYR B 1 253 ? 6.848 19.766 -8.469 1 98.75 253 TYR B N 1
ATOM 5499 C CA . TYR B 1 253 ? 6.031 20.547 -7.543 1 98.75 253 TYR B CA 1
ATOM 5500 C C . TYR B 1 253 ? 5.305 19.641 -6.559 1 98.75 253 TYR B C 1
ATOM 5502 O O . TYR B 1 253 ? 4.562 18.75 -6.961 1 98.75 253 TYR B O 1
ATOM 5510 N N . ASP B 1 254 ? 5.539 19.844 -5.316 1 98.75 254 ASP B N 1
ATOM 5511 C CA . ASP B 1 254 ? 4.828 19.156 -4.242 1 98.75 254 ASP B CA 1
ATOM 5512 C C . ASP B 1 254 ? 3.66 20 -3.727 1 98.75 254 ASP B C 1
ATOM 5514 O O . ASP B 1 254 ? 3.859 20.938 -2.947 1 98.75 254 ASP B O 1
ATOM 5518 N N . HIS B 1 255 ? 2.453 19.562 -4.098 1 98.75 255 HIS B N 1
ATOM 5519 C CA . HIS B 1 255 ? 1.236 20.312 -3.805 1 98.75 255 HIS B CA 1
ATOM 5520 C C . HIS B 1 255 ? 0.4 19.609 -2.738 1 98.75 255 HIS B C 1
ATOM 5522 O O . HIS B 1 255 ? -0.831 19.656 -2.773 1 98.75 255 HIS B O 1
ATOM 5528 N N . CYS B 1 256 ? 1.081 18.984 -1.799 1 98.06 256 CYS B N 1
ATOM 5529 C CA . CYS B 1 256 ? 0.417 18.25 -0.721 1 98.06 256 CYS B CA 1
ATOM 5530 C C . CYS B 1 256 ? -0.563 19.156 0.019 1 98.06 256 CYS B C 1
ATOM 5532 O O . CYS B 1 256 ? -1.603 18.703 0.492 1 98.06 256 CYS B O 1
ATOM 5534 N N . TYR B 1 257 ? -0.285 20.453 0.109 1 98.44 257 TYR B N 1
ATOM 5535 C CA . TYR B 1 257 ? -1.087 21.375 0.918 1 98.44 257 TYR B CA 1
ATOM 5536 C C . TYR B 1 257 ? -1.843 22.359 0.039 1 98.44 257 TYR B C 1
ATOM 5538 O O . TYR B 1 257 ? -2.463 23.297 0.542 1 98.44 257 TYR B O 1
ATOM 5546 N N . TYR B 1 258 ? -1.808 22.203 -1.262 1 98.62 258 TYR B N 1
ATOM 5547 C CA . TYR B 1 258 ? -2.455 23.141 -2.17 1 98.62 258 TYR B CA 1
ATOM 5548 C C . TYR B 1 258 ? -3.938 22.828 -2.318 1 98.62 258 TYR B C 1
ATOM 5550 O O . TYR B 1 258 ? -4.414 22.562 -3.424 1 98.62 258 TYR B O 1
ATOM 5558 N N . TRP B 1 259 ? -4.613 22.953 -1.218 1 98.25 259 TRP B N 1
ATOM 5559 C CA . TRP B 1 259 ? -6.047 22.703 -1.064 1 98.25 259 TRP B CA 1
ATOM 5560 C C . TRP B 1 259 ? -6.699 23.812 -0.237 1 98.25 259 TRP B C 1
ATOM 5562 O O . TRP B 1 259 ? -6.043 24.438 0.596 1 98.25 259 TRP B O 1
ATOM 5572 N N . PRO B 1 260 ? -7.984 24.047 -0.329 1 95.94 260 PRO B N 1
ATOM 5573 C CA . PRO B 1 260 ? -8.656 25.203 0.251 1 95.94 260 PRO B CA 1
ATOM 5574 C C . PRO B 1 260 ? -8.562 25.25 1.775 1 95.94 260 PRO B C 1
ATOM 5576 O O . PRO B 1 260 ? -8.664 26.312 2.379 1 95.94 260 PRO B O 1
ATOM 5579 N N . HIS B 1 261 ? -8.328 24.109 2.482 1 95 261 HIS B N 1
ATOM 5580 C CA . HIS B 1 261 ? -8.242 24.125 3.938 1 95 261 HIS B CA 1
ATOM 5581 C C . HIS B 1 261 ? -6.938 24.75 4.41 1 95 261 HIS B C 1
ATOM 5583 O O . HIS B 1 261 ? -6.859 25.266 5.527 1 95 261 HIS B O 1
ATOM 5589 N N . TYR B 1 262 ? -5.926 24.719 3.527 1 98.06 262 TYR B N 1
ATOM 5590 C CA . TYR B 1 262 ? -4.602 25.062 4.023 1 98.06 262 TYR B CA 1
ATOM 5591 C C . TYR B 1 262 ? -4.141 26.406 3.457 1 98.06 262 TYR B C 1
ATOM 5593 O O . TYR B 1 262 ? -3.305 27.078 4.059 1 98.06 262 TYR B O 1
ATOM 5601 N N . THR B 1 263 ? -4.645 26.719 2.266 1 98.12 263 THR B N 1
ATOM 5602 C CA . THR B 1 263 ? -4.199 27.922 1.592 1 98.12 263 THR B CA 1
ATOM 5603 C C . THR B 1 263 ? -5.254 28.406 0.604 1 98.12 263 THR B C 1
ATOM 5605 O O . THR B 1 263 ? -6.121 27.641 0.182 1 98.12 263 THR B O 1
ATOM 5608 N N . ALA B 1 264 ? -5.199 29.734 0.349 1 97.25 264 ALA B N 1
ATOM 5609 C CA . ALA B 1 264 ? -6.004 30.25 -0.756 1 97.25 264 ALA B CA 1
ATOM 5610 C C . ALA B 1 264 ? -5.512 29.703 -2.094 1 97.25 264 ALA B C 1
ATOM 5612 O O . ALA B 1 264 ? -4.305 29.609 -2.326 1 97.25 264 ALA B O 1
ATOM 5613 N N . ILE B 1 265 ? -6.473 29.266 -2.922 1 97.25 265 ILE B N 1
ATOM 5614 C CA . ILE B 1 265 ? -6.156 28.812 -4.273 1 97.25 265 ILE B CA 1
ATOM 5615 C C . ILE B 1 265 ? -6.328 29.969 -5.258 1 97.25 265 ILE B C 1
ATOM 5617 O O . ILE B 1 265 ? -7.441 30.25 -5.715 1 97.25 265 ILE B O 1
ATOM 5621 N N . PRO B 1 266 ? -5.223 30.562 -5.629 1 94.81 266 PRO B N 1
ATOM 5622 C CA . PRO B 1 266 ? -5.375 31.703 -6.539 1 94.81 266 PRO B CA 1
ATOM 5623 C C . PRO B 1 266 ? -5.672 31.281 -7.973 1 94.81 266 PRO B C 1
ATOM 5625 O O . PRO B 1 266 ? -6.383 31.984 -8.695 1 94.81 266 PRO B O 1
ATOM 5628 N N . ALA B 1 267 ? -5.094 30.219 -8.414 1 96.12 267 ALA B N 1
ATOM 5629 C CA . ALA B 1 267 ? -5.246 29.672 -9.758 1 96.12 267 ALA B CA 1
ATOM 5630 C C . ALA B 1 267 ? -4.898 28.188 -9.789 1 96.12 267 ALA B C 1
ATOM 5632 O O . ALA B 1 267 ? -4.27 27.672 -8.867 1 96.12 267 ALA B O 1
ATOM 5633 N N . PRO B 1 268 ? -5.398 27.5 -10.852 1 98 268 PRO B N 1
ATOM 5634 C CA . PRO B 1 268 ? -4.988 26.109 -10.977 1 98 268 PRO B CA 1
ATOM 5635 C C . PRO B 1 268 ? -3.492 25.938 -11.242 1 98 268 PRO B C 1
ATOM 5637 O O . PRO B 1 268 ? -2.936 26.656 -12.086 1 98 268 PRO B O 1
ATOM 5640 N N . ALA B 1 269 ? -2.859 25.094 -10.422 1 98.12 269 ALA B N 1
ATOM 5641 C CA . ALA B 1 269 ? -1.465 24.75 -10.695 1 98.12 269 ALA B CA 1
ATOM 5642 C C . ALA B 1 269 ? -1.324 24.047 -12.047 1 98.12 269 ALA B C 1
ATOM 5644 O O . ALA B 1 269 ? -2.182 23.25 -12.43 1 98.12 269 ALA B O 1
ATOM 5645 N N . ASP B 1 270 ? -0.219 24.328 -12.766 1 97.56 270 ASP B N 1
ATOM 5646 C CA . ASP B 1 270 ? -0.043 23.812 -14.117 1 97.56 270 ASP B CA 1
ATOM 5647 C C . ASP B 1 270 ? 1.396 23.344 -14.344 1 97.56 270 ASP B C 1
ATOM 5649 O O . ASP B 1 270 ? 1.944 23.531 -15.438 1 97.56 270 ASP B O 1
ATOM 5653 N N . GLY B 1 271 ? 2.057 22.844 -13.312 1 97.19 271 GLY B N 1
ATOM 5654 C CA . GLY B 1 271 ? 3.416 22.359 -13.445 1 97.19 271 GLY B CA 1
ATOM 5655 C C . GLY B 1 271 ? 3.512 21.094 -14.297 1 97.19 271 GLY B C 1
ATOM 5656 O O . GLY B 1 271 ? 2.512 20.406 -14.516 1 97.19 271 GLY B O 1
ATOM 5657 N N . ASP B 1 272 ? 4.742 20.797 -14.805 1 97.69 272 ASP B N 1
ATOM 5658 C CA . ASP B 1 272 ? 4.965 19.625 -15.656 1 97.69 272 ASP B CA 1
ATOM 5659 C C . ASP B 1 272 ? 4.867 18.328 -14.852 1 97.69 272 ASP B C 1
ATOM 5661 O O . ASP B 1 272 ? 4.488 17.281 -15.383 1 97.69 272 ASP B O 1
ATOM 5665 N N . VAL B 1 273 ? 5.324 18.391 -13.633 1 98.56 273 VAL B N 1
ATOM 5666 C CA . VAL B 1 273 ? 5.266 17.281 -12.68 1 98.56 273 VAL B CA 1
ATOM 5667 C C . VAL B 1 273 ? 4.75 17.781 -11.336 1 98.56 273 VAL B C 1
ATOM 5669 O O . VAL B 1 273 ? 5.387 18.625 -10.695 1 98.56 273 VAL B O 1
ATOM 5672 N N . MET B 1 274 ? 3.561 17.281 -10.914 1 98.81 274 MET B N 1
ATOM 5673 C CA . MET B 1 274 ? 2.941 17.734 -9.672 1 98.81 274 MET B CA 1
ATOM 5674 C C . MET B 1 274 ? 2.562 16.562 -8.781 1 98.81 274 MET B C 1
ATOM 5676 O O . MET B 1 274 ? 2.002 15.57 -9.266 1 98.81 274 MET B O 1
ATOM 5680 N N . LEU B 1 275 ? 2.877 16.672 -7.512 1 98.69 275 LEU B N 1
ATOM 5681 C CA . LEU B 1 275 ? 2.604 15.633 -6.52 1 98.69 275 LEU B CA 1
ATOM 5682 C C . LEU B 1 275 ? 1.456 16.047 -5.605 1 98.69 275 LEU B C 1
ATOM 5684 O O . LEU B 1 275 ? 1.383 17.203 -5.184 1 98.69 275 LEU B O 1
ATOM 5688 N N . PHE B 1 276 ? 0.593 15.086 -5.34 1 98.75 276 PHE B N 1
ATOM 5689 C CA . PHE B 1 276 ? -0.492 15.266 -4.379 1 98.75 276 PHE B CA 1
ATOM 5690 C C . PHE B 1 276 ? -0.568 14.078 -3.424 1 98.75 276 PHE B C 1
ATOM 5692 O O . PHE B 1 276 ? -0.013 13.016 -3.699 1 98.75 276 PHE B O 1
ATOM 5699 N N . SER B 1 277 ? -1.183 14.266 -2.295 1 97.56 277 SER B N 1
ATOM 5700 C CA . SER B 1 277 ? -1.323 13.242 -1.265 1 97.56 277 SER B CA 1
ATOM 5701 C C . SER B 1 277 ? -2.729 13.242 -0.672 1 97.56 277 SER B C 1
ATOM 5703 O O . SER B 1 277 ? -3.291 14.305 -0.397 1 97.56 277 SER B O 1
ATOM 5705 N N . ASN B 1 278 ? -3.254 12.07 -0.482 1 97.31 278 ASN B N 1
ATOM 5706 C CA . ASN B 1 278 ? -4.566 11.977 0.151 1 97.31 278 ASN B CA 1
ATOM 5707 C C . ASN B 1 278 ? -4.477 12.211 1.657 1 97.31 278 ASN B C 1
ATOM 5709 O O . ASN B 1 278 ? -5.48 12.531 2.299 1 97.31 278 ASN B O 1
ATOM 5713 N N . SER B 1 279 ? -3.33 12.078 2.256 1 97.81 279 SER B N 1
ATOM 5714 C CA . SER B 1 279 ? -3.156 12.266 3.693 1 97.81 279 SER B CA 1
ATOM 5715 C C . SER B 1 279 ? -3.615 13.656 4.129 1 97.81 279 SER B C 1
ATOM 5717 O O . SER B 1 279 ? -4.18 13.812 5.215 1 97.81 279 SER B O 1
ATOM 5719 N N . LYS B 1 280 ? -3.34 14.609 3.27 1 97.69 280 LYS B N 1
ATOM 5720 C CA . LYS B 1 280 ? -3.566 15.977 3.723 1 97.69 280 LYS B CA 1
ATOM 5721 C C . LYS B 1 280 ? -4.914 16.5 3.234 1 97.69 280 LYS B C 1
ATOM 5723 O O . LYS B 1 280 ? -5.5 17.391 3.85 1 97.69 280 LYS B O 1
ATOM 5728 N N . ILE B 1 281 ? -5.434 15.992 2.197 1 97.44 281 ILE B N 1
ATOM 5729 C CA . ILE B 1 281 ? -6.684 16.531 1.665 1 97.44 281 ILE B CA 1
ATOM 5730 C C . ILE B 1 281 ? -7.859 16 2.484 1 97.44 281 ILE B C 1
ATOM 5732 O O . ILE B 1 281 ? -8.75 16.766 2.865 1 97.44 281 ILE B O 1
ATOM 5736 N N . SER B 1 282 ? -7.844 14.719 2.793 1 98 282 SER B N 1
ATOM 5737 C CA . SER B 1 282 ? -8.984 14.125 3.486 1 98 282 SER B CA 1
ATOM 5738 C C . SER B 1 282 ? -8.594 13.633 4.875 1 98 282 SER B C 1
ATOM 5740 O O . SER B 1 282 ? -9.453 13.219 5.656 1 98 282 SER B O 1
ATOM 5742 N N . GLY B 1 283 ? -7.348 13.688 5.188 1 98.31 283 GLY B N 1
ATOM 5743 C CA . GLY B 1 283 ? -6.879 13.266 6.496 1 98.31 283 GLY B CA 1
ATOM 5744 C C . GLY B 1 283 ? -6.52 11.789 6.551 1 98.31 283 GLY B C 1
ATOM 5745 O O . GLY B 1 283 ? -6.055 11.297 7.582 1 98.31 283 GLY B O 1
ATOM 5746 N N . HIS B 1 284 ? -6.664 11.094 5.484 1 98.56 284 HIS B N 1
ATOM 5747 C CA . HIS B 1 284 ? -6.488 9.648 5.473 1 98.56 284 HIS B CA 1
ATOM 5748 C C . HIS B 1 284 ? -5.031 9.273 5.219 1 98.56 284 HIS B C 1
ATOM 5750 O O . HIS B 1 284 ? -4.715 8.625 4.219 1 98.56 284 HIS B O 1
ATOM 5756 N N . ALA B 1 285 ? -4.188 9.57 6.203 1 98.31 285 ALA B N 1
ATOM 5757 C CA . ALA B 1 285 ? -2.756 9.281 6.125 1 98.31 285 ALA B CA 1
ATOM 5758 C C . ALA B 1 285 ? -2.496 7.781 6.164 1 98.31 285 ALA B C 1
ATOM 5760 O O . ALA B 1 285 ? -1.569 7.289 5.516 1 98.31 285 ALA B O 1
ATOM 5761 N N . SER B 1 286 ? -3.326 7.012 6.797 1 97.94 286 SER B N 1
ATOM 5762 C CA . SER B 1 286 ? -3.135 5.582 7 1 97.94 286 SER B CA 1
ATOM 5763 C C . SER B 1 286 ? -3.32 4.809 5.699 1 97.94 286 SER B C 1
ATOM 5765 O O . SER B 1 286 ? -2.797 3.703 5.543 1 97.94 286 SER B O 1
ATOM 5767 N N . SER B 1 287 ? -4.047 5.363 4.758 1 98.5 287 SER B N 1
ATOM 5768 C CA . SER B 1 287 ? -4.348 4.648 3.521 1 98.5 287 SER B CA 1
ATOM 5769 C C . SER B 1 287 ? -3.135 4.617 2.596 1 98.5 287 SER B C 1
ATOM 5771 O O . SER B 1 287 ? -3.082 3.812 1.663 1 98.5 287 SER B O 1
ATOM 5773 N N . ARG B 1 288 ? -2.119 5.488 2.848 1 98.25 288 ARG B N 1
ATOM 5774 C CA . ARG B 1 288 ? -0.897 5.535 2.051 1 98.25 288 ARG B CA 1
ATOM 5775 C C . ARG B 1 288 ? -1.218 5.656 0.565 1 98.25 288 ARG B C 1
ATOM 5777 O O . ARG B 1 288 ? -0.835 4.797 -0.231 1 98.25 288 ARG B O 1
ATOM 5784 N N . PHE B 1 289 ? -1.884 6.758 0.23 1 98.75 289 PHE B N 1
ATOM 5785 C CA . PHE B 1 289 ? -2.248 6.961 -1.167 1 98.75 289 PHE B CA 1
ATOM 5786 C C . PHE B 1 289 ? -1.875 8.367 -1.622 1 98.75 289 PHE B C 1
ATOM 5788 O O . PHE B 1 289 ? -2.146 9.344 -0.921 1 98.75 289 PHE B O 1
ATOM 5795 N N . GLY B 1 290 ? -1.212 8.477 -2.717 1 98.75 290 GLY B N 1
ATOM 5796 C CA . GLY B 1 290 ? -0.889 9.711 -3.42 1 98.75 290 GLY B CA 1
ATOM 5797 C C . GLY B 1 290 ? -0.901 9.555 -4.93 1 98.75 290 GLY B C 1
ATOM 5798 O O . GLY B 1 290 ? -1.04 8.445 -5.445 1 98.75 290 GLY B O 1
ATOM 5799 N N . TRP B 1 291 ? -0.87 10.648 -5.621 1 98.88 291 TRP B N 1
ATOM 5800 C CA . TRP B 1 291 ? -0.828 10.586 -7.078 1 98.88 291 TRP B CA 1
ATOM 5801 C C . TRP B 1 291 ? 0.005 11.734 -7.652 1 98.88 291 TRP B C 1
ATOM 5803 O O . TRP B 1 291 ? 0.243 12.734 -6.973 1 98.88 291 TRP B O 1
ATOM 5813 N N . ALA B 1 292 ? 0.525 11.547 -8.812 1 98.88 292 ALA B N 1
ATOM 5814 C CA . ALA B 1 292 ? 1.258 12.57 -9.562 1 98.88 292 ALA B CA 1
ATOM 5815 C C . ALA B 1 292 ? 0.575 12.867 -10.891 1 98.88 292 ALA B C 1
ATOM 5817 O O . ALA B 1 292 ? 0.055 11.969 -11.547 1 98.88 292 ALA B O 1
ATOM 5818 N N . LEU B 1 293 ? 0.479 14.086 -11.227 1 98.88 293 LEU B N 1
ATOM 5819 C CA . LEU B 1 293 ? 0.123 14.555 -12.562 1 98.88 293 LEU B CA 1
ATOM 5820 C C . LEU B 1 293 ? 1.373 14.867 -13.383 1 98.88 293 LEU B C 1
ATOM 5822 O O . LEU B 1 293 ? 2.238 15.625 -12.938 1 98.88 293 LEU B O 1
ATOM 5826 N N . ILE B 1 294 ? 1.477 14.305 -14.539 1 98.81 294 ILE B N 1
ATOM 5827 C CA . ILE B 1 294 ? 2.699 14.383 -15.336 1 98.81 294 ILE B CA 1
ATOM 5828 C C . ILE B 1 294 ? 2.357 14.727 -16.781 1 98.81 294 ILE B C 1
ATOM 5830 O O . ILE B 1 294 ? 1.513 14.07 -17.391 1 98.81 294 ILE B O 1
ATOM 5834 N N . LYS B 1 295 ? 3.023 15.727 -17.375 1 98.19 295 LYS B N 1
ATOM 5835 C CA . LYS B 1 295 ? 2.764 16.141 -18.75 1 98.19 295 LYS B CA 1
ATOM 5836 C C . LYS B 1 295 ? 3.482 15.227 -19.75 1 98.19 295 LYS B C 1
ATOM 5838 O O . LYS B 1 295 ? 2.885 14.773 -20.719 1 98.19 295 LYS B O 1
ATOM 5843 N N . ASP B 1 296 ? 4.77 14.969 -19.484 1 98.06 296 ASP B N 1
ATOM 5844 C CA . ASP B 1 296 ? 5.637 14.266 -20.422 1 98.06 296 ASP B CA 1
ATOM 5845 C C . ASP B 1 296 ? 5.414 12.758 -20.344 1 98.06 296 ASP B C 1
ATOM 5847 O O . ASP B 1 296 ? 5.543 12.156 -19.266 1 98.06 296 ASP B O 1
ATOM 5851 N N . LYS B 1 297 ? 5.152 12.156 -21.453 1 98.19 297 LYS B N 1
ATOM 5852 C CA . LYS B 1 297 ? 4.844 10.734 -21.531 1 98.19 297 LYS B CA 1
ATOM 5853 C C . LYS B 1 297 ? 6.035 9.891 -21.078 1 98.19 297 LYS B C 1
ATOM 5855 O O . LYS B 1 297 ? 5.855 8.859 -20.422 1 98.19 297 LYS B O 1
ATOM 5860 N N . ARG B 1 298 ? 7.203 10.266 -21.469 1 97.38 298 ARG B N 1
ATOM 5861 C CA . ARG B 1 298 ? 8.391 9.5 -21.094 1 97.38 298 ARG B CA 1
ATOM 5862 C C . ARG B 1 298 ? 8.57 9.477 -19.578 1 97.38 298 ARG B C 1
ATOM 5864 O O . ARG B 1 298 ? 8.914 8.438 -19.016 1 97.38 298 ARG B O 1
ATOM 5871 N N . VAL B 1 299 ? 8.406 10.625 -18.906 1 98.12 299 VAL B N 1
ATOM 5872 C CA . VAL B 1 299 ? 8.5 10.711 -17.453 1 98.12 299 VAL B CA 1
ATOM 5873 C C . VAL B 1 299 ? 7.426 9.836 -16.812 1 98.12 299 VAL B C 1
ATOM 5875 O O . VAL B 1 299 ? 7.703 9.109 -15.852 1 98.12 299 VAL B O 1
ATOM 5878 N N . TYR B 1 300 ? 6.238 9.898 -17.406 1 98.5 300 TYR B N 1
ATOM 5879 C CA . TYR B 1 300 ? 5.121 9.086 -16.938 1 98.5 300 TYR B CA 1
ATOM 5880 C C . TYR B 1 300 ? 5.465 7.602 -17 1 98.5 300 TYR B C 1
ATOM 5882 O O . TYR B 1 300 ? 5.27 6.867 -16.031 1 98.5 300 TYR B O 1
ATOM 5890 N N . GLU B 1 301 ? 5.957 7.129 -18.094 1 98.31 301 GLU B N 1
ATOM 5891 C CA . GLU B 1 301 ? 6.266 5.715 -18.312 1 98.31 301 GLU B CA 1
ATOM 5892 C C . GLU B 1 301 ? 7.371 5.25 -17.359 1 98.31 301 GLU B C 1
ATOM 5894 O O . GLU B 1 301 ? 7.312 4.145 -16.828 1 98.31 301 GLU B O 1
ATOM 5899 N N . ARG B 1 302 ? 8.367 6.066 -17.125 1 97.69 302 ARG B N 1
ATOM 5900 C CA . ARG B 1 302 ? 9.469 5.727 -16.234 1 97.69 302 ARG B CA 1
ATOM 5901 C C . ARG B 1 302 ? 9 5.672 -14.789 1 97.69 302 ARG B C 1
ATOM 5903 O O . ARG B 1 302 ? 9.414 4.793 -14.023 1 97.69 302 ARG B O 1
ATOM 5910 N N . ALA B 1 303 ? 8.141 6.656 -14.414 1 98.56 303 ALA B N 1
ATOM 5911 C CA . ALA B 1 303 ? 7.582 6.641 -13.062 1 98.56 303 ALA B CA 1
ATOM 5912 C C . ALA B 1 303 ? 6.727 5.398 -12.844 1 98.56 303 ALA B C 1
ATOM 5914 O O . ALA B 1 303 ? 6.801 4.77 -11.781 1 98.56 303 ALA B O 1
ATOM 5915 N N . THR B 1 304 ? 5.973 5.047 -13.836 1 98.44 304 THR B N 1
ATOM 5916 C CA . THR B 1 304 ? 5.117 3.871 -13.766 1 98.44 304 THR B CA 1
ATOM 5917 C C . THR B 1 304 ? 5.953 2.6 -13.641 1 98.44 304 THR B C 1
ATOM 5919 O O . THR B 1 304 ? 5.598 1.689 -12.891 1 98.44 304 THR B O 1
ATOM 5922 N N . LYS B 1 305 ? 7.023 2.537 -14.375 1 97.94 305 LYS B N 1
ATOM 5923 C CA . LYS B 1 305 ? 7.922 1.39 -14.281 1 97.94 305 LYS B CA 1
ATOM 5924 C C . LYS B 1 305 ? 8.523 1.269 -12.883 1 97.94 305 LYS B C 1
ATOM 5926 O O . LYS B 1 305 ? 8.664 0.163 -12.359 1 97.94 305 LYS B O 1
ATOM 5931 N N . TYR B 1 306 ? 8.898 2.395 -12.289 1 98.06 306 TYR B N 1
ATOM 5932 C CA . TYR B 1 306 ? 9.391 2.402 -10.914 1 98.06 306 TYR B CA 1
ATOM 5933 C C . TYR B 1 306 ? 8.359 1.801 -9.969 1 98.06 306 TYR B C 1
ATOM 5935 O O . TYR B 1 306 ? 8.688 0.933 -9.156 1 98.06 306 TYR B O 1
ATOM 5943 N N . ILE B 1 307 ? 7.121 2.289 -10.102 1 98.56 307 ILE B N 1
ATOM 5944 C CA . ILE B 1 307 ? 6.059 1.82 -9.219 1 98.56 307 ILE B CA 1
ATOM 5945 C C . ILE B 1 307 ? 5.859 0.318 -9.406 1 98.56 307 ILE B C 1
ATOM 5947 O O . ILE B 1 307 ? 5.73 -0.424 -8.43 1 98.56 307 ILE B O 1
ATOM 5951 N N . GLU B 1 308 ? 5.828 -0.103 -10.586 1 97.94 308 GLU B N 1
ATOM 5952 C CA . GLU B 1 308 ? 5.621 -1.511 -10.914 1 97.94 308 GLU B CA 1
ATOM 5953 C C . GLU B 1 308 ? 6.707 -2.385 -10.289 1 97.94 308 GLU B C 1
ATOM 5955 O O . GLU B 1 308 ? 6.402 -3.383 -9.633 1 97.94 308 GLU B O 1
ATOM 5960 N N . LEU B 1 309 ? 7.941 -2.029 -10.438 1 97.88 309 LEU B N 1
ATOM 5961 C CA . LEU B 1 309 ? 9.047 -2.865 -9.984 1 97.88 309 LEU B CA 1
ATOM 5962 C C . LEU B 1 309 ? 9.258 -2.729 -8.484 1 97.88 309 LEU B C 1
ATOM 5964 O O . LEU B 1 309 ? 9.789 -3.635 -7.84 1 97.88 309 LEU B O 1
ATOM 5968 N N . ASN B 1 310 ? 8.781 -1.613 -7.969 1 98.25 310 ASN B N 1
ATOM 5969 C CA . ASN B 1 310 ? 8.961 -1.373 -6.539 1 98.25 310 ASN B CA 1
ATOM 5970 C C . ASN B 1 310 ? 7.902 -2.104 -5.715 1 98.25 310 ASN B C 1
ATOM 5972 O O . ASN B 1 310 ? 8.211 -2.646 -4.652 1 98.25 310 ASN B O 1
ATOM 5976 N N . SER B 1 311 ? 6.641 -2.131 -6.219 1 97.81 311 SER B N 1
ATOM 5977 C CA . SER B 1 311 ? 5.59 -2.674 -5.363 1 97.81 311 SER B CA 1
ATOM 5978 C C . SER B 1 311 ? 4.473 -3.301 -6.195 1 97.81 311 SER B C 1
ATOM 5980 O O . SER B 1 311 ? 3.488 -3.797 -5.645 1 97.81 311 SER B O 1
ATOM 5982 N N . MET B 1 312 ? 4.59 -3.361 -7.512 1 96.5 312 MET B N 1
ATOM 5983 C CA . MET B 1 312 ? 3.551 -3.838 -8.414 1 96.5 312 MET B CA 1
ATOM 5984 C C . MET B 1 312 ? 2.285 -2.994 -8.289 1 96.5 312 MET B C 1
ATOM 5986 O O . MET B 1 312 ? 1.175 -3.527 -8.305 1 96.5 312 MET B O 1
ATOM 5990 N N . GLY B 1 313 ? 2.445 -1.729 -7.953 1 96.81 313 GLY B N 1
ATOM 5991 C CA . GLY B 1 313 ? 1.321 -0.812 -7.848 1 96.81 313 GLY B CA 1
ATOM 5992 C C . GLY B 1 313 ? 0.897 -0.551 -6.418 1 96.81 313 GLY B C 1
ATOM 5993 O O . GLY B 1 313 ? 1.584 -0.957 -5.477 1 96.81 313 GLY B O 1
ATOM 5994 N N . VAL B 1 314 ? -0.236 0.199 -6.293 1 98.06 314 VAL B N 1
ATOM 5995 C CA . VAL B 1 314 ? -0.818 0.557 -5.004 1 98.06 314 VAL B CA 1
ATOM 5996 C C . VAL B 1 314 ? -1.931 -0.427 -4.648 1 98.06 314 VAL B C 1
ATOM 5998 O O . VAL B 1 314 ? -2.658 -0.895 -5.527 1 98.06 314 VAL B O 1
ATOM 6001 N N . SER B 1 315 ? -2.062 -0.752 -3.342 1 97.94 315 SER B N 1
ATOM 6002 C CA . SER B 1 315 ? -3.113 -1.651 -2.877 1 97.94 315 SER B CA 1
ATOM 6003 C C . SER B 1 315 ? -4.48 -1.228 -3.406 1 97.94 315 SER B C 1
ATOM 6005 O O . SER B 1 315 ? -4.824 -0.044 -3.373 1 97.94 315 SER B O 1
ATOM 6007 N N . ARG B 1 316 ? -5.258 -2.178 -3.885 1 98.06 316 ARG B N 1
ATOM 6008 C CA . ARG B 1 316 ? -6.598 -1.848 -4.363 1 98.06 316 ARG B CA 1
ATOM 6009 C C . ARG B 1 316 ? -7.559 -1.643 -3.197 1 98.06 316 ARG B C 1
ATOM 6011 O O . ARG B 1 316 ? -8.609 -1.02 -3.355 1 98.06 316 ARG B O 1
ATOM 6018 N N . ASP B 1 317 ? -7.172 -2.148 -1.986 1 98.25 317 ASP B N 1
ATOM 6019 C CA . ASP B 1 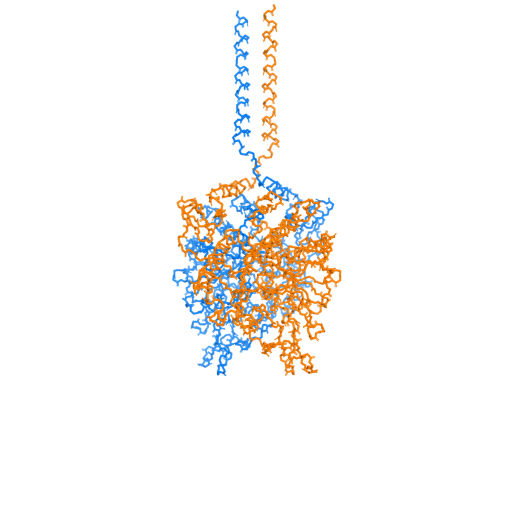317 ? -7.93 -1.814 -0.785 1 98.25 317 ASP B CA 1
ATOM 6020 C C . ASP B 1 317 ? -7.938 -0.307 -0.54 1 98.25 317 ASP B C 1
ATOM 6022 O O . ASP B 1 317 ? -8.992 0.283 -0.293 1 98.25 317 ASP B O 1
ATOM 6026 N N . SER B 1 318 ? -6.746 0.246 -0.639 1 98.44 318 SER B N 1
ATOM 6027 C CA . SER B 1 318 ? -6.609 1.685 -0.432 1 98.44 318 SER B CA 1
ATOM 6028 C C . SER B 1 318 ? -7.293 2.471 -1.546 1 98.44 318 SER B C 1
ATOM 6030 O O . SER B 1 318 ? -7.93 3.496 -1.29 1 98.44 318 SER B O 1
ATOM 6032 N N . GLN B 1 319 ? -7.129 1.968 -2.775 1 98.69 319 GLN B N 1
ATOM 6033 C CA . GLN B 1 319 ? -7.762 2.662 -3.893 1 98.69 319 GLN B CA 1
ATOM 6034 C C . GLN B 1 319 ? -9.281 2.705 -3.727 1 98.69 319 GLN B C 1
ATOM 6036 O O . GLN B 1 319 ? -9.914 3.725 -4.004 1 98.69 319 GLN B O 1
ATOM 6041 N N . LEU B 1 320 ? -9.844 1.615 -3.273 1 98.69 320 LEU B N 1
ATOM 6042 C CA . LEU B 1 320 ? -11.281 1.562 -3.062 1 98.69 320 LEU B CA 1
ATOM 6043 C C . LEU B 1 320 ? -11.703 2.516 -1.95 1 98.69 320 LEU B C 1
ATOM 6045 O O . LEU B 1 320 ? -12.703 3.234 -2.086 1 98.69 320 LEU B O 1
ATOM 6049 N N . ARG B 1 321 ? -11.008 2.492 -0.837 1 98.56 321 ARG B N 1
ATOM 6050 C CA . ARG B 1 321 ? -11.352 3.385 0.266 1 98.56 321 ARG B CA 1
ATOM 6051 C C . ARG B 1 321 ? -11.281 4.844 -0.169 1 98.56 321 ARG B C 1
ATOM 6053 O O . ARG B 1 321 ? -12.195 5.621 0.108 1 98.56 321 ARG B O 1
ATOM 6060 N N . ILE B 1 322 ? -10.234 5.203 -0.867 1 98.75 322 ILE B N 1
ATOM 6061 C CA . ILE B 1 322 ? -10.031 6.586 -1.281 1 98.75 322 ILE B CA 1
ATOM 6062 C C . ILE B 1 322 ? -11.086 6.977 -2.316 1 98.75 322 ILE B C 1
ATOM 6064 O O . ILE B 1 322 ? -11.562 8.109 -2.328 1 98.75 322 ILE B O 1
ATOM 6068 N N . LEU B 1 323 ? -11.422 6 -3.188 1 98.75 323 LEU B N 1
ATOM 6069 C CA . LEU B 1 323 ? -12.523 6.258 -4.109 1 98.75 323 LEU B CA 1
ATOM 6070 C C . LEU B 1 323 ? -13.789 6.645 -3.35 1 98.75 323 LEU B C 1
ATOM 6072 O O . LEU B 1 323 ? -14.453 7.625 -3.697 1 98.75 323 LEU B O 1
ATOM 6076 N N . LYS B 1 324 ? -14.117 5.898 -2.32 1 98.62 324 LYS B N 1
ATOM 6077 C CA . LYS B 1 324 ? -15.312 6.18 -1.523 1 98.62 324 LYS B CA 1
ATOM 6078 C C . LYS B 1 324 ? -15.211 7.535 -0.837 1 98.62 324 LYS B C 1
ATOM 6080 O O . LYS B 1 324 ? -16.172 8.297 -0.809 1 98.62 324 LYS B O 1
ATOM 6085 N N . VAL B 1 325 ? -14.109 7.836 -0.308 1 98.38 325 VAL B N 1
ATOM 6086 C CA . VAL B 1 325 ? -13.867 9.102 0.375 1 98.38 325 VAL B CA 1
ATOM 6087 C C . VAL B 1 325 ? -14.039 10.258 -0.607 1 98.38 325 VAL B C 1
ATOM 6089 O O . VAL B 1 325 ? -14.703 11.25 -0.3 1 98.38 325 VAL B O 1
ATOM 6092 N N . MET B 1 326 ? -13.484 10.125 -1.809 1 98.25 326 MET B N 1
ATOM 6093 C CA . MET B 1 326 ? -13.57 11.188 -2.805 1 98.25 326 MET B CA 1
ATOM 6094 C C . MET B 1 326 ? -15.008 11.359 -3.289 1 98.25 326 MET B C 1
ATOM 6096 O O . MET B 1 326 ? -15.453 12.484 -3.537 1 98.25 326 MET B O 1
ATOM 6100 N N . LYS B 1 327 ? -15.68 10.242 -3.445 1 97.12 327 LYS B N 1
ATOM 6101 C CA . LYS B 1 327 ? -17.094 10.336 -3.787 1 97.12 327 LYS B CA 1
ATOM 6102 C C . LYS B 1 327 ? -17.875 11.117 -2.727 1 97.12 327 LYS B C 1
ATOM 6104 O O . LYS B 1 327 ? -18.703 11.969 -3.057 1 97.12 327 LYS B O 1
ATOM 6109 N N . ALA B 1 328 ? -17.594 10.82 -1.477 1 96.88 328 ALA B N 1
ATOM 6110 C CA . ALA B 1 328 ? -18.25 11.523 -0.381 1 96.88 328 ALA B CA 1
ATOM 6111 C C . ALA B 1 328 ? -17.906 13.008 -0.397 1 96.88 328 ALA B C 1
ATOM 6113 O O . ALA B 1 328 ? -18.766 13.859 -0.195 1 96.88 328 ALA B O 1
ATOM 6114 N N . MET B 1 329 ? -16.672 13.336 -0.64 1 97.38 329 MET B N 1
ATOM 6115 C CA . MET B 1 329 ? -16.234 14.727 -0.706 1 97.38 329 MET B CA 1
ATOM 6116 C C . MET B 1 329 ? -16.953 15.477 -1.822 1 97.38 329 MET B C 1
ATOM 6118 O O . MET B 1 329 ? -17.438 16.594 -1.618 1 97.38 329 MET B O 1
ATOM 6122 N N . LEU B 1 330 ? -16.984 14.867 -2.965 1 96.88 330 LEU B N 1
ATOM 6123 C CA . LEU B 1 330 ? -17.594 15.484 -4.133 1 96.88 330 LEU B CA 1
ATOM 6124 C C . LEU B 1 330 ? -19.094 15.68 -3.91 1 96.88 330 LEU B C 1
ATOM 6126 O O . LEU B 1 330 ? -19.656 16.703 -4.316 1 96.88 330 LEU B O 1
ATOM 6130 N N . ALA B 1 331 ? -19.688 14.75 -3.242 1 94.44 331 ALA B N 1
ATOM 6131 C CA . ALA B 1 331 ? -21.125 14.836 -2.977 1 94.44 331 ALA B CA 1
ATOM 6132 C C . ALA B 1 331 ? -21.438 15.961 -1.998 1 94.44 331 ALA B C 1
ATOM 6134 O O . ALA B 1 331 ? -22.484 16.609 -2.1 1 94.44 331 ALA B O 1
ATOM 6135 N N . GLU B 1 332 ? -20.562 16.25 -1.154 1 88.31 332 GLU B N 1
ATOM 6136 C CA . GLU B 1 332 ? -20.828 17.203 -0.078 1 88.31 332 GLU B CA 1
ATOM 6137 C C . GLU B 1 332 ? -20.344 18.594 -0.451 1 88.31 332 GLU B C 1
ATOM 6139 O O . GLU B 1 332 ? -20.641 19.578 0.248 1 88.31 332 GLU B O 1
ATOM 6144 N N . MET B 1 333 ? -19.641 18.75 -1.458 1 84.56 333 MET B N 1
ATOM 6145 C CA . MET B 1 333 ? -19.109 20.062 -1.858 1 84.56 333 MET B CA 1
ATOM 6146 C C . MET B 1 333 ? -20.25 21 -2.26 1 84.56 333 MET B C 1
ATOM 6148 O O . MET B 1 333 ? -20.094 22.219 -2.182 1 84.56 333 MET B O 1
ATOM 6152 N N . LYS B 1 334 ? -21.344 20.484 -2.586 1 68.75 334 LYS B N 1
ATOM 6153 C CA . LYS B 1 334 ? -22.5 21.281 -2.986 1 68.75 334 LYS B CA 1
ATOM 6154 C C . LYS B 1 334 ? -23.219 21.859 -1.771 1 68.75 334 LYS B C 1
ATOM 6156 O O . LYS B 1 334 ? -23.938 22.859 -1.883 1 68.75 334 LYS B O 1
ATOM 6161 N N . GLY B 1 335 ? -22.812 21.359 -0.686 1 66.25 335 GLY B N 1
ATOM 6162 C CA . GLY B 1 335 ? -23.469 21.828 0.516 1 66.25 335 GLY B CA 1
ATOM 6163 C C . GLY B 1 335 ? -22.594 22.719 1.375 1 66.25 335 GLY B C 1
ATOM 6164 O O . GLY B 1 335 ? -21.438 22.969 1.028 1 66.25 335 GLY B O 1
ATOM 6165 N N . GLU B 1 336 ? -23.203 23.453 2.309 1 65.19 336 GLU B N 1
ATOM 6166 C CA . GLU B 1 336 ? -22.531 24.375 3.211 1 65.19 336 GLU B CA 1
ATOM 6167 C C . GLU B 1 336 ? -21.609 23.625 4.18 1 65.19 336 GLU B C 1
ATOM 6169 O O . GLU B 1 336 ? -20.797 24.25 4.871 1 65.19 336 GLU B O 1
ATOM 6174 N N . GLU B 1 337 ? -21.641 22.344 4.047 1 82.5 337 GLU B N 1
ATOM 6175 C CA . GLU B 1 337 ? -20.906 21.656 5.102 1 82.5 337 GLU B CA 1
ATOM 6176 C C . GLU B 1 337 ? -19.906 20.656 4.523 1 82.5 337 GLU B C 1
ATOM 6178 O O . GLU B 1 337 ? -19.75 19.547 5.047 1 82.5 337 GLU B O 1
ATOM 6183 N N . GLY B 1 338 ? -19.203 21.094 3.508 1 93.31 338 GLY B N 1
ATOM 6184 C CA . GLY B 1 338 ? -18.234 20.188 2.918 1 93.31 338 GLY B CA 1
ATOM 6185 C C . GLY B 1 338 ? -16.922 20.125 3.68 1 93.31 338 GLY B C 1
ATOM 6186 O O . GLY B 1 338 ? -16.703 20.906 4.605 1 93.31 338 GLY B O 1
ATOM 6187 N N . VAL B 1 339 ? -16.109 19.188 3.355 1 95.81 339 VAL B N 1
ATOM 6188 C CA . VAL B 1 339 ? -14.883 18.922 4.086 1 95.81 339 VAL B CA 1
ATOM 6189 C C . VAL B 1 339 ? -13.961 20.125 4.02 1 95.81 339 VAL B C 1
ATOM 6191 O O . VAL B 1 339 ? -13.258 20.438 4.98 1 95.81 339 VAL B O 1
ATOM 6194 N N . PHE B 1 340 ? -13.961 20.906 2.904 1 96.44 340 PHE B N 1
ATOM 6195 C CA . PHE B 1 340 ? -13.078 22.062 2.738 1 96.44 340 PHE B CA 1
ATOM 6196 C C . PHE B 1 340 ? -13.531 23.219 3.611 1 96.44 340 PHE B C 1
ATOM 6198 O O . PHE B 1 340 ? -12.703 23.969 4.145 1 96.44 340 PHE B O 1
ATOM 6205 N N . GLU B 1 341 ? -14.82 23.422 3.752 1 95.38 341 GLU B N 1
ATOM 6206 C CA . GLU B 1 341 ? -15.336 24.438 4.664 1 95.38 341 GLU B CA 1
ATOM 6207 C C . GLU B 1 341 ? -15 24.094 6.113 1 95.38 341 GLU B C 1
ATOM 6209 O O . GLU B 1 341 ? -14.531 24.953 6.863 1 95.38 341 GLU B O 1
ATOM 6214 N N . PHE B 1 342 ? -15.273 22.859 6.445 1 96.5 342 PHE B N 1
ATOM 6215 C CA . PHE B 1 342 ? -14.953 22.406 7.797 1 96.5 342 PHE B CA 1
ATOM 6216 C C . PHE B 1 342 ? -13.469 22.578 8.094 1 96.5 342 PHE B C 1
ATOM 6218 O O . PHE B 1 342 ? -13.102 23.125 9.141 1 96.5 342 PHE B O 1
ATOM 6225 N N . GLY B 1 343 ? -12.656 22.078 7.152 1 97 343 GLY B N 1
ATOM 6226 C CA . GLY B 1 343 ? -11.211 22.188 7.324 1 97 343 GLY B CA 1
ATOM 6227 C C . GLY B 1 343 ? -10.727 23.625 7.434 1 97 343 GLY B C 1
ATOM 6228 O O . GLY B 1 343 ? -9.938 23.953 8.32 1 97 343 GLY B O 1
ATOM 6229 N N . TYR B 1 344 ? -11.203 24.453 6.562 1 96.94 344 TYR B N 1
ATOM 6230 C CA . TYR B 1 344 ? -10.797 25.844 6.574 1 96.94 344 TYR B CA 1
ATOM 6231 C C . TYR B 1 344 ? -11.203 26.531 7.879 1 96.94 344 TYR B C 1
ATOM 6233 O O . TYR B 1 344 ? -10.414 27.25 8.484 1 96.94 344 TYR B O 1
ATOM 6241 N N . ALA B 1 345 ? -12.383 26.312 8.273 1 96.88 345 ALA B N 1
ATOM 6242 C CA . ALA B 1 345 ? -12.867 26.922 9.508 1 96.88 345 ALA B CA 1
ATOM 6243 C C . ALA B 1 345 ? -12.016 26.5 10.703 1 96.88 345 ALA B C 1
ATOM 6245 O O . ALA B 1 345 ? -11.664 27.328 11.547 1 96.88 345 ALA B O 1
ATOM 6246 N N . THR B 1 346 ? -11.703 25.234 10.758 1 98.25 346 THR B N 1
ATOM 6247 C CA . THR B 1 346 ? -10.906 24.703 11.852 1 98.25 346 THR B CA 1
ATOM 6248 C C . THR B 1 346 ? -9.492 25.297 11.836 1 98.25 346 THR B C 1
ATOM 6250 O O . THR B 1 346 ? -9.008 25.781 12.852 1 98.25 346 THR B O 1
ATOM 6253 N N . MET B 1 347 ? -8.883 25.297 10.688 1 98.5 347 MET B N 1
ATOM 6254 C CA . MET B 1 347 ? -7.5 25.734 10.57 1 98.5 347 MET B CA 1
ATOM 6255 C C . MET B 1 347 ? -7.383 27.234 10.758 1 98.5 347 MET B C 1
ATOM 6257 O O . MET B 1 347 ? -6.41 27.719 11.336 1 98.5 347 MET B O 1
ATOM 6261 N N . ARG B 1 348 ? -8.336 27.938 10.273 1 98.5 348 ARG B N 1
ATOM 6262 C CA . ARG B 1 348 ? -8.352 29.375 10.453 1 98.5 348 ARG B CA 1
ATOM 6263 C C . ARG B 1 348 ? -8.438 29.75 11.93 1 98.5 348 ARG B C 1
ATOM 6265 O O . ARG B 1 348 ? -7.734 30.641 12.398 1 98.5 348 ARG B O 1
ATOM 6272 N N . GLU B 1 349 ? -9.289 29.078 12.594 1 98.75 349 GLU B N 1
ATOM 6273 C CA . GLU B 1 349 ? -9.461 29.344 14.016 1 98.75 349 GLU B CA 1
ATOM 6274 C C . GLU B 1 349 ? -8.18 29.031 14.789 1 98.75 349 GLU B C 1
ATOM 6276 O O . GLU B 1 349 ? -7.766 29.797 15.656 1 98.75 349 GLU B O 1
ATOM 6281 N N . ARG B 1 350 ? -7.609 27.922 14.516 1 98.88 350 ARG B N 1
ATOM 6282 C CA . ARG B 1 350 ? -6.371 27.531 15.18 1 98.88 350 ARG B CA 1
ATOM 6283 C C . ARG B 1 350 ? -5.266 28.547 14.906 1 98.88 350 ARG B C 1
ATOM 6285 O O . ARG B 1 350 ? -4.531 28.938 15.82 1 98.88 350 ARG B O 1
ATOM 6292 N N . TRP B 1 351 ? -5.164 28.984 13.695 1 98.81 351 TRP B N 1
ATOM 6293 C CA . TRP B 1 351 ? -4.152 29.969 13.336 1 98.81 351 TRP B CA 1
ATOM 6294 C C . TRP B 1 351 ? -4.406 31.297 14.047 1 98.81 351 TRP B C 1
ATOM 6296 O O . TRP B 1 351 ? -3.477 31.922 14.578 1 98.81 351 TRP B O 1
ATOM 6306 N N . ARG B 1 352 ? -5.617 31.734 14.023 1 98.62 352 ARG B N 1
ATOM 6307 C CA . ARG B 1 352 ? -5.98 33 14.68 1 98.62 352 ARG B CA 1
ATOM 6308 C C . ARG B 1 352 ? -5.598 32.969 16.156 1 98.62 352 ARG B C 1
ATOM 6310 O O . ARG B 1 352 ? -5 33.906 16.656 1 98.62 352 ARG B O 1
ATOM 6317 N N . ARG B 1 353 ? -5.914 31.906 16.844 1 98.81 353 ARG B N 1
ATOM 6318 C CA . ARG B 1 353 ? -5.625 31.781 18.266 1 98.81 353 ARG B CA 1
ATOM 6319 C C . ARG B 1 353 ? -4.121 31.766 18.516 1 98.81 353 ARG B C 1
ATOM 6321 O O . ARG B 1 353 ? -3.631 32.469 19.422 1 98.81 353 ARG B O 1
ATOM 6328 N N . LEU B 1 354 ? -3.41 30.984 17.75 1 98.81 354 LEU B N 1
ATOM 6329 C CA . LEU B 1 354 ? -1.966 30.906 17.938 1 98.81 354 LEU B CA 1
ATOM 6330 C C . LEU B 1 354 ? -1.301 32.25 17.641 1 98.81 354 LEU B C 1
ATOM 6332 O O . LEU B 1 354 ? -0.435 32.688 18.391 1 98.81 354 LEU B O 1
ATOM 6336 N N . SER B 1 355 ? -1.699 32.844 16.516 1 98.56 355 SER B N 1
ATOM 6337 C CA . SER B 1 355 ? -1.114 34.125 16.109 1 98.56 355 SER B CA 1
ATOM 6338 C C . SER B 1 355 ? -1.369 35.188 17.141 1 98.56 355 SER B C 1
ATOM 6340 O O . SER B 1 355 ? -0.492 36.031 17.422 1 98.56 355 SER B O 1
ATOM 6342 N N . SER B 1 356 ? -2.545 35.219 17.625 1 98.31 356 SER B N 1
ATOM 6343 C CA . SER B 1 356 ? -2.893 36.188 18.656 1 98.31 356 SER B CA 1
ATOM 6344 C C . SER B 1 356 ? -2.047 36 19.906 1 98.31 356 SER B C 1
ATOM 6346 O O . SER B 1 356 ? -1.531 36.969 20.469 1 98.31 356 SER B O 1
ATOM 6348 N N . LEU B 1 357 ? -1.943 34.781 20.312 1 98.19 357 LEU B N 1
ATOM 6349 C CA . LEU B 1 357 ? -1.158 34.469 21.516 1 98.19 357 LEU B CA 1
ATOM 6350 C C . LEU B 1 357 ? 0.305 34.844 21.312 1 98.19 357 LEU B C 1
ATOM 6352 O O . LEU B 1 357 ? 0.909 35.5 22.172 1 98.19 357 LEU B O 1
ATOM 6356 N N . VAL B 1 358 ? 0.91 34.5 20.25 1 97.88 358 VAL B N 1
ATOM 6357 C CA . VAL B 1 358 ? 2.314 34.781 19.938 1 97.88 358 VAL B CA 1
ATOM 6358 C C . VAL B 1 358 ? 2.557 36.281 19.859 1 97.88 358 VAL B C 1
ATOM 6360 O O . VAL B 1 358 ? 3.588 36.781 20.328 1 97.88 358 VAL B O 1
ATOM 6363 N N . SER B 1 359 ? 1.602 36.969 19.328 1 96.56 359 SER B N 1
ATOM 6364 C CA . SER B 1 359 ? 1.738 38.438 19.125 1 96.56 359 SER B CA 1
ATOM 6365 C C . SER B 1 359 ? 1.631 39.156 20.453 1 96.56 359 SER B C 1
ATOM 6367 O O . SER B 1 359 ? 1.992 40.344 20.547 1 96.56 359 SER B O 1
ATOM 6369 N N . SER B 1 360 ? 1.21 38.562 21.422 1 95.75 360 SER B N 1
ATOM 6370 C CA . SER B 1 360 ? 1.028 39.188 22.719 1 95.75 360 SER B CA 1
ATOM 6371 C C . SER B 1 360 ? 2.35 39.312 23.469 1 95.75 360 SER B C 1
ATOM 6373 O O . SER B 1 360 ? 2.418 39.938 24.531 1 95.75 360 SER B O 1
ATOM 6375 N N . SER B 1 361 ? 3.365 38.688 22.953 1 92.56 361 SER B N 1
ATOM 6376 C CA . SER B 1 361 ? 4.68 38.75 23.578 1 92.56 361 SER B CA 1
ATOM 6377 C C . SER B 1 361 ? 5.781 38.938 22.547 1 92.56 361 SER B C 1
ATOM 6379 O O . SER B 1 361 ? 5.574 38.719 21.359 1 92.56 361 SER B O 1
ATOM 6381 N N . ASN B 1 362 ? 6.918 39.438 23.016 1 93.88 362 ASN B N 1
ATOM 6382 C CA . ASN B 1 362 ? 8.062 39.625 22.125 1 93.88 362 ASN B CA 1
ATOM 6383 C C . ASN B 1 362 ? 8.984 38.406 22.125 1 93.88 362 ASN B C 1
ATOM 6385 O O . ASN B 1 362 ? 10.055 38.438 21.531 1 93.88 362 ASN B O 1
ATOM 6389 N N . LEU B 1 363 ? 8.531 37.344 22.688 1 95.56 363 LEU B N 1
ATOM 6390 C CA . LEU B 1 363 ? 9.352 36.156 22.828 1 95.56 363 LEU B CA 1
ATOM 6391 C C . LEU B 1 363 ? 9.445 35.375 21.5 1 95.56 363 LEU B C 1
ATOM 6393 O O . LEU B 1 363 ? 10.445 34.719 21.234 1 95.56 363 LEU B O 1
ATOM 6397 N N . PHE B 1 364 ? 8.336 35.438 20.797 1 97.75 364 PHE B N 1
ATOM 6398 C CA . PHE B 1 364 ? 8.211 34.625 19.594 1 97.75 364 PHE B CA 1
ATOM 6399 C C . PHE B 1 364 ? 7.656 35.469 18.438 1 97.75 364 PHE B C 1
ATOM 6401 O O . PHE B 1 364 ? 7.105 36.562 18.656 1 97.75 364 PHE B O 1
ATOM 6408 N N . SER B 1 365 ? 7.859 35.031 17.281 1 98.25 365 SER B N 1
ATOM 6409 C CA 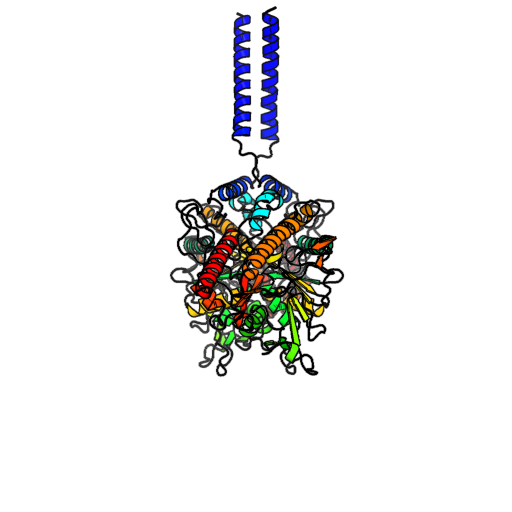. SER B 1 365 ? 7.18 35.5 16.078 1 98.25 365 SER B CA 1
ATOM 6410 C C . SER B 1 365 ? 6.797 34.344 15.156 1 98.25 365 SER B C 1
ATOM 6412 O O . SER B 1 365 ? 7.309 33.219 15.305 1 98.25 365 SER B O 1
ATOM 6414 N N . LEU B 1 366 ? 5.871 34.594 14.305 1 98.5 366 LEU B N 1
ATOM 6415 C CA . LEU B 1 366 ? 5.418 33.625 13.305 1 98.5 366 LEU B CA 1
ATOM 6416 C C . LEU B 1 366 ? 5.633 34.156 11.898 1 98.5 366 LEU B C 1
ATOM 6418 O O . LEU B 1 366 ? 5.828 35.375 11.711 1 98.5 366 LEU B O 1
ATOM 6422 N N . GLN B 1 367 ? 5.609 33.188 10.953 1 98.06 367 GLN B N 1
ATOM 6423 C CA . GLN B 1 367 ? 5.66 33.625 9.555 1 98.06 367 GLN B CA 1
ATOM 6424 C C . GLN B 1 367 ? 4.527 34.594 9.227 1 98.06 367 GLN B C 1
ATOM 6426 O O . GLN B 1 367 ? 3.441 34.5 9.805 1 98.06 367 GLN B O 1
ATOM 6431 N N . ARG B 1 368 ? 4.805 35.5 8.289 1 96.12 368 ARG B N 1
ATOM 6432 C CA . ARG B 1 368 ? 3.812 36.5 7.871 1 96.12 368 ARG B CA 1
ATOM 6433 C C . ARG B 1 368 ? 2.957 35.938 6.727 1 96.12 368 ARG B C 1
ATOM 6435 O O . ARG B 1 368 ? 3.475 35.656 5.652 1 96.12 368 ARG B O 1
ATOM 6442 N N . LEU B 1 369 ? 1.706 35.781 7.016 1 97 369 LEU B N 1
ATOM 6443 C CA . LEU B 1 369 ? 0.726 35.344 6.023 1 97 369 LEU B CA 1
ATOM 6444 C C . LEU B 1 369 ? -0.395 36.375 5.887 1 97 369 LEU B C 1
ATOM 6446 O O . LEU B 1 369 ? -0.855 36.938 6.883 1 97 369 LEU B O 1
ATOM 6450 N N . SER B 1 370 ? -0.765 36.719 4.695 1 95.62 370 SER B N 1
ATOM 6451 C CA . SER B 1 370 ? -1.814 37.688 4.449 1 95.62 370 SER B CA 1
ATOM 6452 C C . SER B 1 370 ? -3.037 37.062 3.805 1 95.62 370 SER B C 1
ATOM 6454 O O . SER B 1 370 ? -2.918 36.031 3.115 1 95.62 370 SER B O 1
ATOM 6456 N N . PRO B 1 371 ? -4.184 37.625 4.113 1 96.88 371 PRO B N 1
ATOM 6457 C CA . PRO B 1 371 ? -5.375 37.125 3.404 1 96.88 371 PRO B CA 1
ATOM 6458 C C . PRO B 1 371 ? -5.223 37.219 1.887 1 96.88 371 PRO B C 1
ATOM 6460 O O . PRO B 1 371 ? -4.586 38.125 1.366 1 96.88 371 PRO B O 1
ATOM 6463 N N . GLN B 1 372 ? -5.746 36.25 1.224 1 96.5 372 GLN B N 1
ATOM 6464 C CA . GLN B 1 372 ? -5.672 36.188 -0.231 1 96.5 372 GLN B CA 1
ATOM 6465 C C . GLN B 1 372 ? -6.973 35.656 -0.821 1 96.5 372 GLN B C 1
ATOM 6467 O O . GLN B 1 372 ? -7.695 34.906 -0.164 1 96.5 372 GLN B O 1
ATOM 6472 N N . TYR B 1 373 ? -7.238 36 -2.043 1 97.19 373 TYR B N 1
ATOM 6473 C CA . TYR B 1 373 ? -8.422 35.531 -2.736 1 97.19 373 TYR B CA 1
ATOM 6474 C C . TYR B 1 373 ? -8.297 34.031 -3.043 1 97.19 373 TYR B C 1
ATOM 6476 O O . TYR B 1 373 ? -7.23 33.562 -3.465 1 97.19 373 TYR B O 1
ATOM 6484 N N . CYS B 1 374 ? -9.32 33.312 -2.699 1 96.94 374 CYS B N 1
ATOM 6485 C CA . CYS B 1 374 ? -9.398 31.891 -2.98 1 96.94 374 CYS B CA 1
ATOM 6486 C C . CYS B 1 374 ? -10.469 31.609 -4.023 1 96.94 374 CYS B C 1
ATOM 6488 O O . CYS B 1 374 ? -11.656 31.844 -3.787 1 96.94 374 CYS B O 1
ATOM 6490 N N . THR B 1 375 ? -10.117 31.016 -5.137 1 95.62 375 THR B N 1
ATOM 6491 C CA . THR B 1 375 ? -11.039 30.766 -6.238 1 95.62 375 THR B CA 1
ATOM 6492 C C . THR B 1 375 ? -12.109 29.75 -5.828 1 95.62 375 THR B C 1
ATOM 6494 O O . THR B 1 375 ? -13.258 29.844 -6.277 1 95.62 375 THR B O 1
ATOM 6497 N N . TYR B 1 376 ? -11.789 28.875 -4.953 1 95.19 376 TYR B N 1
ATOM 6498 C CA . TYR B 1 376 ? -12.75 27.859 -4.516 1 95.19 376 TYR B CA 1
ATOM 6499 C C . TYR B 1 376 ? -13.859 28.5 -3.682 1 95.19 376 TYR B C 1
ATOM 6501 O O . TYR B 1 376 ? -15.039 28.25 -3.912 1 95.19 376 TYR B O 1
ATOM 6509 N N . PHE B 1 377 ? -13.398 29.281 -2.775 1 94 377 PHE B N 1
ATOM 6510 C CA . PHE B 1 377 ? -14.359 29.922 -1.883 1 94 377 PHE B CA 1
ATOM 6511 C C . PHE B 1 377 ? -14.914 31.203 -2.508 1 94 377 PHE B C 1
ATOM 6513 O O . PHE B 1 377 ? -15.883 31.766 -2.002 1 94 377 PHE B O 1
ATOM 6520 N N . ARG B 1 378 ? -14.414 31.828 -3.545 1 94.19 378 ARG B N 1
ATOM 6521 C CA . ARG B 1 378 ? -14.82 33.031 -4.262 1 94.19 378 ARG B CA 1
ATOM 6522 C C . ARG B 1 378 ? -14.867 34.25 -3.326 1 94.19 378 ARG B C 1
ATOM 6524 O O . ARG B 1 378 ? -15.828 35.031 -3.354 1 94.19 378 ARG B O 1
ATOM 6531 N N . LYS B 1 379 ? -13.82 34.219 -2.498 1 95.94 379 LYS B N 1
ATOM 6532 C CA . LYS B 1 379 ? -13.664 35.344 -1.57 1 95.94 379 LYS B CA 1
ATOM 6533 C C . LYS B 1 379 ? -12.234 35.406 -1.035 1 95.94 379 LYS B C 1
ATOM 6535 O O . LYS B 1 379 ? -11.453 34.469 -1.207 1 95.94 379 LYS B O 1
ATOM 6540 N N . ILE B 1 380 ? -11.977 36.562 -0.458 1 97.31 380 ILE B N 1
ATOM 6541 C CA . ILE B 1 380 ? -10.727 36.688 0.284 1 97.31 380 ILE B CA 1
ATOM 6542 C C . ILE B 1 380 ? -10.82 35.906 1.587 1 97.31 380 ILE B C 1
ATOM 6544 O O . ILE B 1 380 ? -11.789 36.031 2.332 1 97.31 380 ILE B O 1
ATOM 6548 N N . ARG B 1 381 ? -9.938 35.125 1.801 1 95.25 381 ARG B N 1
ATOM 6549 C CA . ARG B 1 381 ? -9.977 34.312 3.02 1 95.25 381 ARG B CA 1
ATOM 6550 C C . ARG B 1 381 ? -8.758 34.594 3.896 1 95.25 381 ARG B C 1
ATOM 6552 O O . ARG B 1 381 ? -7.676 34.906 3.389 1 95.25 381 ARG B O 1
ATOM 6559 N N . ASP B 1 382 ? -8.875 34.375 5.121 1 97.69 382 ASP B N 1
ATOM 6560 C CA . ASP B 1 382 ? -7.797 34.5 6.098 1 97.69 382 ASP B CA 1
ATOM 6561 C C . ASP B 1 382 ? -6.832 33.344 6.008 1 97.69 382 ASP B C 1
ATOM 6563 O O . ASP B 1 382 ? -7.188 32.281 5.488 1 97.69 382 ASP B O 1
ATOM 6567 N N . PRO B 1 383 ? -5.613 33.531 6.516 1 98.19 383 PRO B N 1
ATOM 6568 C CA . PRO B 1 383 ? -4.652 32.438 6.523 1 98.19 383 PRO B CA 1
ATOM 6569 C C . PRO B 1 383 ? -5.121 31.25 7.359 1 98.19 383 PRO B C 1
ATOM 6571 O O . PRO B 1 383 ? -5.734 31.438 8.414 1 98.19 383 PRO B O 1
ATOM 6574 N N . SER B 1 384 ? -4.867 30.062 6.898 1 98.62 384 SER B N 1
ATOM 6575 C CA . SER B 1 384 ? -5.18 28.797 7.574 1 98.62 384 SER B CA 1
ATOM 6576 C C . SER B 1 384 ? -4.078 27.766 7.352 1 98.62 384 SER B C 1
ATOM 6578 O O . SER B 1 384 ? -4.352 26.641 6.926 1 98.62 384 SER B O 1
ATOM 6580 N N . PRO B 1 385 ? -2.834 28.109 7.727 1 98.69 385 PRO B N 1
ATOM 6581 C CA . PRO B 1 385 ? -1.704 27.234 7.414 1 98.69 385 PRO B CA 1
ATOM 6582 C C . PRO B 1 385 ? -1.729 25.938 8.211 1 98.69 385 PRO B C 1
ATOM 6584 O O . PRO B 1 385 ? -2.234 25.906 9.336 1 98.69 385 PRO B O 1
ATOM 6587 N N . ALA B 1 386 ? -1.171 24.906 7.629 1 98.69 386 ALA B N 1
ATOM 6588 C CA . ALA B 1 386 ? -1.056 23.609 8.312 1 98.69 386 ALA B CA 1
ATOM 6589 C C . ALA B 1 386 ? -0.063 23.688 9.469 1 98.69 386 ALA B C 1
ATOM 6591 O O . ALA B 1 386 ? -0.163 22.938 10.43 1 98.69 386 ALA B O 1
ATOM 6592 N N . TYR B 1 387 ? 0.897 24.656 9.344 1 98.81 387 TYR B N 1
ATOM 6593 C CA . TYR B 1 387 ? 1.985 24.719 10.312 1 98.81 387 TYR B CA 1
ATOM 6594 C C . TYR B 1 387 ? 2.275 26.172 10.711 1 98.81 387 TYR B C 1
ATOM 6596 O O . TYR B 1 387 ? 2.18 27.078 9.883 1 98.81 387 TYR B O 1
ATOM 6604 N N . GLY B 1 388 ? 2.576 26.312 11.992 1 98.81 388 GLY B N 1
ATOM 6605 C CA . GLY B 1 388 ? 3.234 27.531 12.43 1 98.81 388 GLY B CA 1
ATOM 6606 C C . GLY B 1 388 ? 4.746 27.453 12.359 1 98.81 388 GLY B C 1
ATOM 6607 O O . GLY B 1 388 ? 5.348 26.5 12.867 1 98.81 388 GLY B O 1
ATOM 6608 N N . TRP B 1 389 ? 5.324 28.359 11.648 1 98.81 389 TRP B N 1
ATOM 6609 C CA . TRP B 1 389 ? 6.777 28.5 11.594 1 98.81 389 TRP B CA 1
ATOM 6610 C C . TRP B 1 389 ? 7.262 29.516 12.609 1 98.81 389 TRP B C 1
ATOM 6612 O O . TRP B 1 389 ? 7.406 30.703 12.289 1 98.81 389 TRP B O 1
ATOM 6622 N N . LEU B 1 390 ? 7.566 29.031 13.797 1 98.81 390 LEU B N 1
ATOM 6623 C CA . 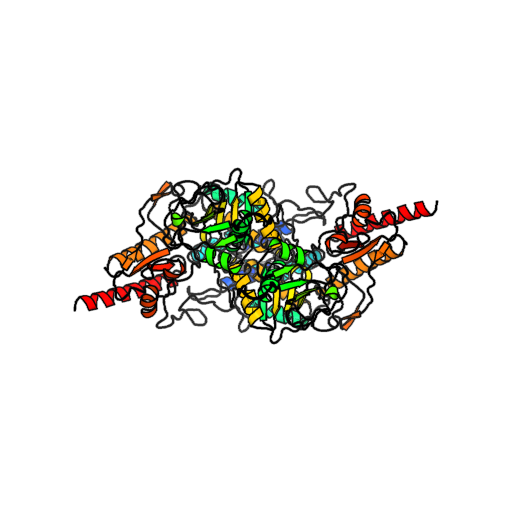LEU B 1 390 ? 7.805 29.875 14.969 1 98.81 390 LEU B CA 1
ATOM 6624 C C . LEU B 1 390 ? 9.281 30.203 15.102 1 98.81 390 LEU B C 1
ATOM 6626 O O . LEU B 1 390 ? 10.141 29.344 14.922 1 98.81 390 LEU B O 1
ATOM 6630 N N . LYS B 1 391 ? 9.578 31.438 15.406 1 98.62 391 LYS B N 1
ATOM 6631 C CA . LYS B 1 391 ? 10.938 31.891 15.68 1 98.62 391 LYS B CA 1
ATOM 6632 C C . LYS B 1 391 ? 11.086 32.344 17.125 1 98.62 391 LYS B C 1
ATOM 6634 O O . LYS B 1 391 ? 10.266 33.125 17.625 1 98.62 391 LYS B O 1
ATOM 6639 N N . CYS B 1 392 ? 12.039 31.828 17.781 1 98.12 392 CYS B N 1
ATOM 6640 C CA . CYS B 1 392 ? 12.414 32.375 19.094 1 98.12 392 CYS B CA 1
ATOM 6641 C C . CYS B 1 392 ? 13.273 33.625 18.938 1 98.12 392 CYS B C 1
ATOM 6643 O O . CYS B 1 392 ? 14.367 33.562 18.391 1 98.12 392 CYS B O 1
ATOM 6645 N N . GLU B 1 393 ? 12.844 34.719 19.562 1 96.94 393 GLU B N 1
ATOM 6646 C CA . GLU B 1 393 ? 13.461 36 19.297 1 96.94 393 GLU B CA 1
ATOM 6647 C C . GLU B 1 393 ? 14.578 36.281 20.297 1 96.94 393 GLU B C 1
ATOM 6649 O O . GLU B 1 393 ? 15.477 37.094 20.016 1 96.94 393 GLU B O 1
ATOM 6654 N N . MET B 1 394 ? 14.578 35.656 21.406 1 94.94 394 MET B N 1
ATOM 6655 C CA . MET B 1 394 ? 15.57 35.906 22.438 1 94.94 394 MET B CA 1
ATOM 6656 C C . MET B 1 394 ? 16.828 35.094 22.203 1 94.94 394 MET B C 1
ATOM 6658 O O . MET B 1 394 ? 16.75 33.906 21.906 1 94.94 394 MET B O 1
ATOM 6662 N N . GLU B 1 395 ? 17.969 35.719 22.406 1 93.56 395 GLU B N 1
ATOM 6663 C CA . GLU B 1 395 ? 19.25 35.062 22.156 1 93.56 395 GLU B CA 1
ATOM 6664 C C . GLU B 1 395 ? 19.438 33.875 23.094 1 93.56 395 GLU B C 1
ATOM 6666 O O . GLU B 1 395 ? 20.047 32.844 22.703 1 93.56 395 GLU B O 1
ATOM 6671 N N . GLN B 1 396 ? 18.938 33.938 24.266 1 92.44 396 GLN B N 1
ATOM 6672 C CA . GLN B 1 396 ? 19.094 32.875 25.25 1 92.44 396 GLN B CA 1
ATOM 6673 C C . GLN B 1 396 ? 18.312 31.625 24.844 1 92.44 396 GLN B C 1
ATOM 6675 O O . GLN B 1 396 ? 18.562 30.531 25.344 1 92.44 396 GLN B O 1
ATOM 6680 N N . HIS B 1 397 ? 17.406 31.828 23.922 1 94.12 397 HIS B N 1
ATOM 6681 C CA . HIS B 1 397 ? 16.562 30.734 23.438 1 94.12 397 HIS B CA 1
ATOM 6682 C C . HIS B 1 397 ? 16.828 30.438 21.969 1 94.12 397 HIS B C 1
ATOM 6684 O O . HIS B 1 397 ? 15.883 30.172 21.219 1 94.12 397 HIS B O 1
ATOM 6690 N N . ARG B 1 398 ? 18.047 30.547 21.562 1 94.56 398 ARG B N 1
ATOM 6691 C CA . ARG B 1 398 ? 18.406 30.422 20.156 1 94.56 398 ARG B CA 1
ATOM 6692 C C . ARG B 1 398 ? 18.016 29.047 19.609 1 94.56 398 ARG B C 1
ATOM 6694 O O . ARG B 1 398 ? 17.562 28.922 18.469 1 94.56 398 ARG B O 1
ATOM 6701 N N . ASP B 1 399 ? 18.266 28.016 20.453 1 98 399 ASP B N 1
ATOM 6702 C CA . ASP B 1 399 ? 17.734 26.703 20.109 1 98 399 ASP B CA 1
ATOM 6703 C C . ASP B 1 399 ? 16.266 26.578 20.5 1 98 399 ASP B C 1
ATOM 6705 O O . ASP B 1 399 ? 15.953 26.016 21.562 1 98 399 ASP B O 1
ATOM 6709 N N . CYS B 1 400 ? 15.43 26.969 19.578 1 98.5 400 CYS B N 1
ATOM 6710 C CA . CYS B 1 400 ? 14.008 27.125 19.875 1 98.5 400 CYS B CA 1
ATOM 6711 C C . CYS B 1 400 ? 13.359 25.797 20.203 1 98.5 400 CYS B C 1
ATOM 6713 O O . CYS B 1 400 ? 12.516 25.703 21.094 1 98.5 400 CYS B O 1
ATOM 6715 N N . GLU B 1 401 ? 13.719 24.734 19.484 1 98.62 401 GLU B N 1
ATOM 6716 C CA . GLU B 1 401 ? 13.172 23.406 19.75 1 98.62 401 GLU B CA 1
ATOM 6717 C C . GLU B 1 401 ? 13.508 22.938 21.172 1 98.62 401 GLU B C 1
ATOM 6719 O O . GLU B 1 401 ? 12.633 22.438 21.891 1 98.62 401 GLU B O 1
ATOM 6724 N N . ALA B 1 402 ? 14.758 23.078 21.562 1 98.38 402 ALA B N 1
ATOM 6725 C CA . ALA B 1 402 ? 15.195 22.672 22.891 1 98.38 402 ALA B CA 1
ATOM 6726 C C . ALA B 1 402 ? 14.484 23.484 23.969 1 98.38 402 ALA B C 1
ATOM 6728 O O . ALA B 1 402 ? 14.086 22.953 25.016 1 98.38 402 ALA B O 1
ATOM 6729 N N . PHE B 1 403 ? 14.422 24.797 23.75 1 97.81 403 PHE B N 1
ATOM 6730 C CA . PHE B 1 403 ? 13.758 25.688 24.688 1 97.81 403 PHE B CA 1
ATOM 6731 C C . PHE B 1 403 ? 12.312 25.25 24.906 1 97.81 403 PHE B C 1
ATOM 6733 O O . PHE B 1 403 ? 11.891 25.031 26.047 1 97.81 403 PHE B O 1
ATOM 6740 N N . LEU B 1 404 ? 11.57 25.047 23.797 1 98.38 404 LEU B N 1
ATOM 6741 C CA . LEU B 1 404 ? 10.164 24.672 23.906 1 98.38 404 LEU B CA 1
ATOM 6742 C C . LEU B 1 404 ? 10.016 23.297 24.531 1 98.38 404 LEU B C 1
ATOM 6744 O O . LEU B 1 404 ? 9.078 23.047 25.297 1 98.38 404 LEU B O 1
ATOM 6748 N N . ARG B 1 405 ? 10.898 22.422 24.156 1 98.44 405 ARG B N 1
ATOM 6749 C CA . ARG B 1 405 ? 10.867 21.094 24.766 1 98.44 405 ARG B CA 1
ATOM 6750 C C . ARG B 1 405 ? 11.008 21.188 26.281 1 98.44 405 ARG B C 1
ATOM 6752 O O . ARG B 1 405 ? 10.32 20.453 27.016 1 98.44 405 ARG B O 1
ATOM 6759 N N . SER B 1 406 ? 11.953 22.031 26.781 1 97.44 406 SER B N 1
ATOM 6760 C CA . SER B 1 406 ? 12.148 22.203 28.219 1 97.44 406 SER B CA 1
ATOM 6761 C C . SER B 1 406 ? 10.898 22.766 28.891 1 97.44 406 SER B C 1
ATOM 6763 O O . SER B 1 406 ? 10.688 22.578 30.094 1 97.44 406 SER B O 1
ATOM 6765 N N . GLU B 1 407 ? 10.094 23.422 28.094 1 96.5 407 GLU B N 1
ATOM 6766 C CA . GLU B 1 407 ? 8.859 24.016 28.625 1 96.5 407 GLU B CA 1
ATOM 6767 C C . GLU B 1 407 ? 7.656 23.125 28.328 1 96.5 407 GLU B C 1
ATOM 6769 O O . GLU B 1 407 ? 6.508 23.531 28.484 1 96.5 407 GLU B O 1
ATOM 6774 N N . GLY B 1 408 ? 7.867 21.922 27.797 1 97.75 408 GLY B N 1
ATOM 6775 C CA . GLY B 1 408 ? 6.82 20.938 27.641 1 97.75 408 GLY B CA 1
ATOM 6776 C C . GLY B 1 408 ? 6.129 20.984 26.297 1 97.75 408 GLY B C 1
ATOM 6777 O O . GLY B 1 408 ? 4.965 20.594 26.172 1 97.75 408 GLY B O 1
ATOM 6778 N N . VAL B 1 409 ? 6.746 21.484 25.297 1 98.56 409 VAL B N 1
ATOM 6779 C CA . VAL B 1 409 ? 6.199 21.5 23.938 1 98.56 409 VAL B CA 1
ATOM 6780 C C . VAL B 1 409 ? 7.16 20.797 22.984 1 98.56 409 VAL B C 1
ATOM 6782 O O . VAL B 1 409 ? 8.305 21.234 22.812 1 98.56 409 VAL B O 1
ATOM 6785 N N . ILE B 1 410 ? 6.719 19.719 22.359 1 98.69 410 ILE B N 1
ATOM 6786 C CA . ILE B 1 410 ? 7.523 18.953 21.406 1 98.69 410 ILE B CA 1
ATOM 6787 C C . ILE B 1 410 ? 7.266 19.469 19.984 1 98.69 410 ILE B C 1
ATOM 6789 O O . ILE B 1 410 ? 6.129 19.469 19.516 1 98.69 410 ILE B O 1
ATOM 6793 N N . THR B 1 411 ? 8.242 19.969 19.359 1 98.62 411 THR B N 1
ATOM 6794 C CA . THR B 1 411 ? 8.164 20.547 18.016 1 98.62 411 THR B CA 1
ATOM 6795 C C . THR B 1 411 ? 9.219 19.922 17.109 1 98.62 411 THR B C 1
ATOM 6797 O O . THR B 1 411 ? 9.883 18.953 17.484 1 98.62 411 THR B O 1
ATOM 6800 N N . ARG B 1 412 ? 9.273 20.359 15.883 1 98.44 412 ARG B N 1
ATOM 6801 C CA . ARG B 1 412 ? 10.352 20 14.953 1 98.44 412 ARG B CA 1
ATOM 6802 C C . ARG B 1 412 ? 11.211 21.219 14.641 1 98.44 412 ARG B C 1
ATOM 6804 O O . ARG B 1 412 ? 10.758 22.156 13.977 1 98.44 412 ARG B O 1
ATOM 6811 N N . GLY B 1 413 ? 12.453 21.125 14.969 1 98.44 413 GLY B N 1
ATOM 6812 C CA . GLY B 1 413 ? 13.344 22.266 14.898 1 98.44 413 GLY B CA 1
ATOM 6813 C C . GLY B 1 413 ? 13.75 22.609 13.477 1 98.44 413 GLY B C 1
ATOM 6814 O O . GLY B 1 413 ? 13.719 21.766 12.594 1 98.44 413 GLY B O 1
ATOM 6815 N N . GLY B 1 414 ? 14.172 23.859 13.336 1 98.12 414 GLY B N 1
ATOM 6816 C CA . GLY B 1 414 ? 14.539 24.375 12.031 1 98.12 414 GLY B CA 1
ATOM 6817 C C . GLY B 1 414 ? 15.672 23.609 11.375 1 98.12 414 GLY B C 1
ATOM 6818 O O . GLY B 1 414 ? 15.742 23.516 10.148 1 98.12 414 GLY B O 1
ATOM 6819 N N . ALA B 1 415 ? 16.484 22.969 12.125 1 96.81 415 ALA B N 1
ATOM 6820 C CA . ALA B 1 415 ? 17.672 22.297 11.617 1 96.81 415 ALA B CA 1
ATOM 6821 C C . ALA B 1 415 ? 17.297 21.156 10.656 1 96.81 415 ALA B C 1
ATOM 6823 O O . ALA B 1 415 ? 17.969 20.938 9.656 1 96.81 415 ALA B O 1
ATOM 6824 N N . ILE B 1 416 ? 16.234 20.438 10.945 1 97 416 ILE B N 1
ATOM 6825 C CA . ILE B 1 416 ? 15.844 19.297 10.109 1 97 416 ILE B CA 1
ATOM 6826 C C . ILE B 1 416 ? 15.367 19.797 8.75 1 97 416 ILE B C 1
ATOM 6828 O O . ILE B 1 416 ? 15.359 19.047 7.773 1 97 416 ILE B O 1
ATOM 6832 N N . PHE B 1 417 ? 14.984 21.062 8.656 1 98.06 417 PHE B N 1
ATOM 6833 C CA . PHE B 1 417 ? 14.562 21.703 7.414 1 98.06 417 PHE B CA 1
ATOM 6834 C C . PHE B 1 417 ? 15.695 22.5 6.801 1 98.06 417 PHE B C 1
ATOM 6836 O O . PHE B 1 417 ? 15.477 23.328 5.906 1 98.06 417 PHE B O 1
ATOM 6843 N N . HIS B 1 418 ? 16.922 22.406 7.391 1 96.88 418 HIS B N 1
ATOM 6844 C CA . HIS B 1 418 ? 18.141 23.094 6.957 1 96.88 418 HIS B CA 1
ATOM 6845 C C . HIS B 1 418 ? 18.047 24.594 7.215 1 96.88 418 HIS B C 1
ATOM 6847 O O . HIS B 1 418 ? 18.625 25.391 6.469 1 96.88 418 HIS B O 1
ATOM 6853 N N . SER B 1 419 ? 17.266 24.938 8.141 1 97.19 419 SER B N 1
ATOM 6854 C CA . SER B 1 419 ? 17.094 26.328 8.531 1 97.19 419 SER B CA 1
ATOM 6855 C C . SER B 1 419 ? 17.75 26.609 9.883 1 97.19 419 SER B C 1
ATOM 6857 O O . SER B 1 419 ? 18.297 25.703 10.508 1 97.19 419 SER B O 1
ATOM 6859 N N . ASP B 1 420 ? 17.734 27.891 10.258 1 96.94 420 ASP B N 1
ATOM 6860 C CA . ASP B 1 420 ? 18.312 28.344 11.523 1 96.94 420 ASP B CA 1
ATOM 6861 C C . ASP B 1 420 ? 17.609 27.688 12.711 1 96.94 420 ASP B C 1
ATOM 6863 O O . ASP B 1 420 ? 16.391 27.484 12.688 1 96.94 420 ASP B O 1
ATOM 6867 N N . SER B 1 421 ? 18.359 27.359 13.742 1 97.75 421 SER B N 1
ATOM 6868 C CA . SER B 1 421 ? 17.844 26.688 14.93 1 97.75 421 SER B CA 1
ATOM 6869 C C . SER B 1 421 ? 16.875 27.578 15.703 1 97.75 421 SER B C 1
ATOM 6871 O O . SER B 1 421 ? 16.141 27.109 16.578 1 97.75 421 SER B O 1
ATOM 6873 N N . ARG B 1 422 ? 16.891 28.859 15.375 1 98.12 422 ARG B N 1
ATOM 6874 C CA . ARG B 1 422 ? 15.969 29.781 16.031 1 98.12 422 ARG B CA 1
ATOM 6875 C C . ARG B 1 422 ? 14.523 29.484 15.625 1 98.12 422 ARG B C 1
ATOM 6877 O O . ARG B 1 422 ? 13.586 29.953 16.266 1 98.12 422 ARG B O 1
ATOM 6884 N N . TYR B 1 423 ? 14.383 28.703 14.594 1 98.62 423 TYR B N 1
ATOM 6885 C CA . TYR B 1 423 ? 13.047 28.391 14.094 1 98.62 423 TYR B CA 1
ATOM 6886 C C . TYR B 1 423 ? 12.625 26.984 14.531 1 98.62 423 TYR B C 1
ATOM 6888 O O . TYR B 1 423 ? 13.469 26.125 14.781 1 98.62 423 TYR B O 1
ATOM 6896 N N . THR B 1 424 ? 11.336 26.766 14.664 1 98.75 424 THR B N 1
ATOM 6897 C CA . THR B 1 424 ? 10.75 25.453 14.859 1 98.75 424 THR B CA 1
ATOM 6898 C C . THR B 1 424 ? 9.352 25.391 14.242 1 98.75 424 THR B C 1
ATOM 6900 O O . THR B 1 424 ? 8.68 26.406 14.109 1 98.75 424 THR B O 1
ATOM 6903 N N . ARG B 1 425 ? 8.938 24.25 13.812 1 98.88 425 ARG B N 1
ATOM 6904 C CA . ARG B 1 425 ? 7.625 24.047 13.203 1 98.88 425 ARG B CA 1
ATOM 6905 C C . ARG B 1 425 ? 6.617 23.547 14.234 1 98.88 425 ARG B C 1
ATOM 6907 O O . ARG B 1 425 ? 6.883 22.578 14.945 1 98.88 425 ARG B O 1
ATOM 6914 N N . LEU B 1 426 ? 5.512 24.141 14.328 1 98.88 426 LEU B N 1
ATOM 6915 C CA . LEU B 1 426 ? 4.375 23.703 15.125 1 98.88 426 LEU B CA 1
ATOM 6916 C C . LEU B 1 426 ? 3.271 23.141 14.242 1 98.88 426 LEU B C 1
ATOM 6918 O O . LEU B 1 426 ? 2.727 23.844 13.391 1 98.88 426 LEU B O 1
ATOM 6922 N N . SER B 1 427 ? 2.916 21.938 14.469 1 98.75 427 SER B N 1
ATOM 6923 C CA . SER B 1 427 ? 1.842 21.328 13.695 1 98.75 427 SER B CA 1
ATOM 6924 C C . SER B 1 427 ? 0.474 21.781 14.188 1 98.75 427 SER B C 1
ATOM 6926 O O . SER B 1 427 ? 0.177 21.703 15.375 1 98.75 427 SER B O 1
ATOM 6928 N N . LEU B 1 428 ? -0.366 22.234 13.266 1 98.81 428 LEU B N 1
ATOM 6929 C CA . LEU B 1 428 ? -1.717 22.656 13.609 1 98.81 428 LEU B CA 1
ATOM 6930 C C . LEU B 1 428 ? -2.75 21.641 13.125 1 98.81 428 LEU B C 1
ATOM 6932 O O . LEU B 1 428 ? -3.953 21.844 13.305 1 98.81 428 LEU B O 1
ATOM 6936 N N . ILE B 1 429 ? -2.291 20.531 12.562 1 98.62 429 ILE B N 1
ATOM 6937 C CA . ILE B 1 429 ? -3.225 19.656 11.852 1 98.62 429 ILE B CA 1
ATOM 6938 C C . ILE B 1 429 ? -3.418 18.359 12.641 1 98.62 429 ILE B C 1
ATOM 6940 O O . ILE B 1 429 ? -3.938 17.375 12.117 1 98.62 429 ILE B O 1
ATOM 6944 N N . LYS B 1 430 ? -2.955 18.297 13.891 1 98.12 430 LYS B N 1
ATOM 6945 C CA . LYS B 1 430 ? -3.193 17.141 14.75 1 98.12 430 LYS B CA 1
ATOM 6946 C C . LYS B 1 430 ? -4.555 17.234 15.43 1 98.12 430 LYS B C 1
ATOM 6948 O O . LYS B 1 430 ? -5.461 17.906 14.93 1 98.12 430 LYS B O 1
ATOM 6953 N N . THR B 1 431 ? -4.812 16.531 16.516 1 97.12 431 THR B N 1
ATOM 6954 C CA . THR B 1 431 ? -6.113 16.5 17.188 1 97.12 431 THR B CA 1
ATOM 6955 C C . THR B 1 431 ? -6.395 17.828 17.891 1 97.12 431 THR B C 1
ATOM 6957 O O . THR B 1 431 ? -5.477 18.609 18.125 1 97.12 431 THR B O 1
ATOM 6960 N N . GLN B 1 432 ? -7.699 18.031 18.156 1 97.38 432 GLN B N 1
ATOM 6961 C CA . GLN B 1 432 ? -8.062 19.172 18.969 1 97.38 432 GLN B CA 1
ATOM 6962 C C . GLN B 1 432 ? -7.371 19.141 20.328 1 97.38 432 GLN B C 1
ATOM 6964 O O . GLN B 1 432 ? -6.988 20.172 20.859 1 97.38 432 GLN B O 1
ATOM 6969 N N . ASP B 1 433 ? -7.215 17.922 20.859 1 97.44 433 ASP B N 1
ATOM 6970 C CA . ASP B 1 433 ? -6.516 17.734 22.125 1 97.44 433 ASP B CA 1
ATOM 6971 C C . ASP B 1 433 ? -5.086 18.266 22.047 1 97.44 433 ASP B C 1
ATOM 6973 O O . ASP B 1 433 ? -4.625 18.969 22.953 1 97.44 433 ASP B O 1
ATOM 6977 N N . ASP B 1 434 ? -4.406 17.922 21 1 97.88 434 ASP B N 1
ATOM 6978 C CA . ASP B 1 434 ? -3.031 18.391 20.812 1 97.88 434 ASP B CA 1
ATOM 6979 C C . ASP B 1 434 ? -2.967 19.906 20.719 1 97.88 434 ASP B C 1
ATOM 6981 O O . ASP B 1 434 ? -2.08 20.531 21.297 1 97.88 434 ASP B O 1
ATOM 6985 N N . PHE B 1 435 ? -3.906 20.5 20.031 1 98.44 435 PHE B N 1
ATOM 6986 C CA . PHE B 1 435 ? -3.906 21.953 19.844 1 98.44 435 PHE B CA 1
ATOM 6987 C C . PHE B 1 435 ? -4.176 22.672 21.156 1 98.44 435 PHE B C 1
ATOM 6989 O O . PHE B 1 435 ? -3.516 23.656 21.469 1 98.44 435 PHE B O 1
ATOM 6996 N N . GLU B 1 436 ? -5.148 22.172 21.844 1 97.81 436 GLU B N 1
ATOM 6997 C CA . GLU B 1 436 ? -5.48 22.828 23.125 1 97.81 436 GLU B CA 1
ATOM 6998 C C . GLU B 1 436 ? -4.312 22.75 24.094 1 97.81 436 GLU B C 1
ATOM 7000 O O . GLU B 1 436 ? -4.051 23.703 24.828 1 97.81 436 GLU B O 1
ATOM 7005 N N . LEU B 1 437 ? -3.668 21.641 24.125 1 97.81 437 LEU B N 1
ATOM 7006 C CA . LEU B 1 437 ? -2.514 21.5 25.016 1 97.81 437 LEU B CA 1
ATOM 7007 C C . LEU B 1 437 ? -1.388 22.438 24.578 1 97.81 437 LEU B C 1
ATOM 7009 O O . LEU B 1 437 ? -0.673 22.984 25.422 1 97.81 437 LEU B O 1
ATOM 7013 N N . LEU B 1 438 ? -1.19 22.562 23.281 1 98.69 438 LEU B N 1
ATOM 7014 C CA . LEU B 1 438 ? -0.228 23.531 22.781 1 98.69 438 LEU B CA 1
ATOM 7015 C C . LEU B 1 438 ? -0.544 24.938 23.297 1 98.69 438 LEU B C 1
ATOM 7017 O O . LEU B 1 438 ? 0.338 25.625 23.812 1 98.69 438 LEU B O 1
ATOM 7021 N N . MET B 1 439 ? -1.767 25.359 23.172 1 98.5 439 MET B N 1
ATOM 7022 C CA . MET B 1 439 ? -2.182 26.703 23.578 1 98.5 439 MET B CA 1
ATOM 7023 C C . MET B 1 439 ? -1.974 26.906 25.078 1 98.5 439 MET B C 1
ATOM 7025 O O . MET B 1 439 ? -1.512 27.969 25.5 1 98.5 439 MET B O 1
ATOM 7029 N N . LEU B 1 440 ? -2.307 25.906 25.781 1 97.31 440 LEU B N 1
ATOM 7030 C CA . LEU B 1 440 ? -2.143 25.969 27.234 1 97.31 440 LEU B CA 1
ATOM 7031 C C . LEU B 1 440 ? -0.676 26.156 27.594 1 97.31 440 LEU B C 1
ATOM 7033 O O . LEU B 1 440 ? -0.345 27.016 28.422 1 97.31 440 LEU B O 1
ATOM 7037 N N . LYS B 1 441 ? 0.169 25.359 27.047 1 97.75 441 LYS B N 1
ATOM 7038 C CA . LYS B 1 441 ? 1.595 25.406 27.359 1 97.75 441 LYS B CA 1
ATOM 7039 C C . LYS B 1 441 ? 2.213 26.734 26.906 1 97.75 441 LYS B C 1
ATOM 7041 O O . LYS B 1 441 ? 3.031 27.312 27.609 1 97.75 441 LYS B O 1
ATOM 7046 N N . MET B 1 442 ? 1.858 27.203 25.75 1 98 442 MET B N 1
ATOM 7047 C CA . MET B 1 442 ? 2.398 28.438 25.219 1 98 442 MET B CA 1
ATOM 7048 C C . MET B 1 442 ? 1.954 29.641 26.047 1 98 442 MET B C 1
ATOM 7050 O O . MET B 1 442 ? 2.732 30.562 26.281 1 98 442 MET B O 1
ATOM 7054 N N . GLU B 1 443 ? 0.725 29.625 26.438 1 97.38 443 GLU B N 1
ATOM 7055 C CA . GLU B 1 443 ? 0.221 30.688 27.297 1 97.38 443 GLU B CA 1
ATOM 7056 C C . GLU B 1 443 ? 0.988 30.75 28.609 1 97.38 443 GLU B C 1
ATOM 7058 O O . GLU B 1 443 ? 1.366 31.828 29.062 1 97.38 443 GLU B O 1
ATOM 7063 N N . ALA B 1 444 ? 1.152 29.609 29.188 1 96.25 444 ALA B N 1
ATOM 7064 C CA . ALA B 1 444 ? 1.899 29.547 30.438 1 96.25 444 ALA B CA 1
ATOM 7065 C C . ALA B 1 444 ? 3.326 30.047 30.25 1 96.25 444 ALA B C 1
ATOM 7067 O O . ALA B 1 444 ? 3.859 30.75 31.125 1 96.25 444 ALA B O 1
ATOM 7068 N N . LEU B 1 445 ? 3.877 29.641 29.219 1 95.56 445 LEU B N 1
ATOM 7069 C CA . LEU B 1 445 ? 5.246 30.031 28.906 1 95.56 445 LEU B CA 1
ATOM 7070 C C . LEU B 1 445 ? 5.352 31.547 28.734 1 95.56 445 LEU B C 1
ATOM 7072 O O . LEU B 1 445 ? 6.262 32.188 29.281 1 95.56 445 LEU B O 1
ATOM 7076 N N . ILE B 1 446 ? 4.488 32.125 28.047 1 94.94 446 ILE B N 1
ATOM 7077 C CA . ILE B 1 446 ? 4.496 33.562 27.766 1 94.94 446 ILE B CA 1
ATOM 7078 C C . ILE B 1 446 ? 4.242 34.344 29.062 1 94.94 446 ILE B C 1
ATOM 7080 O O . ILE B 1 446 ? 4.902 35.344 29.312 1 94.94 446 ILE B O 1
ATOM 7084 N N . ASN B 1 447 ? 3.385 33.875 29.859 1 93.31 447 ASN B N 1
ATOM 7085 C CA . ASN B 1 447 ? 3.092 34.531 31.125 1 93.31 447 ASN B CA 1
ATOM 7086 C C . ASN B 1 447 ? 4.277 34.438 32.094 1 93.31 447 ASN B C 1
ATOM 7088 O O . ASN B 1 447 ? 4.535 35.375 32.844 1 93.31 447 ASN B O 1
ATOM 7092 N N . LYS B 1 448 ? 4.871 33.344 32.094 1 90.56 448 LYS B N 1
ATOM 7093 C CA . LYS B 1 448 ? 6.043 33.125 32.938 1 90.56 448 LYS B CA 1
ATOM 7094 C C . LYS B 1 448 ? 7.172 34.094 32.531 1 90.56 448 LYS B C 1
ATOM 7096 O O . LYS B 1 448 ? 7.824 34.656 33.406 1 90.56 448 LYS B O 1
ATOM 7101 N N . GLU B 1 449 ? 7.43 34.312 31.359 1 82.94 449 GLU B N 1
ATOM 7102 C CA . GLU B 1 449 ? 8.547 35.094 30.875 1 82.94 449 GLU B CA 1
ATOM 7103 C C . GLU B 1 449 ? 8.234 36.594 30.984 1 82.94 449 GLU B C 1
ATOM 7105 O O . GLU B 1 449 ? 9.148 37.406 31.141 1 82.94 449 GLU B O 1
ATOM 7110 N N . THR B 1 450 ? 7.008 36.938 30.891 1 76.88 450 THR B N 1
ATOM 7111 C CA . THR B 1 450 ? 6.625 38.344 31.031 1 76.88 450 THR B CA 1
ATOM 7112 C C . THR B 1 450 ? 6.703 38.781 32.469 1 76.88 450 THR B C 1
ATOM 7114 O O . THR B 1 450 ? 7.008 39.938 32.781 1 76.88 450 THR B O 1
ATOM 7117 N N . SER B 1 451 ? 6.469 37.844 33.344 1 74.12 451 SER B N 1
ATOM 7118 C CA . SER B 1 451 ? 6.59 38.156 34.75 1 74.12 451 SER B CA 1
ATOM 7119 C C . SER B 1 451 ? 8.055 38.312 35.156 1 74.12 451 SER B C 1
ATOM 7121 O O . SER B 1 451 ? 8.375 39.094 36.062 1 74.12 451 SER B O 1
ATOM 7123 N N . HIS B 1 452 ? 8.883 37.594 34.531 1 67 452 HIS B N 1
ATOM 7124 C CA . HIS B 1 452 ? 10.305 37.688 34.844 1 67 452 HIS B CA 1
ATOM 7125 C C . HIS B 1 452 ? 10.914 38.969 34.281 1 67 452 HIS B C 1
ATOM 7127 O O . HIS B 1 452 ? 11.875 39.5 34.844 1 67 452 HIS B O 1
ATOM 7133 N N . THR B 1 453 ? 10.445 39.469 33.188 1 57.25 453 THR B N 1
ATOM 7134 C CA . THR B 1 453 ? 10.992 40.688 32.625 1 57.25 453 THR B CA 1
ATOM 7135 C C . THR B 1 453 ? 10.484 41.906 33.375 1 57.25 453 THR B C 1
ATOM 7137 O O . THR B 1 453 ? 11.047 43 33.25 1 57.25 453 THR B O 1
ATOM 7140 N N . SER B 1 454 ? 9.344 41.844 34.031 1 50.75 454 SER B N 1
ATOM 7141 C CA . SER B 1 454 ? 8.836 42.969 34.812 1 50.75 454 SER B CA 1
ATOM 7142 C C . SER B 1 454 ? 9.555 43.094 36.156 1 50.75 454 SER B C 1
ATOM 7144 O O . SER B 1 454 ? 9.344 44.031 36.906 1 50.75 454 SER B O 1
ATOM 7146 N N . PHE B 1 455 ? 10.359 42.156 36.469 1 41.66 455 PHE B N 1
ATOM 7147 C CA . PHE B 1 455 ? 11.164 42.344 37.656 1 41.66 455 PHE B CA 1
ATOM 7148 C C . PHE B 1 455 ? 12.57 42.812 37.312 1 41.66 455 PHE B C 1
ATOM 7150 O O . PHE B 1 455 ? 13.148 42.312 36.312 1 41.66 455 PHE B O 1
#

Secondary structure (DSSP, 8-state):
-HHHHHHHHHHHHHHHHHHHHHHHHHHHHHS----TTHHHHHHHHHHHHS-BTBSEE--TTSPEETTEE--EEPTTEESTTS-EEPTTPPEE--S---GGGHHHHHHTTTTT-EEE-TTTT-SS--SSGGG--HHHHHHHHHHHHHHT-B--TT-EEEEEEHHHHHHHHHHHHHSPP--TT-PPEEEEEPSS--THHHHHHHHH-BSSEEEPSS-GGGGTT-SS--EEEEEESS-TTT------SS-SS-EEEE-TT-STTTS---S-B--SEEEEEHHHHTS-GGG-EEEEEES-HHHHHHHHHHHHHHHSS--HHHHHHHHHHHHHHHHHTTSTT-HHHHHHHHHHHHHHHHHHHHHTSSSEE------EEETTTTEEE----SEEEEEE-SGGG-SHHHHHHHTTEE-EEGGGGTS-TTEEEEE-SS-HHHHHHHHHHHHHHHHHHHHHHT-/-HHHHHHHHHHHHHHHHHHHHHHHHHHHHHS----TTHHHHHHHHHHHHS--TTSEE--TTSPEETTEE--EEPTTEESTTS-EEPTTPPEE--S---GGGHHHHHHTTTTT-EEE-TTTT-SS--SSGGG--HHHHHHHHHHHHHHT-B--TT-EEEEEEHHHHHHHHHHHHHSPP--TT-PPEEEEEPSS--THHHHHHHHH-BSSEEEPSS-GGGGTT-SS--EEEEEESS-TTT------SS-SS-EEEE-TT-STTTS---S-B--SEEEEEHHHHTS-GGG-EEEEEES-HHHHHHHHHHHHHHHSS--HHHHHHHHHHHHHHHHHTTSTT-HHHHHHHHHHHHHHHHHHHHHTSSSEE------EEETTTTEEE----SEEEEEE-SGGG-SHHHHHHHTTEE-EEGGGGTS-TTEEEEE-SS-HHHHHHHHHHHHHHHHHHHHHHT-

Solvent-accessible surface area (backbone atoms only — not comparable to full-atom values): 45759 Å² total; per-residue (Å²): 115,66,67,60,52,50,51,50,51,32,50,52,31,45,50,48,35,50,48,47,51,46,45,48,45,40,44,63,68,59,35,72,67,75,60,57,45,46,62,19,41,51,51,39,51,53,32,66,64,50,72,10,75,82,35,33,43,37,46,93,68,34,56,68,58,96,89,35,65,39,52,49,47,40,94,52,29,35,71,80,33,14,73,41,72,49,82,90,52,55,20,65,24,44,62,86,42,31,43,54,44,41,66,61,25,58,76,37,26,37,69,21,28,47,40,47,36,53,41,58,70,26,37,61,71,47,81,32,75,85,38,32,48,51,51,41,54,50,49,52,52,48,49,31,59,73,51,44,41,40,68,57,81,83,41,46,77,43,77,22,39,13,40,53,32,40,54,57,26,46,53,55,31,72,26,57,69,82,53,92,82,62,76,46,19,34,35,32,34,50,71,56,34,62,46,64,63,52,54,38,39,57,69,60,37,33,64,31,37,40,63,42,88,67,44,35,70,79,46,50,79,56,87,77,74,54,58,36,36,48,36,45,28,34,21,49,49,64,45,44,81,62,74,72,72,71,57,76,80,44,34,41,34,34,33,48,43,54,41,69,27,34,33,63,38,74,56,53,45,74,66,52,27,33,36,32,32,40,26,64,73,70,16,36,35,18,37,27,37,16,38,32,42,25,53,50,65,68,44,44,54,41,26,49,50,42,37,40,60,44,29,64,37,43,34,49,46,28,49,49,51,50,35,38,41,49,53,35,46,62,66,30,57,82,44,93,73,13,67,50,53,54,40,24,54,51,26,27,50,52,39,51,53,51,52,53,57,38,66,72,42,79,56,40,47,63,65,90,74,67,65,37,54,11,61,66,77,72,40,73,38,71,55,13,43,56,34,44,34,34,33,36,63,44,76,93,34,36,51,24,34,60,48,36,40,77,64,37,33,40,48,36,39,16,54,68,27,68,37,60,42,28,23,23,32,38,38,63,33,34,42,68,67,39,51,52,40,38,53,51,43,50,50,51,50,53,54,55,53,53,55,55,67,75,98,116,66,67,59,52,51,51,49,52,30,50,52,31,45,51,48,35,48,49,47,51,47,45,48,45,40,43,60,68,58,34,74,67,78,57,56,46,47,62,20,40,50,51,39,52,54,32,65,64,51,72,10,76,81,35,32,43,37,47,92,68,34,55,68,58,96,88,35,64,38,51,49,47,39,91,50,30,35,71,79,34,14,72,40,73,48,82,90,53,54,20,65,24,47,61,86,44,31,43,56,44,41,66,60,24,59,75,36,26,38,68,21,28,47,40,47,37,52,42,57,71,27,38,59,71,45,82,32,72,86,40,32,48,52,52,40,55,51,49,53,51,51,49,30,59,72,51,45,39,40,68,55,82,83,40,45,77,45,74,22,38,13,42,52,32,40,53,56,26,47,53,56,31,71,26,57,72,82,50,95,77,62,76,47,19,34,35,31,35,49,70,56,33,61,48,63,64,53,53,39,38,57,68,60,36,31,63,31,38,40,63,41,88,66,44,34,69,80,48,51,80,57,85,76,73,56,56,35,37,49,36,44,28,35,22,49,49,63,46,44,80,62,74,73,72,70,58,77,80,45,35,42,33,35,33,49,44,55,42,69,27,32,34,62,38,75,58,53,44,74,66,52,26,34,36,32,32,42,25,64,73,70,15,38,35,18,36,28,38,16,39,31,42,25,53,51,64,68,45,44,53,42,26,49,49,41,37,41,59,43,28,65,38,44,34,49,48,30,49,48,52,51,36,37,42,50,51,37,46,62,65,30,56,83,44,93,73,13,66,51,54,53,39,23,55,53,26,27,50,54,39,52,54,51,52,52,57,40,67,72,43,80,56,40,46,63,64,91,73,67,64,36,54,13,61,67,76,71,40,72,38,72,54,13,44,55,35,44,34,34,32,37,62,43,78,94,33,35,50,24,32,60,48,36,42,78,64,36,32,40,48,37,39,17,52,69,28,69,35,60,43,28,24,24,32,36,38,63,34,35,42,70,68,39,51,52,40,39,52,53,44,51,50,52,50,52,53,54,54,52,55,57,68,75,97

InterPro domains:
  IPR006947 Alliinase, EGF-like domain [PF04863] (36-89)
  IPR006948 Alliinase, C-terminal [PF04864] (91-445)
  IPR015421 Pyridoxal phosphate-dependent transferase, major domain [G3DSA:3.40.640.10] (132-338)
  IPR015422 Pyridoxal phosphate-dependent transferase, small domain [G3DSA:3.90.1150.10] (339-447)
  IPR015424 Pyridoxal phosphate-dependent transferase [SSF53383] (41-447)
  IPR037029 Alliinase, N-terminal domain superfamily [G3DSA:2.10.25.30] (34-131)
  IPR050478 Ethylene and sulfur compound biosynthesis-related protein [PTHR43795] (86-441)

Radius of gyration: 31.17 Å; Cα contacts (8 Å, |Δi|>4): 1913; chains: 2; bounding box: 113×84×79 Å

Foldseek 3Di:
DVVVVVVVVVVVVVVVVVVVVVCCCCCVVVVPPPPPCVVVVVLQVVQQPDALPVFWGGGSPADDDPRDHFTDGHFQFDDRSSPDGHPLAFQEQADLQFCALVVVCVVVVPLQDDDDDPVPPPDLDEPDPLSAHPLLVVLVCVLCVLQQAADQPLWDKAKFLWCLLLLVLLLQLLFDDPPPPDQAEEEAEAPLADLSNQVVQVVVVDRGYHYDPDHQLVCLPPPDGRYAYEAEACGPPQRHGDDDSNDDQRYEYEDQQSGLLADARPHHDYHQKYKYGPCRVNVPVVLRMIMMIHNDVSSVVSSSVSQCVVPSGGDVVSSVSVSSSSVSQSVPLPDPSHSSNVSNVQLQVLCVLVQVLQVVAPQKHWRDDAFDHHPSVRDTDGGRHQKTWMFGDDPVCQQVQVVSVVLRYHWAASVSSVGGSRITIGGSSDYPVSSVSVSVSSNVVRVVVVVVVVD/DVVVVVVVVVVVVVVVVVVVVVCCCCCVVVVPPPPVCVVVVVLQVVQQPDALPVQWGGGSPADDDPRDHFTDGHFQFDDRSSPDGHPLAFQEQADLQQCALVVVCVVVVPLLDDDDDPVPPPDLDEPDPLSAHPLLVVLVCVLCVLQQAADQPLWDKAKFLWCLLLLVLLLQLLFDDPPVPDQAEEEAEAPLADLSNQVVQVVVVDRGYHYDPDHQLVCQPPPDGRYAYEAEACGPPQRHGDDDSNDDQRYEYEDQQSGLLADARPHHDYHQKYKYGPCRHNVPVVLRMIMMIHNDPSSVVSSSVSQCVVPSGGDVVSSVSVSSSSVSQSVPLPDPSHSSNVSNVQLQVLCVLVQVLQVVAPQKHWRDDAFDAHPSVRGTDGGRHQKTWMFGDDPVCQQVQVVSVVLRYHWAASVSSVDGSRITIGGSSDYPVSSVSVSVSSNVVRVVVVVVVVD

Sequence (910 aa):
MEEKRLKLVLLASLLLNLYYSCSIFWTTNTSPQPGWSREASAEAEAAAAIPCSTHGRVFLDSPVVDGAPTCECNTCYVGADCSELSPNCSADVGSGDPVFLEPYWQKHAASSAVLVSGWHRMSYKATGDNYISVELEKHIRLLHAAVGNAVTDDMFIVFGTGSTQLINALVRALSPDNTSSSSPARVVASIPFYPEYELQTDFFDSREYEWEEGAASDFANASNGNFIEFVTSPNNPDSLLRRSVLGGSSVIYDHCYYWPHYTAIPAPADGDVMLFSNSKISGHASSRFGWALIKDKRVYERATKYIELNSMGVSRDSQLRILKVMKAMLAEMKGEEGVFEFGYATMRERWRRLSSLVSSSNLFSLQRLSPQYCTYFRKIRDPSPAYGWLKCEMEQHRDCEAFLRSEGVITRGGAIFHSDSRYTRLSLIKTQDDFELLMLKMEALINKETSHTSFMEEKRLKLVLLASLLLNLYYSCSIFWTTNTSPQPGWSREASAEAEAAAAIPCSTHGRVFLDSPVVDGAPTCECNTCYVGADCSELSPNCSADVGSGDPVFLEPYWQKHAASSAVLVSGWHRMSYKATGDNYISVELEKHIRLLHAAVGNAVTDDMFIVFGTGSTQLINALVRALSPDNTSSSSPARVVASIPFYPEYELQTDFFDSREYEWEEGAASDFANASNGNFIEFVTSPNNPDSLLRRSVLGGSSVIYDHCYYWPHYTAIPAPADGDVMLFSNSKISGHASSRFGWALIKDKRVYERATKYIELNSMGVSRDSQLRILKVMKAMLAEMKGEEGVFEFGYATMRERWRRLSSLVSSSNLFSLQRLSPQYCTYFRKIRDPSPAYGWLKCEMEQHRDCEAFLRSEGVITRGGAIFHSDSRYTRLSLIKTQDDFELLMLKMEALINKETSHTSF

Nearest PDB structures (foldseek):
  2hox-assembly1_B  TM=9.843E-01  e=4.873E-57  Allium sativum
  3bwo-assembly3_F  TM=9.445E-01  e=1.237E-40  Arabidopsis thaliana
  3bwn-assembly2_D  TM=9.478E-01  e=2.962E-40  Arabidopsis thaliana
  3bwn-assembly1_B  TM=9.395E-01  e=1.345E-39  Arabidopsis thaliana
  3bwn-assembly3_E  TM=9.439E-01  e=6.428E-37  Arabidopsis thaliana